Protein AF-A0A8H6YMM6-F1 (afdb_monomer)

Solvent-accessible surface area (backbone atoms only — not comparable to full-atom values): 63957 Å² total; per-residue (Å²): 132,80,82,80,69,47,47,65,52,44,50,47,56,33,34,78,68,58,65,20,42,17,33,37,39,30,37,35,32,67,86,60,85,44,74,47,77,51,52,40,56,33,38,32,31,69,86,66,49,76,44,74,36,52,60,70,34,28,35,70,35,43,44,59,30,27,44,58,28,36,50,51,40,51,37,33,38,71,73,66,71,45,56,57,82,36,73,38,50,94,67,37,48,82,64,63,66,41,37,18,36,42,98,83,47,82,50,77,39,76,62,85,52,76,45,27,50,48,27,23,41,52,26,16,43,20,41,47,34,47,97,78,28,67,54,47,37,53,43,43,74,75,68,57,72,74,82,78,60,94,77,58,53,34,36,71,70,66,70,62,60,67,58,21,68,34,51,39,57,59,34,32,42,70,38,51,23,30,26,52,44,17,54,35,42,18,67,70,64,78,40,54,39,61,60,46,39,42,69,57,51,27,52,81,67,73,41,78,66,64,43,64,48,38,65,87,75,33,73,87,47,48,93,40,26,53,37,59,41,87,90,34,84,59,59,36,49,33,69,59,73,65,36,89,88,50,46,64,46,60,45,41,52,68,58,50,19,31,51,41,31,31,30,17,57,54,51,52,38,53,56,46,45,49,62,55,50,56,76,49,83,66,44,53,53,72,60,53,54,51,42,58,40,61,60,38,74,85,50,32,69,53,18,50,50,33,46,52,50,48,50,71,35,91,65,9,65,35,46,41,58,55,62,61,99,83,66,61,65,42,31,11,46,53,36,40,22,29,68,44,71,42,91,81,57,58,46,50,46,18,37,29,41,20,33,85,59,55,31,37,38,38,37,32,74,87,59,39,28,34,34,36,34,41,40,56,62,67,77,69,76,89,61,88,62,65,68,58,51,54,50,35,48,34,41,34,56,29,43,65,67,70,62,70,91,76,87,77,74,79,87,76,84,86,88,88,84,86,84,87,80,83,85,86,84,83,89,82,86,88,85,89,85,89,88,81,89,81,91,85,87,90,89,88,86,87,91,88,81,89,79,92,82,92,85,91,87,86,85,85,87,82,87,82,86,83,87,86,84,87,82,89,78,89,79,87,81,88,83,86,85,85,91,87,82,90,81,87,88,85,83,83,82,90,87,82,89,84,85,92,86,85,90,87,88,87,88,89,86,89,81,90,87,84,86,84,79,88,83,90,80,82,84,80,79,92,69,88,76,61,68,63,72,54,54,57,59,67,67,57,62,55,48,85,79,78,49,77,88,71,80,81,69,77,85,64,63,95,61,83,59,66,77,42,52,59,64,97,64,77,76,61,100,79,69,66,72,51,79,55,63,50,34,60,72,43,50,53,60,68,47,62,88,48,88,60,54,59,60,51,52,16,54,49,45,27,57,47,35,20,40,58,68,40,70,74,52,83,72,75,60,53,42,79,68,72,61,39,69,45,28,74,77,39,49,62,64,48,51,55,50,51,52,53,32,45,78,66,72,40,40,49,66,81,27,84,64,75,97,42,90,32,29,22,35,29,30,36,27,48,46,67,41,88,90,73,69,48,73,40,70,40,49,38,32,65,42,59,79,90,71,11,58,40,64,24,30,54,72,73,53,43,62,78,89,85,66,41,74,67,49,55,44,50,51,46,42,73,46,30,70,54,18,38,30,35,37,38,28,44,45,70,50,42,66,51,45,29,45,16,79,89,54,34,40,63,46,23,31,69,57,99,78,29,35,36,31,48,42,30,40,48,82,62,48,64,19,34,67,39,64,44,34,52,58,38,39,51,51,47,49,51,47,52,70,74,43,95,41,56,71,47,58,57,74,47,46,36,41,38,40,30,47,46,87,55,59,70,66,57,50,48,48,50,54,55,50,47,63,46,50,41,49,60,40,34,46,51,68,31,67,96,62,44,44,65,69,27,45,57,52,76,57,101,77,33,29,42,31,22,74,83,23,31,34,28,55,39,69,72,58,46,51,49,50,50,51,51,34,55,57,54,70,74,48,63,61,47,28,36,48,60,48,50,59,50,50,54,51,51,54,62,50,40,77,27,24,81,76,45,62,56,55,43,53,48,49,50,63,53,50,73,70,54,92,43,58,78,48,73,46,68,65,49,79,58,31,55,49,33,48,46,50,51,59,67,39,50,84,78,49,47,40,35,60,53,49,72,68,96,41,64,74,42,64,32,39,35,27,28,47,74,84,53,14,20,6,26,37,45,85,75,42,38,33,61,44,68,58,55,79,97,51,51,90,50,58,56,54,45,38,35,42,45,17,56,41,44,50,47,24,45,42,35,86,81,42,46,62,24,28,34,37,39,37,27,48,51,67,69,35,34,47,26,60,70,65,53,50,56,93,50,65,75,43,37,54,44,49,53,51,39,51,50,50,29,64,74,38,48,36,48,73,46,69,38,79,47,53,68,84,79,37,56,57,16,46,20,27,5,59,66,36,55,77,57,28,47,67,76,40,69,81,50,62,97,66,62,60,57,74,66,59,83,84,65,98,76,74,75,80,75,89,85,54,95,69,74,84,129

Radius of gyration: 39.13 Å; Cα contacts (8 Å, |Δi|>4): 1844; chains: 1; bounding box: 85×140×116 Å

Sequence (1110 aa):
MATVDSIETCFQAAIDAGHITGAVICATDTDSHFSYNNALGERILLSGERQAQQLDDVLFIASATKLLTAIAALQCVDDGLLDLTGDLSTFAPELTSKLVLSTDGESLEKQTRPITLQMLLTHTSGSAYDMVSPPVANWQAAHGGAPAETGTSRPVEEFFSYPHAFQPGAGWMYGPGLDWAGRIVERATHRTLGAHMHARIFAPLGIVDAAFYPVSTRPDLLPRLANRTPADPDAVGLSVLGSAAVSLNTRTAGDFGGHGMYISATDYLKVLHALLRNDGTLLKRSTVDAMFVDHLDAVGDAARAGHAAALAGPLGEGFRVGTELGARVGHGLSGLLTLEDVPGWYGARTLTWGGGLTFAWFIDVASKCGFARGERPGEGRIGPHLRSERGSQRALFVDLKTRRVRTRLCPSSFPPRLTAGSQRRPAFHFRCVLAHSSVGGPIPAEPLAHSAVNVITFRPDYRCRPSALEALCTARANRSKRFTYCAEPRPRPLLIRESDAPETPSTAIPPGPPAPRSVSTPAPSPLLLSNESAAHRFLQIPHSVLFPGFELPNLRPNTDPRANSALPVSPPSSTPSVSTPLRRDAWEFCLRDYPDRSFVDSLLHIIDHGCDIGFTGPRDVSQTCINLRSAFEHPEAVTDSIAAQLSAGRLAGPYTEPPFPNARISPLGVAIRKRSGKLRQIHHLSWPHGSSVNDGIPDSEASITYDMLAKSIDDLRVSGPGSLMIKFDLEAAFRHIPIRHADLPLLGYSWRGSIYFELFLMFGLRSAPYIFNLFAEALHWILQHHIPSWLRHYLDDFLLIFSPSTPPWIAHAALTWLKGLVRFLGLSLQDKKTEGPSTHLEMLGIELDSIAMEARLPAEKLAYLSEVLHIWRGKTHCSLRELQEFTGYLIFCSQVIPHSRAFLQSLFDFAASFKSPYSRRRLSRAACRDISWWSDFASAWNGIHIISPDRQMVDIYTDASGTKGAGGICGLHWFAICIPRRYSTRDIKFKELFAVVHALLCWGPQLSGLHVNFHIDNTNAFHALKNLSIRSAPTMQLLRQFLFLCARLDITFTPLWIRSEDNPLADAASRFEFTRLFKLAPYLPPKPSRKILSLSPHATPDPSTSRPSL

pLDDT: mean 76.8, std 23.25, range [20.33, 98.62]

Foldseek 3Di:
DDDLDALQRLQVVCCVVQQFQKKWKWKAWLVRPDTDTDIGGWFQALVRDIDGDDQFFKDKDFQVLLVLLLLLLQVCVQVVLFDQADACCVLCVLLQQAWEQDPVLPDTHHAPDGAGLLLLLAQQQLAADLVFQVSQVVCCVVPVPDPDPQQAADAPSNVSSTHRHDHRLQAGHHHLSSLVSQSSSCSSVVHASQVSSCVQPQVLLVFDQKDAFCQVPPPVNRVSHRDQDNVCSRVQQCLQQPDNSDGQGSHHDGRRSRTIIIGRQVSSNSRLNCLLNCPCSRHHNVSSVQQLDFPVVVSDDRHVVNVLVCLVDPFVLQQCLLDDSPFDWGGGSRGIFGQACDPLAAHHSKGKGGDSQQKIWIRRSVIMIIIMGGHHHNDDHPDPCSVSSSSSSRSNRSNSRPDDDDDDDDDDDDDDDDDDDDDDDDDDDDDDDDDDDDDDDDDDDDDDDDDDDDDDDDDDDDDDDDDDDDDDDDDDDDDDDDDDDDDDDDDDDDDDDDDDDDDDDDDDDDDDDDDDDDDDDDDDDDDDDDPCVVLVVLVPPPLVVQPDFDPQDDDDDPADLVQLFDDPDDPPPPQQFADFLFDLVLLCVLCVVHPDPRLSVSVSCQNTFNDDLQFQADQQAAADDEADPQCVVVVVQVVVVVVVCVVVVFKDDQDLDDPDNSAHAFHKHWDQPVPPRDIDIDTQQCPPPPHGRQNRHDPSLQDDDADPDVVVLVQLVVLAAQKFKWKWFWPPQQSRGFHGPSCQSRAKHDDPSTIMTGGTQDPNRRNSLSNSVSVVRSLQSSLVRRQVFDWHDDRGMIMTIGRSPDDQVSVVVSVVSSCVSCVSRSTHIPPVQTDDSDQWDAGPQWIQHRNLQKTFHPPVLLVVLLVVLVVVLPDFKDFLQVLCVNLVSQVVQPVFFPLLVLLSVLSVVVSVPDDDRGDMDTRDPSNSVSSLCSNLRCVVGTGDRSDLDQFAEWEKEKAAPQQAWIKIDTPLAIATGGDPPVCNPPDRLLRRLVNLLQCCQLCVLVQASHEYEYEGAPPQNLCCQVVVDDPPPSSSVSSVSNRVSCSVRVYHYHYDHDHVVVRVLRVCRNNVVVVSNCVVPVSHDPDHGDGDDDDDPDDPDDPPDPDDDD

Organism: NCBI:txid230812

Structure (mmCIF, N/CA/C/O backbone):
data_AF-A0A8H6YMM6-F1
#
_entry.id   AF-A0A8H6YMM6-F1
#
loop_
_atom_site.group_PDB
_atom_site.id
_atom_site.type_symbol
_atom_site.label_atom_id
_atom_site.label_alt_id
_atom_site.label_comp_id
_atom_site.label_asym_id
_atom_site.label_entity_id
_atom_site.label_seq_id
_atom_site.pdbx_PDB_ins_code
_atom_site.Cartn_x
_atom_site.Cartn_y
_atom_site.Cartn_z
_atom_site.occupancy
_atom_site.B_iso_or_equiv
_atom_site.auth_seq_id
_atom_site.auth_comp_id
_atom_site.auth_asym_id
_atom_site.auth_atom_id
_atom_site.pdbx_PDB_model_num
ATOM 1 N N . MET A 1 1 ? -17.454 -15.426 -56.577 1.00 28.31 1 MET A N 1
ATOM 2 C CA . MET A 1 1 ? -16.829 -15.224 -55.253 1.00 28.31 1 MET A CA 1
ATOM 3 C C . MET A 1 1 ? -15.476 -14.591 -55.499 1.00 28.31 1 MET A C 1
ATOM 5 O O . MET A 1 1 ? -14.749 -15.130 -56.323 1.00 28.31 1 MET A O 1
ATOM 9 N N . ALA A 1 2 ? -15.166 -13.460 -54.864 1.00 27.83 2 ALA A N 1
ATOM 10 C CA . ALA A 1 2 ? -13.786 -12.981 -54.827 1.00 27.83 2 ALA A CA 1
ATOM 11 C C . ALA A 1 2 ? -12.952 -13.940 -53.963 1.00 27.83 2 ALA A C 1
ATOM 13 O O . ALA A 1 2 ? -13.492 -14.562 -53.043 1.00 27.83 2 ALA A O 1
ATOM 14 N N . THR A 1 3 ? -11.662 -14.076 -54.259 1.00 34.84 3 THR A N 1
ATOM 15 C CA . THR A 1 3 ? -10.721 -14.711 -53.335 1.00 34.84 3 THR A CA 1
ATOM 16 C C . THR A 1 3 ? -10.644 -13.864 -52.072 1.00 34.84 3 THR A C 1
ATOM 18 O O . THR A 1 3 ? -10.427 -12.659 -52.151 1.00 34.84 3 THR A O 1
ATOM 21 N N . VAL A 1 4 ? -10.853 -14.483 -50.910 1.00 47.72 4 VAL A N 1
ATOM 22 C CA . VAL A 1 4 ? -10.489 -13.854 -49.639 1.00 47.72 4 VAL A CA 1
ATOM 23 C C . VAL A 1 4 ? -8.974 -13.957 -49.549 1.00 47.72 4 VAL A C 1
ATOM 25 O O . VAL A 1 4 ? -8.446 -15.065 -49.429 1.00 47.72 4 VAL A O 1
ATOM 28 N N . ASP A 1 5 ? -8.291 -12.823 -49.683 1.00 53.44 5 ASP A N 1
ATOM 29 C CA . ASP A 1 5 ? -6.850 -12.742 -49.459 1.00 53.44 5 ASP A CA 1
ATOM 30 C C . ASP A 1 5 ? -6.538 -13.175 -48.023 1.00 53.44 5 ASP A C 1
ATOM 32 O O . ASP A 1 5 ? -7.336 -12.958 -47.106 1.00 53.44 5 ASP A O 1
ATOM 36 N N . SER A 1 6 ? -5.406 -13.850 -47.824 1.00 66.50 6 SER A N 1
ATOM 37 C CA . SER A 1 6 ? -5.115 -14.429 -46.515 1.00 66.50 6 SER A CA 1
ATOM 38 C C . SER A 1 6 ? -4.805 -13.340 -45.489 1.00 66.50 6 SER A C 1
ATOM 40 O O . SER A 1 6 ? -4.331 -12.256 -45.828 1.00 66.50 6 SER A O 1
ATOM 42 N N . ILE A 1 7 ? -5.018 -13.645 -44.212 1.00 70.38 7 ILE A N 1
ATOM 43 C CA . ILE A 1 7 ? -4.641 -12.787 -43.083 1.00 70.38 7 ILE A CA 1
ATOM 44 C C . ILE A 1 7 ? -3.201 -12.264 -43.182 1.00 70.38 7 ILE A C 1
ATOM 46 O O . ILE A 1 7 ? -2.949 -11.095 -42.896 1.00 70.38 7 ILE A O 1
ATOM 50 N N . GLU A 1 8 ? -2.268 -13.106 -43.634 1.00 72.31 8 GLU A N 1
ATOM 51 C CA . GLU A 1 8 ? -0.881 -12.722 -43.876 1.00 72.31 8 GLU A CA 1
ATOM 52 C C . GLU A 1 8 ? -0.767 -11.744 -45.055 1.00 72.31 8 GLU A C 1
ATOM 54 O O . GLU A 1 8 ? -0.080 -10.736 -44.933 1.00 72.31 8 GLU A O 1
ATOM 59 N N . THR A 1 9 ? -1.484 -11.976 -46.161 1.00 74.94 9 THR A N 1
ATOM 60 C CA . THR A 1 9 ? -1.534 -11.062 -47.315 1.00 74.94 9 THR A CA 1
ATOM 61 C C . THR A 1 9 ? -2.134 -9.699 -46.957 1.00 74.94 9 THR A C 1
ATOM 63 O O . THR A 1 9 ? -1.581 -8.679 -47.354 1.00 74.94 9 THR A O 1
ATOM 66 N N . CYS A 1 10 ? -3.217 -9.641 -46.174 1.00 71.12 10 CYS A N 1
ATOM 67 C CA . CYS A 1 10 ? -3.849 -8.374 -45.781 1.00 71.12 10 CYS A CA 1
ATOM 68 C C . CYS A 1 10 ? -2.992 -7.531 -44.824 1.00 71.12 10 CYS A C 1
ATOM 70 O O . CYS A 1 10 ? -3.124 -6.305 -44.808 1.00 71.12 10 CYS A O 1
ATOM 72 N N . PHE A 1 11 ? -2.140 -8.168 -44.017 1.00 75.56 11 PHE A N 1
ATOM 73 C CA . PHE A 1 11 ? -1.166 -7.468 -43.180 1.00 75.56 11 PHE A CA 1
ATOM 74 C C . PHE A 1 11 ? 0.102 -7.110 -43.955 1.00 75.56 11 PHE A C 1
ATOM 76 O O . PHE A 1 11 ? 0.560 -5.978 -43.840 1.00 75.56 11 PHE A O 1
ATOM 83 N N . GLN A 1 12 ? 0.611 -7.999 -44.813 1.00 80.12 12 GLN A N 1
ATOM 84 C CA . GLN A 1 12 ? 1.750 -7.695 -45.680 1.00 80.12 12 GLN A CA 1
ATOM 85 C C . GLN A 1 12 ? 1.436 -6.525 -46.620 1.00 80.12 12 GLN A C 1
ATOM 87 O O . GLN A 1 12 ? 2.198 -5.573 -46.656 1.00 80.12 12 GLN A O 1
ATOM 92 N N . ALA A 1 13 ? 0.264 -6.498 -47.262 1.00 75.00 13 ALA A N 1
ATOM 93 C CA . ALA A 1 13 ? -0.152 -5.372 -48.101 1.00 75.00 13 ALA A CA 1
ATOM 94 C C . ALA A 1 13 ? -0.276 -4.044 -47.324 1.00 75.00 13 ALA A C 1
ATOM 96 O O . ALA A 1 13 ? -0.084 -2.975 -47.898 1.00 75.00 13 ALA A O 1
ATOM 97 N N . ALA A 1 14 ? -0.575 -4.087 -46.020 1.00 72.31 14 ALA A N 1
ATOM 98 C CA . ALA A 1 14 ? -0.594 -2.900 -45.164 1.00 72.31 14 ALA A CA 1
ATOM 99 C C . ALA A 1 14 ? 0.818 -2.466 -44.709 1.00 72.31 14 ALA A C 1
ATOM 101 O O . ALA A 1 14 ? 1.022 -1.278 -44.451 1.00 72.31 14 ALA A O 1
ATOM 102 N N . ILE A 1 15 ? 1.780 -3.396 -44.657 1.00 79.62 15 ILE A N 1
ATOM 103 C CA . ILE A 1 15 ? 3.213 -3.118 -44.467 1.00 79.62 15 ILE A CA 1
ATOM 104 C C . ILE A 1 15 ? 3.809 -2.525 -45.753 1.00 79.62 15 ILE A C 1
ATOM 106 O O . ILE A 1 15 ? 4.418 -1.460 -45.716 1.00 79.62 15 ILE A O 1
ATOM 110 N N . ASP A 1 16 ? 3.552 -3.151 -46.903 1.00 80.00 16 ASP A N 1
ATOM 111 C CA . ASP A 1 16 ? 4.030 -2.726 -48.224 1.00 80.00 16 ASP A CA 1
ATOM 112 C C . ASP A 1 16 ? 3.478 -1.342 -48.622 1.00 80.00 16 ASP A C 1
ATOM 114 O O . ASP A 1 16 ? 4.165 -0.553 -49.269 1.00 80.00 16 ASP A O 1
ATOM 118 N N . ALA A 1 17 ? 2.250 -1.016 -48.198 1.00 73.38 17 ALA A N 1
ATOM 119 C CA . ALA A 1 17 ? 1.646 0.312 -48.348 1.00 73.38 17 ALA A CA 1
ATOM 120 C C . ALA A 1 17 ? 2.129 1.347 -47.307 1.00 73.38 17 ALA A C 1
ATOM 122 O O . ALA A 1 17 ? 1.688 2.496 -47.340 1.00 73.38 17 ALA A O 1
ATOM 123 N N . GLY A 1 18 ? 2.985 0.961 -46.355 1.00 69.88 18 GLY A N 1
ATOM 124 C CA . GLY A 1 18 ? 3.495 1.839 -45.299 1.00 69.88 18 GLY A CA 1
ATOM 125 C C . GLY A 1 18 ? 2.449 2.293 -44.273 1.00 69.88 18 GLY A C 1
ATOM 126 O O . GLY A 1 18 ? 2.693 3.247 -43.539 1.00 69.88 18 GLY A O 1
ATOM 127 N N . HIS A 1 19 ? 1.281 1.645 -44.200 1.00 68.00 19 HIS A N 1
ATOM 128 C CA . HIS A 1 19 ? 0.260 1.952 -43.189 1.00 68.00 19 HIS A CA 1
ATOM 129 C C . HIS A 1 19 ? 0.652 1.421 -41.800 1.00 68.00 19 HIS A C 1
ATOM 131 O O . HIS A 1 19 ? 0.311 2.024 -40.780 1.00 68.00 19 HIS A O 1
ATOM 137 N N . ILE A 1 20 ? 1.385 0.306 -41.770 1.00 75.94 20 ILE A N 1
ATOM 138 C CA . ILE A 1 20 ? 2.010 -0.291 -40.586 1.00 75.94 20 ILE A CA 1
ATOM 139 C C . ILE A 1 20 ? 3.475 -0.648 -40.891 1.00 75.94 20 ILE A C 1
ATOM 141 O O . ILE A 1 20 ? 3.836 -0.820 -42.048 1.00 75.94 20 ILE A O 1
ATOM 145 N N . THR A 1 21 ? 4.338 -0.741 -39.879 1.00 78.62 21 THR A N 1
ATOM 146 C CA . THR A 1 21 ? 5.721 -1.241 -40.014 1.00 78.62 21 THR A CA 1
ATOM 147 C C . THR A 1 21 ? 5.800 -2.745 -39.782 1.00 78.62 21 THR A C 1
ATOM 149 O O . THR A 1 21 ? 6.554 -3.434 -40.465 1.00 78.62 21 THR A O 1
ATOM 152 N N . GLY A 1 22 ? 4.990 -3.256 -38.855 1.00 84.44 22 GLY A N 1
ATOM 153 C CA . GLY A 1 22 ? 4.936 -4.660 -38.469 1.00 84.44 22 GLY A CA 1
ATOM 154 C C . GLY A 1 22 ? 3.612 -5.019 -37.800 1.00 84.44 22 GLY A C 1
ATOM 155 O O . GLY A 1 22 ? 2.737 -4.165 -37.626 1.00 84.44 22 GLY A O 1
ATOM 156 N N . ALA A 1 23 ? 3.432 -6.297 -37.471 1.00 85.06 23 ALA A N 1
ATOM 157 C CA . ALA A 1 23 ? 2.268 -6.782 -36.743 1.00 85.06 23 ALA A CA 1
ATOM 158 C C . ALA A 1 23 ? 2.504 -8.115 -36.028 1.00 85.06 23 ALA A C 1
ATOM 160 O O . ALA A 1 23 ? 3.257 -8.963 -36.504 1.00 85.06 23 ALA A O 1
ATOM 161 N N . VAL A 1 24 ? 1.761 -8.335 -34.941 1.00 88.25 24 VAL A N 1
ATOM 162 C CA . VAL A 1 24 ? 1.689 -9.604 -34.202 1.00 88.25 24 VAL A CA 1
ATOM 163 C C . VAL A 1 24 ? 0.237 -10.074 -34.129 1.00 88.25 24 VAL A C 1
ATOM 165 O O . VAL A 1 24 ? -0.663 -9.285 -33.833 1.00 88.25 24 VAL A O 1
ATOM 168 N N . ILE A 1 25 ? -0.002 -11.357 -34.407 1.00 87.50 25 ILE A N 1
ATOM 169 C CA . ILE A 1 25 ? -1.336 -11.964 -34.481 1.00 87.50 25 ILE A CA 1
ATOM 170 C C . ILE A 1 25 ? -1.322 -13.319 -33.768 1.00 87.50 25 ILE A C 1
ATOM 172 O O . ILE A 1 25 ? -0.597 -14.219 -34.189 1.00 87.50 25 ILE A O 1
ATOM 176 N N . CYS A 1 26 ? -2.165 -13.490 -32.747 1.00 89.56 26 CYS A N 1
ATOM 177 C CA . CYS A 1 26 ? -2.232 -14.687 -31.904 1.00 89.56 26 CYS A CA 1
ATOM 178 C C . CYS A 1 26 ? -3.697 -15.131 -31.692 1.00 89.56 26 CYS A C 1
ATOM 180 O O . CYS A 1 26 ? -4.544 -14.314 -31.337 1.00 89.56 26 CYS A O 1
ATOM 182 N N . ALA A 1 27 ? -4.023 -16.414 -31.875 1.00 90.25 27 ALA A N 1
ATOM 183 C CA . ALA A 1 27 ? -5.373 -16.962 -31.686 1.00 90.25 27 ALA A CA 1
ATOM 184 C C . ALA A 1 27 ? -5.375 -18.446 -31.268 1.00 90.25 27 ALA A C 1
ATOM 186 O O . ALA A 1 27 ? -4.471 -19.202 -31.628 1.00 90.25 27 ALA A O 1
ATOM 187 N N . THR A 1 28 ? -6.422 -18.875 -30.552 1.00 92.56 28 THR A N 1
ATOM 188 C CA . THR A 1 28 ? -6.640 -20.270 -30.114 1.00 92.56 28 THR A CA 1
ATOM 189 C C . THR A 1 28 ? -8.130 -20.634 -30.101 1.00 92.56 28 THR A C 1
ATOM 191 O O . THR A 1 28 ? -8.986 -19.753 -30.010 1.00 92.56 28 THR A O 1
ATOM 194 N N . ASP A 1 29 ? -8.451 -21.927 -30.188 1.00 90.25 29 ASP A N 1
ATOM 195 C CA . ASP A 1 29 ? -9.742 -22.460 -29.724 1.00 90.25 29 ASP A CA 1
ATOM 196 C C . ASP A 1 29 ? -9.680 -22.863 -28.237 1.00 90.25 29 ASP A C 1
ATOM 198 O O . ASP A 1 29 ? -8.621 -22.785 -27.601 1.00 90.25 29 ASP A O 1
ATOM 202 N N . THR A 1 30 ? -10.827 -23.241 -27.666 1.00 88.44 30 THR A N 1
ATOM 203 C CA . THR A 1 30 ? -10.992 -23.563 -26.237 1.00 88.44 30 THR A CA 1
ATOM 204 C C . THR A 1 30 ? -10.063 -24.688 -25.776 1.00 88.44 30 THR A C 1
ATOM 206 O O . THR A 1 30 ? -9.390 -24.546 -24.755 1.00 88.44 30 THR A O 1
ATOM 209 N N . ASP A 1 31 ? -9.966 -25.766 -26.559 1.00 84.69 31 ASP A N 1
ATOM 210 C CA . ASP A 1 31 ? -9.165 -26.962 -26.252 1.00 84.69 31 ASP A CA 1
ATOM 211 C C . ASP A 1 31 ? -7.689 -26.853 -26.700 1.00 84.69 31 ASP A C 1
ATOM 213 O O . ASP A 1 31 ? -6.909 -27.793 -26.530 1.00 84.69 31 ASP A O 1
ATOM 217 N N . SER A 1 32 ? -7.300 -25.724 -27.308 1.00 81.94 32 SER A N 1
ATOM 218 C CA . SER A 1 32 ? -5.993 -25.497 -27.950 1.00 81.94 32 SER A CA 1
ATOM 219 C C . SER A 1 32 ? -5.621 -26.553 -29.006 1.00 81.94 32 SER A C 1
ATOM 221 O O . SER A 1 32 ? -4.449 -26.867 -29.225 1.00 81.94 32 SER A O 1
ATOM 223 N N . HIS A 1 33 ? -6.626 -27.089 -29.700 1.00 83.19 33 HIS A N 1
ATOM 224 C CA . HIS A 1 33 ? -6.475 -27.916 -30.901 1.00 83.19 33 HIS A CA 1
ATOM 225 C C . HIS A 1 33 ? -6.161 -27.067 -32.144 1.00 83.19 33 HIS A C 1
ATOM 227 O O . HIS A 1 33 ? -5.510 -27.536 -33.082 1.00 83.19 33 HIS A O 1
ATOM 233 N N . PHE A 1 34 ? -6.579 -25.803 -32.136 1.00 83.25 34 PHE A N 1
ATOM 234 C CA . PHE A 1 34 ? -6.153 -24.758 -33.052 1.00 83.25 34 PHE A CA 1
ATOM 235 C C . PHE A 1 34 ? -5.297 -23.750 -32.288 1.00 83.25 34 PHE A C 1
ATOM 237 O O . PHE A 1 34 ? -5.748 -23.164 -31.309 1.00 83.25 34 PHE A O 1
ATOM 244 N N . SER A 1 35 ? -4.089 -23.487 -32.785 1.00 86.00 35 SER A N 1
ATOM 245 C CA . SER A 1 35 ? -3.301 -22.319 -32.400 1.00 86.00 35 SER A CA 1
ATOM 246 C C . SER A 1 35 ? -2.705 -21.686 -33.652 1.00 86.00 35 SER A C 1
ATOM 248 O O . SER A 1 35 ? -2.221 -22.388 -34.544 1.00 86.00 35 SER A O 1
ATOM 250 N N . TYR A 1 36 ? -2.765 -20.362 -33.729 1.00 86.12 36 TYR A N 1
ATOM 251 C CA . TYR A 1 36 ? -2.155 -19.561 -34.781 1.00 86.12 36 TYR A CA 1
ATOM 252 C C . TYR A 1 36 ? -1.410 -18.411 -34.114 1.00 86.12 36 TYR A C 1
ATOM 254 O O . TYR A 1 36 ? -2.031 -17.615 -33.419 1.00 86.12 36 TYR A O 1
ATOM 262 N N . ASN A 1 37 ? -0.099 -18.326 -34.323 1.00 90.12 37 ASN A N 1
ATOM 263 C CA . ASN A 1 37 ? 0.731 -17.220 -33.852 1.00 90.12 37 ASN A CA 1
ATOM 264 C C . ASN A 1 37 ? 1.647 -16.822 -35.011 1.00 90.12 37 ASN A C 1
ATOM 266 O O . ASN A 1 37 ? 2.328 -17.687 -35.564 1.00 90.12 37 ASN A O 1
ATOM 270 N N . ASN A 1 38 ? 1.631 -15.553 -35.408 1.00 89.00 38 ASN A N 1
ATOM 271 C CA . ASN A 1 38 ? 2.433 -15.046 -36.519 1.00 89.00 38 ASN A CA 1
ATOM 272 C C . ASN A 1 38 ? 2.900 -13.606 -36.251 1.00 89.00 38 ASN A C 1
ATOM 274 O O . ASN A 1 38 ? 2.165 -12.823 -35.646 1.00 89.00 38 ASN A O 1
ATOM 278 N N . ALA A 1 39 ? 4.104 -13.274 -36.712 1.00 91.06 39 ALA A N 1
ATOM 279 C CA . ALA A 1 39 ? 4.683 -11.937 -36.656 1.00 91.06 39 ALA A CA 1
ATOM 280 C C . ALA A 1 39 ? 5.176 -11.540 -38.055 1.00 91.06 39 ALA A C 1
ATOM 282 O O . ALA A 1 39 ? 5.728 -12.366 -38.781 1.00 91.06 39 ALA A O 1
ATOM 283 N N . LEU A 1 40 ? 4.934 -10.291 -38.444 1.00 88.94 40 LEU A N 1
ATOM 284 C CA . LEU A 1 40 ? 5.186 -9.760 -39.785 1.00 88.94 40 LEU A CA 1
ATOM 285 C C . LEU A 1 40 ? 5.873 -8.393 -39.677 1.00 88.94 40 LEU A C 1
ATOM 287 O O . LEU A 1 40 ? 5.570 -7.632 -38.762 1.00 88.94 40 LEU A O 1
ATOM 291 N N . GLY A 1 41 ? 6.752 -8.063 -40.626 1.00 89.12 41 GLY A N 1
ATOM 292 C CA . GLY A 1 41 ? 7.406 -6.752 -40.713 1.00 89.12 41 GLY A CA 1
ATOM 293 C C . GLY A 1 41 ? 8.374 -6.416 -39.568 1.00 89.12 41 GLY A C 1
ATOM 294 O O . GLY A 1 41 ? 9.009 -7.293 -38.979 1.00 89.12 41 GLY A O 1
ATOM 295 N N . GLU A 1 42 ? 8.510 -5.121 -39.289 1.00 88.00 42 GLU A N 1
ATOM 296 C CA . GLU A 1 42 ? 9.466 -4.536 -38.343 1.00 88.00 42 GLU A CA 1
ATOM 297 C C . GLU A 1 42 ? 8.785 -3.840 -37.155 1.00 88.00 42 GLU A C 1
ATOM 299 O O . GLU A 1 42 ? 7.838 -3.065 -37.331 1.00 88.00 42 GLU A O 1
ATOM 304 N N . ARG A 1 43 ? 9.371 -4.018 -35.966 1.00 86.31 43 ARG A N 1
ATOM 305 C CA . ARG A 1 43 ? 9.197 -3.113 -34.821 1.00 86.31 43 ARG A CA 1
ATOM 306 C C . ARG A 1 43 ? 10.267 -2.025 -34.813 1.00 86.31 43 ARG A C 1
ATOM 308 O O . ARG A 1 43 ? 11.335 -2.178 -35.413 1.00 86.31 43 ARG A O 1
ATOM 315 N N . ILE A 1 44 ? 10.020 -0.986 -34.024 1.00 81.94 44 ILE A N 1
ATOM 316 C CA . ILE A 1 44 ? 11.043 -0.035 -33.574 1.00 81.94 44 ILE A CA 1
ATOM 317 C C . ILE A 1 44 ? 11.250 -0.247 -32.067 1.00 81.94 44 ILE A C 1
ATOM 319 O O . ILE A 1 44 ? 10.287 -0.282 -31.303 1.00 81.94 44 ILE A O 1
ATOM 323 N N . LEU A 1 45 ? 12.495 -0.437 -31.631 1.00 83.31 45 LEU A N 1
ATOM 324 C CA . LEU A 1 45 ? 12.846 -0.549 -30.211 1.00 83.31 45 LEU A CA 1
ATOM 325 C C . LEU A 1 45 ? 12.946 0.826 -29.537 1.00 83.31 45 LEU A C 1
ATOM 327 O O . LEU A 1 45 ? 13.075 1.854 -30.198 1.00 83.31 45 LEU A O 1
ATOM 331 N N . LEU A 1 46 ? 12.983 0.842 -28.201 1.00 75.75 46 LEU A N 1
ATOM 332 C CA . LEU A 1 46 ? 13.258 2.050 -27.409 1.00 75.75 46 LEU A CA 1
ATOM 333 C C . LEU A 1 46 ? 14.567 2.772 -27.810 1.00 75.75 46 LEU A C 1
ATOM 335 O O . LEU A 1 46 ? 14.658 3.988 -27.689 1.00 75.75 46 LEU A O 1
ATOM 339 N N . SER A 1 47 ? 15.552 2.049 -28.351 1.00 73.44 47 SER A N 1
ATOM 340 C CA . SER A 1 47 ? 16.796 2.600 -28.915 1.00 73.44 47 SER A CA 1
ATOM 341 C C . SER A 1 47 ? 16.626 3.353 -30.247 1.00 73.44 47 SER A C 1
ATOM 343 O O . SER A 1 47 ? 17.594 3.920 -30.750 1.00 73.44 47 SER A O 1
ATOM 345 N N . GLY A 1 48 ? 15.438 3.319 -30.859 1.00 76.00 48 GLY A N 1
ATOM 346 C CA . GLY A 1 48 ? 15.198 3.752 -32.240 1.00 76.00 48 GLY A CA 1
ATOM 347 C C . GLY A 1 48 ? 15.631 2.730 -33.302 1.00 76.00 48 GLY A C 1
ATOM 348 O O . GLY A 1 48 ? 15.455 2.974 -34.495 1.00 76.00 48 GLY A O 1
ATOM 349 N N . GLU A 1 49 ? 16.181 1.582 -32.896 1.00 82.06 49 GLU A N 1
ATOM 350 C CA . GLU A 1 49 ? 16.614 0.516 -33.802 1.00 82.06 49 GLU A CA 1
ATOM 351 C C . GLU A 1 49 ? 15.417 -0.220 -34.425 1.00 82.06 49 GLU A C 1
ATOM 353 O O . GLU A 1 49 ? 14.451 -0.557 -33.737 1.00 82.06 49 GLU A O 1
ATOM 358 N N . ARG A 1 50 ? 15.499 -0.509 -35.729 1.00 86.88 50 ARG A N 1
ATOM 359 C CA . ARG A 1 50 ? 14.530 -1.339 -36.457 1.00 86.88 50 ARG A CA 1
ATOM 360 C C . ARG A 1 50 ? 14.939 -2.804 -36.407 1.00 86.88 50 ARG A C 1
ATOM 362 O O . ARG A 1 50 ? 16.067 -3.140 -36.755 1.00 86.88 50 ARG A O 1
ATOM 369 N N . GLN A 1 51 ? 14.013 -3.673 -36.011 1.00 89.75 51 GLN A N 1
ATOM 370 C CA . GLN A 1 51 ? 14.231 -5.120 -35.944 1.00 89.75 51 GLN A CA 1
ATOM 371 C C . GLN A 1 51 ? 12.982 -5.884 -36.393 1.00 89.75 51 GLN A C 1
ATOM 373 O O . GLN A 1 51 ? 11.862 -5.399 -36.246 1.00 89.75 51 GLN A O 1
ATOM 378 N N . ALA A 1 52 ? 13.157 -7.109 -36.896 1.00 92.56 52 ALA A N 1
ATOM 379 C CA . ALA A 1 52 ? 12.041 -7.972 -37.285 1.00 92.56 52 ALA A CA 1
ATOM 380 C C . ALA A 1 52 ? 11.132 -8.293 -36.082 1.00 92.56 52 ALA A C 1
ATOM 382 O O . ALA A 1 52 ? 11.607 -8.785 -35.049 1.00 92.56 52 ALA A O 1
ATOM 383 N N . GLN A 1 53 ? 9.830 -8.037 -36.231 1.00 91.12 53 GLN A N 1
ATOM 384 C CA . GLN A 1 53 ? 8.808 -8.222 -35.195 1.00 91.12 53 GLN A CA 1
ATOM 385 C C . GLN A 1 53 ? 8.806 -9.668 -34.653 1.00 91.12 53 GLN A C 1
ATOM 387 O O . GLN A 1 53 ? 8.921 -10.620 -35.424 1.00 91.12 53 GLN A O 1
ATOM 392 N N . GLN A 1 54 ? 8.673 -9.837 -33.335 1.00 93.56 54 GLN A N 1
ATOM 393 C CA . GLN A 1 54 ? 8.600 -11.131 -32.644 1.00 93.56 54 GLN A CA 1
ATOM 394 C C . GLN A 1 54 ? 7.269 -11.305 -31.891 1.00 93.56 54 GLN A C 1
ATOM 396 O O . GLN A 1 54 ? 6.554 -10.349 -31.601 1.00 93.56 54 GLN A O 1
ATOM 401 N N . LEU A 1 55 ? 6.928 -12.555 -31.559 1.00 90.44 55 LEU A N 1
ATOM 402 C CA . LEU A 1 55 ? 5.680 -12.919 -30.863 1.00 90.44 55 LEU A CA 1
ATOM 403 C C . LEU A 1 55 ? 5.657 -12.531 -29.372 1.00 90.44 55 LEU A C 1
ATOM 405 O O . LEU A 1 55 ? 4.586 -12.490 -28.757 1.00 90.44 55 LEU A O 1
ATOM 409 N N . ASP A 1 56 ? 6.832 -12.306 -28.790 1.00 91.25 56 ASP A N 1
ATOM 410 C CA . ASP A 1 56 ? 7.050 -11.936 -27.394 1.00 91.25 56 ASP A CA 1
ATOM 411 C C . ASP A 1 56 ? 7.423 -10.452 -27.217 1.00 91.25 56 ASP A C 1
ATOM 413 O O . ASP A 1 56 ? 7.640 -10.010 -26.088 1.00 91.25 56 ASP A O 1
ATOM 417 N N . ASP A 1 57 ? 7.437 -9.656 -28.292 1.00 90.81 57 ASP A N 1
ATOM 418 C CA . ASP A 1 57 ? 7.579 -8.197 -28.210 1.00 90.81 57 ASP A CA 1
ATOM 419 C C . ASP A 1 57 ? 6.617 -7.609 -27.165 1.00 90.81 57 ASP A C 1
ATOM 421 O O . ASP A 1 57 ? 5.485 -8.070 -27.004 1.00 90.81 57 ASP A O 1
ATOM 425 N N . VAL A 1 58 ? 7.081 -6.602 -26.428 1.00 90.69 58 VAL A N 1
ATOM 426 C CA . VAL A 1 58 ? 6.359 -5.973 -25.317 1.00 90.69 58 VAL A CA 1
ATOM 427 C C . VAL A 1 58 ? 5.656 -4.730 -25.850 1.00 90.69 58 VAL A C 1
ATOM 429 O O . VAL A 1 58 ? 6.287 -3.748 -26.244 1.00 90.69 58 VAL A O 1
ATOM 432 N N . LEU A 1 59 ? 4.326 -4.797 -25.904 1.00 85.94 59 LEU A N 1
ATOM 433 C CA . LEU A 1 59 ? 3.492 -3.932 -26.733 1.00 85.94 59 LEU A CA 1
ATOM 434 C C . LEU A 1 59 ? 2.630 -3.018 -25.859 1.00 85.94 59 LEU A C 1
ATOM 436 O O . LEU A 1 59 ? 1.908 -3.506 -24.991 1.00 85.94 59 LEU A O 1
ATOM 440 N N . PHE A 1 60 ? 2.616 -1.706 -26.125 1.00 84.44 60 PHE A N 1
ATOM 441 C CA . PHE A 1 60 ? 1.619 -0.826 -25.500 1.00 84.44 60 PHE A CA 1
ATOM 442 C C . PHE A 1 60 ? 0.213 -1.154 -26.024 1.00 84.44 60 PHE A C 1
ATOM 444 O O . PHE A 1 60 ? -0.018 -1.103 -27.242 1.00 84.44 60 PHE A O 1
ATOM 451 N N . ILE A 1 61 ? -0.707 -1.466 -25.108 1.00 81.50 61 ILE A N 1
ATOM 452 C CA . ILE A 1 61 ? -2.079 -1.933 -25.365 1.00 81.50 61 ILE A CA 1
ATOM 453 C C . ILE A 1 61 ? -3.138 -0.954 -24.825 1.00 81.50 61 ILE A C 1
ATOM 455 O O . ILE A 1 61 ? -4.011 -1.320 -24.036 1.00 81.50 61 ILE A O 1
ATOM 459 N N . ALA A 1 62 ? -3.062 0.315 -25.242 1.00 78.69 62 ALA A N 1
ATOM 460 C CA . ALA A 1 62 ? -3.980 1.368 -24.795 1.00 78.69 62 ALA A CA 1
ATOM 461 C C . ALA A 1 62 ? -5.461 0.955 -24.900 1.00 78.69 62 ALA A C 1
ATOM 463 O O . ALA A 1 62 ? -5.924 0.507 -25.943 1.00 78.69 62 ALA A O 1
ATOM 464 N N . SER A 1 63 ? -6.219 1.103 -23.817 1.00 81.81 63 SER A N 1
ATOM 465 C CA . SER A 1 63 ? -7.599 0.624 -23.648 1.00 81.81 63 SER A CA 1
ATOM 466 C C . SER A 1 63 ? -7.837 -0.893 -23.748 1.00 81.81 63 SER A C 1
ATOM 468 O O . SER A 1 63 ? -8.915 -1.323 -23.357 1.00 81.81 63 SER A O 1
ATOM 470 N N . ALA A 1 64 ? -6.876 -1.740 -24.142 1.00 87.81 64 ALA A N 1
ATOM 471 C CA . ALA A 1 64 ? -7.007 -3.196 -23.955 1.00 87.81 64 ALA A CA 1
ATOM 472 C C . ALA A 1 64 ? -6.827 -3.601 -22.477 1.00 87.81 64 ALA A C 1
ATOM 474 O O . ALA A 1 64 ? -7.352 -4.629 -22.045 1.00 87.81 64 ALA A O 1
ATOM 475 N N . THR A 1 65 ? -6.163 -2.757 -21.679 1.00 91.00 65 THR A N 1
ATOM 476 C CA . THR A 1 65 ? -6.116 -2.858 -20.210 1.00 91.00 65 THR A CA 1
ATOM 477 C C . THR A 1 65 ? -7.511 -2.875 -19.578 1.00 91.00 65 THR A C 1
ATOM 479 O O . THR A 1 65 ? -7.684 -3.509 -18.543 1.00 91.00 65 THR A O 1
ATOM 482 N N . LYS A 1 66 ? -8.531 -2.283 -20.224 1.00 94.19 66 LYS A N 1
ATOM 483 C CA . LYS A 1 66 ? -9.921 -2.273 -19.733 1.00 94.19 66 LYS A CA 1
ATOM 484 C C . LYS A 1 66 ? -10.453 -3.680 -19.426 1.00 94.19 66 LYS A C 1
ATOM 486 O O . LYS A 1 66 ? -11.103 -3.860 -18.401 1.00 94.19 66 LYS A O 1
ATOM 491 N N . LEU A 1 67 ? -10.107 -4.685 -20.238 1.00 96.00 67 LEU A N 1
ATOM 492 C CA . LEU A 1 67 ? -10.459 -6.087 -19.973 1.00 96.00 67 LEU A CA 1
ATOM 493 C C . LEU A 1 67 ? -9.792 -6.619 -18.696 1.00 96.00 67 LEU A C 1
ATOM 495 O O . LEU A 1 67 ? -10.441 -7.259 -17.875 1.00 96.00 67 LEU A O 1
ATOM 499 N N . LEU A 1 68 ? -8.504 -6.325 -18.506 1.00 97.56 68 LEU A N 1
ATOM 500 C CA . LEU A 1 68 ? -7.734 -6.755 -17.336 1.00 97.56 68 LEU A CA 1
ATOM 501 C C . LEU A 1 68 ? -8.266 -6.093 -16.057 1.00 97.56 68 LEU A C 1
ATOM 503 O O . LEU A 1 68 ? -8.381 -6.742 -15.020 1.00 97.56 68 LEU A O 1
ATOM 507 N N . THR A 1 69 ? -8.635 -4.816 -16.143 1.00 98.00 69 THR A N 1
ATOM 508 C CA . THR A 1 69 ? -9.202 -4.046 -15.031 1.00 98.00 69 THR A CA 1
ATOM 509 C C . THR A 1 69 ? -10.610 -4.518 -14.678 1.00 98.00 69 THR A C 1
ATOM 511 O O . THR A 1 69 ? -10.923 -4.659 -13.499 1.00 98.00 69 THR A O 1
ATOM 514 N N . ALA A 1 70 ? -11.436 -4.848 -15.676 1.00 98.31 70 ALA A N 1
ATOM 515 C CA . ALA A 1 70 ? -12.730 -5.483 -15.452 1.00 98.31 70 ALA A CA 1
ATOM 516 C C . ALA A 1 70 ? -12.583 -6.843 -14.754 1.00 98.31 70 ALA A C 1
ATOM 518 O O . ALA A 1 70 ? -13.299 -7.104 -13.792 1.00 98.31 70 ALA A O 1
ATOM 519 N N . ILE A 1 71 ? -11.618 -7.679 -15.162 1.00 98.62 71 ILE A N 1
ATOM 520 C CA . ILE A 1 71 ? -11.316 -8.942 -14.467 1.00 98.62 71 ILE A CA 1
ATOM 521 C C . ILE A 1 71 ? -10.901 -8.672 -13.014 1.00 98.62 71 ILE A C 1
ATOM 523 O O . ILE A 1 71 ? -11.449 -9.302 -12.119 1.00 98.62 71 ILE A O 1
ATOM 527 N N . ALA A 1 72 ? -10.001 -7.719 -12.747 1.00 98.62 72 ALA A N 1
ATOM 528 C CA . ALA A 1 72 ? -9.568 -7.395 -11.381 1.00 98.62 72 ALA A CA 1
ATOM 529 C C . ALA A 1 72 ? -10.721 -6.868 -10.494 1.00 98.62 72 ALA A C 1
ATOM 531 O O . ALA A 1 72 ? -10.828 -7.230 -9.321 1.00 98.62 72 ALA A O 1
ATOM 532 N N . ALA A 1 73 ? -11.629 -6.066 -11.056 1.00 98.50 73 ALA A N 1
ATOM 533 C CA . ALA A 1 73 ? -12.819 -5.592 -10.352 1.00 98.50 73 ALA A CA 1
ATOM 534 C C . ALA A 1 73 ? -13.824 -6.725 -10.085 1.00 98.50 73 ALA A C 1
ATOM 536 O O . ALA A 1 73 ? -14.341 -6.848 -8.976 1.00 98.50 73 ALA A O 1
ATOM 537 N N . LEU A 1 74 ? -14.045 -7.608 -11.060 1.00 98.56 74 LEU A N 1
ATOM 538 C CA . LEU A 1 74 ? -14.905 -8.782 -10.907 1.00 98.56 74 LEU A CA 1
ATOM 539 C C . LEU A 1 74 ? -14.294 -9.850 -9.983 1.00 98.56 74 LEU A C 1
ATOM 541 O O . LEU A 1 74 ? -15.041 -10.553 -9.312 1.00 98.56 74 LEU A O 1
ATOM 545 N N . GLN A 1 75 ? -12.965 -9.916 -9.853 1.00 98.50 75 GLN A N 1
ATOM 546 C CA . GLN A 1 75 ? -12.289 -10.710 -8.820 1.00 98.50 75 GLN A CA 1
ATOM 547 C C . GLN A 1 75 ? -12.607 -10.182 -7.417 1.00 98.50 75 GLN A C 1
ATOM 549 O O . GLN A 1 75 ? -12.841 -10.977 -6.513 1.00 98.50 75 GLN A O 1
ATOM 554 N N . CYS A 1 76 ? -12.706 -8.862 -7.243 1.00 97.12 76 CYS A N 1
ATOM 555 C CA . CYS A 1 76 ? -13.137 -8.265 -5.978 1.00 97.12 76 CYS A CA 1
ATOM 556 C C . CYS A 1 76 ? -14.629 -8.519 -5.690 1.00 97.12 76 CYS A C 1
ATOM 558 O O . CYS A 1 76 ? -14.988 -8.709 -4.530 1.00 97.12 76 CYS A O 1
ATOM 560 N N . VAL A 1 77 ? -15.489 -8.600 -6.714 1.00 97.69 77 VAL A N 1
ATOM 561 C CA . VAL A 1 77 ? -16.881 -9.075 -6.558 1.00 97.69 77 VAL A CA 1
ATOM 562 C C . VAL A 1 77 ? -16.914 -10.563 -6.190 1.00 97.69 77 VAL A C 1
ATOM 564 O O . VAL A 1 77 ? -17.658 -10.977 -5.302 1.00 97.69 77 VAL A O 1
ATOM 567 N N . ASP A 1 78 ? -16.060 -11.381 -6.808 1.00 97.31 78 ASP A N 1
ATOM 568 C CA . ASP A 1 78 ? -15.969 -12.805 -6.495 1.00 97.31 78 ASP A CA 1
ATOM 569 C C . ASP A 1 78 ? -15.441 -13.086 -5.079 1.00 97.31 78 ASP A C 1
ATOM 571 O O . ASP A 1 78 ? -15.915 -14.028 -4.437 1.00 97.31 78 ASP A O 1
ATOM 575 N N . ASP A 1 79 ? -14.524 -12.262 -4.579 1.00 93.75 79 ASP A N 1
ATOM 576 C CA . ASP A 1 79 ? -14.013 -12.315 -3.205 1.00 93.75 79 ASP A CA 1
ATOM 577 C C . ASP A 1 79 ? -14.975 -11.676 -2.175 1.00 93.75 79 ASP A C 1
ATOM 579 O O . ASP A 1 79 ? -14.737 -11.787 -0.973 1.00 93.75 79 ASP A O 1
ATOM 583 N N . GLY A 1 80 ? -16.064 -11.028 -2.615 1.00 94.19 80 GLY A N 1
ATOM 584 C CA . GLY A 1 80 ? -17.051 -10.372 -1.745 1.00 94.19 80 GLY A CA 1
ATOM 585 C C . GLY A 1 80 ? -16.615 -9.012 -1.182 1.00 94.19 80 GLY A C 1
ATOM 586 O O . GLY A 1 80 ? -17.167 -8.564 -0.181 1.00 94.19 80 GLY A O 1
ATOM 587 N N . LEU A 1 81 ? -15.622 -8.368 -1.803 1.00 89.62 81 LEU A N 1
ATOM 588 C CA . LEU A 1 81 ? -15.101 -7.045 -1.431 1.00 89.62 81 LEU A CA 1
ATOM 589 C C . LEU A 1 81 ? -15.861 -5.889 -2.101 1.00 89.62 81 LEU A C 1
ATOM 591 O O . LEU A 1 81 ? -15.823 -4.768 -1.603 1.00 89.62 81 LEU A O 1
ATOM 595 N N . LEU A 1 82 ? -16.525 -6.153 -3.231 1.00 94.88 82 LEU A N 1
ATOM 596 C CA . LEU A 1 82 ? -17.354 -5.202 -3.980 1.00 94.88 82 LEU A CA 1
ATOM 597 C C . LEU A 1 82 ? -18.692 -5.853 -4.358 1.00 94.88 82 LEU A C 1
ATOM 599 O O . LEU A 1 82 ? -18.758 -7.064 -4.562 1.00 94.88 82 LEU A O 1
ATOM 603 N N . ASP A 1 83 ? -19.733 -5.043 -4.535 1.00 94.00 83 ASP A N 1
ATOM 604 C CA . ASP A 1 83 ? -20.951 -5.435 -5.252 1.00 94.00 83 ASP A CA 1
ATOM 605 C C . ASP A 1 83 ? -20.915 -4.828 -6.667 1.00 94.00 83 ASP A C 1
ATOM 607 O O . ASP A 1 83 ? -20.517 -3.679 -6.864 1.00 94.00 83 ASP A O 1
ATOM 611 N N . LEU A 1 84 ? -21.340 -5.604 -7.664 1.00 94.44 84 LEU A N 1
ATOM 612 C CA . LEU A 1 84 ? -21.496 -5.151 -9.044 1.00 94.44 84 LEU A CA 1
ATOM 613 C C . LEU A 1 84 ? -22.601 -4.081 -9.167 1.00 94.44 84 LEU A C 1
ATOM 615 O O . LEU A 1 84 ? -22.483 -3.162 -9.981 1.00 94.44 84 LEU A O 1
ATOM 619 N N . THR A 1 85 ? -23.648 -4.182 -8.345 1.00 94.44 85 THR A N 1
ATOM 620 C CA . THR A 1 85 ? -24.821 -3.288 -8.329 1.00 94.44 85 THR A CA 1
ATOM 621 C C . THR A 1 85 ? -24.888 -2.335 -7.133 1.00 94.44 85 THR A C 1
ATOM 623 O O . THR A 1 85 ? -25.799 -1.511 -7.075 1.00 94.44 85 THR A O 1
ATOM 626 N N . GLY A 1 86 ? -23.934 -2.414 -6.206 1.00 91.31 86 GLY A N 1
ATOM 627 C CA . GLY A 1 86 ? -23.910 -1.597 -4.994 1.00 91.31 86 GLY A CA 1
ATOM 628 C C . GLY A 1 86 ? -23.471 -0.155 -5.244 1.00 91.31 86 GLY A C 1
ATOM 629 O O . GLY A 1 86 ? -22.865 0.159 -6.270 1.00 91.31 86 GLY A O 1
ATOM 630 N N . ASP A 1 87 ? -23.766 0.716 -4.278 1.00 92.50 87 ASP A N 1
ATOM 631 C CA . ASP A 1 87 ? -23.232 2.079 -4.237 1.00 92.50 87 ASP A CA 1
ATOM 632 C C . ASP A 1 87 ? -21.715 2.054 -3.982 1.00 92.50 87 ASP A C 1
ATOM 634 O O . ASP A 1 87 ? -21.220 1.325 -3.122 1.00 92.50 87 ASP A O 1
ATOM 638 N N . LEU A 1 88 ? -20.980 2.863 -4.741 1.00 93.25 88 LEU A N 1
ATOM 639 C CA . LEU A 1 88 ? -19.534 3.019 -4.635 1.00 93.25 88 LEU A CA 1
ATOM 640 C C . LEU A 1 88 ? -19.103 4.207 -3.766 1.00 93.25 88 LEU A C 1
ATOM 642 O O . LEU A 1 88 ? -17.901 4.435 -3.643 1.00 93.25 88 LEU A O 1
ATOM 646 N N . SER A 1 89 ? -20.027 4.948 -3.149 1.00 88.88 89 SER A N 1
ATOM 647 C CA . SER A 1 89 ? -19.725 6.131 -2.326 1.00 88.88 89 SER A CA 1
ATOM 648 C C . SER A 1 89 ? -18.707 5.882 -1.205 1.00 88.88 89 SER A C 1
ATOM 650 O O . SER A 1 89 ? -17.893 6.756 -0.919 1.00 88.88 89 SER A O 1
ATOM 652 N N . THR A 1 90 ? -18.666 4.675 -0.630 1.00 85.62 90 THR A N 1
ATOM 653 C CA . THR A 1 90 ? -17.672 4.270 0.384 1.00 85.62 90 THR A CA 1
ATOM 654 C C . THR A 1 90 ? -16.271 4.021 -0.183 1.00 85.62 90 THR A C 1
ATOM 656 O O . THR A 1 90 ? -15.292 4.070 0.555 1.00 85.62 90 THR A O 1
ATOM 659 N N . PHE A 1 91 ? -16.156 3.733 -1.483 1.00 86.00 91 PHE A N 1
ATOM 660 C CA . PHE A 1 91 ? -14.887 3.451 -2.165 1.00 86.00 91 PHE A CA 1
ATOM 661 C C . PHE A 1 91 ? -14.400 4.620 -3.030 1.00 86.00 91 PHE A C 1
ATOM 663 O O . PHE A 1 91 ? -13.201 4.744 -3.264 1.00 86.00 91 PHE A O 1
ATOM 670 N N . ALA A 1 92 ? -15.301 5.471 -3.516 1.00 92.31 92 ALA A N 1
ATOM 671 C CA . ALA A 1 92 ? -15.010 6.606 -4.386 1.00 92.31 92 ALA A CA 1
ATOM 672 C C . ALA A 1 92 ? -15.957 7.792 -4.093 1.00 92.31 92 ALA A C 1
ATOM 674 O O . ALA A 1 92 ? -16.730 8.190 -4.972 1.00 92.31 92 ALA A O 1
ATOM 675 N N . PRO A 1 93 ? -15.919 8.383 -2.882 1.00 91.19 93 PRO A N 1
ATOM 676 C CA . PRO A 1 93 ? -16.749 9.541 -2.542 1.00 91.19 93 PRO A CA 1
ATOM 677 C C . PRO A 1 93 ? -16.498 10.736 -3.475 1.00 91.19 93 PRO A C 1
ATOM 679 O O . PRO A 1 93 ? -17.403 11.524 -3.737 1.00 91.19 93 PRO A O 1
ATOM 682 N N . GLU A 1 94 ? -15.300 10.852 -4.048 1.00 90.75 94 GLU A N 1
ATOM 683 C CA . GLU A 1 94 ? -14.905 11.877 -5.023 1.00 90.75 94 GLU A CA 1
ATOM 684 C C . GLU A 1 94 ? -15.528 11.649 -6.410 1.00 90.75 94 GLU A C 1
ATOM 686 O O . GLU A 1 94 ? -15.539 12.550 -7.243 1.00 90.75 94 GLU A O 1
ATOM 691 N N . LEU A 1 95 ? -16.042 10.447 -6.680 1.00 92.62 95 LEU A N 1
ATOM 692 C CA . LEU A 1 95 ? -16.788 10.108 -7.891 1.00 92.62 95 LEU A CA 1
ATOM 693 C C . LEU A 1 95 ? -18.292 10.322 -7.686 1.00 92.62 95 LEU A C 1
ATOM 695 O O . LEU A 1 95 ? -18.951 10.890 -8.551 1.00 92.62 95 LEU A O 1
ATOM 699 N N . THR A 1 96 ? -18.838 9.916 -6.538 1.00 88.38 96 THR A N 1
ATOM 700 C CA . THR A 1 96 ? -20.275 10.050 -6.230 1.00 88.38 96 THR A CA 1
ATOM 701 C C . THR A 1 96 ? -20.690 11.456 -5.782 1.00 88.38 96 THR A C 1
ATOM 703 O O . THR A 1 96 ? -21.877 11.768 -5.776 1.00 88.38 96 THR A O 1
ATOM 706 N N . SER A 1 97 ? -19.742 12.325 -5.416 1.00 88.38 97 SER A N 1
ATOM 707 C CA . SER A 1 97 ? -20.008 13.737 -5.079 1.00 88.38 97 SER A CA 1
ATOM 708 C C . SER A 1 97 ? -19.980 14.689 -6.281 1.00 88.38 97 SER A C 1
ATOM 710 O O . SER A 1 97 ? -20.430 15.831 -6.160 1.00 88.38 97 SER A O 1
ATOM 712 N N . LYS A 1 98 ? -19.485 14.248 -7.446 1.00 90.81 98 LYS A N 1
ATOM 713 C CA . LYS A 1 98 ? -19.402 15.089 -8.650 1.00 90.81 98 LYS A CA 1
ATOM 714 C C . LYS A 1 98 ? -20.773 15.532 -9.128 1.00 90.81 98 LYS A C 1
ATOM 716 O O . LYS A 1 98 ? -21.705 14.735 -9.214 1.00 90.81 98 LYS A O 1
ATOM 721 N N . LEU A 1 99 ? -20.854 16.791 -9.535 1.00 93.50 99 LEU A N 1
ATOM 722 C CA . LEU A 1 99 ? -22.023 17.312 -10.226 1.00 93.50 99 LEU A CA 1
ATOM 723 C C . LEU A 1 99 ? -22.109 16.761 -11.659 1.00 93.50 99 LEU A C 1
ATOM 725 O O . LEU A 1 99 ? -21.157 16.192 -12.202 1.00 93.50 99 LEU A O 1
ATOM 729 N N . VAL A 1 100 ? -23.281 16.926 -12.254 1.00 94.31 100 VAL A N 1
ATOM 730 C CA . VAL A 1 100 ? -23.635 16.495 -13.605 1.00 94.31 100 VAL A CA 1
ATOM 731 C C . VAL A 1 100 ? -23.861 17.744 -14.454 1.00 94.31 100 VAL A C 1
ATOM 733 O O . VAL A 1 100 ? -24.546 18.657 -14.005 1.00 94.31 100 VAL A O 1
ATOM 736 N N . LEU A 1 101 ? -23.305 17.803 -15.663 1.00 91.62 101 LEU A N 1
ATOM 737 C CA . LEU A 1 101 ? -23.663 18.828 -16.646 1.00 91.62 101 LEU A CA 1
ATOM 738 C C . LEU A 1 101 ? -25.128 18.655 -17.048 1.00 91.62 101 LEU A C 1
ATOM 740 O O . LEU A 1 101 ? -25.543 17.554 -17.418 1.00 91.62 101 LEU A O 1
ATOM 744 N N . SER A 1 102 ? -25.902 19.738 -16.988 1.00 84.19 102 SER A N 1
ATOM 745 C CA . SER A 1 102 ? -27.259 19.739 -17.531 1.00 84.19 102 SER A CA 1
ATOM 746 C C . SER A 1 102 ? -27.228 19.697 -19.069 1.00 84.19 102 SER A C 1
ATOM 748 O O . SER A 1 102 ? -26.176 19.799 -19.709 1.00 84.19 102 SER A O 1
ATOM 750 N N . THR A 1 103 ? -28.402 19.583 -19.692 1.00 74.50 103 THR A N 1
ATOM 751 C CA . THR A 1 103 ? -28.542 19.599 -21.155 1.00 74.50 103 THR A CA 1
ATOM 752 C C . THR A 1 103 ? -28.161 20.924 -21.827 1.00 74.50 103 THR A C 1
ATOM 754 O O . THR A 1 103 ? -28.038 20.935 -23.050 1.00 74.50 103 THR A O 1
ATOM 757 N N . ASP A 1 104 ? -27.988 22.024 -21.082 1.00 73.12 104 ASP A N 1
ATOM 758 C CA . ASP A 1 104 ? -27.474 23.290 -21.635 1.00 73.12 104 ASP A CA 1
ATOM 759 C C . ASP A 1 104 ? -25.932 23.326 -21.741 1.00 73.12 104 ASP A C 1
ATOM 761 O O . ASP A 1 104 ? -25.393 24.048 -22.579 1.00 73.12 104 ASP A O 1
ATOM 765 N N . GLY A 1 105 ? -25.219 22.500 -20.964 1.00 67.44 105 GLY A N 1
ATOM 766 C CA . GLY A 1 105 ? -23.752 22.455 -20.912 1.00 67.44 105 GLY A CA 1
ATOM 767 C C . GLY A 1 105 ? -23.082 23.588 -20.116 1.00 67.44 105 GLY A C 1
ATOM 768 O O . GLY A 1 105 ? -21.855 23.601 -20.012 1.00 67.44 105 GLY A O 1
ATOM 769 N N . GLU A 1 106 ? -23.857 24.506 -19.537 1.00 70.06 106 GLU A N 1
ATOM 770 C CA . GLU A 1 106 ? -23.401 25.639 -18.720 1.00 70.06 106 GLU A CA 1
ATOM 771 C C . GLU A 1 106 ? -23.710 25.433 -17.225 1.00 70.06 106 GLU A C 1
ATOM 773 O O . GLU A 1 106 ? -22.921 25.828 -16.365 1.00 70.06 106 GLU A O 1
ATOM 778 N N . SER A 1 107 ? -24.838 24.793 -16.901 1.00 83.25 107 SER A N 1
ATOM 779 C CA . SER A 1 107 ? -25.327 24.579 -15.537 1.00 83.25 107 SER A CA 1
ATOM 780 C C . SER A 1 107 ? -25.014 23.178 -14.984 1.00 83.25 107 SER A C 1
ATOM 782 O O . SER A 1 107 ? -24.810 22.209 -15.722 1.00 83.25 107 SER A O 1
ATOM 784 N N . LEU A 1 108 ? -24.942 23.074 -13.648 1.00 91.19 108 LEU A N 1
ATOM 785 C CA . LEU A 1 108 ? -24.535 21.864 -12.925 1.00 91.19 108 LEU A CA 1
ATOM 786 C C . LEU A 1 108 ? -25.616 21.372 -11.950 1.00 91.19 108 LEU A C 1
ATOM 788 O O . LEU A 1 108 ? -26.074 22.107 -11.074 1.00 91.19 108 LEU A O 1
ATOM 792 N N . GLU A 1 109 ? -25.968 20.094 -12.066 1.00 92.88 109 GLU A N 1
ATOM 793 C CA . GLU A 1 109 ? -26.970 19.385 -11.267 1.00 92.88 109 GLU A CA 1
ATOM 794 C C . GLU A 1 109 ? -26.335 18.393 -10.278 1.00 92.88 109 GLU A C 1
ATOM 796 O O . GLU A 1 109 ? -25.194 17.960 -10.439 1.00 92.88 109 GLU A O 1
ATOM 801 N N . LYS A 1 110 ? -27.094 17.959 -9.265 1.00 92.31 110 LYS A N 1
ATOM 802 C CA . LYS A 1 110 ? -26.693 16.835 -8.398 1.00 92.31 110 LYS A CA 1
ATOM 803 C C . LYS A 1 110 ? -26.984 15.486 -9.064 1.00 92.31 110 LYS A C 1
ATOM 805 O O . LYS A 1 110 ? -27.912 15.373 -9.865 1.00 92.31 110 LYS A O 1
ATOM 810 N N . GLN A 1 111 ? -26.235 14.451 -8.679 1.00 90.69 111 GLN A N 1
ATOM 811 C CA . GLN A 1 111 ? -26.536 13.072 -9.076 1.00 90.69 111 GLN A CA 1
ATOM 812 C C . GLN A 1 111 ? -27.902 12.642 -8.516 1.00 90.69 111 GLN A C 1
ATOM 814 O O . GLN A 1 111 ? -28.205 12.861 -7.344 1.00 90.69 111 GLN A O 1
ATOM 819 N N . THR A 1 112 ? -28.724 12.023 -9.361 1.00 90.19 112 THR A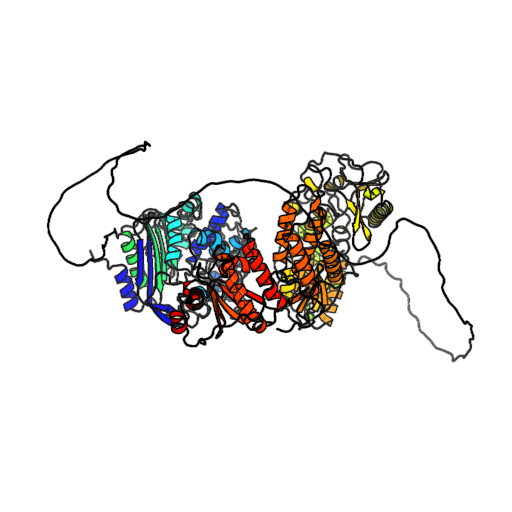 N 1
ATOM 820 C CA . THR A 1 112 ? -30.085 11.560 -9.022 1.00 90.19 112 THR A CA 1
ATOM 821 C C . THR A 1 112 ? -30.140 10.124 -8.498 1.00 90.19 112 THR A C 1
ATOM 823 O O . THR A 1 112 ? -31.157 9.717 -7.941 1.00 90.19 112 THR A O 1
ATOM 826 N N . ARG A 1 113 ? -29.063 9.347 -8.670 1.00 91.25 113 ARG A N 1
ATOM 827 C CA . ARG A 1 113 ? -28.912 7.978 -8.157 1.00 91.25 113 ARG A CA 1
ATOM 828 C C . ARG A 1 113 ? -27.426 7.633 -7.948 1.00 91.25 113 ARG A C 1
ATOM 830 O O . ARG A 1 113 ? -26.594 8.262 -8.604 1.00 91.25 113 ARG A O 1
ATOM 837 N N . PRO A 1 114 ? -27.091 6.636 -7.107 1.00 93.31 114 PRO A N 1
ATOM 838 C CA . PRO A 1 114 ? -25.718 6.166 -6.922 1.00 93.31 114 PRO A CA 1
ATOM 839 C C . PRO A 1 114 ? -25.044 5.659 -8.204 1.00 93.31 114 PRO A C 1
ATOM 841 O O . PRO A 1 114 ? -25.706 5.150 -9.113 1.00 93.31 114 PRO A O 1
ATOM 844 N N . ILE A 1 115 ? -23.712 5.728 -8.234 1.00 96.12 115 ILE A N 1
ATOM 845 C CA . ILE A 1 115 ? -22.878 5.107 -9.271 1.00 96.12 115 ILE A CA 1
ATOM 846 C C . ILE A 1 115 ? -22.479 3.708 -8.800 1.00 96.12 115 ILE A C 1
ATOM 848 O O . ILE A 1 115 ? -21.950 3.551 -7.702 1.00 96.12 115 ILE A O 1
ATOM 852 N N . THR A 1 116 ? -22.692 2.705 -9.653 1.00 97.25 116 THR A N 1
ATOM 853 C CA . THR A 1 116 ? -22.365 1.300 -9.365 1.00 97.25 116 THR A CA 1
ATOM 854 C C . THR A 1 116 ? -21.173 0.811 -10.184 1.00 97.25 116 THR A C 1
ATOM 856 O O . THR A 1 116 ? -20.832 1.390 -11.224 1.00 97.25 116 THR A O 1
ATOM 859 N N . LEU A 1 117 ? -20.548 -0.294 -9.763 1.00 97.75 117 LEU A N 1
ATOM 860 C CA . LEU A 1 117 ? -19.432 -0.888 -10.505 1.00 97.75 117 LEU A CA 1
ATOM 861 C C . LEU A 1 117 ? -19.854 -1.306 -11.922 1.00 97.75 117 LEU A C 1
ATOM 863 O O . LEU A 1 117 ? -19.116 -1.058 -12.875 1.00 97.75 117 LEU A O 1
ATOM 867 N N . GLN A 1 118 ? -21.064 -1.845 -12.096 1.00 97.19 118 GLN A N 1
ATOM 868 C CA . GLN A 1 118 ? -21.627 -2.145 -13.414 1.00 97.19 118 GLN A CA 1
ATOM 869 C C . GLN A 1 118 ? -21.631 -0.909 -14.321 1.00 97.19 118 GLN A C 1
ATOM 871 O O . GLN A 1 118 ? -21.219 -1.006 -15.476 1.00 97.19 118 GLN A O 1
ATOM 876 N N . MET A 1 119 ? -22.062 0.255 -13.822 1.00 96.88 119 MET A N 1
ATOM 877 C CA . MET A 1 119 ? -22.118 1.481 -14.629 1.00 96.88 119 MET A CA 1
ATOM 878 C C . MET A 1 119 ? -20.732 1.952 -15.083 1.00 96.88 119 MET A C 1
ATOM 880 O O . MET A 1 119 ? -20.588 2.471 -16.191 1.00 96.88 119 MET A O 1
ATOM 884 N N . LEU A 1 120 ? -19.705 1.744 -14.254 1.00 97.44 120 LEU A N 1
ATOM 885 C CA . LEU A 1 120 ? -18.317 2.039 -14.610 1.00 97.44 120 LEU A CA 1
ATOM 886 C C . LEU A 1 120 ? -17.782 1.080 -15.679 1.00 97.44 120 LEU A C 1
ATOM 888 O O . LEU A 1 120 ? -17.205 1.535 -16.666 1.00 97.44 120 LEU A O 1
ATOM 892 N N . LEU A 1 121 ? -18.022 -0.225 -15.515 1.00 97.31 121 LEU A N 1
ATOM 893 C CA . LEU A 1 121 ? -17.603 -1.272 -16.455 1.00 97.31 121 LEU A CA 1
ATOM 894 C C . LEU A 1 121 ? -18.322 -1.200 -17.816 1.00 97.31 121 LEU A C 1
ATOM 896 O O . LEU A 1 121 ? -17.772 -1.623 -18.832 1.00 97.31 121 LEU A O 1
ATOM 900 N N . THR A 1 122 ? -19.543 -0.659 -17.847 1.00 95.38 122 THR A N 1
ATOM 901 C CA . THR A 1 122 ? -20.409 -0.611 -19.043 1.00 95.38 122 THR A CA 1
ATOM 902 C C . THR A 1 122 ? -20.505 0.771 -19.692 1.00 95.38 122 THR A C 1
ATOM 904 O O . THR A 1 122 ? -21.276 0.936 -20.633 1.00 95.38 122 THR A O 1
ATOM 907 N N . HIS A 1 123 ? -19.714 1.753 -19.235 1.00 95.19 123 HIS A N 1
ATOM 908 C CA . HIS A 1 123 ? -19.700 3.136 -19.744 1.00 95.19 123 HIS A CA 1
ATOM 909 C C . HIS A 1 123 ? -21.050 3.891 -19.625 1.00 95.19 123 HIS A C 1
ATOM 911 O O . HIS A 1 123 ? -21.378 4.753 -20.443 1.00 95.19 123 HIS A O 1
ATOM 917 N N . THR A 1 124 ? -21.824 3.612 -18.568 1.00 96.06 124 THR A N 1
ATOM 918 C CA . THR A 1 124 ? -23.120 4.262 -18.268 1.00 96.06 124 THR A CA 1
ATOM 919 C C . THR A 1 124 ? -23.118 5.109 -16.982 1.00 96.06 124 THR A C 1
ATOM 921 O O . THR A 1 124 ? -24.152 5.650 -16.595 1.00 96.06 124 THR A O 1
ATOM 924 N N . SER A 1 125 ? -21.964 5.303 -16.327 1.00 94.94 125 SER A N 1
ATOM 925 C CA . SER A 1 125 ? -21.816 6.083 -15.076 1.00 94.94 125 SER A CA 1
ATOM 926 C C . SER A 1 125 ? -21.949 7.607 -15.215 1.00 94.94 125 SER A C 1
ATOM 928 O O . SER A 1 125 ? -21.732 8.328 -14.244 1.00 94.94 125 SER A O 1
ATOM 930 N N . GLY A 1 126 ? -22.198 8.134 -16.414 1.00 93.31 126 GLY A N 1
ATOM 931 C CA . GLY A 1 126 ? -22.107 9.572 -16.697 1.00 93.31 126 GLY A CA 1
ATOM 932 C C . GLY A 1 126 ? -20.678 10.094 -16.899 1.00 93.31 126 GLY A C 1
ATOM 933 O O . GLY A 1 126 ? -20.498 11.180 -17.442 1.00 93.31 126 GLY A O 1
ATOM 934 N N . SER A 1 127 ? -19.646 9.347 -16.494 1.00 93.06 127 SER A N 1
ATOM 935 C CA . SER A 1 127 ? -18.245 9.748 -16.674 1.00 93.06 127 SER A CA 1
ATOM 936 C C . SER A 1 127 ? -17.815 9.529 -18.126 1.00 93.06 127 SER A C 1
ATOM 938 O O . SER A 1 127 ? -17.735 8.386 -18.571 1.00 93.06 127 SER A O 1
ATOM 940 N N . ALA A 1 128 ? -17.490 10.604 -18.844 1.00 90.31 128 ALA A N 1
ATOM 941 C CA . ALA A 1 128 ? -16.983 10.580 -20.219 1.00 90.31 128 ALA A CA 1
ATOM 942 C C . ALA A 1 128 ? -15.515 11.035 -20.272 1.00 90.31 128 ALA A C 1
ATOM 944 O O . ALA A 1 128 ? -15.068 11.712 -19.353 1.00 90.31 128 ALA A O 1
ATOM 945 N N . TYR A 1 129 ? -14.766 10.695 -21.327 1.00 87.00 129 TYR A N 1
ATOM 946 C CA . TYR A 1 129 ? -13.498 11.386 -21.603 1.00 87.00 129 TYR A CA 1
ATOM 947 C C . TYR A 1 129 ? -13.799 12.713 -22.325 1.00 87.00 129 TYR A C 1
ATOM 949 O O . TYR A 1 129 ? -14.637 12.752 -23.229 1.00 87.00 129 TYR A O 1
ATOM 957 N N . ASP A 1 130 ? -13.084 13.779 -21.975 1.00 80.25 130 ASP A N 1
ATOM 958 C CA . ASP A 1 130 ? -13.103 15.090 -22.643 1.00 80.25 130 ASP A CA 1
ATOM 959 C C . ASP A 1 130 ? -12.984 14.973 -24.176 1.00 80.25 130 ASP A C 1
ATOM 961 O O . ASP A 1 130 ? -13.827 15.483 -24.914 1.00 80.25 130 ASP A O 1
ATOM 965 N N . MET A 1 131 ? -12.023 14.181 -24.662 1.00 76.19 131 MET A N 1
ATOM 966 C CA . MET A 1 131 ? -11.772 13.930 -26.089 1.00 76.19 131 MET A CA 1
ATOM 967 C C . MET A 1 131 ? -12.946 13.302 -26.873 1.00 76.19 131 MET A C 1
ATOM 969 O O . MET A 1 131 ? -12.883 13.239 -28.102 1.00 76.19 131 MET A O 1
ATOM 973 N N . VAL A 1 132 ? -14.001 12.820 -26.202 1.00 79.38 132 VAL A N 1
ATOM 974 C CA . VAL A 1 132 ? -15.226 12.297 -26.844 1.00 79.38 132 VAL A CA 1
ATOM 975 C C . VAL A 1 132 ? -16.506 13.011 -26.402 1.00 79.38 132 VAL A C 1
ATOM 977 O O . VAL A 1 132 ? -17.583 12.671 -26.890 1.00 79.38 132 VAL A O 1
ATOM 980 N N . SER A 1 133 ? -16.406 13.996 -25.508 1.00 85.38 133 SER A N 1
ATOM 981 C CA . SER A 1 133 ? -17.542 14.710 -24.926 1.00 85.38 133 SER A CA 1
ATOM 982 C C . SER A 1 133 ? -17.346 16.223 -25.051 1.00 85.38 133 SER A C 1
ATOM 984 O O . SER A 1 133 ? -16.762 16.847 -24.161 1.00 85.38 133 SER A O 1
ATOM 986 N N . PRO A 1 134 ? -17.846 16.846 -26.138 1.00 85.62 134 PRO A N 1
ATOM 987 C CA . PRO A 1 134 ? -17.757 18.291 -26.327 1.00 85.62 134 PRO A CA 1
ATOM 988 C C . PRO A 1 134 ? -18.286 19.128 -25.146 1.00 85.62 134 PRO A C 1
ATOM 990 O O . PRO A 1 134 ? -17.632 20.117 -24.830 1.00 85.62 134 PRO A O 1
ATOM 993 N N . PRO A 1 135 ? -19.375 18.758 -24.431 1.00 85.06 135 PRO A N 1
ATOM 994 C CA . PRO A 1 135 ? -19.792 19.484 -23.227 1.00 85.06 135 PRO A CA 1
ATOM 995 C C . PRO A 1 135 ? -18.736 19.465 -22.114 1.00 85.06 135 PRO A C 1
ATOM 997 O O . PRO A 1 135 ? -18.441 20.509 -21.539 1.00 85.06 135 PRO A O 1
ATOM 1000 N N . VAL A 1 136 ? -18.111 18.310 -21.849 1.00 86.38 136 VAL A N 1
ATOM 1001 C CA . VAL A 1 136 ? -17.046 18.187 -20.835 1.00 86.38 136 VAL A CA 1
ATOM 1002 C C . VAL A 1 136 ? -15.799 18.958 -21.266 1.00 86.38 136 VAL A C 1
ATOM 1004 O O . VAL A 1 136 ? -15.252 19.709 -20.465 1.00 86.38 136 VAL A O 1
ATOM 1007 N N . ALA A 1 137 ? -15.384 18.841 -22.531 1.00 84.75 137 ALA A N 1
ATOM 1008 C CA . ALA A 1 137 ? -14.239 19.578 -23.065 1.00 84.75 137 ALA A CA 1
ATOM 1009 C C . ALA A 1 137 ? -14.451 21.103 -23.019 1.00 84.75 137 ALA A C 1
ATOM 1011 O O . ALA A 1 137 ? -13.550 21.834 -22.613 1.00 84.75 137 ALA A O 1
ATOM 1012 N N . ASN A 1 138 ? -15.647 21.587 -23.372 1.00 85.25 138 ASN A N 1
ATOM 1013 C CA . ASN A 1 138 ? -16.006 23.004 -23.284 1.00 85.25 138 ASN A CA 1
ATOM 1014 C C . ASN A 1 138 ? -16.021 23.487 -21.827 1.00 85.25 138 ASN A C 1
ATOM 1016 O O . ASN A 1 138 ? -15.424 24.518 -21.518 1.00 85.25 138 ASN A O 1
ATOM 1020 N N . TRP A 1 139 ? -16.644 22.726 -20.919 1.00 85.06 139 TRP A N 1
ATOM 1021 C CA . TRP A 1 139 ? -16.660 23.056 -19.494 1.00 85.06 139 TRP A CA 1
ATOM 1022 C C . TRP A 1 139 ? -15.241 23.110 -18.917 1.00 85.06 139 TRP A C 1
ATOM 1024 O O . TRP A 1 139 ? -14.904 24.050 -18.201 1.00 85.06 139 TRP A O 1
ATOM 1034 N N . GLN A 1 140 ? -14.389 22.145 -19.271 1.00 80.38 140 GLN A N 1
ATOM 1035 C CA . GLN A 1 140 ? -13.002 22.066 -18.817 1.00 80.38 140 GLN A CA 1
ATOM 1036 C C . GLN A 1 140 ? -12.124 23.170 -19.428 1.00 80.38 140 GLN A C 1
ATOM 1038 O O . GLN A 1 140 ? -11.240 23.677 -18.743 1.00 80.38 140 GLN A O 1
ATOM 1043 N N . ALA A 1 141 ? -12.394 23.612 -20.659 1.00 81.44 141 ALA A N 1
ATOM 1044 C CA . ALA A 1 141 ? -11.739 24.780 -21.251 1.00 81.44 141 ALA A CA 1
ATOM 1045 C C . ALA A 1 141 ? -12.155 26.107 -20.581 1.00 81.44 141 ALA A C 1
ATOM 1047 O O . ALA A 1 141 ? -11.350 27.034 -20.523 1.00 81.44 141 ALA A O 1
ATOM 1048 N N . ALA A 1 142 ? -13.385 26.197 -20.061 1.00 81.50 142 ALA A N 1
ATOM 1049 C CA . ALA A 1 142 ? -13.893 27.380 -19.364 1.00 81.50 142 ALA A CA 1
ATOM 1050 C C . ALA A 1 142 ? -13.522 27.433 -17.865 1.00 81.50 142 ALA A C 1
ATOM 1052 O O . ALA A 1 142 ? -13.314 28.520 -17.330 1.00 81.50 142 ALA A O 1
ATOM 1053 N N . HIS A 1 143 ? -13.421 26.280 -17.190 1.00 79.88 143 HIS A N 1
ATOM 1054 C CA . HIS A 1 143 ? -13.292 26.194 -15.724 1.00 79.88 143 HIS A CA 1
ATOM 1055 C C . HIS A 1 143 ? -12.046 25.442 -15.222 1.00 79.88 143 HIS A C 1
ATOM 1057 O O . HIS A 1 143 ? -11.730 25.517 -14.037 1.00 79.88 143 HIS A O 1
ATOM 1063 N N . GLY A 1 144 ? -11.322 24.716 -16.081 1.00 64.44 144 GLY A N 1
ATOM 1064 C CA . GLY A 1 144 ? -10.261 23.773 -15.688 1.00 64.44 144 GLY A CA 1
ATOM 1065 C C . GLY A 1 144 ? -8.937 24.382 -15.207 1.00 64.44 144 GLY A C 1
ATOM 1066 O O . GLY A 1 144 ? -7.986 23.638 -14.966 1.00 64.44 144 GLY A O 1
ATOM 1067 N N . GLY A 1 145 ? -8.859 25.708 -15.065 1.00 56.84 145 GLY A N 1
ATOM 1068 C CA . GLY A 1 145 ? -7.649 26.428 -14.664 1.00 56.84 145 GLY A CA 1
ATOM 1069 C C . GLY A 1 145 ? -6.569 26.477 -15.752 1.00 56.84 145 GLY A C 1
ATOM 1070 O O . GLY A 1 145 ? -6.827 26.250 -16.934 1.00 56.84 145 GLY A O 1
ATOM 1071 N N . ALA A 1 146 ? -5.339 26.805 -15.353 1.00 50.16 146 ALA A N 1
ATOM 1072 C CA . ALA A 1 146 ? -4.191 26.737 -16.254 1.00 50.16 146 ALA A CA 1
ATOM 1073 C C . ALA A 1 146 ? -3.847 25.268 -16.593 1.00 50.16 146 ALA A C 1
ATOM 1075 O O . ALA A 1 146 ? -3.996 24.397 -15.728 1.00 50.16 146 ALA A O 1
ATOM 1076 N N . PRO A 1 147 ? -3.345 24.970 -17.809 1.00 52.75 147 PRO A N 1
ATOM 1077 C CA . PRO A 1 147 ? -2.846 23.639 -18.143 1.00 52.75 147 PRO A CA 1
ATOM 1078 C C . PRO A 1 147 ? -1.796 23.168 -17.132 1.00 52.75 147 PRO A C 1
ATOM 1080 O O . PRO A 1 147 ? -0.903 23.928 -16.762 1.00 52.75 147 PRO A O 1
ATOM 1083 N N . ALA A 1 148 ? -1.893 21.907 -16.706 1.00 51.38 148 ALA A N 1
ATOM 1084 C CA . ALA A 1 148 ? -0.936 21.308 -15.780 1.00 51.38 148 ALA A CA 1
ATOM 1085 C C . ALA A 1 148 ? 0.494 21.379 -16.347 1.00 51.38 148 ALA A C 1
ATOM 1087 O O . ALA A 1 148 ? 0.712 21.032 -17.514 1.00 51.38 148 ALA A O 1
ATOM 1088 N N . GLU A 1 149 ? 1.459 21.812 -15.529 1.00 50.56 149 GLU A N 1
ATOM 1089 C CA . GLU A 1 149 ? 2.854 21.958 -15.953 1.00 50.56 149 GLU A CA 1
ATOM 1090 C C . GLU A 1 149 ? 3.415 20.624 -16.465 1.00 50.56 149 GLU A C 1
ATOM 1092 O O . GLU A 1 149 ? 3.179 19.559 -15.883 1.00 50.56 149 GLU A O 1
ATOM 1097 N N . THR A 1 150 ? 4.160 20.672 -17.571 1.00 47.44 150 THR A N 1
ATOM 1098 C CA . THR A 1 150 ? 4.768 19.492 -18.199 1.00 47.44 150 THR A CA 1
ATOM 1099 C C . THR A 1 150 ? 5.727 18.798 -17.236 1.00 47.44 150 THR A C 1
ATOM 1101 O O . THR A 1 150 ? 6.816 19.302 -16.980 1.00 47.44 150 THR A O 1
ATOM 1104 N N . GLY A 1 151 ? 5.311 17.634 -16.731 1.00 50.41 151 GLY A N 1
ATOM 1105 C CA . GLY A 1 151 ? 6.017 16.858 -15.705 1.00 50.41 151 GLY A CA 1
ATOM 1106 C C . GLY A 1 151 ? 5.154 16.542 -14.477 1.00 50.41 151 GLY A C 1
ATOM 1107 O O . GLY A 1 151 ? 5.456 15.597 -13.755 1.00 50.41 151 GLY A O 1
ATOM 1108 N N . THR A 1 152 ? 4.050 17.266 -14.258 1.00 57.00 152 THR A N 1
ATOM 1109 C CA . THR A 1 152 ? 3.125 16.977 -13.148 1.00 57.00 152 THR A CA 1
ATOM 1110 C C . THR A 1 152 ? 2.242 15.757 -13.441 1.00 57.00 152 THR A C 1
ATOM 1112 O O . THR A 1 152 ? 1.531 15.697 -14.446 1.00 57.00 152 THR A O 1
ATOM 1115 N N . SER A 1 153 ? 2.290 14.769 -12.542 1.00 68.88 153 SER A N 1
ATOM 1116 C CA . SER A 1 153 ? 1.455 13.560 -12.563 1.00 68.88 153 SER A CA 1
ATOM 1117 C C . SER A 1 153 ? 0.360 13.645 -11.503 1.00 68.88 153 SER A C 1
ATOM 1119 O O . SER A 1 153 ? 0.653 13.974 -10.358 1.00 68.88 153 SER A O 1
ATOM 1121 N N . ARG A 1 154 ? -0.884 13.324 -11.873 1.00 77.56 154 ARG A N 1
ATOM 1122 C CA . ARG A 1 154 ? -2.077 13.424 -11.019 1.00 77.56 154 ARG A CA 1
ATOM 1123 C C . ARG A 1 154 ? -2.776 12.066 -10.848 1.00 77.56 154 ARG A C 1
ATOM 1125 O O . ARG A 1 154 ? -2.797 11.286 -11.803 1.00 77.56 154 ARG A O 1
ATOM 1132 N N . PRO A 1 155 ? -3.350 11.748 -9.677 1.00 85.25 155 PRO A N 1
ATOM 1133 C CA . PRO A 1 155 ? -4.144 10.538 -9.471 1.00 85.25 155 PRO A CA 1
ATOM 1134 C C . PRO A 1 155 ? -5.463 10.572 -10.266 1.00 85.25 155 PRO A C 1
ATOM 1136 O O . PRO A 1 155 ? -5.872 11.614 -10.783 1.00 85.25 155 PRO A O 1
ATOM 1139 N N . VAL A 1 156 ? -6.148 9.424 -10.353 1.00 88.19 156 VAL A N 1
ATOM 1140 C CA . VAL A 1 156 ? -7.434 9.246 -11.069 1.00 88.19 156 VAL A CA 1
ATOM 1141 C C . VAL A 1 156 ? -8.482 10.262 -10.590 1.00 88.19 156 VAL A C 1
ATOM 1143 O O . VAL A 1 156 ? -9.234 10.825 -11.388 1.00 88.19 156 VAL A O 1
ATOM 1146 N N . GLU A 1 157 ? -8.478 10.528 -9.285 1.00 88.38 157 GLU A N 1
ATOM 1147 C CA . GLU A 1 157 ? -9.342 11.472 -8.584 1.00 88.38 157 GLU A CA 1
ATOM 1148 C C . GLU A 1 157 ? -9.272 12.895 -9.160 1.00 88.38 157 GLU A C 1
ATOM 1150 O O . GLU A 1 157 ? -10.302 13.480 -9.502 1.00 88.38 157 GLU A O 1
ATOM 1155 N N . GLU A 1 158 ? -8.059 13.423 -9.326 1.00 86.12 158 GLU A N 1
ATOM 1156 C CA . GLU A 1 158 ? -7.801 14.765 -9.854 1.00 86.12 158 GLU A CA 1
ATOM 1157 C C . GLU A 1 158 ? -7.856 14.821 -11.383 1.00 86.12 158 GLU A C 1
ATOM 1159 O O . GLU A 1 158 ? -8.374 15.783 -11.956 1.00 86.12 158 GLU A O 1
ATOM 1164 N N . PHE A 1 159 ? -7.307 13.808 -12.060 1.00 82.38 159 PHE A N 1
ATOM 1165 C CA . PHE A 1 159 ? -7.180 13.795 -13.518 1.00 82.38 159 PHE A CA 1
ATOM 1166 C C . PHE A 1 159 ? -8.552 13.763 -14.215 1.00 82.38 159 PHE A C 1
ATOM 1168 O O . PHE A 1 159 ? -8.724 14.360 -15.276 1.00 82.38 159 PHE A O 1
ATOM 1175 N N . PHE A 1 160 ? -9.552 13.146 -13.576 1.00 88.00 160 PHE A N 1
ATOM 1176 C CA . PHE A 1 160 ? -10.948 13.131 -14.025 1.00 88.00 160 PHE A CA 1
ATOM 1177 C C . PHE A 1 160 ? -11.874 13.933 -13.098 1.00 88.00 160 PHE A C 1
ATOM 1179 O O . PHE A 1 160 ? -13.031 13.553 -12.916 1.00 88.00 160 PHE A O 1
ATOM 1186 N N . SER A 1 161 ? -11.377 14.997 -12.461 1.00 85.69 161 SER A N 1
ATOM 1187 C CA . SER A 1 161 ? -12.117 15.810 -11.474 1.00 85.69 161 SER A CA 1
ATOM 1188 C C . SER A 1 161 ? -13.341 16.558 -12.028 1.00 85.69 161 SER A C 1
ATOM 1190 O O . SER A 1 161 ? -14.188 16.993 -11.250 1.00 85.69 161 SER A O 1
ATOM 1192 N N . TYR A 1 162 ? -13.464 16.681 -13.352 1.00 87.81 162 TYR A N 1
ATOM 1193 C CA . TYR A 1 162 ? -14.573 17.358 -14.024 1.00 87.81 162 TYR A CA 1
ATOM 1194 C C . TYR A 1 162 ? -15.948 16.662 -13.838 1.00 87.81 162 TYR A C 1
ATOM 1196 O O . TYR A 1 162 ? -16.004 15.473 -13.503 1.00 87.81 162 TYR A O 1
ATOM 1204 N N . PRO A 1 163 ? -17.066 17.387 -14.063 1.00 92.19 163 PRO A N 1
ATOM 1205 C CA . PRO A 1 163 ? -18.432 16.864 -13.963 1.00 92.19 163 PRO A CA 1
ATOM 1206 C C . PRO A 1 163 ? -18.741 15.642 -14.843 1.00 92.19 163 PRO A C 1
ATOM 1208 O O . PRO A 1 163 ? -18.104 15.397 -15.869 1.00 92.19 163 PRO A O 1
ATOM 1211 N N . HIS A 1 164 ? -19.803 14.916 -14.486 1.00 94.44 164 HIS A N 1
ATOM 1212 C CA . HIS A 1 164 ? -20.396 13.895 -15.357 1.00 94.44 164 HIS A CA 1
ATOM 1213 C C . HIS A 1 164 ? -21.098 14.550 -16.556 1.00 94.44 164 HIS A C 1
ATOM 1215 O O . HIS A 1 164 ? -21.725 15.595 -16.418 1.00 94.44 164 HIS A O 1
ATOM 1221 N N . ALA A 1 165 ? -21.050 13.908 -17.723 1.00 92.44 165 ALA A N 1
ATOM 1222 C CA . ALA A 1 165 ? -21.701 14.376 -18.950 1.00 92.44 165 ALA A CA 1
ATOM 1223 C C . ALA A 1 165 ? -23.218 14.096 -18.995 1.00 92.44 165 ALA A C 1
ATOM 1225 O O . ALA A 1 165 ? -23.912 14.630 -19.854 1.00 92.44 165 ALA A O 1
ATOM 1226 N N . PHE A 1 166 ? -23.719 13.212 -18.126 1.00 92.62 166 PHE A N 1
ATOM 1227 C CA . PHE A 1 166 ? -25.139 12.882 -17.960 1.00 92.62 166 PHE A CA 1
ATOM 1228 C C . PHE A 1 166 ? -25.366 12.175 -16.613 1.00 92.62 166 PHE A C 1
ATOM 1230 O O . PHE A 1 166 ? -24.420 11.699 -15.982 1.00 92.62 166 PHE A O 1
ATOM 1237 N N . GLN A 1 167 ? -26.622 12.098 -16.166 1.00 94.50 167 GLN A N 1
ATOM 1238 C CA . GLN A 1 167 ? -27.005 11.462 -14.898 1.00 94.50 167 GLN A CA 1
ATOM 1239 C C . GLN A 1 167 ? -26.622 9.960 -14.882 1.00 94.50 167 GLN A C 1
ATOM 1241 O O . GLN A 1 167 ? -26.869 9.276 -15.881 1.00 94.50 167 GLN A O 1
ATOM 1246 N N . PRO A 1 168 ? -26.066 9.401 -13.784 1.00 94.88 168 PRO A N 1
ATOM 1247 C CA . PRO A 1 168 ? -25.678 7.988 -13.720 1.00 94.88 168 PRO A CA 1
ATOM 1248 C C . PRO A 1 168 ? -26.805 7.043 -14.156 1.00 94.88 168 PRO A C 1
ATOM 1250 O O . PRO A 1 168 ? -27.936 7.150 -13.686 1.00 94.88 168 PRO A O 1
ATOM 1253 N N . GLY A 1 169 ? -26.526 6.133 -15.091 1.00 92.75 169 GLY A N 1
ATOM 1254 C CA . GLY A 1 169 ? -27.516 5.201 -15.636 1.00 92.75 169 GLY A CA 1
ATOM 1255 C C . GLY A 1 169 ? -28.651 5.849 -16.447 1.00 92.75 169 GLY A C 1
ATOM 1256 O O . GLY A 1 169 ? -29.736 5.273 -16.519 1.00 92.75 169 GLY A O 1
ATOM 1257 N N . ALA A 1 170 ? -28.453 7.042 -17.020 1.00 92.25 170 ALA A N 1
ATOM 1258 C CA . ALA A 1 170 ? -29.405 7.683 -17.943 1.00 92.25 170 ALA A CA 1
ATOM 1259 C C . ALA A 1 170 ? -28.974 7.638 -19.427 1.00 92.25 170 ALA A C 1
ATOM 1261 O O . ALA A 1 170 ? -29.715 8.088 -20.296 1.00 92.25 170 ALA A O 1
ATOM 1262 N N . GLY A 1 171 ? -27.787 7.108 -19.732 1.00 92.94 171 GLY A N 1
ATOM 1263 C CA . GLY A 1 171 ? -27.205 7.113 -21.075 1.00 92.94 171 GLY A CA 1
ATOM 1264 C C . GLY A 1 171 ? -25.938 6.262 -21.171 1.00 92.94 171 GLY A C 1
ATOM 1265 O O . GLY A 1 171 ? -25.635 5.486 -20.265 1.00 92.94 171 GLY A O 1
ATOM 1266 N N . TRP A 1 172 ? -25.195 6.418 -22.269 1.00 93.94 172 TRP A N 1
ATOM 1267 C CA . TRP A 1 172 ? -23.923 5.735 -22.526 1.00 93.94 172 TRP A CA 1
ATOM 1268 C C . TRP A 1 172 ? -22.925 6.708 -23.154 1.00 93.94 172 TRP A C 1
ATOM 1270 O O . TRP A 1 172 ? -23.267 7.382 -24.127 1.00 93.94 172 TRP A O 1
ATOM 1280 N N . MET A 1 173 ? -21.692 6.761 -22.644 1.00 92.00 173 MET A N 1
ATOM 1281 C CA . MET A 1 173 ? -20.594 7.493 -23.284 1.00 92.00 173 MET A CA 1
ATOM 1282 C C . MET A 1 173 ? -19.241 6.914 -22.876 1.00 92.00 173 MET A C 1
ATOM 1284 O O . MET A 1 173 ? -18.997 6.636 -21.704 1.00 92.00 173 MET A O 1
ATOM 1288 N N . TYR A 1 174 ? -18.339 6.765 -23.845 1.00 90.56 174 TYR A N 1
ATOM 1289 C CA . TYR A 1 174 ? -17.000 6.242 -23.595 1.00 90.56 174 TYR A CA 1
ATOM 1290 C C . TYR A 1 174 ? -16.211 7.160 -22.645 1.00 90.56 174 TYR A C 1
ATOM 1292 O O . TYR A 1 174 ? -16.154 8.375 -22.839 1.00 90.56 174 TYR A O 1
ATOM 1300 N N . GLY A 1 175 ? -15.600 6.589 -21.606 1.00 90.62 175 GLY A N 1
ATOM 1301 C CA . GLY A 1 175 ? -15.078 7.397 -20.504 1.00 90.62 175 GLY A CA 1
ATOM 1302 C C . GLY A 1 175 ? -14.257 6.656 -19.452 1.00 90.62 175 GLY A C 1
ATOM 1303 O O . GLY A 1 175 ? -14.094 5.436 -19.541 1.00 90.62 175 GLY A O 1
ATOM 1304 N N . PRO A 1 176 ? -13.769 7.376 -18.427 1.00 92.44 176 PRO A N 1
ATOM 1305 C CA . PRO A 1 176 ? -12.815 6.880 -17.433 1.00 92.44 176 PRO A CA 1
ATOM 1306 C C . PRO A 1 176 ? -13.404 5.915 -16.394 1.00 92.44 176 PRO A C 1
ATOM 1308 O O . PRO A 1 176 ? -12.805 5.694 -15.346 1.00 92.44 176 PRO A O 1
ATOM 1311 N N . GLY A 1 177 ? -14.564 5.305 -16.660 1.00 95.19 177 GLY A N 1
ATOM 1312 C CA . GLY A 1 177 ? -15.188 4.344 -15.746 1.00 95.19 177 GLY A CA 1
ATOM 1313 C C . GLY A 1 177 ? -14.247 3.199 -15.357 1.00 95.19 177 GLY A C 1
ATOM 1314 O O . GLY A 1 177 ? -14.178 2.827 -14.191 1.00 95.19 177 GLY A O 1
ATOM 1315 N N . LEU A 1 178 ? -13.434 2.707 -16.298 1.00 95.44 178 LEU A N 1
ATOM 1316 C CA . LEU A 1 178 ? -12.442 1.660 -16.027 1.00 95.44 178 LEU A CA 1
ATOM 1317 C C . LEU A 1 178 ? -11.208 2.174 -15.270 1.00 95.44 178 LEU A C 1
ATOM 1319 O O . LEU A 1 178 ? -10.618 1.412 -14.512 1.00 95.44 178 LEU A O 1
ATOM 1323 N N . ASP A 1 179 ? -10.832 3.445 -15.420 1.00 94.75 179 ASP A N 1
ATOM 1324 C CA . ASP A 1 179 ? -9.773 4.057 -14.609 1.00 94.75 179 ASP A CA 1
ATOM 1325 C C . ASP A 1 179 ? -10.234 4.174 -13.139 1.00 94.75 179 ASP A C 1
ATOM 1327 O O . ASP A 1 179 ? -9.514 3.776 -12.221 1.00 94.75 179 ASP A O 1
ATOM 1331 N N . TRP A 1 180 ? -11.490 4.583 -12.920 1.00 96.56 180 TRP A N 1
ATOM 1332 C CA . TRP A 1 180 ? -12.141 4.595 -11.604 1.00 96.56 180 TRP A CA 1
ATOM 1333 C C . TRP A 1 180 ? -12.361 3.199 -11.012 1.00 96.56 180 TRP A C 1
ATOM 1335 O O . TRP A 1 180 ? -12.077 2.994 -9.835 1.00 96.56 180 TRP A O 1
ATOM 1345 N N . ALA A 1 181 ? -12.800 2.216 -11.803 1.00 97.88 181 ALA A N 1
ATOM 1346 C CA . ALA A 1 181 ? -12.917 0.826 -11.352 1.00 97.88 181 ALA A CA 1
ATOM 1347 C C . ALA A 1 181 ? -11.550 0.259 -10.929 1.00 97.88 181 ALA A C 1
ATOM 1349 O O . ALA A 1 181 ? -11.453 -0.420 -9.909 1.00 97.88 181 ALA A O 1
ATOM 1350 N N . GLY A 1 182 ? -10.485 0.607 -11.660 1.00 96.56 182 GLY A N 1
ATOM 1351 C CA . GLY A 1 182 ? -9.107 0.318 -11.275 1.00 96.56 182 GLY A CA 1
ATOM 1352 C C . GLY A 1 182 ? -8.749 0.908 -9.910 1.00 96.56 182 GLY A C 1
ATOM 1353 O O . GLY A 1 182 ? -8.322 0.180 -9.017 1.00 96.56 182 GLY A O 1
ATOM 1354 N N . ARG A 1 183 ? -9.013 2.204 -9.709 1.00 95.88 183 ARG A N 1
ATOM 1355 C CA . ARG A 1 183 ? -8.766 2.902 -8.437 1.00 95.88 183 ARG A CA 1
ATOM 1356 C C . ARG A 1 183 ? -9.572 2.333 -7.261 1.00 95.88 183 ARG A C 1
ATOM 1358 O O . ARG A 1 183 ? -9.065 2.251 -6.143 1.00 95.88 183 ARG A O 1
ATOM 1365 N N . ILE A 1 184 ? -10.801 1.886 -7.509 1.00 97.19 184 ILE A N 1
ATOM 1366 C CA . ILE A 1 184 ? -11.653 1.215 -6.516 1.00 97.19 184 ILE A CA 1
ATOM 1367 C C . ILE A 1 184 ? -11.066 -0.146 -6.112 1.00 97.19 184 ILE A C 1
ATOM 1369 O O . ILE A 1 184 ? -11.037 -0.453 -4.922 1.00 97.19 184 ILE A O 1
ATOM 1373 N N . VAL A 1 185 ? -10.514 -0.928 -7.052 1.00 97.25 185 VAL A N 1
ATOM 1374 C CA . VAL A 1 185 ? -9.772 -2.168 -6.736 1.00 97.25 185 VAL A CA 1
ATOM 1375 C C . VAL A 1 185 ? -8.559 -1.885 -5.846 1.00 97.25 185 VAL A C 1
ATOM 1377 O O . VAL A 1 185 ? -8.280 -2.665 -4.931 1.00 97.25 185 VAL A O 1
ATOM 1380 N N . GLU A 1 186 ? -7.857 -0.766 -6.052 1.00 94.94 186 GLU A N 1
ATOM 1381 C CA . GLU A 1 186 ? -6.735 -0.389 -5.182 1.00 94.94 186 GLU A CA 1
ATOM 1382 C C . GLU A 1 186 ? -7.185 -0.130 -3.744 1.00 94.94 186 GLU A C 1
ATOM 1384 O O . GLU A 1 186 ? -6.607 -0.665 -2.794 1.00 94.94 186 GLU A O 1
ATOM 1389 N N . ARG A 1 187 ? -8.256 0.657 -3.588 1.00 92.50 187 ARG A N 1
ATOM 1390 C CA . ARG A 1 187 ? -8.830 1.019 -2.288 1.00 92.50 187 ARG A CA 1
ATOM 1391 C C . ARG A 1 187 ? -9.412 -0.200 -1.565 1.00 92.50 187 ARG A C 1
ATOM 1393 O O . ARG A 1 187 ? -9.123 -0.384 -0.387 1.00 92.50 187 ARG A O 1
ATOM 1400 N N . ALA A 1 188 ? -10.129 -1.070 -2.279 1.00 90.31 188 ALA A N 1
ATOM 1401 C CA . ALA A 1 188 ? -10.737 -2.288 -1.739 1.00 90.31 188 ALA A CA 1
ATOM 1402 C C . ALA A 1 188 ? -9.733 -3.408 -1.400 1.00 90.31 188 ALA A C 1
ATOM 1404 O O . ALA A 1 188 ? -10.055 -4.289 -0.606 1.00 90.31 188 ALA A O 1
ATOM 1405 N N . THR A 1 189 ? -8.529 -3.416 -1.996 1.00 88.50 189 THR A N 1
ATOM 1406 C CA . THR A 1 189 ? -7.536 -4.497 -1.783 1.00 88.50 189 THR A CA 1
ATOM 1407 C C . THR A 1 189 ? -6.212 -4.048 -1.156 1.00 88.50 189 THR A C 1
ATOM 1409 O O . THR A 1 189 ? -5.354 -4.891 -0.878 1.00 88.50 189 THR A O 1
ATOM 1412 N N . HIS A 1 190 ? -6.049 -2.743 -0.912 1.00 85.94 190 HIS A N 1
ATOM 1413 C CA . HIS A 1 190 ? -4.851 -2.092 -0.363 1.00 85.94 190 HIS A CA 1
ATOM 1414 C C . HIS A 1 190 ? -3.554 -2.437 -1.127 1.00 85.94 190 HIS A C 1
ATOM 1416 O O . HIS A 1 190 ? -2.508 -2.727 -0.539 1.00 85.94 190 HIS A O 1
ATOM 1422 N N . ARG A 1 191 ? -3.633 -2.442 -2.463 1.00 88.81 191 ARG A N 1
ATOM 1423 C CA . ARG A 1 191 ? -2.540 -2.732 -3.415 1.00 88.81 191 ARG A CA 1
ATOM 1424 C C . ARG A 1 191 ? -2.677 -1.811 -4.623 1.00 88.81 191 ARG A C 1
ATOM 1426 O O . ARG A 1 191 ? -3.782 -1.364 -4.889 1.00 88.81 191 ARG A O 1
ATOM 1433 N N . THR A 1 192 ? -1.612 -1.577 -5.392 1.00 92.44 192 THR A N 1
ATOM 1434 C CA . THR A 1 192 ? -1.793 -0.932 -6.707 1.00 92.44 192 THR A CA 1
ATOM 1435 C C . THR A 1 192 ? -2.513 -1.878 -7.669 1.00 92.44 192 THR A C 1
ATOM 1437 O O . THR A 1 192 ? -2.456 -3.105 -7.497 1.00 92.44 192 THR A O 1
ATOM 1440 N N . LEU A 1 193 ? -3.169 -1.341 -8.697 1.00 94.88 193 LEU A N 1
ATOM 1441 C CA . LEU A 1 193 ? -3.909 -2.155 -9.662 1.00 94.88 193 LEU A CA 1
ATOM 1442 C C . LEU A 1 193 ? -2.978 -3.138 -10.391 1.00 94.88 193 LEU A C 1
ATOM 1444 O O . LEU A 1 193 ? -3.310 -4.316 -10.517 1.00 94.88 193 LEU A O 1
ATOM 1448 N N . GLY A 1 194 ? -1.777 -2.708 -10.785 1.00 93.38 194 GLY A N 1
ATOM 1449 C CA . GLY A 1 194 ? -0.752 -3.564 -11.382 1.00 93.38 194 GLY A CA 1
ATOM 1450 C C . GLY A 1 194 ? -0.269 -4.666 -10.435 1.00 93.38 194 GLY A C 1
ATOM 1451 O O . GLY A 1 194 ? -0.109 -5.813 -10.856 1.00 93.38 194 GLY A O 1
ATOM 1452 N N . ALA A 1 195 ? -0.120 -4.373 -9.138 1.00 92.06 195 ALA A N 1
ATOM 1453 C CA . ALA A 1 195 ? 0.211 -5.381 -8.129 1.00 92.06 195 ALA A CA 1
ATOM 1454 C C . ALA A 1 195 ? -0.935 -6.389 -7.900 1.00 92.06 195 ALA A C 1
ATOM 1456 O O . ALA A 1 195 ? -0.678 -7.578 -7.682 1.00 92.06 195 ALA A O 1
ATOM 1457 N N . HIS A 1 196 ? -2.197 -5.949 -7.985 1.00 95.62 196 HIS A N 1
ATOM 1458 C CA . HIS A 1 196 ? -3.361 -6.837 -7.953 1.00 95.62 196 HIS A CA 1
ATOM 1459 C C . HIS A 1 196 ? -3.398 -7.736 -9.199 1.00 95.62 196 HIS A C 1
ATOM 1461 O O . HIS A 1 196 ? -3.421 -8.962 -9.064 1.00 95.62 196 HIS A O 1
ATOM 1467 N N . MET A 1 197 ? -3.322 -7.152 -10.402 1.00 97.31 197 MET A N 1
ATOM 1468 C CA . MET A 1 197 ? -3.276 -7.882 -11.675 1.00 97.31 197 MET A CA 1
ATOM 1469 C C . MET A 1 197 ? -2.137 -8.907 -11.698 1.00 97.31 197 MET A C 1
ATOM 1471 O O . MET A 1 197 ? -2.354 -10.059 -12.072 1.00 97.31 197 MET A O 1
ATOM 1475 N N . HIS A 1 198 ? -0.940 -8.546 -11.224 1.00 95.19 198 HIS A N 1
ATOM 1476 C CA . HIS A 1 198 ? 0.180 -9.482 -11.154 1.00 95.19 198 HIS A CA 1
ATOM 1477 C C . HIS A 1 198 ? -0.117 -10.673 -10.233 1.00 95.19 198 HIS A C 1
ATOM 1479 O O . HIS A 1 198 ? 0.188 -11.816 -10.577 1.00 95.19 198 HIS A O 1
ATOM 1485 N N . ALA A 1 199 ? -0.721 -10.437 -9.067 1.00 94.56 199 ALA A N 1
ATOM 1486 C CA . ALA A 1 199 ? -1.019 -11.490 -8.100 1.00 94.56 199 ALA A CA 1
ATOM 1487 C C . ALA A 1 199 ? -2.203 -12.393 -8.502 1.00 94.56 199 ALA A C 1
ATOM 1489 O O . ALA A 1 199 ? -2.210 -13.568 -8.134 1.00 94.56 199 ALA A O 1
ATOM 1490 N N . ARG A 1 200 ? -3.207 -11.856 -9.210 1.00 97.00 200 ARG A N 1
ATOM 1491 C CA . ARG A 1 200 ? -4.512 -12.515 -9.428 1.00 97.00 200 ARG A CA 1
ATOM 1492 C C . ARG A 1 200 ? -4.848 -12.825 -10.891 1.00 97.00 200 ARG A C 1
ATOM 1494 O O . ARG A 1 200 ? -5.731 -13.643 -11.125 1.00 97.00 200 ARG A O 1
ATOM 1501 N N . ILE A 1 201 ? -4.140 -12.244 -11.861 1.00 97.94 201 ILE A N 1
ATOM 1502 C CA . ILE A 1 201 ? -4.323 -12.509 -13.300 1.00 97.94 201 ILE A CA 1
ATOM 1503 C C . ILE A 1 201 ? -3.035 -13.063 -13.916 1.00 97.94 201 ILE A C 1
ATOM 1505 O O . ILE A 1 201 ? -3.054 -14.131 -14.524 1.00 97.94 201 ILE A O 1
ATOM 1509 N N . PHE A 1 202 ? -1.900 -12.380 -13.740 1.00 97.12 202 PHE A N 1
ATOM 1510 C CA . PHE A 1 202 ? -0.677 -12.719 -14.473 1.00 97.12 202 PHE A CA 1
ATOM 1511 C C . PHE A 1 202 ? 0.036 -13.956 -13.912 1.00 97.12 202 PHE A C 1
ATOM 1513 O O . PHE A 1 202 ? 0.283 -14.906 -14.655 1.00 97.12 202 PHE A O 1
ATOM 1520 N N . ALA A 1 203 ? 0.300 -14.004 -12.601 1.00 95.31 203 ALA A N 1
ATOM 1521 C CA . ALA A 1 203 ? 0.972 -15.149 -11.985 1.00 95.31 203 ALA A CA 1
ATOM 1522 C C . ALA A 1 203 ? 0.198 -16.484 -12.127 1.00 95.31 203 ALA A C 1
ATOM 1524 O O . ALA A 1 203 ? 0.845 -17.480 -12.456 1.00 95.31 203 ALA A O 1
ATOM 1525 N N . PRO A 1 204 ? -1.147 -16.549 -11.976 1.00 96.62 204 PRO A N 1
ATOM 1526 C CA . PRO A 1 204 ? -1.917 -17.771 -12.248 1.00 96.62 204 PRO A CA 1
ATOM 1527 C C . PRO A 1 204 ? -1.822 -18.284 -13.693 1.00 96.62 204 PRO A C 1
ATOM 1529 O O . PRO A 1 204 ? -1.965 -19.482 -13.923 1.00 96.62 204 PRO A O 1
ATOM 1532 N N . LEU A 1 205 ? -1.564 -17.399 -14.662 1.00 96.06 205 LEU A N 1
ATOM 1533 C CA . LEU A 1 205 ? -1.443 -17.736 -16.084 1.00 96.06 205 LEU A CA 1
ATOM 1534 C C . LEU A 1 205 ? 0.009 -17.906 -16.561 1.00 96.06 205 LEU A C 1
ATOM 1536 O O . LEU A 1 205 ? 0.233 -18.188 -17.738 1.00 96.06 205 LEU A O 1
ATOM 1540 N N . GLY A 1 206 ? 1.004 -17.720 -15.688 1.00 94.88 206 GLY A N 1
ATOM 1541 C CA . GLY A 1 206 ? 2.410 -17.700 -16.100 1.00 94.88 206 GLY A CA 1
ATOM 1542 C C . GLY A 1 206 ? 2.712 -16.574 -17.096 1.00 94.88 206 GLY A C 1
ATOM 1543 O O . GLY A 1 206 ? 3.432 -16.787 -18.073 1.00 94.88 206 GLY A O 1
ATOM 1544 N N . ILE A 1 207 ? 2.107 -15.403 -16.888 1.00 95.81 207 ILE A N 1
ATOM 1545 C CA . ILE A 1 207 ? 2.447 -14.143 -17.557 1.00 95.81 207 ILE A CA 1
ATOM 1546 C C . ILE A 1 207 ? 3.477 -13.431 -16.679 1.00 95.81 207 ILE A C 1
ATOM 1548 O O . ILE A 1 207 ? 3.254 -13.265 -15.479 1.00 95.81 207 ILE A O 1
ATOM 1552 N N . VAL A 1 208 ? 4.592 -13.008 -17.275 1.00 86.12 208 VAL A N 1
ATOM 1553 C CA . VAL A 1 208 ? 5.671 -12.287 -16.575 1.00 86.12 208 VAL A CA 1
ATOM 1554 C C . VAL A 1 208 ? 6.047 -10.966 -17.242 1.00 86.12 208 VAL A C 1
ATOM 1556 O O . VAL A 1 208 ? 6.587 -10.092 -16.571 1.00 86.12 208 VAL A O 1
ATOM 1559 N N . ASP A 1 209 ? 5.698 -10.752 -18.511 1.00 86.19 209 ASP A N 1
ATOM 1560 C CA . ASP A 1 209 ? 6.183 -9.615 -19.305 1.00 86.19 209 ASP A CA 1
ATOM 1561 C C . ASP A 1 209 ? 5.158 -8.465 -19.387 1.00 86.19 209 ASP A C 1
ATOM 1563 O O . ASP A 1 209 ? 4.970 -7.843 -20.431 1.00 86.19 209 ASP A O 1
ATOM 1567 N N . ALA A 1 210 ? 4.471 -8.200 -18.266 1.00 91.69 210 ALA A N 1
ATOM 1568 C CA . ALA A 1 210 ? 3.415 -7.192 -18.134 1.00 91.69 210 ALA A CA 1
ATOM 1569 C C . ALA A 1 210 ? 3.766 -6.094 -17.104 1.00 91.69 210 ALA A C 1
ATOM 1571 O O . ALA A 1 210 ? 4.182 -6.409 -15.986 1.00 91.69 210 ALA A O 1
ATOM 1572 N N . ALA A 1 211 ? 3.565 -4.816 -17.455 1.00 89.94 211 ALA A N 1
ATOM 1573 C CA . ALA A 1 211 ? 3.749 -3.655 -16.566 1.00 89.94 211 ALA A CA 1
ATOM 1574 C C . ALA A 1 211 ? 3.038 -2.390 -17.088 1.00 89.94 211 ALA A C 1
ATOM 1576 O O . ALA A 1 211 ? 2.862 -2.238 -18.293 1.00 89.94 211 ALA A O 1
ATOM 1577 N N . PHE A 1 212 ? 2.675 -1.445 -16.212 1.00 87.50 212 PHE A N 1
ATOM 1578 C CA . PHE A 1 212 ? 2.169 -0.124 -16.631 1.00 87.50 212 PHE A CA 1
ATOM 1579 C C . PHE A 1 212 ? 3.292 0.835 -17.069 1.00 87.50 212 PHE A C 1
ATOM 1581 O O . PHE A 1 212 ? 3.130 1.543 -18.059 1.00 87.50 212 PHE A O 1
ATOM 1588 N N . TYR A 1 213 ? 4.437 0.803 -16.376 1.00 84.88 213 TYR A N 1
ATOM 1589 C CA . TYR A 1 213 ? 5.557 1.742 -16.542 1.00 84.88 213 TYR A CA 1
ATOM 1590 C C . TYR A 1 213 ? 6.888 0.991 -16.755 1.00 84.88 213 TYR A C 1
ATOM 1592 O O . TYR A 1 213 ? 7.700 0.898 -15.830 1.00 84.88 213 TYR A O 1
ATOM 1600 N N . PRO A 1 214 ? 7.124 0.363 -17.923 1.00 82.50 214 PRO A N 1
ATOM 1601 C CA . PRO A 1 214 ? 8.230 -0.579 -18.094 1.00 82.50 214 PRO A CA 1
ATOM 1602 C C . PRO A 1 214 ? 9.617 0.067 -17.974 1.00 82.50 214 PRO A C 1
ATOM 1604 O O . PRO A 1 214 ? 10.507 -0.566 -17.418 1.00 82.50 214 PRO A O 1
ATOM 1607 N N . VAL A 1 215 ? 9.809 1.321 -18.402 1.00 80.56 215 VAL A N 1
ATOM 1608 C CA . VAL A 1 215 ? 11.124 1.996 -18.329 1.00 80.56 215 VAL A CA 1
ATOM 1609 C C . VAL A 1 215 ? 11.597 2.193 -16.888 1.00 80.56 215 VAL A C 1
ATOM 1611 O O . VAL A 1 215 ? 12.752 1.910 -16.583 1.00 80.56 215 VAL A O 1
ATOM 1614 N N . SER A 1 216 ? 10.705 2.588 -15.976 1.00 75.06 216 SER A N 1
ATOM 1615 C CA . SER A 1 216 ? 11.045 2.804 -14.564 1.00 75.06 216 SER A CA 1
ATOM 1616 C C . SER A 1 216 ? 10.922 1.554 -13.682 1.00 75.06 216 SER A C 1
ATOM 1618 O O . SER A 1 216 ? 11.539 1.508 -12.619 1.00 75.06 216 SER A O 1
ATOM 1620 N N . THR A 1 217 ? 10.148 0.536 -14.088 1.00 76.62 217 THR A N 1
ATOM 1621 C CA . THR A 1 217 ? 9.848 -0.638 -13.234 1.00 76.62 217 THR A CA 1
ATOM 1622 C C . THR A 1 217 ? 10.339 -1.987 -13.766 1.00 76.62 217 THR A C 1
ATOM 1624 O O . THR A 1 217 ? 10.420 -2.938 -12.987 1.00 76.62 217 THR A O 1
ATOM 1627 N N . ARG A 1 218 ? 10.664 -2.102 -15.062 1.00 83.94 218 ARG A N 1
ATOM 1628 C CA . ARG A 1 218 ? 11.030 -3.363 -15.737 1.00 83.94 218 ARG A CA 1
ATOM 1629 C C . ARG A 1 218 ? 12.157 -3.195 -16.777 1.00 83.94 218 ARG A C 1
ATOM 1631 O O . ARG A 1 218 ? 11.918 -3.362 -17.978 1.00 83.94 218 ARG A O 1
ATOM 1638 N N . PRO A 1 219 ? 13.409 -2.935 -16.340 1.00 82.75 219 PRO A N 1
ATOM 1639 C CA . PRO A 1 219 ? 14.572 -2.857 -17.233 1.00 82.75 219 PRO A CA 1
ATOM 1640 C C . PRO A 1 219 ? 14.792 -4.110 -18.100 1.00 82.75 219 PRO A C 1
ATOM 1642 O O . PRO A 1 219 ? 15.354 -4.027 -19.188 1.00 82.75 219 PRO A O 1
ATOM 1645 N N . ASP A 1 220 ? 14.317 -5.270 -17.642 1.00 85.25 220 ASP A N 1
ATOM 1646 C CA . ASP A 1 220 ? 14.380 -6.554 -18.342 1.00 85.25 220 ASP A CA 1
ATOM 1647 C C . ASP A 1 220 ? 13.475 -6.638 -19.585 1.00 85.25 220 ASP A C 1
ATOM 1649 O O . ASP A 1 220 ? 13.706 -7.475 -20.455 1.00 85.25 220 ASP A O 1
ATOM 1653 N N . LEU A 1 221 ? 12.471 -5.761 -19.704 1.00 86.44 221 LEU A N 1
ATOM 1654 C CA . LEU A 1 221 ? 11.567 -5.720 -20.858 1.00 86.44 221 LEU A CA 1
ATOM 1655 C C . LEU A 1 221 ? 12.049 -4.782 -21.975 1.00 86.44 221 LEU A C 1
ATOM 1657 O O . LEU A 1 221 ? 11.577 -4.894 -23.105 1.00 86.44 221 LEU A O 1
ATOM 1661 N N . LEU A 1 222 ? 13.006 -3.889 -21.697 1.00 86.19 222 LEU A N 1
ATOM 1662 C CA . LEU A 1 222 ? 13.467 -2.860 -22.641 1.00 86.19 222 LEU A CA 1
ATOM 1663 C C . LEU A 1 222 ? 14.046 -3.411 -23.960 1.00 86.19 222 LEU A C 1
ATOM 1665 O O . LEU A 1 222 ? 13.726 -2.839 -25.003 1.00 86.19 222 LEU A O 1
ATOM 1669 N N . PRO A 1 223 ? 14.798 -4.535 -23.988 1.00 87.62 223 PRO A N 1
ATOM 1670 C CA . PRO A 1 223 ? 15.284 -5.130 -25.240 1.00 87.62 223 PRO A CA 1
ATOM 1671 C C . PRO A 1 223 ? 14.178 -5.651 -26.175 1.00 87.62 223 PRO A C 1
ATOM 1673 O O . PRO A 1 223 ? 14.440 -5.909 -27.347 1.00 87.62 223 PRO A O 1
ATOM 1676 N N . ARG A 1 224 ? 12.950 -5.816 -25.665 1.00 88.44 224 ARG A N 1
ATOM 1677 C CA . ARG A 1 224 ? 11.749 -6.245 -26.404 1.00 88.44 224 ARG A CA 1
ATOM 1678 C C . ARG A 1 224 ? 10.665 -5.160 -26.458 1.00 88.44 224 ARG A C 1
ATOM 1680 O O . ARG A 1 224 ? 9.578 -5.411 -26.974 1.00 88.44 224 ARG A O 1
ATOM 1687 N N . LEU A 1 225 ? 10.926 -3.968 -25.922 1.00 86.38 225 LEU A N 1
ATOM 1688 C CA . LEU A 1 225 ? 9.940 -2.898 -25.798 1.00 86.38 225 LEU A CA 1
ATOM 1689 C C . LEU A 1 225 ? 9.768 -2.163 -27.130 1.00 86.38 225 LEU A C 1
ATOM 1691 O O . LEU A 1 225 ? 10.642 -1.400 -27.549 1.00 86.38 225 LEU A O 1
ATOM 1695 N N . ALA A 1 226 ? 8.626 -2.389 -27.780 1.00 83.12 226 ALA A N 1
ATOM 1696 C CA . ALA A 1 226 ? 8.284 -1.747 -29.042 1.00 83.12 226 ALA A CA 1
ATOM 1697 C C . ALA A 1 226 ? 7.823 -0.298 -28.799 1.00 83.12 226 ALA A C 1
ATOM 1699 O O . ALA A 1 226 ? 6.701 -0.059 -28.333 1.00 83.12 226 ALA A O 1
ATOM 1700 N N . ASN A 1 227 ? 8.694 0.666 -29.110 1.00 72.38 227 ASN A N 1
ATOM 1701 C CA . ASN A 1 227 ? 8.432 2.093 -28.954 1.00 72.38 227 ASN A CA 1
ATOM 1702 C C . ASN A 1 227 ? 8.065 2.738 -30.298 1.00 72.38 227 ASN A C 1
ATOM 1704 O O . ASN A 1 227 ? 8.680 2.481 -31.327 1.00 72.38 227 ASN A O 1
ATOM 1708 N N . ARG A 1 228 ? 7.051 3.605 -30.285 1.00 62.75 228 ARG A N 1
ATOM 1709 C CA . ARG A 1 228 ? 6.457 4.196 -31.492 1.00 62.75 228 ARG A CA 1
ATOM 1710 C C . ARG A 1 228 ? 7.148 5.493 -31.925 1.00 62.75 228 ARG A C 1
ATOM 1712 O O . ARG A 1 228 ? 7.060 5.843 -33.098 1.00 62.75 228 ARG A O 1
ATOM 1719 N N . THR A 1 229 ? 7.835 6.195 -31.018 1.00 57.31 229 THR A N 1
ATOM 1720 C CA . THR A 1 229 ? 8.503 7.482 -31.302 1.00 57.31 229 THR A CA 1
ATOM 1721 C C . THR A 1 229 ? 9.720 7.726 -30.401 1.00 57.31 229 THR A C 1
ATOM 1723 O O . THR A 1 229 ? 9.586 7.564 -29.191 1.00 57.31 229 THR A O 1
ATOM 1726 N N . PRO A 1 230 ? 10.843 8.270 -30.917 1.00 56.38 230 PRO A N 1
ATOM 1727 C CA . PRO A 1 230 ? 11.957 8.758 -30.085 1.00 56.38 230 PRO A CA 1
ATOM 1728 C C . PRO A 1 230 ? 11.566 9.863 -29.086 1.00 56.38 230 PRO A C 1
ATOM 1730 O O . PRO A 1 230 ? 12.268 10.090 -28.108 1.00 56.38 230 PRO A O 1
ATOM 1733 N N . ALA A 1 231 ? 10.434 10.536 -29.318 1.00 54.88 231 ALA A N 1
ATOM 1734 C CA . ALA A 1 231 ? 9.830 11.507 -28.405 1.00 54.88 231 ALA A CA 1
ATOM 1735 C C . ALA A 1 231 ? 9.073 10.874 -27.213 1.00 54.88 231 ALA A C 1
ATOM 1737 O O . ALA A 1 231 ? 8.458 11.603 -26.443 1.00 54.88 231 ALA A O 1
ATOM 1738 N N . ASP A 1 232 ? 9.102 9.544 -27.061 1.00 64.00 232 ASP A N 1
ATOM 1739 C CA . ASP A 1 232 ? 8.515 8.803 -25.934 1.00 64.00 232 ASP A CA 1
ATOM 1740 C C . ASP A 1 232 ? 9.593 7.967 -25.199 1.00 64.00 232 ASP A C 1
ATOM 1742 O O . ASP A 1 232 ? 9.547 6.735 -25.236 1.00 64.00 232 ASP A O 1
ATOM 1746 N N . PRO A 1 233 ? 10.627 8.596 -24.598 1.00 66.19 233 PRO A N 1
ATOM 1747 C CA . PRO A 1 233 ? 11.772 7.885 -24.016 1.00 66.19 233 PRO A CA 1
ATOM 1748 C C . PRO A 1 233 ? 11.420 7.080 -22.754 1.00 66.19 233 PRO A C 1
ATOM 1750 O O . PRO A 1 233 ? 12.090 6.097 -22.451 1.00 66.19 233 PRO A O 1
ATOM 1753 N N . ASP A 1 234 ? 10.355 7.456 -22.043 1.00 70.00 234 ASP A N 1
ATOM 1754 C CA . ASP A 1 234 ? 9.894 6.768 -20.830 1.00 70.00 234 ASP A CA 1
ATOM 1755 C C . ASP A 1 234 ? 8.836 5.683 -21.120 1.00 70.00 234 ASP A C 1
ATOM 1757 O O . ASP A 1 234 ? 8.357 5.013 -20.202 1.00 70.00 234 ASP A O 1
ATOM 1761 N N . ALA A 1 235 ? 8.476 5.489 -22.398 1.00 68.38 235 ALA A N 1
ATOM 1762 C CA . ALA A 1 235 ? 7.420 4.590 -22.866 1.00 68.38 235 ALA A CA 1
ATOM 1763 C C . ALA A 1 235 ? 6.093 4.805 -22.110 1.00 68.38 235 ALA A C 1
ATOM 1765 O O . ALA A 1 235 ? 5.505 3.903 -21.512 1.00 68.38 235 ALA A O 1
ATOM 1766 N N . VAL A 1 236 ? 5.595 6.031 -22.173 1.00 65.00 236 VAL A N 1
ATOM 1767 C CA . VAL A 1 236 ? 4.449 6.575 -21.428 1.00 65.00 236 VAL A CA 1
ATOM 1768 C C . VAL A 1 236 ? 3.257 6.907 -22.339 1.00 65.00 236 VAL A C 1
ATOM 1770 O O . VAL A 1 236 ? 2.266 7.497 -21.906 1.00 65.00 236 VAL A O 1
ATOM 1773 N N . GLY A 1 237 ? 3.301 6.474 -23.602 1.00 61.94 237 GLY A N 1
ATOM 1774 C CA . GLY A 1 237 ? 2.166 6.546 -24.520 1.00 61.94 237 GLY A CA 1
ATOM 1775 C C . GLY A 1 237 ? 1.964 7.941 -25.113 1.00 61.94 237 GLY A C 1
ATOM 1776 O O . GLY A 1 237 ? 0.826 8.372 -25.299 1.00 61.94 237 GLY A O 1
ATOM 1777 N N . LEU A 1 238 ? 3.055 8.644 -25.418 1.00 57.66 238 LEU A N 1
ATOM 1778 C CA . LEU A 1 238 ? 3.049 10.003 -25.971 1.00 57.66 238 LEU A CA 1
ATOM 1779 C C . LEU A 1 238 ? 2.623 10.056 -27.450 1.00 57.66 238 LEU A C 1
ATOM 1781 O O . LEU A 1 238 ? 2.051 11.051 -27.889 1.00 57.66 238 LEU A O 1
ATOM 1785 N N . SER A 1 239 ? 2.840 8.991 -28.231 1.00 51.69 239 SER A N 1
ATOM 1786 C CA . SER A 1 239 ? 2.531 8.983 -29.677 1.00 51.69 239 SER A CA 1
ATOM 1787 C C . SER A 1 239 ? 1.058 8.676 -30.023 1.00 51.69 239 SER A C 1
ATOM 1789 O O . SER A 1 239 ? 0.699 8.579 -31.200 1.00 51.69 239 SER A O 1
ATOM 1791 N N . VAL A 1 240 ? 0.207 8.427 -29.025 1.00 51.62 240 VAL A N 1
ATOM 1792 C CA . VAL A 1 240 ? -0.964 7.539 -29.175 1.00 51.62 240 VAL A CA 1
ATOM 1793 C C . VAL A 1 240 ? -2.127 8.159 -29.952 1.00 51.62 240 VAL A C 1
ATOM 1795 O O . VAL A 1 240 ? -2.823 7.447 -30.676 1.00 51.62 240 VAL A O 1
ATOM 1798 N N . LEU A 1 241 ? -2.311 9.477 -29.851 1.00 48.25 241 LEU A N 1
ATOM 1799 C CA . LEU A 1 241 ? -3.369 10.228 -30.540 1.00 48.25 241 LEU A CA 1
ATOM 1800 C C . LEU A 1 241 ? -2.813 11.372 -31.408 1.00 48.25 241 LEU A C 1
ATOM 1802 O O . LEU A 1 241 ? -3.477 12.383 -31.619 1.00 48.25 241 LEU A O 1
ATOM 1806 N N . GLY A 1 242 ? -1.592 11.214 -31.939 1.00 40.81 242 GLY A N 1
ATOM 1807 C CA . GLY A 1 242 ? -1.027 12.115 -32.958 1.00 40.81 242 GLY A CA 1
ATOM 1808 C C . GLY A 1 242 ? -0.825 13.569 -32.508 1.00 40.81 242 GLY A C 1
ATOM 1809 O O . GLY A 1 242 ? -0.717 14.461 -33.347 1.00 40.81 242 GLY A O 1
ATOM 1810 N N . SER A 1 243 ? -0.799 13.811 -31.195 1.00 38.19 243 SER A N 1
ATOM 1811 C CA . SER A 1 243 ? -0.683 15.126 -30.570 1.00 38.19 243 SER A CA 1
ATOM 1812 C C . SER A 1 243 ? 0.159 15.026 -29.304 1.00 38.19 243 SER A C 1
ATOM 1814 O O . SER A 1 243 ? -0.209 14.313 -28.372 1.00 38.19 243 SER A O 1
ATOM 1816 N N . ALA A 1 244 ? 1.243 15.802 -29.232 1.00 35.94 244 ALA A N 1
ATOM 1817 C CA . ALA A 1 244 ? 2.105 15.883 -28.048 1.00 35.94 244 ALA A CA 1
ATOM 1818 C C . ALA A 1 244 ? 1.388 16.442 -26.796 1.00 35.94 244 ALA A C 1
ATOM 1820 O O . ALA A 1 244 ? 1.931 16.392 -25.696 1.00 35.94 244 ALA A O 1
ATOM 1821 N N . ALA A 1 245 ? 0.165 16.970 -26.941 1.00 38.00 245 ALA A N 1
ATOM 1822 C CA . ALA A 1 245 ? -0.638 17.476 -25.829 1.00 38.00 245 ALA A CA 1
ATOM 1823 C C . ALA A 1 245 ? -1.426 16.385 -25.073 1.00 38.00 245 ALA A C 1
ATOM 1825 O O . ALA A 1 245 ? -1.906 16.662 -23.969 1.00 38.00 245 ALA A O 1
ATOM 1826 N N . VAL A 1 246 ? -1.561 15.173 -25.635 1.00 49.38 246 VAL A N 1
ATOM 1827 C CA . VAL A 1 246 ? -2.337 14.055 -25.059 1.00 49.38 246 VAL A CA 1
ATOM 1828 C C . VAL A 1 246 ? -1.425 12.855 -24.803 1.00 49.38 246 VAL A C 1
ATOM 1830 O O . VAL A 1 246 ? -1.454 11.846 -25.504 1.00 49.38 246 VAL A O 1
ATOM 1833 N N . SER A 1 247 ? -0.606 12.985 -23.763 1.00 53.75 247 SER A N 1
ATOM 1834 C CA . SER A 1 247 ? 0.081 11.851 -23.151 1.00 53.75 247 SER A CA 1
ATOM 1835 C C . SER A 1 247 ? -0.891 11.063 -22.284 1.00 53.75 247 SER A C 1
ATOM 1837 O O . SER A 1 247 ? -1.564 11.659 -21.439 1.00 53.75 247 SER A O 1
ATOM 1839 N N . LEU A 1 248 ? -0.949 9.742 -22.461 1.00 58.62 248 LEU A N 1
ATOM 1840 C CA . LEU A 1 248 ? -1.810 8.897 -21.634 1.00 58.62 248 LEU A CA 1
ATOM 1841 C C . LEU A 1 248 ? -1.209 8.628 -20.248 1.00 58.62 248 LEU A C 1
ATOM 1843 O O . LEU A 1 248 ? -1.967 8.644 -19.283 1.00 58.62 248 LEU A O 1
ATOM 1847 N N . ASN A 1 249 ? 0.114 8.437 -20.121 1.00 56.06 249 ASN A N 1
ATOM 1848 C CA . ASN A 1 249 ? 0.722 8.022 -18.849 1.00 56.06 249 ASN A CA 1
ATOM 1849 C C . ASN A 1 249 ? 1.777 9.001 -18.256 1.00 56.06 249 ASN A C 1
ATOM 1851 O O . ASN A 1 249 ? 2.275 8.723 -17.169 1.00 56.06 249 ASN A O 1
ATOM 1855 N N . THR A 1 250 ? 2.119 10.158 -18.865 1.00 51.00 250 THR A N 1
ATOM 1856 C CA . THR A 1 250 ? 3.001 11.163 -18.180 1.00 51.00 250 THR A CA 1
ATOM 1857 C C . THR A 1 250 ? 2.281 12.055 -17.171 1.00 51.00 250 THR A C 1
ATOM 1859 O O . THR A 1 250 ? 2.930 12.748 -16.392 1.00 51.00 250 THR A O 1
ATOM 1862 N N . ARG A 1 251 ? 0.945 12.096 -17.214 1.00 54.38 251 ARG A N 1
ATOM 1863 C CA . ARG A 1 251 ? 0.114 12.940 -16.338 1.00 54.38 251 ARG A CA 1
ATOM 1864 C C . ARG A 1 251 ? -0.579 12.144 -15.231 1.00 54.38 251 ARG A C 1
ATOM 1866 O O . ARG A 1 251 ? -1.479 12.667 -14.583 1.00 54.38 251 ARG A O 1
ATOM 1873 N N . THR A 1 252 ? -0.181 10.893 -15.014 1.00 63.28 252 THR A N 1
ATOM 1874 C CA . THR A 1 252 ? -0.915 9.916 -14.197 1.00 63.28 252 THR A CA 1
ATOM 1875 C C . THR A 1 252 ? -0.063 9.394 -13.045 1.00 63.28 252 THR A C 1
ATOM 1877 O O . THR A 1 252 ? 0.942 8.723 -13.273 1.00 63.28 252 THR A O 1
ATOM 1880 N N . ALA A 1 253 ? -0.484 9.656 -11.811 1.00 74.88 253 ALA A N 1
ATOM 1881 C CA . ALA A 1 253 ? 0.114 9.095 -10.605 1.00 74.88 253 ALA A CA 1
ATOM 1882 C C . ALA A 1 253 ? -0.656 7.828 -10.184 1.00 74.88 253 ALA A C 1
ATOM 1884 O O . ALA A 1 253 ? -1.640 7.911 -9.450 1.00 74.88 253 ALA A O 1
ATOM 1885 N N . GLY A 1 254 ? -0.225 6.660 -10.670 1.00 83.06 254 GLY A N 1
ATOM 1886 C CA . GLY A 1 254 ? -0.811 5.352 -10.337 1.00 83.06 254 GLY A CA 1
ATOM 1887 C C . GLY A 1 254 ? -1.161 4.502 -11.561 1.00 83.06 254 GLY A C 1
ATOM 1888 O O . GLY A 1 254 ? -1.003 4.931 -12.697 1.00 83.06 254 GLY A O 1
ATOM 1889 N N . ASP A 1 255 ? -1.651 3.284 -11.341 1.00 89.81 255 ASP A N 1
ATOM 1890 C CA . ASP A 1 255 ? -1.911 2.307 -12.407 1.00 89.81 255 ASP A CA 1
ATOM 1891 C C . ASP A 1 255 ? -3.284 2.558 -13.089 1.00 89.81 255 ASP A C 1
ATOM 1893 O O . ASP A 1 255 ? -4.307 1.985 -12.708 1.00 89.81 255 ASP A O 1
ATOM 1897 N N . PHE A 1 256 ? -3.332 3.431 -14.106 1.00 89.81 256 PHE A N 1
ATOM 1898 C CA . PHE A 1 256 ? -4.581 3.846 -14.780 1.00 89.81 256 PHE A CA 1
ATOM 1899 C C . PHE A 1 256 ? -5.194 2.735 -15.660 1.00 89.81 256 PHE A C 1
ATOM 1901 O O . PHE A 1 256 ? -4.822 2.521 -16.820 1.00 89.81 256 PHE A O 1
ATOM 1908 N N . GLY A 1 257 ? -6.173 2.021 -15.097 1.00 89.56 257 GLY A N 1
ATOM 1909 C CA . GLY A 1 257 ? -6.759 0.800 -15.661 1.00 89.56 257 GLY A CA 1
ATOM 1910 C C . GLY A 1 257 ? -7.553 0.935 -16.969 1.00 89.56 257 GLY A C 1
ATOM 1911 O O . GLY A 1 257 ? -7.868 -0.084 -17.593 1.00 89.56 257 GLY A O 1
ATOM 1912 N N . GLY A 1 258 ? -7.882 2.150 -17.406 1.00 86.69 258 GLY A N 1
ATOM 1913 C CA . GLY A 1 258 ? -8.541 2.438 -18.678 1.00 86.69 258 GLY A CA 1
ATOM 1914 C C . GLY A 1 258 ? -7.611 3.011 -19.751 1.00 86.69 258 GLY A C 1
ATOM 1915 O O . GLY A 1 258 ? -7.886 2.784 -20.934 1.00 86.69 258 GLY A O 1
ATOM 1916 N N . HIS A 1 259 ? -6.522 3.689 -19.374 1.00 82.38 259 HIS A N 1
ATOM 1917 C CA . HIS A 1 259 ? -5.546 4.282 -20.296 1.00 82.38 259 HIS A CA 1
ATOM 1918 C C . HIS A 1 259 ? -4.750 3.238 -21.085 1.00 82.38 259 HIS A C 1
ATOM 1920 O O . HIS A 1 259 ? -4.996 3.065 -22.280 1.00 82.38 259 HIS A O 1
ATOM 1926 N N . GLY A 1 260 ? -3.816 2.522 -20.454 1.00 83.25 260 GLY A N 1
ATOM 1927 C CA . GLY A 1 260 ? -2.956 1.567 -21.153 1.00 83.25 260 GLY A CA 1
ATOM 1928 C C . GLY A 1 260 ? -1.808 1.017 -20.313 1.00 83.25 260 GLY A C 1
ATOM 1929 O O . GLY A 1 260 ? -1.280 1.695 -19.437 1.00 83.25 260 GLY A O 1
ATOM 1930 N N . MET A 1 261 ? -1.403 -0.213 -20.630 1.00 88.38 261 MET A N 1
ATOM 1931 C CA . MET A 1 261 ? -0.216 -0.873 -20.080 1.00 88.38 261 MET A CA 1
ATOM 1932 C C . MET A 1 261 ? 0.583 -1.567 -21.191 1.00 88.38 261 MET A C 1
ATOM 1934 O O . MET A 1 261 ? 0.181 -1.552 -22.356 1.00 88.38 261 MET A O 1
ATOM 1938 N N . TYR A 1 262 ? 1.688 -2.206 -20.823 1.00 90.19 262 TYR A N 1
ATOM 1939 C CA . TYR A 1 262 ? 2.530 -3.019 -21.692 1.00 90.19 262 TYR A CA 1
ATOM 1940 C C . TYR A 1 262 ? 2.380 -4.504 -21.373 1.00 90.19 262 TYR A C 1
ATOM 1942 O O . TYR A 1 262 ? 2.346 -4.884 -20.202 1.00 90.19 262 TYR A O 1
ATOM 1950 N N . ILE A 1 263 ? 2.290 -5.332 -22.417 1.00 92.25 263 ILE A N 1
ATOM 1951 C CA . ILE A 1 263 ? 2.239 -6.801 -22.345 1.00 92.25 263 ILE A CA 1
ATOM 1952 C C . ILE A 1 263 ? 2.618 -7.400 -23.710 1.00 92.25 263 ILE A C 1
ATOM 1954 O O . ILE A 1 263 ? 2.495 -6.721 -24.733 1.00 92.25 263 ILE A O 1
ATOM 1958 N N . SER A 1 264 ? 3.039 -8.666 -23.763 1.00 92.75 264 SER A N 1
ATOM 1959 C CA . SER A 1 264 ? 3.178 -9.379 -25.040 1.00 92.75 264 SER A CA 1
ATOM 1960 C C . SER A 1 264 ? 1.823 -9.837 -25.606 1.00 92.75 264 SER A C 1
ATOM 1962 O O . SER A 1 264 ? 0.871 -10.114 -24.869 1.00 92.75 264 SER A O 1
ATOM 1964 N N . ALA A 1 265 ? 1.718 -9.954 -26.934 1.00 90.81 265 ALA A N 1
ATOM 1965 C CA . ALA A 1 265 ? 0.501 -10.447 -27.592 1.00 90.81 265 ALA A CA 1
ATOM 1966 C C . ALA A 1 265 ? 0.175 -11.906 -27.214 1.00 90.81 265 ALA A C 1
ATOM 1968 O O . ALA A 1 265 ? -0.992 -12.286 -27.096 1.00 90.81 265 ALA A O 1
ATOM 1969 N N . THR A 1 266 ? 1.210 -12.725 -27.013 1.00 92.81 266 THR A N 1
ATOM 1970 C CA . THR A 1 266 ? 1.078 -14.124 -26.589 1.00 92.81 266 THR A CA 1
ATOM 1971 C C . THR A 1 266 ? 0.655 -14.247 -25.123 1.00 92.81 266 THR A C 1
ATOM 1973 O O . THR A 1 266 ? -0.161 -15.112 -24.809 1.00 92.81 266 THR A O 1
ATOM 1976 N N . ASP A 1 267 ? 1.103 -13.354 -24.235 1.00 95.56 267 ASP A N 1
ATOM 1977 C CA . ASP A 1 267 ? 0.600 -13.275 -22.858 1.00 95.56 267 ASP A CA 1
ATOM 1978 C C . ASP A 1 267 ? -0.851 -12.790 -22.788 1.00 95.56 267 ASP A C 1
ATOM 1980 O O . ASP A 1 267 ? -1.655 -13.374 -22.059 1.00 95.56 267 ASP A O 1
ATOM 1984 N N . TYR A 1 268 ? -1.230 -11.776 -23.573 1.00 95.00 268 TYR A N 1
ATOM 1985 C CA . TYR A 1 268 ? -2.619 -11.305 -23.608 1.00 95.00 268 TYR A CA 1
ATOM 1986 C C . TYR A 1 268 ? -3.577 -12.407 -24.096 1.00 95.00 268 TYR A C 1
ATOM 1988 O O . TYR A 1 268 ? -4.665 -12.575 -23.539 1.00 95.00 268 TYR A O 1
ATOM 1996 N N . LEU A 1 269 ? -3.152 -13.241 -25.058 1.00 95.06 269 LEU A N 1
ATOM 1997 C CA . LEU A 1 269 ? -3.929 -14.407 -25.492 1.00 95.06 269 LEU A CA 1
ATOM 1998 C C . LEU A 1 269 ? -4.192 -15.408 -24.351 1.00 95.06 269 LEU A C 1
ATOM 2000 O O . LEU A 1 269 ? -5.278 -15.985 -24.314 1.00 95.06 269 LEU A O 1
ATOM 2004 N N . LYS A 1 270 ? -3.268 -15.591 -23.392 1.00 96.19 270 LYS A N 1
ATOM 2005 C CA . LYS A 1 270 ? -3.497 -16.471 -22.225 1.00 96.19 270 LYS A CA 1
ATOM 2006 C C . LYS A 1 270 ? -4.700 -16.007 -21.395 1.00 96.19 270 LYS A C 1
ATOM 2008 O O . LYS A 1 270 ? -5.452 -16.848 -20.906 1.00 96.19 270 LYS A O 1
ATOM 2013 N N . VAL A 1 271 ? -4.909 -14.691 -21.268 1.00 97.56 271 VAL A N 1
ATOM 2014 C CA . VAL A 1 271 ? -6.063 -14.112 -20.554 1.00 97.56 271 VAL A CA 1
ATOM 2015 C C . VAL A 1 271 ? -7.360 -14.366 -21.324 1.00 97.56 271 VAL A C 1
ATOM 2017 O O . VAL A 1 271 ? -8.322 -14.880 -20.753 1.00 97.56 271 VAL A O 1
ATOM 2020 N N . LEU A 1 272 ? -7.368 -14.082 -22.633 1.00 96.56 272 LEU A N 1
ATOM 2021 C CA . LEU A 1 272 ? -8.516 -14.347 -23.511 1.00 96.56 272 LEU A CA 1
ATOM 2022 C C . LEU A 1 272 ? -8.912 -15.835 -23.497 1.00 96.56 272 LEU A C 1
ATOM 2024 O O . LEU A 1 272 ? -10.093 -16.170 -23.432 1.00 96.56 272 LEU A O 1
ATOM 2028 N N . HIS A 1 273 ? -7.920 -16.731 -23.496 1.00 96.06 273 HIS A N 1
ATOM 2029 C CA . HIS A 1 273 ? -8.119 -18.181 -23.458 1.00 96.06 273 HIS A CA 1
ATOM 2030 C C . HIS A 1 273 ? -8.613 -18.690 -22.101 1.00 96.06 273 HIS A C 1
ATOM 2032 O O . HIS A 1 273 ? -9.406 -19.628 -22.059 1.00 96.06 273 HIS A O 1
ATOM 2038 N N . ALA A 1 274 ? -8.187 -18.080 -20.993 1.00 96.50 274 ALA A N 1
ATOM 2039 C CA . ALA A 1 274 ? -8.691 -18.416 -19.662 1.00 96.50 274 ALA A CA 1
ATOM 2040 C C . ALA A 1 274 ? -10.175 -18.040 -19.495 1.00 96.50 274 ALA A C 1
ATOM 2042 O O . ALA A 1 274 ? -10.940 -18.817 -18.923 1.00 96.50 274 ALA A O 1
ATOM 2043 N N . LEU A 1 275 ? -10.600 -16.898 -20.051 1.00 96.94 275 LEU A N 1
ATOM 2044 C CA . LEU A 1 275 ? -12.021 -16.539 -20.125 1.00 96.94 275 LEU A CA 1
ATOM 2045 C C . LEU A 1 275 ? -12.798 -17.480 -21.060 1.00 96.94 275 LEU A C 1
ATOM 2047 O O . LEU A 1 275 ? -13.854 -17.969 -20.669 1.00 96.94 275 LEU A O 1
ATOM 2051 N N . LEU A 1 276 ? -12.260 -17.802 -22.246 1.00 95.31 276 LEU A N 1
ATOM 2052 C CA . LEU A 1 276 ? -12.889 -18.736 -23.195 1.00 95.31 276 LEU A CA 1
ATOM 2053 C C . LEU A 1 276 ? -13.098 -20.143 -22.601 1.00 95.31 276 LEU A C 1
ATOM 2055 O O . LEU A 1 276 ? -14.129 -20.764 -22.844 1.00 95.31 276 LEU A O 1
ATOM 2059 N N . ARG A 1 277 ? -12.140 -20.647 -21.812 1.00 94.44 277 ARG A N 1
ATOM 2060 C CA . ARG A 1 277 ? -12.248 -21.944 -21.117 1.00 94.44 277 ARG A CA 1
ATOM 2061 C C . ARG A 1 277 ? -13.273 -21.957 -19.983 1.00 94.44 277 ARG A C 1
ATOM 2063 O O . ARG A 1 277 ? -13.744 -23.035 -19.627 1.00 94.44 277 ARG A O 1
ATOM 2070 N N . ASN A 1 278 ? -13.581 -20.795 -19.400 1.00 94.25 278 ASN A N 1
ATOM 2071 C CA . ASN A 1 278 ? -14.471 -20.624 -18.248 1.00 94.25 278 ASN A CA 1
ATOM 2072 C C . ASN A 1 278 ? -14.262 -21.697 -17.144 1.00 94.25 278 ASN A C 1
ATOM 2074 O O . ASN A 1 278 ? -15.194 -22.336 -16.642 1.00 94.25 278 ASN A O 1
ATOM 2078 N N . ASP A 1 279 ? -12.999 -21.969 -16.803 1.00 90.75 279 ASP A N 1
ATOM 2079 C CA . ASP A 1 279 ? -12.619 -23.097 -15.942 1.00 90.75 279 ASP A CA 1
ATOM 2080 C C . ASP A 1 279 ? -12.518 -22.752 -14.445 1.00 90.75 279 ASP A C 1
ATOM 2082 O O . ASP A 1 279 ? -12.449 -23.663 -13.620 1.00 90.75 279 ASP A O 1
ATOM 2086 N N . GLY A 1 280 ? -12.589 -21.465 -14.088 1.00 92.06 280 GLY A N 1
ATOM 2087 C CA . GLY A 1 280 ? -12.443 -20.965 -12.718 1.00 92.06 280 GLY A CA 1
ATOM 2088 C C . GLY A 1 280 ? -11.071 -20.344 -12.413 1.00 92.06 280 GLY A C 1
ATOM 2089 O O . GLY A 1 280 ? -10.876 -19.855 -11.305 1.00 92.06 280 GLY A O 1
ATOM 2090 N N . THR A 1 281 ? -10.125 -20.335 -13.367 1.00 93.50 281 THR A N 1
ATOM 2091 C CA . THR A 1 281 ? -8.747 -19.821 -13.166 1.00 93.50 281 THR A CA 1
ATOM 2092 C C . THR A 1 281 ? -8.682 -18.332 -12.798 1.00 93.50 281 THR A C 1
ATOM 2094 O O . THR A 1 281 ? -7.840 -17.945 -11.991 1.00 93.50 281 THR A O 1
ATOM 2097 N N . LEU A 1 282 ? -9.540 -17.495 -13.398 1.00 95.81 282 LEU A N 1
ATOM 2098 C CA . LEU A 1 282 ? -9.561 -16.038 -13.179 1.00 95.81 282 LEU A CA 1
ATOM 2099 C C . LEU A 1 282 ? -10.779 -15.563 -12.379 1.00 95.81 282 LEU A C 1
ATOM 2101 O O . LEU A 1 282 ? -10.638 -14.699 -11.521 1.00 95.81 282 LEU A O 1
ATOM 2105 N N . LEU A 1 283 ? -11.959 -16.102 -12.680 1.00 97.69 283 LEU A N 1
ATOM 2106 C CA . LEU A 1 283 ? -13.265 -15.681 -12.165 1.00 97.69 283 LEU A CA 1
ATOM 2107 C C . LEU A 1 283 ? -14.164 -16.913 -11.990 1.00 97.69 283 LEU A C 1
ATOM 2109 O O . LEU A 1 283 ? -13.965 -17.928 -12.665 1.00 97.69 283 LEU A O 1
ATOM 2113 N N . LYS A 1 284 ? -15.185 -16.826 -11.132 1.00 97.44 284 LYS A N 1
ATOM 2114 C CA . LYS A 1 284 ? -16.250 -17.837 -11.045 1.00 97.44 284 LYS A CA 1
ATOM 2115 C C . LYS A 1 284 ? -17.028 -17.896 -12.359 1.00 97.44 284 LYS A C 1
ATOM 2117 O O . LYS A 1 284 ? -17.201 -16.886 -13.039 1.00 97.44 284 LYS A O 1
ATOM 2122 N N . ARG A 1 285 ? -17.590 -19.068 -12.675 1.00 96.19 285 ARG A N 1
ATOM 2123 C CA . ARG A 1 285 ? -18.286 -19.293 -13.955 1.00 96.19 285 ARG A CA 1
ATOM 2124 C C . ARG A 1 285 ? -19.428 -18.322 -14.223 1.00 96.19 285 ARG A C 1
ATOM 2126 O O . ARG A 1 285 ? -19.465 -17.731 -15.291 1.00 96.19 285 ARG A O 1
ATOM 2133 N N . SER A 1 286 ? -20.275 -18.091 -13.222 1.00 96.00 286 SER A N 1
ATOM 2134 C CA . SER A 1 286 ? -21.353 -17.092 -13.250 1.00 96.00 286 SER A CA 1
ATOM 2135 C C . SER A 1 286 ? -20.862 -15.678 -13.567 1.00 96.00 286 SER A C 1
ATOM 2137 O O . SER A 1 286 ? -21.553 -14.913 -14.232 1.00 96.00 286 SER A O 1
ATOM 2139 N N . THR A 1 287 ? -19.668 -15.338 -13.087 1.00 97.38 287 THR A N 1
ATOM 2140 C CA . THR A 1 287 ? -19.062 -14.011 -13.198 1.00 97.38 287 THR A CA 1
ATOM 2141 C C . THR A 1 287 ? -18.426 -13.824 -14.578 1.00 97.38 287 THR A C 1
ATOM 2143 O O . THR A 1 287 ? -18.563 -12.755 -15.165 1.00 97.38 287 THR A O 1
ATOM 2146 N N . VAL A 1 288 ? -17.844 -14.884 -15.159 1.00 97.06 288 VAL A N 1
ATOM 2147 C CA . VAL A 1 288 ? -17.479 -14.925 -16.589 1.00 97.06 288 VAL A CA 1
ATOM 2148 C C . VAL A 1 288 ? -18.728 -14.858 -17.468 1.00 97.06 288 VAL A C 1
ATOM 2150 O O . VAL A 1 288 ? -18.773 -14.043 -18.380 1.00 97.06 288 VAL A O 1
ATOM 2153 N N . ASP A 1 289 ? -19.761 -15.660 -17.192 1.00 95.56 289 ASP A N 1
ATOM 2154 C CA . ASP A 1 289 ? -21.002 -15.686 -17.979 1.00 95.56 289 ASP A CA 1
ATOM 2155 C C . ASP A 1 289 ? -21.677 -14.307 -18.049 1.00 95.56 289 ASP A C 1
ATOM 2157 O O . ASP A 1 289 ? -22.144 -13.917 -19.123 1.00 95.56 289 ASP A O 1
ATOM 2161 N N . ALA A 1 290 ? -21.651 -13.548 -16.946 1.00 95.62 290 ALA A N 1
ATOM 2162 C CA . ALA A 1 290 ? -22.126 -12.166 -16.877 1.00 95.62 290 ALA A CA 1
ATOM 2163 C C . ALA A 1 290 ? -21.348 -11.203 -17.797 1.00 95.62 290 ALA A C 1
ATOM 2165 O O . ALA A 1 290 ? -21.942 -10.284 -18.348 1.00 95.62 290 ALA A O 1
ATOM 2166 N N . MET A 1 291 ? -20.053 -11.430 -18.062 1.00 96.56 291 MET A N 1
ATOM 2167 C CA . MET A 1 291 ? -19.297 -10.611 -19.028 1.00 96.56 291 MET A CA 1
ATOM 2168 C C . MET A 1 291 ? -19.867 -10.698 -20.458 1.00 96.56 291 MET A C 1
ATOM 2170 O O . MET A 1 291 ? -19.622 -9.795 -21.257 1.00 96.56 291 MET A O 1
ATOM 2174 N N . PHE A 1 292 ? -20.640 -11.750 -20.764 1.00 95.06 292 PHE A N 1
ATOM 2175 C CA . PHE A 1 292 ? -21.260 -12.031 -22.065 1.00 95.06 292 PHE A CA 1
ATOM 2176 C C . PHE A 1 292 ? -22.798 -11.875 -22.047 1.00 95.06 292 PHE A C 1
ATOM 2178 O O . PHE A 1 292 ? -23.509 -12.624 -22.730 1.00 95.06 292 PHE A O 1
ATOM 2185 N N . VAL A 1 293 ? -23.303 -10.917 -21.260 1.00 94.25 293 VAL A N 1
ATOM 2186 C CA . VAL A 1 293 ? -24.702 -10.445 -21.212 1.00 94.25 293 VAL A CA 1
ATOM 2187 C C . VAL A 1 293 ? -24.758 -8.988 -21.697 1.00 94.25 293 VAL A C 1
ATOM 2189 O O . VAL A 1 293 ? -23.802 -8.245 -21.486 1.00 94.25 293 VAL A O 1
ATOM 2192 N N . ASP A 1 294 ? -25.844 -8.557 -22.356 1.00 94.62 294 ASP A N 1
ATOM 2193 C CA . ASP A 1 294 ? -26.022 -7.129 -22.666 1.00 94.62 294 ASP A CA 1
ATOM 2194 C C . ASP A 1 294 ? -26.505 -6.376 -21.426 1.00 94.62 294 ASP A C 1
ATOM 2196 O O . ASP A 1 294 ? -27.630 -6.566 -20.963 1.00 94.62 294 ASP A O 1
ATOM 2200 N N . HIS A 1 295 ? -25.662 -5.493 -20.902 1.00 94.12 295 HIS A N 1
ATOM 2201 C CA . HIS A 1 295 ? -26.012 -4.652 -19.764 1.00 94.12 295 HIS A CA 1
ATOM 2202 C C . HIS A 1 295 ? -26.724 -3.351 -20.167 1.00 94.12 295 HIS A C 1
ATOM 2204 O O . HIS A 1 295 ? -27.168 -2.624 -19.280 1.00 94.12 295 HIS A O 1
ATOM 2210 N N . LEU A 1 296 ? -26.873 -3.051 -21.467 1.00 91.31 296 LEU A N 1
ATOM 2211 C CA . LEU A 1 296 ? -27.576 -1.850 -21.938 1.00 91.31 296 LEU A CA 1
ATOM 2212 C C . LEU A 1 296 ? -29.105 -2.000 -21.938 1.00 91.31 296 LEU A C 1
ATOM 2214 O O . LEU A 1 296 ? -29.798 -1.003 -21.738 1.00 91.31 296 LEU A O 1
ATOM 2218 N N . ASP A 1 297 ? -29.640 -3.219 -22.095 1.00 81.56 297 ASP A N 1
ATOM 2219 C CA . ASP A 1 297 ? -31.089 -3.494 -22.001 1.00 81.56 297 ASP A CA 1
ATOM 2220 C C . ASP A 1 297 ? -31.683 -3.001 -20.667 1.00 81.56 297 ASP A C 1
ATOM 2222 O O . ASP A 1 297 ? -32.779 -2.448 -20.637 1.00 81.56 297 ASP A O 1
ATOM 2226 N N . ALA A 1 298 ? -30.933 -3.130 -19.567 1.00 78.56 298 ALA A N 1
ATOM 2227 C CA . ALA A 1 298 ? -31.347 -2.682 -18.234 1.00 78.56 298 ALA A CA 1
ATOM 2228 C C . ALA A 1 298 ? -31.258 -1.154 -18.016 1.00 78.56 298 ALA A C 1
ATOM 2230 O O . ALA A 1 298 ? -31.722 -0.660 -16.989 1.00 78.56 298 ALA A O 1
ATOM 2231 N N . VAL A 1 299 ? -30.650 -0.409 -18.948 1.00 83.31 299 VAL A N 1
ATOM 2232 C CA . VAL A 1 299 ? -30.473 1.058 -18.878 1.00 83.31 299 VAL A CA 1
ATOM 2233 C C . VAL A 1 299 ? -31.409 1.783 -19.857 1.00 83.31 299 VAL A C 1
ATOM 2235 O O . VAL A 1 299 ? -31.808 2.918 -19.604 1.00 83.31 299 VAL A O 1
ATOM 2238 N N . GLY A 1 300 ? -31.822 1.111 -20.936 1.00 87.88 300 GLY A N 1
ATOM 2239 C CA . GLY A 1 300 ? -32.878 1.562 -21.844 1.00 87.88 300 GLY A CA 1
ATOM 2240 C C . GLY A 1 300 ? -32.403 2.355 -23.066 1.00 87.88 300 GLY A C 1
ATOM 2241 O O . GLY A 1 300 ? -31.207 2.494 -23.346 1.00 87.88 300 GLY A O 1
ATOM 2242 N N . ASP A 1 301 ? -33.373 2.867 -23.826 1.00 87.88 301 ASP A N 1
ATOM 2243 C CA . ASP A 1 301 ? -33.166 3.352 -25.197 1.00 87.88 301 ASP A CA 1
ATOM 2244 C C . ASP A 1 301 ? -32.167 4.509 -25.312 1.00 87.88 301 ASP A C 1
ATOM 2246 O O . ASP A 1 301 ? -31.417 4.565 -26.283 1.00 87.88 301 ASP A O 1
ATOM 2250 N N . ALA A 1 302 ? -32.079 5.394 -24.314 1.00 86.81 302 ALA A N 1
ATOM 2251 C CA . ALA A 1 302 ? -31.105 6.488 -24.303 1.00 86.81 302 ALA A CA 1
ATOM 2252 C C . ALA A 1 302 ? -29.648 5.981 -24.257 1.00 86.81 302 ALA A C 1
ATOM 2254 O O . ALA A 1 302 ? -28.777 6.514 -24.949 1.00 86.81 302 ALA A O 1
ATOM 2255 N N . ALA A 1 303 ? -29.379 4.907 -23.506 1.00 89.88 303 ALA A N 1
ATOM 2256 C CA . ALA A 1 303 ? -28.062 4.274 -23.476 1.00 89.88 303 ALA A CA 1
ATOM 2257 C C . ALA A 1 303 ? -27.766 3.524 -24.781 1.00 89.88 303 ALA A C 1
ATOM 2259 O O . ALA A 1 303 ? -26.660 3.628 -25.310 1.00 89.88 303 ALA A O 1
ATOM 2260 N N . ARG A 1 304 ? -28.760 2.839 -25.364 1.00 90.62 304 ARG A N 1
ATOM 2261 C CA . ARG A 1 304 ? -28.606 2.216 -26.689 1.00 90.62 304 ARG A CA 1
ATOM 2262 C C . ARG A 1 304 ? -28.398 3.239 -27.807 1.00 90.62 304 ARG A C 1
ATOM 2264 O O . ARG A 1 304 ? -27.566 2.995 -28.676 1.00 90.62 304 ARG A O 1
ATOM 2271 N N . ALA A 1 305 ? -29.067 4.388 -27.761 1.00 90.12 305 ALA A N 1
ATOM 2272 C CA . ALA A 1 305 ? -28.865 5.487 -28.701 1.00 90.12 305 ALA A CA 1
ATOM 2273 C C . ALA A 1 305 ? -27.462 6.103 -28.564 1.00 90.12 305 ALA A C 1
ATOM 2275 O O . ALA A 1 305 ? -26.779 6.270 -29.572 1.00 90.12 305 ALA A O 1
ATOM 2276 N N . GLY A 1 306 ? -26.992 6.366 -27.337 1.00 89.94 306 GLY A N 1
ATOM 2277 C CA . GLY A 1 306 ? -25.628 6.850 -27.079 1.00 89.94 306 GLY A CA 1
ATOM 2278 C C . GLY A 1 306 ? -24.547 5.867 -27.546 1.00 89.94 306 GLY A C 1
ATOM 2279 O O . GLY A 1 306 ? -23.604 6.257 -28.235 1.00 89.94 306 GLY A O 1
ATOM 2280 N N . HIS A 1 307 ? -24.729 4.573 -27.265 1.00 92.56 307 HIS A N 1
ATOM 2281 C CA . HIS A 1 307 ? -23.851 3.505 -27.744 1.00 92.56 307 HIS A CA 1
ATOM 2282 C C . HIS A 1 307 ? -23.849 3.417 -29.279 1.00 92.56 307 HIS A C 1
ATOM 2284 O O . HIS A 1 307 ? -22.787 3.457 -29.897 1.00 92.56 307 HIS A O 1
ATOM 2290 N N . ALA A 1 308 ? -25.021 3.389 -29.922 1.00 90.06 308 ALA A N 1
ATOM 2291 C CA . ALA A 1 308 ? -25.136 3.360 -31.380 1.00 90.06 308 ALA A CA 1
ATOM 2292 C C . ALA A 1 308 ? -24.525 4.608 -32.046 1.00 90.06 308 ALA A C 1
ATOM 2294 O O . ALA A 1 308 ? -23.853 4.485 -33.069 1.00 90.06 308 ALA A O 1
ATOM 2295 N N . ALA A 1 309 ? -24.690 5.794 -31.451 1.00 88.75 309 ALA A N 1
ATOM 2296 C CA . ALA A 1 309 ? -24.072 7.032 -31.921 1.00 88.75 309 ALA A CA 1
ATOM 2297 C C . ALA A 1 309 ? -22.539 6.990 -31.806 1.00 88.75 309 ALA A C 1
ATOM 2299 O O . ALA A 1 309 ? -21.845 7.363 -32.750 1.00 88.75 309 ALA A O 1
ATOM 2300 N N . ALA A 1 310 ? -21.993 6.468 -30.704 1.00 87.19 310 ALA A N 1
ATOM 2301 C CA . ALA A 1 310 ? -20.552 6.278 -30.548 1.00 87.19 310 ALA A CA 1
ATOM 2302 C C . ALA A 1 310 ? -19.982 5.239 -31.532 1.00 87.19 310 ALA A C 1
ATOM 2304 O O . ALA A 1 310 ? -18.900 5.445 -32.084 1.00 87.19 310 ALA A O 1
ATOM 2305 N N . LEU A 1 311 ? -20.724 4.161 -31.811 1.00 87.12 311 LEU A N 1
ATOM 2306 C CA . LEU A 1 311 ? -20.368 3.169 -32.831 1.00 87.12 311 LEU A CA 1
ATOM 2307 C C . LEU A 1 311 ? -20.483 3.711 -34.264 1.00 87.12 311 LEU A C 1
ATOM 2309 O O . LEU A 1 311 ? -19.740 3.250 -35.131 1.00 87.12 311 LEU A O 1
ATOM 2313 N N . ALA A 1 312 ? -21.371 4.674 -34.526 1.00 86.50 312 ALA A N 1
ATOM 2314 C CA . ALA A 1 312 ? -21.483 5.378 -35.806 1.00 86.50 312 ALA A CA 1
ATOM 2315 C C . ALA A 1 312 ? -20.447 6.509 -35.974 1.00 86.50 312 ALA A C 1
ATOM 2317 O O . ALA A 1 312 ? -20.098 6.857 -37.102 1.00 86.50 312 ALA A O 1
ATOM 2318 N N . GLY A 1 313 ? -19.957 7.073 -34.867 1.00 80.44 313 GLY A N 1
ATOM 2319 C CA . GLY A 1 313 ? -19.002 8.178 -34.841 1.00 80.44 313 GLY A CA 1
ATOM 2320 C C . GLY A 1 313 ? -17.563 7.802 -35.236 1.00 80.44 313 GLY A C 1
ATOM 2321 O O . GLY A 1 313 ? -17.253 6.628 -35.454 1.00 80.44 313 GLY A O 1
ATOM 2322 N N . PRO A 1 314 ? -16.643 8.789 -35.297 1.00 72.69 314 PRO A N 1
ATOM 2323 C CA . PRO A 1 314 ? -15.292 8.605 -35.845 1.00 72.69 314 PRO A CA 1
ATOM 2324 C C . PRO A 1 314 ? -14.439 7.529 -35.156 1.00 72.69 314 PRO A C 1
ATOM 2326 O O . PRO A 1 314 ? -13.641 6.870 -35.815 1.00 72.69 314 PRO A O 1
ATOM 2329 N N . LEU A 1 315 ? -14.613 7.326 -33.845 1.00 72.69 315 LEU A N 1
ATOM 2330 C CA . LEU A 1 315 ? -13.906 6.286 -33.079 1.00 72.69 315 LEU A CA 1
ATOM 2331 C C . LEU A 1 315 ? -14.580 4.908 -33.159 1.00 72.69 315 LEU A C 1
ATOM 2333 O O . LEU A 1 315 ? -13.935 3.887 -32.915 1.00 72.69 315 LEU A O 1
ATOM 2337 N N . GLY A 1 316 ? -15.858 4.861 -33.544 1.00 75.38 316 GLY A N 1
ATOM 2338 C CA . GLY A 1 316 ? -16.656 3.639 -33.590 1.00 75.38 316 GLY A CA 1
ATOM 2339 C C . GLY A 1 316 ? -16.127 2.588 -34.564 1.00 75.38 316 GLY A C 1
ATOM 2340 O O . GLY A 1 316 ? -16.391 1.405 -34.384 1.00 75.38 316 GLY A O 1
ATOM 2341 N N . GLU A 1 317 ? -15.327 2.976 -35.563 1.00 69.12 317 GLU A N 1
ATOM 2342 C CA . GLU A 1 317 ? -14.647 2.022 -36.449 1.00 69.12 317 GLU A CA 1
ATOM 2343 C C . GLU A 1 317 ? -13.664 1.110 -35.696 1.00 69.12 317 GLU A C 1
ATOM 2345 O O . GLU A 1 317 ? -13.607 -0.080 -36.000 1.00 69.12 317 GLU A O 1
ATOM 2350 N N . GLY A 1 318 ? -12.990 1.622 -34.657 1.00 70.75 318 GLY A N 1
ATOM 2351 C CA . GLY A 1 318 ? -12.165 0.812 -33.757 1.00 70.75 318 GLY A CA 1
ATOM 2352 C C . GLY A 1 318 ? -13.007 -0.068 -32.832 1.00 70.75 318 GLY A C 1
ATOM 2353 O O . GLY A 1 318 ? -12.792 -1.277 -32.773 1.00 70.75 318 GLY A O 1
ATOM 2354 N N . PHE A 1 319 ? -14.016 0.514 -32.170 1.00 77.50 319 PHE A N 1
ATOM 2355 C CA . PHE A 1 319 ? -14.886 -0.217 -31.237 1.00 77.50 319 PHE A CA 1
ATOM 2356 C C . PHE A 1 319 ? -15.613 -1.395 -31.899 1.00 77.50 319 PHE A C 1
ATOM 2358 O O . PHE A 1 319 ? -15.791 -2.429 -31.264 1.00 77.50 319 PHE A O 1
ATOM 2365 N N . ARG A 1 320 ? -16.008 -1.259 -33.174 1.00 77.75 320 ARG A N 1
ATOM 2366 C CA . ARG A 1 320 ? -16.719 -2.298 -33.933 1.00 77.75 320 ARG A CA 1
ATOM 2367 C C . ARG A 1 320 ? -15.857 -3.510 -34.308 1.00 77.75 320 ARG A C 1
ATOM 2369 O O . ARG A 1 320 ? -16.423 -4.553 -34.587 1.00 77.75 320 ARG A O 1
ATOM 2376 N N . VAL A 1 321 ? -14.525 -3.425 -34.384 1.00 75.81 321 VAL A N 1
ATOM 2377 C CA . VAL A 1 321 ? -13.655 -4.591 -34.712 1.00 75.81 321 VAL A CA 1
ATOM 2378 C C . VAL A 1 321 ? -14.031 -5.310 -36.038 1.00 75.81 321 VAL A C 1
ATOM 2380 O O . VAL A 1 321 ? -13.719 -6.478 -36.265 1.00 75.81 321 VAL A O 1
ATOM 2383 N N . GLY A 1 322 ? -14.723 -4.616 -36.949 1.00 67.62 322 GLY A N 1
ATOM 2384 C CA . GLY A 1 322 ? -15.290 -5.188 -38.179 1.00 67.62 322 GLY A CA 1
ATOM 2385 C C . GLY A 1 322 ? -16.819 -5.346 -38.211 1.00 67.62 322 GLY A C 1
ATOM 2386 O O . GLY A 1 322 ? -17.331 -5.701 -39.275 1.00 67.62 322 GLY A O 1
ATOM 2387 N N . THR A 1 323 ? -17.557 -5.035 -37.132 1.00 74.19 323 THR A N 1
ATOM 2388 C CA . THR A 1 323 ? -19.031 -4.974 -37.156 1.00 74.19 323 THR A CA 1
ATOM 2389 C C . THR A 1 323 ? -19.495 -3.963 -38.199 1.00 74.19 323 THR A C 1
ATOM 2391 O O . THR A 1 323 ? -19.004 -2.827 -38.258 1.00 74.19 323 THR A O 1
ATOM 2394 N N . GLU A 1 324 ? -20.495 -4.348 -38.988 1.00 75.88 324 GLU A N 1
ATOM 2395 C CA . GLU A 1 324 ? -21.199 -3.421 -39.869 1.00 75.88 324 GLU A CA 1
ATOM 2396 C C . GLU A 1 324 ? -22.190 -2.557 -39.082 1.00 75.88 324 GLU A C 1
ATOM 2398 O O . GLU A 1 324 ? -22.811 -2.998 -38.114 1.00 75.88 324 GLU A O 1
ATOM 2403 N N . LEU A 1 325 ? -22.364 -1.313 -39.527 1.00 75.69 325 LEU A N 1
ATOM 2404 C CA . LEU A 1 325 ? -23.362 -0.398 -38.978 1.00 75.69 325 LEU A CA 1
ATOM 2405 C C . LEU A 1 325 ? -24.765 -0.907 -39.334 1.00 75.69 325 LEU A C 1
ATOM 2407 O O . LEU A 1 325 ? -25.232 -0.712 -40.454 1.00 75.69 325 LEU A O 1
ATOM 2411 N N . GLY A 1 326 ? -25.397 -1.599 -38.384 1.00 74.62 326 GLY A N 1
ATOM 2412 C CA . GLY A 1 326 ? -26.703 -2.242 -38.549 1.00 74.62 326 GLY A CA 1
ATOM 2413 C C . GLY A 1 326 ? -26.826 -3.614 -37.877 1.00 74.62 326 GLY A C 1
ATOM 2414 O O . GLY A 1 326 ? -27.949 -4.061 -37.668 1.00 74.62 326 GLY A O 1
ATOM 2415 N N . ALA A 1 327 ? -25.717 -4.266 -37.506 1.00 83.44 327 ALA A N 1
ATOM 2416 C CA . ALA A 1 327 ? -25.779 -5.512 -36.737 1.00 83.44 327 ALA A CA 1
ATOM 2417 C C . ALA A 1 327 ? -26.209 -5.257 -35.280 1.00 83.44 327 ALA A C 1
ATOM 2419 O O . ALA A 1 327 ? -25.855 -4.234 -34.685 1.00 83.44 327 ALA A O 1
ATOM 2420 N N . ARG A 1 328 ? -26.941 -6.202 -34.683 1.00 88.25 328 ARG A N 1
ATOM 2421 C CA . ARG A 1 328 ? -27.423 -6.117 -33.296 1.00 88.25 328 ARG A CA 1
ATOM 2422 C C . ARG A 1 328 ? -26.265 -6.295 -32.313 1.00 88.25 328 ARG A C 1
ATOM 2424 O O . ARG A 1 328 ? -25.694 -7.379 -32.186 1.00 88.25 328 ARG A O 1
ATOM 2431 N N . VAL A 1 329 ? -25.946 -5.223 -31.589 1.00 90.38 329 VAL A N 1
ATOM 2432 C CA . VAL A 1 329 ? -24.858 -5.165 -30.604 1.00 90.38 329 VAL A CA 1
ATOM 2433 C C . VAL A 1 329 ? -25.289 -4.475 -29.309 1.00 90.38 329 VAL A C 1
ATOM 2435 O O . VAL A 1 329 ? -26.110 -3.559 -29.319 1.00 90.38 329 VAL A O 1
ATOM 2438 N N . GLY A 1 330 ? -24.696 -4.917 -28.205 1.00 92.56 330 GLY A N 1
ATOM 2439 C CA . GLY A 1 330 ? -24.851 -4.384 -26.853 1.00 92.56 330 GLY A CA 1
ATOM 2440 C C . GLY A 1 330 ? -23.491 -4.207 -26.181 1.00 92.56 330 GLY A C 1
ATOM 2441 O O . GLY A 1 330 ? -22.465 -4.231 -26.862 1.00 92.56 330 GLY A O 1
ATOM 2442 N N . HIS A 1 331 ? -23.449 -4.066 -24.858 1.00 94.19 331 HIS A N 1
ATOM 2443 C CA . HIS A 1 331 ? -22.187 -3.908 -24.123 1.00 94.19 331 HIS A CA 1
ATOM 2444 C C . HIS A 1 331 ? -22.118 -4.868 -22.931 1.00 94.19 331 HIS A C 1
ATOM 2446 O O . HIS A 1 331 ? -22.982 -4.855 -22.053 1.00 94.19 331 HIS A O 1
ATOM 2452 N N . GLY A 1 332 ? -21.071 -5.696 -22.905 1.00 95.12 332 GLY A N 1
ATOM 2453 C CA . GLY A 1 332 ? -20.749 -6.566 -21.773 1.00 95.12 332 GLY A CA 1
ATOM 2454 C C . GLY A 1 332 ? -19.986 -5.814 -20.680 1.00 95.12 332 GLY A C 1
ATOM 2455 O O . GLY A 1 332 ? -19.726 -4.617 -20.791 1.00 95.12 332 GLY A O 1
ATOM 2456 N N . LEU A 1 333 ? -19.531 -6.519 -19.644 1.00 95.56 333 LEU A N 1
ATOM 2457 C CA . LEU A 1 333 ? -18.772 -5.917 -18.529 1.00 95.56 333 LEU A CA 1
ATOM 2458 C C . LEU A 1 333 ? -17.327 -5.495 -18.886 1.00 95.56 333 LEU A C 1
ATOM 2460 O O . LEU A 1 333 ? -16.560 -5.131 -18.000 1.00 95.56 333 LEU A O 1
ATOM 2464 N N . SER A 1 334 ? -16.912 -5.591 -20.156 1.00 91.00 334 SER A N 1
ATOM 2465 C CA . SER A 1 334 ? -15.554 -5.212 -20.596 1.00 91.00 334 SER A CA 1
ATOM 2466 C C . SER A 1 334 ? -15.386 -4.930 -22.102 1.00 91.00 334 SER A C 1
ATOM 2468 O O . SER A 1 334 ? -14.253 -4.843 -22.577 1.00 91.00 334 SER A O 1
ATOM 2470 N N . GLY A 1 335 ? -16.473 -4.785 -22.870 1.00 92.25 335 GLY A N 1
ATOM 2471 C CA . GLY A 1 335 ? -16.386 -4.491 -24.305 1.00 92.25 335 GLY A CA 1
ATOM 2472 C C . GLY A 1 335 ? -17.700 -4.639 -25.077 1.00 92.25 335 GLY A C 1
ATOM 2473 O O . GLY A 1 335 ? -18.756 -4.914 -24.502 1.00 92.25 335 GLY A O 1
ATOM 2474 N N . LEU A 1 336 ? -17.609 -4.483 -26.400 1.00 92.00 336 LEU A N 1
ATOM 2475 C CA . LEU A 1 336 ? -18.724 -4.577 -27.343 1.00 92.00 336 LEU A CA 1
ATOM 2476 C C . LEU A 1 336 ? -19.182 -6.035 -27.482 1.00 92.00 336 LEU A C 1
ATOM 2478 O O . LEU A 1 336 ? -18.382 -6.906 -27.834 1.00 92.00 336 LEU A O 1
ATOM 2482 N N . LEU A 1 337 ? -20.468 -6.297 -27.243 1.00 93.44 337 LEU A N 1
ATOM 2483 C CA . LEU A 1 337 ? -21.061 -7.634 -27.290 1.00 93.44 337 LEU A CA 1
ATOM 2484 C C . LEU A 1 337 ? -21.931 -7.809 -28.541 1.00 93.44 337 LEU A C 1
ATOM 2486 O O . LEU A 1 337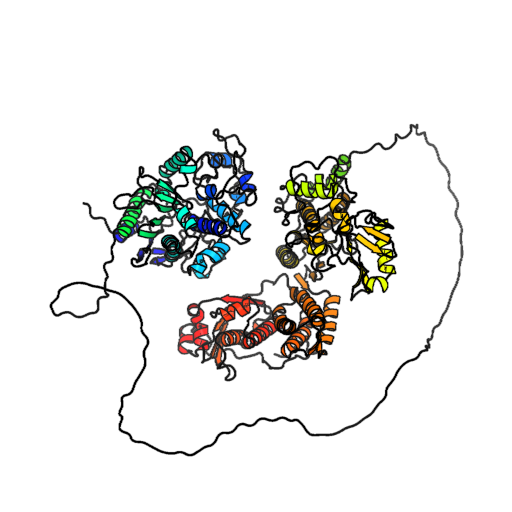 ? -22.875 -7.054 -28.766 1.00 93.44 337 LEU A O 1
ATOM 2490 N N . THR A 1 338 ? -21.651 -8.841 -29.334 1.00 91.12 338 THR A N 1
ATOM 2491 C CA . THR A 1 338 ? -22.443 -9.199 -30.523 1.00 91.12 338 THR A CA 1
ATOM 2492 C C . THR A 1 338 ? -23.683 -9.999 -30.106 1.00 91.12 338 THR A C 1
ATOM 2494 O O . THR A 1 338 ? -23.550 -11.021 -29.432 1.00 91.12 338 THR A O 1
ATOM 2497 N N . LEU A 1 339 ? -24.888 -9.558 -30.486 1.00 90.88 339 LEU A N 1
ATOM 2498 C CA . LEU A 1 339 ? -26.172 -10.121 -30.016 1.00 90.88 339 LEU A CA 1
ATOM 2499 C C . LEU A 1 339 ? -26.882 -11.020 -31.046 1.00 90.88 339 LEU A C 1
ATOM 2501 O O . LEU A 1 339 ? -28.010 -11.464 -30.814 1.00 90.88 339 LEU A O 1
ATOM 2505 N N . GLU A 1 340 ? -26.247 -11.277 -32.187 1.00 88.44 340 GLU A N 1
ATOM 2506 C CA . GLU A 1 340 ? -26.748 -12.138 -33.260 1.00 88.44 340 GLU A CA 1
ATOM 2507 C C . GLU A 1 340 ? -25.598 -12.828 -34.004 1.00 88.44 340 GLU A C 1
ATOM 2509 O O . GLU A 1 340 ? -24.450 -12.392 -33.929 1.00 88.44 340 GLU A O 1
ATOM 2514 N N . ASP A 1 341 ? -25.901 -13.908 -34.725 1.00 84.31 341 ASP A N 1
ATOM 2515 C CA . ASP A 1 341 ? -24.924 -14.578 -35.582 1.00 84.31 341 ASP A CA 1
ATOM 2516 C C . ASP A 1 341 ? -24.737 -13.799 -36.888 1.00 84.31 341 ASP A C 1
ATOM 2518 O O . ASP A 1 341 ? -25.674 -13.656 -37.676 1.00 84.31 341 ASP A O 1
ATOM 2522 N N . VAL A 1 342 ? -23.514 -13.338 -37.157 1.00 73.38 342 VAL A N 1
ATOM 2523 C CA . VAL A 1 342 ? -23.187 -12.609 -38.387 1.00 73.38 342 VAL A CA 1
ATOM 2524 C C . VAL A 1 342 ? -22.556 -13.575 -39.401 1.00 73.38 342 VAL A C 1
ATOM 2526 O O . VAL A 1 342 ? -21.461 -14.093 -39.155 1.00 73.38 342 VAL A O 1
ATOM 2529 N N . PRO A 1 343 ? -23.194 -13.841 -40.561 1.00 67.44 343 PRO A N 1
ATOM 2530 C CA . PRO A 1 343 ? -22.722 -14.846 -41.513 1.00 67.44 343 PRO A CA 1
ATOM 2531 C C . PRO A 1 343 ? -21.270 -14.637 -41.967 1.00 67.44 343 PRO A C 1
ATOM 2533 O O . PRO A 1 343 ? -20.903 -13.589 -42.492 1.00 67.44 343 PRO A O 1
ATOM 2536 N N . GLY A 1 344 ? -20.442 -15.669 -41.777 1.00 59.56 344 GLY A N 1
ATOM 2537 C CA . GLY A 1 344 ? -19.011 -15.651 -42.109 1.00 59.56 344 GLY A CA 1
ATOM 2538 C C . GLY A 1 344 ? -18.109 -14.942 -41.089 1.00 59.56 344 GLY A C 1
ATOM 2539 O O . GLY A 1 344 ? -16.894 -14.957 -41.267 1.00 59.56 344 GLY A O 1
ATOM 2540 N N . TRP A 1 345 ? -18.669 -14.361 -40.025 1.00 64.31 345 TRP A N 1
ATOM 2541 C CA . TRP A 1 345 ? -17.956 -13.571 -39.018 1.00 64.31 345 TRP A CA 1
ATOM 2542 C C . TRP A 1 345 ? -18.302 -14.073 -37.597 1.00 64.31 345 TRP A C 1
ATOM 2544 O O . TRP A 1 345 ? -18.359 -15.288 -37.373 1.00 64.31 345 TRP A O 1
ATOM 2554 N N . TYR A 1 346 ? -18.461 -13.197 -36.604 1.00 70.81 346 TYR A N 1
ATOM 2555 C CA . TYR A 1 346 ? -18.705 -13.597 -35.212 1.00 70.81 346 TYR A CA 1
ATOM 2556 C C . TYR A 1 346 ? -20.088 -14.213 -34.960 1.00 70.81 346 TYR A C 1
ATOM 2558 O O . TYR A 1 346 ? -21.048 -13.942 -35.679 1.00 70.81 346 TYR A O 1
ATOM 2566 N N . GLY A 1 347 ? -20.162 -15.081 -33.945 1.00 74.81 347 GLY A N 1
ATOM 2567 C CA . GLY A 1 347 ? -21.430 -15.619 -33.445 1.00 74.81 347 GLY A CA 1
ATOM 2568 C C . GLY A 1 347 ? -22.052 -14.730 -32.365 1.00 74.81 347 GLY A C 1
ATOM 2569 O O . GLY A 1 347 ? -21.373 -13.874 -31.786 1.00 74.81 347 GLY A O 1
ATOM 2570 N N . ALA A 1 348 ? -23.322 -14.965 -32.047 1.00 84.69 348 ALA A N 1
ATOM 2571 C CA . ALA A 1 348 ? -23.975 -14.359 -30.890 1.00 84.69 348 ALA A CA 1
ATOM 2572 C C . ALA A 1 348 ? -23.193 -14.650 -29.587 1.00 84.69 348 ALA A C 1
ATOM 2574 O O . ALA A 1 348 ? -22.607 -15.719 -29.422 1.00 84.69 348 ALA A O 1
ATOM 2575 N N . ARG A 1 349 ? -23.198 -13.694 -28.647 1.00 89.31 349 ARG A N 1
ATOM 2576 C CA . ARG A 1 349 ? -22.359 -13.668 -27.428 1.00 89.31 349 ARG A CA 1
ATOM 2577 C C . ARG A 1 349 ? -20.843 -13.588 -27.687 1.00 89.31 349 ARG A C 1
ATOM 2579 O O . ARG A 1 349 ? -20.059 -13.948 -26.814 1.00 89.31 349 ARG A O 1
ATOM 2586 N N . THR A 1 350 ? -20.405 -13.075 -28.838 1.00 91.00 350 THR A N 1
ATOM 2587 C CA . THR A 1 350 ? -18.983 -12.742 -29.051 1.00 91.00 350 THR A CA 1
ATOM 2588 C C . THR A 1 350 ? -18.666 -11.365 -28.473 1.00 91.00 350 THR A C 1
ATOM 2590 O O . THR A 1 350 ? -19.266 -10.372 -28.894 1.00 91.00 350 THR A O 1
ATOM 2593 N N . LEU A 1 351 ? -17.721 -11.300 -27.532 1.00 93.19 351 LEU A N 1
ATOM 2594 C CA . LEU A 1 351 ? -17.239 -10.061 -26.910 1.00 93.19 351 LEU A CA 1
ATOM 2595 C C . LEU A 1 351 ? -15.980 -9.562 -27.629 1.00 93.19 351 LEU A C 1
ATOM 2597 O O . LEU A 1 351 ? -15.097 -10.357 -27.953 1.00 93.19 351 LEU A O 1
ATOM 2601 N N . THR A 1 352 ? -15.895 -8.257 -27.883 1.00 89.88 352 THR A N 1
ATOM 2602 C CA . THR A 1 352 ? -14.862 -7.647 -28.734 1.00 89.88 352 THR A CA 1
ATOM 2603 C C . THR A 1 352 ? -14.410 -6.284 -28.217 1.00 89.88 352 THR A C 1
ATOM 2605 O O . THR A 1 352 ? -15.184 -5.560 -27.585 1.00 89.88 352 THR A O 1
ATOM 2608 N N . TRP A 1 353 ? -13.170 -5.904 -28.533 1.00 88.19 353 TRP A N 1
ATOM 2609 C CA . TRP A 1 353 ? -12.728 -4.512 -28.434 1.00 88.19 353 TRP A CA 1
ATOM 2610 C C . TRP A 1 353 ? -11.576 -4.202 -29.393 1.00 88.19 353 TRP A C 1
ATOM 2612 O O . TRP A 1 353 ? -10.670 -5.016 -29.581 1.00 88.19 353 TRP A O 1
ATOM 2622 N N . GLY A 1 354 ? -11.584 -2.993 -29.954 1.00 78.06 354 GLY A N 1
ATOM 2623 C CA . GLY A 1 354 ? -10.483 -2.415 -30.719 1.00 78.06 354 GLY A CA 1
ATOM 2624 C C . GLY A 1 354 ? -10.209 -0.996 -30.233 1.00 78.06 354 GLY A C 1
ATOM 2625 O O . GLY A 1 354 ? -11.133 -0.209 -30.029 1.00 78.06 354 GLY A O 1
ATOM 2626 N N . GLY A 1 355 ? -8.937 -0.676 -29.997 1.00 66.31 355 GLY A N 1
ATOM 2627 C CA . GLY A 1 355 ? -8.509 0.626 -29.476 1.00 66.31 355 GLY A CA 1
ATOM 2628 C C . GLY A 1 355 ? -7.645 1.409 -30.463 1.00 66.31 355 GLY A C 1
ATOM 2629 O O . GLY A 1 355 ? -7.179 0.877 -31.469 1.00 66.31 355 GLY A O 1
ATOM 2630 N N . GLY A 1 356 ? -7.376 2.680 -30.146 1.00 58.06 356 GLY A N 1
ATOM 2631 C CA . GLY A 1 356 ? -6.692 3.634 -31.038 1.00 58.06 356 GLY A CA 1
ATOM 2632 C C . GLY A 1 356 ? -5.257 3.278 -31.465 1.00 58.06 356 GLY A C 1
ATOM 2633 O O . GLY A 1 356 ? -4.678 3.983 -32.285 1.00 58.06 356 GLY A O 1
ATOM 2634 N N . LEU A 1 357 ? -4.689 2.181 -30.952 1.00 56.31 357 LEU A N 1
ATOM 2635 C CA . LEU A 1 357 ? -3.329 1.704 -31.233 1.00 56.31 357 LEU A CA 1
ATOM 2636 C C . LEU A 1 357 ? -3.265 0.468 -32.128 1.00 56.31 357 LEU A C 1
ATOM 2638 O O . LEU A 1 357 ? -2.377 -0.371 -31.967 1.00 56.31 357 LEU A O 1
ATOM 2642 N N . THR A 1 358 ? -4.179 0.384 -33.094 1.00 64.19 358 THR A N 1
ATOM 2643 C CA . THR A 1 358 ? -4.097 -0.596 -34.190 1.00 64.19 358 THR A CA 1
ATOM 2644 C C . THR A 1 358 ? -4.144 -2.059 -33.725 1.00 64.19 358 THR A C 1
ATOM 2646 O O . THR A 1 358 ? -3.715 -2.959 -34.447 1.00 64.19 358 THR A O 1
ATOM 2649 N N . PHE A 1 359 ? -4.700 -2.306 -32.534 1.00 77.38 359 PHE A N 1
ATOM 2650 C CA . PHE A 1 359 ? -4.982 -3.642 -32.014 1.00 77.38 359 PHE A CA 1
ATOM 2651 C C . PHE A 1 359 ? -6.485 -3.916 -31.957 1.00 77.38 359 PHE A C 1
ATOM 2653 O O . PHE A 1 359 ? -7.300 -2.996 -31.845 1.00 77.38 359 PHE A O 1
ATOM 2660 N N . ALA A 1 360 ? -6.824 -5.200 -31.957 1.00 83.06 360 ALA A N 1
ATOM 2661 C CA . ALA A 1 360 ? -8.157 -5.696 -31.669 1.00 83.06 360 ALA A CA 1
ATOM 2662 C C . ALA A 1 360 ? -8.098 -7.076 -31.001 1.00 83.06 360 ALA A C 1
ATOM 2664 O O . ALA A 1 360 ? -7.190 -7.867 -31.275 1.00 83.06 360 ALA A O 1
ATOM 2665 N N . TRP A 1 361 ? -9.083 -7.381 -30.157 1.00 89.94 361 TRP A N 1
ATOM 2666 C CA . TRP A 1 361 ? -9.292 -8.714 -29.595 1.00 89.94 361 TRP A CA 1
ATOM 2667 C C . TRP A 1 361 ? -10.754 -9.153 -29.658 1.00 89.94 361 TRP A C 1
ATOM 2669 O O . TRP A 1 361 ? -11.670 -8.330 -29.733 1.00 89.94 361 TRP A O 1
ATOM 2679 N N . PHE A 1 362 ? -10.957 -10.471 -29.609 1.00 90.38 362 PHE A N 1
ATOM 2680 C CA . PHE A 1 362 ? -12.272 -11.102 -29.529 1.00 90.38 362 PHE A CA 1
ATOM 2681 C C . PHE A 1 362 ? -12.257 -12.360 -28.653 1.00 90.38 362 PHE A C 1
ATOM 2683 O O . PHE A 1 362 ? -11.244 -13.062 -28.562 1.00 90.38 362 PHE A O 1
ATOM 2690 N N . ILE A 1 363 ? -13.411 -12.665 -28.059 1.00 93.38 363 ILE A N 1
ATOM 2691 C CA . ILE A 1 363 ? -13.729 -13.942 -27.416 1.00 93.38 363 ILE A CA 1
ATOM 2692 C C . ILE A 1 363 ? -15.106 -14.385 -27.931 1.00 93.38 363 ILE A C 1
ATOM 2694 O O . ILE A 1 363 ? -16.136 -13.859 -27.508 1.00 93.38 363 ILE A O 1
ATOM 2698 N N . ASP A 1 364 ? -15.121 -15.331 -28.870 1.00 90.50 364 ASP A N 1
ATOM 2699 C CA . ASP A 1 364 ? -16.322 -15.996 -29.389 1.00 90.50 364 ASP A CA 1
ATOM 2700 C C . ASP A 1 364 ? -16.522 -17.277 -28.566 1.00 90.50 364 ASP A C 1
ATOM 2702 O O . ASP A 1 364 ? -15.836 -18.280 -28.780 1.00 90.50 364 ASP A O 1
ATOM 2706 N N . VAL A 1 365 ? -17.435 -17.228 -27.587 1.00 86.56 365 VAL A N 1
ATOM 2707 C CA . VAL A 1 365 ? -17.673 -18.317 -26.611 1.00 86.56 365 VAL A CA 1
ATOM 2708 C C . VAL A 1 365 ? -18.142 -19.633 -27.244 1.00 86.56 365 VAL A C 1
ATOM 2710 O O . VAL A 1 365 ? -18.142 -20.667 -26.580 1.00 86.56 365 VAL A O 1
ATOM 2713 N N . ALA A 1 366 ? -18.530 -19.611 -28.521 1.00 81.81 366 ALA A N 1
ATOM 2714 C CA . ALA A 1 366 ? -18.917 -20.787 -29.288 1.00 81.81 366 ALA A CA 1
ATOM 2715 C C . ALA A 1 366 ? -17.769 -21.358 -30.147 1.00 81.81 366 ALA A C 1
ATOM 2717 O O . ALA A 1 366 ? -17.969 -22.379 -30.811 1.00 81.81 366 ALA A O 1
ATOM 2718 N N . SER A 1 367 ? -16.581 -20.730 -30.183 1.00 81.25 367 SER A N 1
ATOM 2719 C CA . SER A 1 367 ? -15.477 -21.213 -31.024 1.00 81.25 367 SER A CA 1
ATOM 2720 C C . SER A 1 367 ? -14.044 -20.865 -30.588 1.00 81.25 367 SER A C 1
ATOM 2722 O O . SER A 1 367 ? -13.244 -21.779 -30.382 1.00 81.25 367 SER A O 1
ATOM 2724 N N . LYS A 1 368 ? -13.657 -19.584 -30.570 1.00 89.12 368 LYS A N 1
ATOM 2725 C CA . LYS A 1 368 ? -12.247 -19.142 -30.593 1.00 89.12 368 LYS A CA 1
ATOM 2726 C C . LYS A 1 368 ? -12.064 -17.796 -29.892 1.00 89.12 368 LYS A C 1
ATOM 2728 O O . LYS A 1 368 ? -12.981 -16.983 -29.831 1.00 89.12 368 LYS A O 1
ATOM 2733 N N . CYS A 1 369 ? -10.841 -17.513 -29.461 1.00 91.44 369 CYS A N 1
ATOM 2734 C CA . CYS A 1 369 ? -10.420 -16.174 -29.057 1.00 91.44 369 CYS A CA 1
ATOM 2735 C C . CYS A 1 369 ? -9.119 -15.778 -29.761 1.00 91.44 369 CYS A C 1
ATOM 2737 O O . CYS A 1 369 ? -8.343 -16.634 -30.201 1.00 91.44 369 CYS A O 1
ATOM 2739 N N . GLY A 1 370 ? -8.854 -14.479 -29.847 1.00 89.50 370 GLY A N 1
ATOM 2740 C CA . GLY A 1 370 ? -7.641 -13.983 -30.483 1.00 89.50 370 GLY A CA 1
ATOM 2741 C C . GLY A 1 370 ? -7.375 -12.505 -30.251 1.00 89.50 370 GLY A C 1
ATOM 2742 O O . GLY A 1 370 ? -8.270 -11.739 -29.899 1.00 89.50 370 GLY A O 1
ATOM 2743 N N . PHE A 1 371 ? -6.121 -12.132 -30.475 1.00 89.56 371 PHE A N 1
ATOM 2744 C CA . PHE A 1 371 ? -5.570 -10.789 -30.384 1.00 89.56 371 PHE A CA 1
ATOM 2745 C C . PHE A 1 371 ? -4.726 -10.516 -31.633 1.00 89.56 371 PHE A C 1
ATOM 2747 O O . PHE A 1 371 ? -3.962 -11.375 -32.076 1.00 89.56 371 PHE A O 1
ATOM 2754 N N . ALA A 1 372 ? -4.820 -9.311 -32.179 1.00 83.38 372 ALA A N 1
ATOM 2755 C CA . ALA A 1 372 ? -3.925 -8.823 -33.220 1.00 83.38 372 ALA A CA 1
ATOM 2756 C C . ALA A 1 372 ? -3.530 -7.375 -32.929 1.00 83.38 372 ALA A C 1
ATOM 2758 O O . ALA A 1 372 ? -4.360 -6.616 -32.435 1.00 83.38 372 ALA A O 1
ATOM 2759 N N . ARG A 1 373 ? -2.300 -6.978 -33.269 1.00 81.50 373 ARG A N 1
ATOM 2760 C CA . ARG A 1 373 ? -1.811 -5.591 -33.211 1.00 81.50 373 ARG A CA 1
ATOM 2761 C C . ARG A 1 373 ? -0.911 -5.304 -34.402 1.00 81.50 373 ARG A C 1
ATOM 2763 O O . ARG A 1 373 ? 0.053 -6.030 -34.611 1.00 81.50 373 ARG A O 1
ATOM 2770 N N . GLY A 1 374 ? -1.207 -4.236 -35.135 1.00 72.19 374 GLY A N 1
ATOM 2771 C CA . GLY A 1 374 ? -0.265 -3.594 -36.050 1.00 72.19 374 GLY A CA 1
ATOM 2772 C C . GLY A 1 374 ? 0.527 -2.485 -35.352 1.00 72.19 374 GLY A C 1
ATOM 2773 O O . GLY A 1 374 ? 0.032 -1.826 -34.434 1.00 72.19 374 GLY A O 1
ATOM 2774 N N . GLU A 1 375 ? 1.752 -2.249 -35.797 1.00 66.44 375 GLU A N 1
ATOM 2775 C CA . GLU A 1 375 ? 2.571 -1.103 -35.397 1.00 66.44 375 GLU A CA 1
ATOM 2776 C C . GLU A 1 375 ? 2.513 -0.054 -36.503 1.00 66.44 375 GLU A C 1
ATOM 2778 O O . GLU A 1 375 ? 2.780 -0.379 -37.650 1.00 66.44 375 GLU A O 1
ATOM 2783 N N . ARG A 1 376 ? 2.132 1.195 -36.208 1.00 63.38 376 ARG A N 1
ATOM 2784 C CA . ARG A 1 376 ? 2.132 2.273 -37.220 1.00 63.38 376 ARG A CA 1
ATOM 2785 C C . ARG A 1 376 ? 3.491 2.988 -37.259 1.00 63.38 376 ARG A C 1
ATOM 2787 O O . ARG A 1 376 ? 4.109 3.094 -36.199 1.00 63.38 376 ARG A O 1
ATOM 2794 N N . PRO A 1 377 ? 3.913 3.546 -38.413 1.00 55.84 377 PRO A N 1
ATOM 2795 C CA . PRO A 1 377 ? 5.078 4.426 -38.485 1.00 55.84 377 PRO A CA 1
ATOM 2796 C C . PRO A 1 377 ? 4.985 5.596 -37.494 1.00 55.84 377 PRO A C 1
ATOM 2798 O O . PRO A 1 377 ? 3.900 6.130 -37.261 1.00 55.84 377 PRO A O 1
ATOM 2801 N N . GLY A 1 378 ? 6.127 6.010 -36.940 1.00 45.84 378 GLY A N 1
ATOM 2802 C CA . GLY A 1 378 ? 6.202 7.048 -35.902 1.00 45.84 378 GLY A CA 1
ATOM 2803 C C . GLY A 1 378 ? 5.930 8.485 -36.366 1.00 45.84 378 GLY A C 1
ATOM 2804 O O . GLY A 1 378 ? 5.803 9.374 -35.529 1.00 45.84 378 GLY A O 1
ATOM 2805 N N . GLU A 1 379 ? 5.820 8.731 -37.675 1.00 42.19 379 GLU A N 1
ATOM 2806 C CA . GLU A 1 379 ? 5.630 10.067 -38.249 1.00 42.19 379 GLU A CA 1
ATOM 2807 C C . GLU A 1 379 ? 4.419 10.097 -39.193 1.00 42.19 379 GLU A C 1
ATOM 2809 O O . GLU A 1 379 ? 4.437 9.521 -40.280 1.00 42.19 379 GLU A O 1
ATOM 2814 N N . GLY A 1 380 ? 3.351 10.789 -38.787 1.00 38.00 380 GLY A N 1
ATOM 2815 C CA . GLY A 1 380 ? 2.164 10.985 -39.619 1.00 38.00 380 GLY A CA 1
ATOM 2816 C C . GLY A 1 380 ? 1.017 11.671 -38.876 1.00 38.00 380 GLY A C 1
ATOM 2817 O O . GLY A 1 380 ? 0.709 11.336 -37.734 1.00 38.00 380 GLY A O 1
ATOM 2818 N N . ARG A 1 381 ? 0.351 12.635 -39.527 1.00 35.38 381 ARG A N 1
ATOM 2819 C CA . ARG A 1 381 ? -0.909 13.207 -39.015 1.00 35.38 381 ARG A CA 1
ATOM 2820 C C . ARG A 1 381 ? -2.030 12.167 -39.109 1.00 35.38 381 ARG A C 1
ATOM 2822 O O . ARG A 1 381 ? -2.037 11.352 -40.028 1.00 35.38 381 ARG A O 1
ATOM 2829 N N . ILE A 1 382 ? -3.021 12.248 -38.218 1.00 38.56 382 ILE A N 1
ATOM 2830 C CA . ILE A 1 382 ? -4.222 11.394 -38.259 1.00 38.56 382 ILE A CA 1
ATOM 2831 C C . ILE A 1 382 ? -5.112 11.811 -39.445 1.00 38.56 382 ILE A C 1
ATOM 2833 O O . ILE A 1 382 ? -6.045 12.599 -39.314 1.00 38.56 382 ILE A O 1
ATOM 2837 N N . GLY A 1 383 ? -4.766 11.309 -40.631 1.00 35.03 383 GLY A N 1
ATOM 2838 C CA . GLY A 1 383 ? -5.553 11.418 -41.857 1.00 35.03 383 GLY A CA 1
ATOM 2839 C C . GLY A 1 383 ? -6.595 10.295 -42.003 1.00 35.03 383 GLY A C 1
ATOM 2840 O O . GLY A 1 383 ? -6.693 9.413 -41.148 1.00 35.03 383 GLY A O 1
ATOM 2841 N N . PRO A 1 384 ? -7.354 10.264 -43.115 1.00 29.45 384 PRO A N 1
ATOM 2842 C CA . PRO A 1 384 ? -8.503 9.368 -43.324 1.00 29.45 384 PRO A CA 1
ATOM 2843 C C . PRO A 1 384 ? -8.159 7.878 -43.575 1.00 29.45 384 PRO A C 1
ATOM 2845 O O . PRO A 1 384 ? -8.966 7.147 -44.154 1.00 29.45 384 PRO A O 1
ATOM 2848 N N . HIS A 1 385 ? -6.982 7.414 -43.144 1.00 39.25 385 HIS A N 1
ATOM 2849 C CA . HIS A 1 385 ? -6.411 6.095 -43.453 1.00 39.25 385 HIS A CA 1
ATOM 2850 C C . HIS A 1 385 ? -7.081 4.922 -42.711 1.00 39.25 385 HIS A C 1
ATOM 2852 O O . HIS A 1 385 ? -6.949 3.784 -43.147 1.00 39.25 385 HIS A O 1
ATOM 2858 N N . LEU A 1 386 ? -7.875 5.182 -41.662 1.00 38.03 386 LEU A N 1
ATOM 2859 C CA . LEU A 1 386 ? -8.644 4.170 -40.905 1.00 38.03 386 LEU A CA 1
ATOM 2860 C C . LEU A 1 386 ? -9.432 3.189 -41.801 1.00 38.03 386 LEU A C 1
ATOM 2862 O O . LEU A 1 386 ? -9.539 2.001 -41.493 1.00 38.03 386 LEU A O 1
ATOM 2866 N N . ARG A 1 387 ? -9.898 3.649 -42.972 1.00 35.59 387 ARG A N 1
ATOM 2867 C CA . ARG A 1 387 ? -10.654 2.828 -43.933 1.00 35.59 387 ARG A CA 1
ATOM 2868 C C . ARG A 1 387 ? -9.890 1.602 -44.448 1.00 35.59 387 ARG A C 1
ATOM 2870 O O . ARG A 1 387 ? -10.541 0.630 -44.820 1.00 35.59 387 ARG A O 1
ATOM 2877 N N . SER A 1 388 ? -8.551 1.615 -44.484 1.00 38.88 388 SER A N 1
ATOM 2878 C CA . SER A 1 388 ? -7.777 0.421 -44.865 1.00 38.88 388 SER A CA 1
ATOM 2879 C C . SER A 1 388 ? -7.757 -0.627 -43.752 1.00 38.88 388 SER A C 1
ATOM 2881 O O . SER A 1 388 ? -7.831 -1.824 -44.025 1.00 38.88 388 SER A O 1
ATOM 2883 N N . GLU A 1 389 ? -7.730 -0.190 -42.492 1.00 47.50 389 GLU A N 1
ATOM 2884 C CA . GLU A 1 389 ? -7.703 -1.075 -41.321 1.00 47.50 389 GLU A CA 1
ATOM 2885 C C . GLU A 1 389 ? -9.024 -1.849 -41.173 1.00 47.50 389 GLU A C 1
ATOM 2887 O O . GLU A 1 389 ? -9.001 -3.024 -40.804 1.00 47.50 389 GLU A O 1
ATOM 2892 N N . ARG A 1 390 ? -10.161 -1.258 -41.585 1.00 44.62 390 ARG A N 1
ATOM 2893 C CA . ARG A 1 390 ? -11.466 -1.946 -41.694 1.00 44.62 390 ARG A CA 1
ATOM 2894 C C . ARG A 1 390 ? -11.406 -3.192 -42.589 1.00 44.62 390 ARG A C 1
ATOM 2896 O O . ARG A 1 390 ? -12.086 -4.178 -42.306 1.00 44.62 390 ARG A O 1
ATOM 2903 N N . GLY A 1 391 ? -10.606 -3.156 -43.657 1.00 45.78 391 GLY A N 1
ATOM 2904 C CA . GLY A 1 391 ? -10.365 -4.308 -44.526 1.00 45.78 391 GLY A CA 1
ATOM 2905 C C . GLY A 1 391 ? -9.544 -5.379 -43.812 1.00 45.78 391 GLY A C 1
ATOM 2906 O O . GLY A 1 391 ? -10.016 -6.503 -43.631 1.00 45.78 391 GLY A O 1
ATOM 2907 N N . SER A 1 392 ? -8.345 -5.012 -43.348 1.00 49.44 392 SER A N 1
ATOM 2908 C CA . SER A 1 392 ? -7.397 -5.961 -42.754 1.00 49.44 392 SER A CA 1
ATOM 2909 C C . SER A 1 392 ? -7.901 -6.592 -41.453 1.00 49.44 392 SER A C 1
ATOM 2911 O O . SER A 1 392 ? -7.742 -7.797 -41.296 1.00 49.44 392 SER A O 1
ATOM 2913 N N . GLN A 1 393 ? -8.563 -5.850 -40.552 1.00 53.12 393 GLN A N 1
ATOM 2914 C CA . GLN A 1 393 ? -9.137 -6.419 -39.319 1.00 53.12 393 GLN A CA 1
ATOM 2915 C C . GLN A 1 393 ? -10.284 -7.397 -39.609 1.00 53.12 393 GLN A C 1
ATOM 2917 O O . GLN A 1 393 ? -10.349 -8.475 -39.016 1.00 53.12 393 GLN A O 1
ATOM 2922 N N . ARG A 1 394 ? -11.174 -7.065 -40.554 1.00 50.31 394 ARG A N 1
ATOM 2923 C CA . ARG A 1 394 ? -12.282 -7.953 -40.930 1.00 50.31 394 ARG A CA 1
ATOM 2924 C C . ARG A 1 394 ? -11.766 -9.231 -41.589 1.00 50.31 394 ARG A C 1
ATOM 2926 O O . ARG A 1 394 ? -12.176 -10.315 -41.186 1.00 50.31 394 ARG A O 1
ATOM 2933 N N . ALA A 1 395 ? -10.853 -9.117 -42.556 1.00 51.19 395 ALA A N 1
ATOM 2934 C CA . ALA A 1 395 ? -10.244 -10.269 -43.222 1.00 51.19 395 ALA A CA 1
ATOM 2935 C C . ALA A 1 395 ? -9.513 -11.182 -42.222 1.00 51.19 395 ALA A C 1
ATOM 2937 O O . ALA A 1 395 ? -9.735 -12.391 -42.216 1.00 51.19 395 ALA A O 1
ATOM 2938 N N . LEU A 1 396 ? -8.736 -10.588 -41.310 1.00 55.88 396 LEU A N 1
ATOM 2939 C CA . LEU A 1 396 ? -8.039 -11.260 -40.212 1.00 55.88 396 LEU A CA 1
ATOM 2940 C C . LEU A 1 396 ? -8.978 -12.140 -39.370 1.00 55.88 396 LEU A C 1
ATOM 2942 O O . LEU A 1 396 ? -8.732 -13.340 -39.233 1.00 55.88 396 LEU A O 1
ATOM 2946 N N . PHE A 1 397 ? -10.077 -11.597 -38.846 1.00 60.06 397 PHE A N 1
ATOM 2947 C CA . PHE A 1 397 ? -10.971 -12.383 -37.988 1.00 60.06 397 PHE A CA 1
ATOM 2948 C C . PHE A 1 397 ? -11.851 -13.388 -38.761 1.00 60.06 397 PHE A C 1
ATOM 2950 O O . PHE A 1 397 ? -12.128 -14.475 -38.246 1.00 60.06 397 PHE A O 1
ATOM 2957 N N . VAL A 1 398 ? -12.215 -13.098 -40.018 1.00 54.44 398 VAL A N 1
ATOM 2958 C CA . VAL A 1 398 ? -12.909 -14.051 -40.912 1.00 54.44 398 VAL A CA 1
ATOM 2959 C C . VAL A 1 398 ? -12.016 -15.254 -41.259 1.00 54.44 398 VAL A C 1
ATOM 2961 O O . VAL A 1 398 ? -12.455 -16.405 -41.156 1.00 54.44 398 VAL A O 1
ATOM 2964 N N . ASP A 1 399 ? -10.751 -15.024 -41.622 1.00 55.56 399 ASP A N 1
ATOM 2965 C CA . ASP A 1 399 ? -9.788 -16.084 -41.958 1.00 55.56 399 ASP A CA 1
ATOM 2966 C C . ASP A 1 399 ? -9.450 -16.933 -40.713 1.00 55.56 399 ASP A C 1
ATOM 2968 O O . ASP A 1 399 ? -9.568 -18.161 -40.735 1.00 55.56 399 ASP A O 1
ATOM 2972 N N . LEU A 1 400 ? -9.170 -16.303 -39.561 1.00 58.69 400 LEU A N 1
ATOM 2973 C CA . LEU A 1 400 ? -8.929 -17.023 -38.299 1.00 58.69 400 LEU A CA 1
ATOM 2974 C C . LEU A 1 400 ? -10.090 -17.931 -37.891 1.00 58.69 400 LEU A C 1
ATOM 2976 O O . LEU A 1 400 ? -9.844 -19.041 -37.406 1.00 58.69 400 LEU A O 1
ATOM 2980 N N . LYS A 1 401 ? -11.346 -17.507 -38.083 1.00 51.06 401 LYS A N 1
ATOM 2981 C CA . LYS A 1 401 ? -12.506 -18.345 -37.757 1.00 51.06 401 LYS A CA 1
ATOM 2982 C C . LYS A 1 401 ? -12.661 -19.500 -38.747 1.00 51.06 401 LYS A C 1
ATOM 2984 O O . LYS A 1 401 ? -12.799 -20.645 -38.308 1.00 51.06 401 LYS A O 1
ATOM 2989 N N . THR A 1 402 ? -12.569 -19.226 -40.051 1.00 51.06 402 THR A N 1
ATOM 2990 C CA . THR A 1 402 ? -12.795 -20.214 -41.125 1.00 51.06 402 THR A CA 1
ATOM 2991 C C . THR A 1 402 ? -11.665 -21.237 -41.300 1.00 51.06 402 THR A C 1
ATOM 2993 O O . THR A 1 402 ? -11.939 -22.369 -41.714 1.00 51.06 402 THR A O 1
ATOM 2996 N N . ARG A 1 403 ? -10.418 -20.918 -40.919 1.00 55.31 403 ARG A N 1
ATOM 2997 C CA . ARG A 1 403 ? -9.296 -21.875 -40.917 1.00 55.31 403 ARG A CA 1
ATOM 2998 C C . ARG A 1 403 ? -9.583 -23.102 -40.041 1.00 55.31 403 ARG A C 1
ATOM 3000 O O . ARG A 1 403 ? -9.707 -23.015 -38.815 1.00 55.31 403 ARG A O 1
ATOM 3007 N N . ARG A 1 404 ? -9.599 -24.274 -40.690 1.00 40.59 404 ARG A N 1
ATOM 3008 C CA . ARG A 1 404 ? -9.454 -25.607 -40.076 1.00 40.59 404 ARG A CA 1
ATOM 3009 C C . ARG A 1 404 ? -8.041 -26.137 -40.325 1.00 40.59 404 ARG A C 1
ATOM 3011 O O . ARG A 1 404 ? -7.441 -25.850 -41.359 1.00 40.59 404 ARG A O 1
ATOM 3018 N N . VAL A 1 405 ? -7.522 -26.923 -39.383 1.00 30.31 405 VAL A N 1
ATOM 3019 C CA . VAL A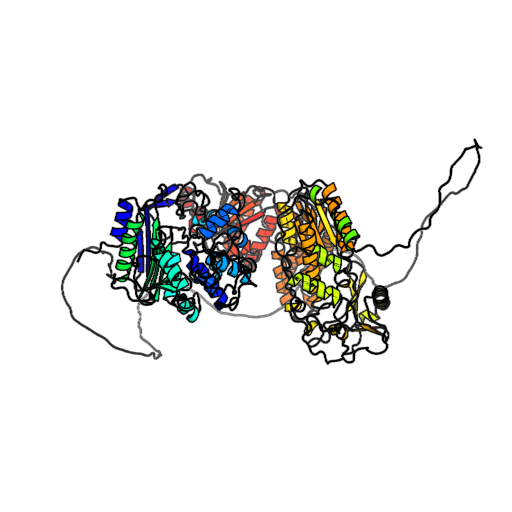 1 405 ? -6.131 -27.403 -39.378 1.00 30.31 405 VAL A CA 1
ATOM 3020 C C . VAL A 1 405 ? -5.780 -28.184 -40.655 1.00 30.31 405 VAL A C 1
ATOM 3022 O O . VAL A 1 405 ? -6.341 -29.244 -40.926 1.00 30.31 405 VAL A O 1
ATOM 3025 N N . ARG A 1 406 ? -4.770 -27.704 -41.394 1.00 26.97 406 ARG A N 1
ATOM 3026 C CA . ARG A 1 406 ? -3.921 -28.546 -42.249 1.00 26.97 406 ARG A CA 1
ATOM 3027 C C . ARG A 1 406 ? -2.621 -28.819 -41.499 1.00 26.97 406 ARG A C 1
ATOM 3029 O O . ARG A 1 406 ? -1.784 -27.929 -41.379 1.00 26.97 406 ARG A O 1
ATOM 3036 N N . THR A 1 407 ? -2.433 -30.050 -41.036 1.00 26.52 407 THR A N 1
ATOM 3037 C CA . THR A 1 407 ? -1.161 -30.518 -40.470 1.00 26.52 407 THR A CA 1
ATOM 3038 C C . THR A 1 407 ? -0.068 -30.493 -41.540 1.00 26.52 407 THR A C 1
ATOM 3040 O O . THR A 1 407 ? 0.022 -31.410 -42.360 1.00 26.52 407 THR A O 1
ATOM 3043 N N . ARG A 1 408 ? 0.779 -29.457 -41.543 1.00 25.67 408 ARG A N 1
ATOM 3044 C CA . ARG A 1 408 ? 2.060 -29.499 -42.258 1.00 25.67 408 ARG A CA 1
ATOM 3045 C C . ARG A 1 408 ? 3.046 -30.319 -41.426 1.00 25.67 408 ARG A C 1
ATOM 3047 O O . ARG A 1 408 ? 3.608 -29.817 -40.461 1.00 25.67 408 ARG A O 1
ATOM 3054 N N . LEU A 1 409 ? 3.244 -31.578 -41.808 1.00 25.59 409 LEU A N 1
ATOM 3055 C CA . LEU A 1 409 ? 4.433 -32.329 -41.405 1.00 25.59 409 LEU A CA 1
ATOM 3056 C C . LEU A 1 409 ? 5.677 -31.623 -41.968 1.00 25.59 409 LEU A C 1
ATOM 3058 O O . LEU A 1 409 ? 5.642 -31.120 -43.094 1.00 25.59 409 LEU A O 1
ATOM 3062 N N . CYS A 1 410 ? 6.769 -31.592 -41.203 1.00 23.44 410 CYS A N 1
ATOM 3063 C CA . CYS A 1 410 ? 8.046 -31.083 -41.699 1.00 23.44 410 CYS A CA 1
ATOM 3064 C C . CYS A 1 410 ? 8.548 -31.943 -42.876 1.00 23.44 410 CYS A C 1
ATOM 3066 O O . CYS A 1 410 ? 8.415 -33.168 -42.823 1.00 23.44 410 CYS A O 1
ATOM 3068 N N . PRO A 1 411 ? 9.157 -31.342 -43.914 1.00 26.45 411 PRO A N 1
ATOM 3069 C CA . PRO A 1 411 ? 9.726 -32.094 -45.024 1.00 26.45 411 PRO A CA 1
ATOM 3070 C C . PRO A 1 411 ? 11.039 -32.769 -44.601 1.00 26.45 411 PRO A C 1
ATOM 3072 O O . PRO A 1 411 ? 12.109 -32.164 -44.652 1.00 26.45 411 PRO A O 1
ATOM 3075 N N . SER A 1 412 ? 10.969 -34.042 -44.210 1.00 27.23 412 SER A N 1
ATOM 3076 C CA . SER A 1 412 ? 12.121 -34.942 -44.314 1.00 27.23 412 SER A CA 1
ATOM 3077 C C . SER A 1 412 ? 12.370 -35.301 -45.785 1.00 27.23 412 SER A C 1
ATOM 3079 O O . SER A 1 412 ? 11.457 -35.288 -46.614 1.00 27.23 412 SER A O 1
ATOM 3081 N N . SER A 1 413 ? 13.627 -35.561 -46.135 1.00 27.72 413 SER A N 1
ATOM 3082 C CA . SER A 1 413 ? 14.062 -35.751 -47.519 1.00 27.72 413 SER A CA 1
ATOM 3083 C C . SER A 1 413 ? 13.954 -37.204 -48.013 1.00 27.72 413 SER A C 1
ATOM 3085 O O . SER A 1 413 ? 13.961 -38.151 -47.231 1.00 27.72 413 SER A O 1
ATOM 3087 N N . PHE A 1 414 ? 13.950 -37.329 -49.347 1.00 25.45 414 PHE A N 1
ATOM 3088 C CA . PHE A 1 414 ? 13.932 -38.535 -50.196 1.00 25.45 414 PHE A CA 1
ATOM 3089 C C . PHE A 1 414 ? 12.566 -39.197 -50.514 1.00 25.45 414 PHE A C 1
ATOM 3091 O O . PHE A 1 414 ? 11.659 -39.172 -49.685 1.00 25.45 414 PHE A O 1
ATOM 3098 N N . PRO A 1 415 ? 12.377 -39.745 -51.745 1.00 28.41 415 PRO A N 1
ATOM 3099 C CA . PRO A 1 415 ? 11.052 -40.066 -52.291 1.00 28.41 415 PRO A CA 1
ATOM 3100 C C . PRO A 1 415 ? 10.916 -41.597 -52.605 1.00 28.41 415 PRO A C 1
ATOM 3102 O O . PRO A 1 415 ? 11.670 -42.389 -52.046 1.00 28.41 415 PRO A O 1
ATOM 3105 N N . PRO A 1 416 ? 9.923 -42.103 -53.373 1.00 35.88 416 PRO A N 1
ATOM 3106 C CA . PRO A 1 416 ? 8.766 -42.749 -52.741 1.00 35.88 416 PRO A CA 1
ATOM 3107 C C . PRO A 1 416 ? 8.443 -44.165 -53.278 1.00 35.88 416 PRO A C 1
ATOM 3109 O O . PRO A 1 416 ? 8.912 -44.553 -54.347 1.00 35.88 416 PRO A O 1
ATOM 3112 N N . ARG A 1 417 ? 7.545 -44.917 -52.610 1.00 25.77 417 ARG A N 1
ATOM 3113 C CA . ARG A 1 417 ? 6.853 -46.080 -53.220 1.00 25.77 417 ARG A CA 1
ATOM 3114 C C . ARG A 1 417 ? 5.496 -46.442 -52.577 1.00 25.77 417 ARG A C 1
ATOM 3116 O O . ARG A 1 417 ? 5.440 -47.036 -51.514 1.00 25.77 417 ARG A O 1
ATOM 3123 N N . LEU A 1 418 ? 4.437 -46.094 -53.315 1.00 26.42 418 LEU A N 1
ATOM 3124 C CA . LEU A 1 418 ? 3.206 -46.855 -53.616 1.00 26.42 418 LEU A CA 1
ATOM 3125 C C . LEU A 1 418 ? 2.329 -47.532 -52.519 1.00 26.42 418 LEU A C 1
ATOM 3127 O O . LEU A 1 418 ? 2.719 -48.484 -51.858 1.00 26.42 418 LEU A O 1
ATOM 3131 N N . THR A 1 419 ? 1.035 -47.171 -52.607 1.00 25.56 419 THR A N 1
ATOM 3132 C CA . THR A 1 419 ? -0.198 -48.007 -52.532 1.00 25.56 419 THR A CA 1
ATOM 3133 C C . THR A 1 419 ? -0.793 -48.536 -51.211 1.00 25.56 419 THR A C 1
ATOM 3135 O O . THR A 1 419 ? -0.209 -49.372 -50.542 1.00 25.56 419 THR A O 1
ATOM 3138 N N . ALA A 1 420 ? -2.083 -48.182 -51.042 1.00 27.38 420 ALA A N 1
ATOM 3139 C CA . ALA A 1 420 ? -3.193 -48.868 -50.344 1.00 27.38 420 ALA A CA 1
ATOM 3140 C C . ALA A 1 420 ? -3.120 -49.081 -48.804 1.00 27.38 420 ALA A C 1
ATOM 3142 O O . ALA A 1 420 ? -2.063 -49.302 -48.240 1.00 27.38 420 ALA A O 1
ATOM 3143 N N . GLY A 1 421 ? -4.238 -49.048 -48.061 1.00 26.00 421 GLY A N 1
ATOM 3144 C CA . GLY A 1 421 ? -5.608 -48.695 -48.460 1.00 26.00 421 GLY A CA 1
ATOM 3145 C C . GLY A 1 421 ? -6.659 -48.839 -47.338 1.00 26.00 421 GLY A C 1
ATOM 3146 O O . GLY A 1 421 ? -6.420 -49.487 -46.331 1.00 26.00 421 GLY A O 1
ATOM 3147 N N . SER A 1 422 ? -7.839 -48.246 -47.570 1.00 26.11 422 SER A N 1
ATOM 3148 C CA . SER A 1 422 ? -9.157 -48.542 -46.958 1.00 26.11 422 SER A CA 1
ATOM 3149 C C . SER A 1 422 ? -9.374 -48.559 -45.422 1.00 26.11 422 SER A C 1
ATOM 3151 O O . SER A 1 422 ? -8.983 -49.489 -44.736 1.00 26.11 422 SER A O 1
ATOM 3153 N N . GLN A 1 423 ? -10.286 -47.666 -44.992 1.00 27.17 423 GLN A N 1
ATOM 3154 C CA . GLN A 1 423 ? -11.438 -47.936 -44.092 1.00 27.17 423 GLN A CA 1
ATOM 3155 C C . GLN A 1 423 ? -11.196 -48.144 -42.568 1.00 27.17 423 GLN A C 1
ATOM 3157 O O . GLN A 1 423 ? -10.490 -49.033 -42.129 1.00 27.17 423 GLN A O 1
ATOM 3162 N N . ARG A 1 424 ? -11.700 -47.221 -41.724 1.00 24.91 424 ARG A N 1
ATOM 3163 C CA . ARG A 1 424 ? -13.011 -47.241 -41.001 1.00 24.91 424 ARG A CA 1
ATOM 3164 C C . ARG A 1 424 ? -13.041 -48.190 -39.779 1.00 24.91 424 ARG A C 1
ATOM 3166 O O . ARG A 1 424 ? -13.264 -49.376 -39.935 1.00 24.91 424 ARG A O 1
ATOM 3173 N N . ARG A 1 425 ? -12.921 -47.636 -38.560 1.00 24.81 425 ARG A N 1
ATOM 3174 C CA . ARG A 1 425 ? -14.035 -47.274 -37.623 1.00 24.81 425 ARG A CA 1
ATOM 3175 C C . ARG A 1 425 ? -14.257 -48.389 -36.552 1.00 24.81 425 ARG A C 1
ATOM 3177 O O . ARG A 1 425 ? -13.571 -49.394 -36.647 1.00 24.81 425 ARG A O 1
ATOM 3184 N N . PRO A 1 426 ? -14.987 -48.153 -35.437 1.00 42.00 426 PRO A N 1
ATOM 3185 C CA . PRO A 1 426 ? -14.354 -47.716 -34.183 1.00 42.00 426 PRO A CA 1
ATOM 3186 C C . PRO A 1 426 ? -14.769 -48.614 -32.983 1.00 42.00 426 PRO A C 1
ATOM 3188 O O . PRO A 1 426 ? -15.075 -49.779 -33.195 1.00 42.00 426 PRO A O 1
ATOM 3191 N N . ALA A 1 427 ? -14.896 -48.027 -31.776 1.00 23.42 427 ALA A N 1
ATOM 3192 C CA . ALA A 1 427 ? -15.584 -48.567 -30.583 1.00 23.42 427 ALA A CA 1
ATOM 3193 C C . ALA A 1 427 ? -14.795 -49.596 -29.731 1.00 23.42 427 ALA A C 1
ATOM 3195 O O . ALA A 1 427 ? -13.956 -50.312 -30.258 1.00 23.42 427 ALA A O 1
ATOM 3196 N N . PHE A 1 428 ? -15.009 -49.736 -28.410 1.00 23.02 428 PHE A N 1
ATOM 3197 C CA . PHE A 1 428 ? -15.473 -48.795 -27.359 1.00 23.02 428 PHE A CA 1
ATOM 3198 C C . PHE A 1 428 ? -15.045 -49.354 -25.968 1.00 23.02 428 PHE A C 1
ATOM 3200 O O . PHE A 1 428 ? -14.870 -50.555 -25.824 1.00 23.02 428 PHE A O 1
ATOM 3207 N N . HIS A 1 429 ? -14.976 -48.492 -24.945 1.00 23.05 429 HIS A N 1
ATOM 3208 C CA . HIS A 1 429 ? -15.108 -48.789 -23.495 1.00 23.05 429 HIS A CA 1
ATOM 3209 C C . HIS A 1 429 ? -14.196 -49.789 -22.715 1.00 23.05 429 HIS A C 1
ATOM 3211 O O . HIS A 1 429 ? -14.321 -51.001 -22.794 1.00 23.05 429 HIS A O 1
ATOM 3217 N N . PHE A 1 430 ? -13.523 -49.191 -21.715 1.00 22.41 430 PHE A N 1
ATOM 3218 C CA . PHE A 1 430 ? -13.502 -49.531 -20.272 1.00 22.41 430 PHE A CA 1
ATOM 3219 C C . PHE A 1 430 ? -12.685 -50.684 -19.632 1.00 22.41 430 PHE A C 1
ATOM 3221 O O . PHE A 1 430 ? -12.874 -51.865 -19.885 1.00 22.41 430 PHE A O 1
ATOM 3228 N N . ARG A 1 431 ? -12.053 -50.238 -18.526 1.00 21.75 431 ARG A N 1
ATOM 3229 C CA . ARG A 1 431 ? -11.817 -50.860 -17.201 1.00 21.75 431 ARG A CA 1
ATOM 3230 C C . ARG A 1 431 ? -10.532 -51.656 -16.943 1.00 21.75 431 ARG A C 1
ATOM 3232 O O . ARG A 1 431 ? -10.107 -52.518 -17.695 1.00 21.75 431 ARG A O 1
ATOM 3239 N N . CYS A 1 432 ? -9.959 -51.338 -15.781 1.00 25.48 432 CYS A N 1
ATOM 3240 C CA . CYS A 1 432 ? -8.762 -51.932 -15.200 1.00 25.48 432 CYS A CA 1
ATOM 3241 C C . CYS A 1 432 ? -9.077 -53.240 -14.460 1.00 25.48 432 CYS A C 1
ATOM 3243 O O . CYS A 1 432 ? -10.094 -53.316 -13.771 1.00 25.48 432 CYS A O 1
ATOM 3245 N N . VAL A 1 433 ? -8.122 -54.173 -14.459 1.00 22.38 433 VAL A N 1
ATOM 3246 C CA . VAL A 1 433 ? -7.918 -55.169 -13.390 1.00 22.38 433 VAL A CA 1
ATOM 3247 C C . VAL A 1 433 ? -6.406 -55.304 -13.148 1.00 22.38 433 VAL A C 1
ATOM 3249 O O . VAL A 1 433 ? -5.620 -55.203 -14.087 1.00 22.38 433 VAL A O 1
ATOM 3252 N N . LEU A 1 434 ? -5.998 -55.504 -11.891 1.00 27.41 434 LEU A N 1
ATOM 3253 C CA . LEU A 1 434 ? -4.619 -55.798 -11.475 1.00 27.41 434 LEU A CA 1
ATOM 3254 C C . LEU A 1 434 ? -4.425 -57.314 -11.299 1.00 27.41 434 LEU A C 1
ATOM 3256 O O . LEU A 1 434 ? -5.260 -57.952 -10.661 1.00 27.41 434 LEU A O 1
ATOM 3260 N N . ALA A 1 435 ? -3.304 -57.868 -11.772 1.00 23.70 435 ALA A N 1
ATOM 3261 C CA . ALA A 1 435 ? -2.824 -59.211 -11.415 1.00 23.70 435 ALA A CA 1
ATOM 3262 C C . ALA A 1 435 ? -1.289 -59.323 -11.589 1.00 23.70 435 ALA A C 1
ATOM 3264 O O . ALA A 1 435 ? -0.676 -58.498 -12.265 1.00 23.70 435 ALA A O 1
ATOM 3265 N N . HIS A 1 436 ? -0.669 -60.324 -10.954 1.00 26.64 436 HIS A N 1
ATOM 3266 C CA . HIS A 1 436 ? 0.789 -60.506 -10.834 1.00 26.64 436 HIS A CA 1
ATOM 3267 C C . HIS A 1 436 ? 1.323 -61.751 -11.584 1.00 26.64 436 HIS A C 1
ATOM 3269 O O . HIS A 1 436 ? 0.562 -62.669 -11.874 1.00 26.64 436 HIS A O 1
ATOM 3275 N N . SER A 1 437 ? 2.664 -61.836 -11.688 1.00 25.23 437 SER A N 1
ATOM 3276 C CA . SER A 1 437 ? 3.502 -63.067 -11.743 1.00 25.23 437 SER A CA 1
ATOM 3277 C C . SER A 1 437 ? 3.540 -63.903 -13.048 1.00 25.23 437 SER A C 1
ATOM 3279 O O . SER A 1 437 ? 2.569 -63.900 -13.789 1.00 25.23 437 SER A O 1
ATOM 3281 N N . SER A 1 438 ? 4.601 -64.669 -13.383 1.00 26.11 438 SER A N 1
ATOM 3282 C CA . SER A 1 438 ? 6.056 -64.628 -13.053 1.00 26.11 438 SER A CA 1
ATOM 3283 C C . SER A 1 438 ? 6.847 -65.693 -13.878 1.00 26.11 438 SER A C 1
ATOM 3285 O O . SER A 1 438 ? 6.235 -66.512 -14.551 1.00 26.11 438 SER A O 1
ATOM 3287 N N . VAL A 1 439 ? 8.193 -65.727 -13.742 1.00 27.34 439 VAL A N 1
ATOM 3288 C CA . VAL A 1 439 ? 9.153 -66.810 -14.137 1.00 27.34 439 VAL A CA 1
ATOM 3289 C C . VAL A 1 439 ? 9.580 -66.924 -15.623 1.00 27.34 439 VAL A C 1
ATOM 3291 O O . VAL A 1 439 ? 8.755 -66.943 -16.525 1.00 27.34 439 VAL A O 1
ATOM 3294 N N . GLY A 1 440 ? 10.898 -67.101 -15.856 1.00 23.70 440 GLY A N 1
ATOM 3295 C CA . GLY A 1 440 ? 11.488 -67.589 -17.123 1.00 23.70 440 GLY A CA 1
ATOM 3296 C C . GLY A 1 440 ? 12.965 -67.191 -17.356 1.00 23.70 440 GLY A C 1
ATOM 3297 O O . GLY A 1 440 ? 13.238 -66.029 -17.630 1.00 23.70 440 GLY A O 1
ATOM 3298 N N . GLY A 1 441 ? 13.911 -68.141 -17.255 1.00 21.55 441 GLY A N 1
ATOM 3299 C CA . GLY A 1 441 ? 15.333 -68.005 -17.674 1.00 21.55 441 GLY A CA 1
ATOM 3300 C C . GLY A 1 441 ? 15.632 -68.767 -18.987 1.00 21.55 441 GLY A C 1
ATOM 3301 O O . GLY A 1 441 ? 14.655 -69.137 -19.641 1.00 21.55 441 GLY A O 1
ATOM 3302 N N . PRO A 1 442 ? 16.900 -69.076 -19.381 1.00 40.97 442 PRO A N 1
ATOM 3303 C CA . PRO A 1 442 ? 18.138 -69.155 -18.574 1.00 40.97 442 PRO A CA 1
ATOM 3304 C C . PRO A 1 442 ? 19.389 -68.436 -19.180 1.00 40.97 442 PRO A C 1
ATOM 3306 O O . PRO A 1 442 ? 19.269 -67.682 -20.139 1.00 40.97 442 PRO A O 1
ATOM 3309 N N . ILE A 1 443 ? 20.591 -68.648 -18.600 1.00 31.30 443 ILE A N 1
ATOM 3310 C CA . ILE A 1 443 ? 21.859 -67.925 -18.898 1.00 31.30 443 ILE A CA 1
ATOM 3311 C C . ILE A 1 443 ? 23.084 -68.872 -18.960 1.00 31.30 443 ILE A C 1
ATOM 3313 O O . ILE A 1 443 ? 23.308 -69.629 -18.014 1.00 31.30 443 ILE A O 1
ATOM 3317 N N . PRO A 1 444 ? 23.908 -68.787 -20.025 1.00 47.62 444 PRO A N 1
ATOM 3318 C CA . PRO A 1 444 ? 25.387 -68.856 -19.944 1.00 47.62 444 PRO A CA 1
ATOM 3319 C C . PRO A 1 444 ? 26.061 -67.784 -20.865 1.00 47.62 444 PRO A C 1
ATOM 3321 O O . PRO A 1 444 ? 25.347 -67.071 -21.563 1.00 47.62 444 PRO A O 1
ATOM 3324 N N . ALA A 1 445 ? 27.385 -67.567 -20.962 1.00 24.61 445 ALA A N 1
ATOM 3325 C CA . ALA A 1 445 ? 28.577 -68.151 -20.320 1.00 24.61 445 ALA A CA 1
ATOM 3326 C C . ALA A 1 445 ? 29.647 -67.061 -20.009 1.00 24.61 445 ALA A C 1
ATOM 3328 O O . ALA A 1 445 ? 29.599 -65.968 -20.569 1.00 24.61 445 ALA A O 1
ATOM 3329 N N . GLU A 1 446 ? 30.622 -67.387 -19.151 1.00 26.55 446 GLU A N 1
ATOM 3330 C CA . GLU A 1 446 ? 31.754 -66.537 -18.697 1.00 26.55 446 GLU A CA 1
ATOM 3331 C C . GLU A 1 446 ? 33.098 -66.991 -19.345 1.00 26.55 446 GLU A C 1
ATOM 3333 O O . GLU A 1 446 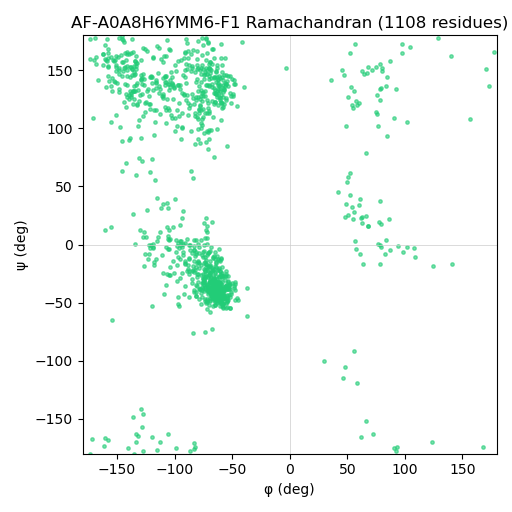? 33.047 -67.963 -20.110 1.00 26.55 446 GLU A O 1
ATOM 3338 N N . PRO A 1 447 ? 34.277 -66.332 -19.160 1.00 48.75 447 PRO A N 1
ATOM 3339 C CA . PRO A 1 447 ? 35.033 -66.154 -17.882 1.00 48.75 447 PRO A CA 1
ATOM 3340 C C . PRO A 1 447 ? 35.662 -64.729 -17.726 1.00 48.75 447 PRO A C 1
ATOM 3342 O O . PRO A 1 447 ? 35.500 -63.915 -18.630 1.00 48.75 447 PRO A O 1
ATOM 3345 N N . LEU A 1 448 ? 36.471 -64.293 -16.736 1.00 31.95 448 LEU A N 1
ATOM 3346 C CA . LEU A 1 448 ? 36.749 -64.509 -15.282 1.00 31.95 448 LEU A CA 1
ATOM 3347 C C . LEU A 1 448 ? 37.523 -63.203 -14.820 1.00 31.95 448 LEU A C 1
ATOM 3349 O O . LEU A 1 448 ? 37.515 -62.235 -15.577 1.00 31.95 448 LEU A O 1
ATOM 3353 N N . ALA A 1 449 ? 38.212 -62.975 -13.681 1.00 26.17 449 ALA A N 1
ATOM 3354 C CA . ALA A 1 449 ? 38.754 -63.803 -12.594 1.00 26.17 449 ALA A CA 1
ATOM 3355 C C . ALA A 1 449 ? 38.992 -63.030 -11.257 1.00 26.17 449 ALA A C 1
ATOM 3357 O O . ALA A 1 449 ? 39.051 -61.806 -11.214 1.00 26.17 449 ALA A O 1
ATOM 3358 N N . HIS A 1 450 ? 39.176 -63.827 -10.198 1.00 31.67 450 HIS A N 1
ATOM 3359 C CA . HIS A 1 450 ? 39.867 -63.718 -8.885 1.00 31.67 450 HIS A CA 1
ATOM 3360 C C . HIS A 1 450 ? 40.688 -62.466 -8.458 1.00 31.67 450 HIS A C 1
ATOM 3362 O O . HIS A 1 450 ? 41.310 -61.811 -9.283 1.00 31.67 450 HIS A O 1
ATOM 3368 N N . SER A 1 451 ? 40.831 -62.124 -7.157 1.00 26.95 451 SER A N 1
ATOM 3369 C CA . SER A 1 451 ? 40.446 -62.759 -5.853 1.00 26.95 451 SER A CA 1
ATOM 3370 C C . SER A 1 451 ? 40.275 -61.684 -4.743 1.00 26.95 451 SER A C 1
ATOM 3372 O O . SER A 1 451 ? 41.085 -60.765 -4.711 1.00 26.95 451 SER A O 1
ATOM 3374 N N . ALA A 1 452 ? 39.203 -61.649 -3.922 1.00 26.58 452 ALA A N 1
ATOM 3375 C CA . ALA A 1 452 ? 38.969 -62.326 -2.607 1.00 26.58 452 ALA A CA 1
ATOM 3376 C C . ALA A 1 452 ? 39.802 -61.740 -1.409 1.00 26.58 452 ALA A C 1
ATOM 3378 O O . ALA A 1 452 ? 40.857 -61.178 -1.661 1.00 26.58 452 ALA A O 1
ATOM 3379 N N . VAL A 1 453 ? 39.432 -61.728 -0.103 1.00 24.83 453 VAL A N 1
ATOM 3380 C CA . VAL A 1 453 ? 38.691 -62.667 0.795 1.00 24.83 453 VAL A CA 1
ATOM 3381 C C . VAL A 1 453 ? 38.106 -61.955 2.074 1.00 24.83 453 VAL A C 1
ATOM 3383 O O . VAL A 1 453 ? 38.857 -61.246 2.728 1.00 24.83 453 VAL A O 1
ATOM 3386 N N . ASN A 1 454 ? 36.837 -62.236 2.470 1.00 23.38 454 ASN A N 1
ATOM 3387 C CA . ASN A 1 454 ? 36.189 -62.266 3.837 1.00 23.38 454 ASN A CA 1
ATOM 3388 C C . ASN A 1 454 ? 36.237 -61.088 4.877 1.00 23.38 454 ASN A C 1
ATOM 3390 O O . ASN A 1 454 ? 37.117 -60.245 4.815 1.00 23.38 454 ASN A O 1
ATOM 3394 N N . VAL A 1 455 ? 35.415 -61.016 5.964 1.00 21.64 455 VAL A N 1
ATOM 3395 C CA . VAL A 1 455 ? 33.964 -61.306 6.250 1.00 21.64 455 VAL A CA 1
ATOM 3396 C C . VAL A 1 455 ? 33.554 -60.756 7.671 1.00 21.64 455 VAL A C 1
ATOM 3398 O O . VAL A 1 455 ? 34.416 -60.270 8.396 1.00 21.64 455 VAL A O 1
ATOM 3401 N N . ILE A 1 456 ? 32.272 -60.873 8.088 1.00 22.00 456 ILE A N 1
ATOM 3402 C CA . ILE A 1 456 ? 31.629 -60.572 9.418 1.00 22.00 456 ILE A CA 1
ATOM 3403 C C . ILE A 1 456 ? 31.185 -59.109 9.738 1.00 22.00 456 ILE A C 1
ATOM 3405 O O . ILE A 1 456 ? 31.881 -58.127 9.507 1.00 22.00 456 ILE A O 1
ATOM 3409 N N . THR A 1 457 ? 29.980 -58.999 10.322 1.00 24.47 457 THR A N 1
ATOM 3410 C CA . THR A 1 457 ? 29.278 -57.827 10.906 1.00 24.47 457 THR A CA 1
ATOM 3411 C C . THR A 1 457 ? 29.528 -57.626 12.412 1.00 24.47 457 THR A C 1
ATOM 3413 O O . THR A 1 457 ? 29.709 -58.628 13.085 1.00 24.47 457 THR A O 1
ATOM 3416 N N . PHE A 1 458 ? 29.304 -56.433 12.995 1.00 22.97 458 PHE A N 1
ATOM 3417 C CA . PHE A 1 458 ? 28.637 -56.290 14.321 1.00 22.97 458 PHE A CA 1
ATOM 3418 C C . PHE A 1 458 ? 28.240 -54.830 14.659 1.00 22.97 458 PHE A C 1
ATOM 3420 O O . PHE A 1 458 ? 28.852 -53.881 14.176 1.00 22.97 458 PHE A O 1
ATOM 3427 N N . ARG A 1 459 ? 27.231 -54.654 15.533 1.00 28.25 459 ARG A N 1
ATOM 3428 C CA . ARG A 1 459 ? 27.058 -53.469 16.412 1.00 28.25 459 ARG A CA 1
ATOM 3429 C C . ARG A 1 459 ? 27.632 -53.796 17.801 1.00 28.25 459 ARG A C 1
ATOM 3431 O O . ARG A 1 459 ? 27.649 -54.973 18.156 1.00 28.25 459 ARG A O 1
ATOM 3438 N N . PRO A 1 460 ? 28.000 -52.794 18.617 1.00 28.38 460 PRO A N 1
ATOM 3439 C CA . PRO A 1 460 ? 27.238 -52.635 19.867 1.00 28.38 460 PRO A CA 1
ATOM 3440 C C . PRO A 1 460 ? 27.047 -51.176 20.342 1.00 28.38 460 PRO A C 1
ATOM 3442 O O . PRO A 1 460 ? 27.546 -50.222 19.749 1.00 28.38 460 PRO A O 1
ATOM 3445 N N . ASP A 1 461 ? 26.294 -51.039 21.435 1.00 23.64 461 ASP A N 1
ATOM 3446 C CA . ASP A 1 461 ? 26.045 -49.818 22.214 1.00 23.64 461 ASP A CA 1
ATOM 3447 C C . ASP A 1 461 ? 27.159 -49.507 23.256 1.00 23.64 461 ASP A C 1
ATOM 3449 O O . ASP A 1 461 ? 28.166 -50.203 23.338 1.00 23.64 461 ASP A O 1
ATOM 3453 N N . TYR A 1 462 ? 26.879 -48.515 24.121 1.00 23.23 462 TYR A N 1
ATOM 3454 C CA . TYR A 1 462 ? 27.451 -48.213 25.456 1.00 23.23 462 TYR A CA 1
ATOM 3455 C C . TYR A 1 462 ? 28.507 -47.094 25.636 1.00 23.23 462 TYR A C 1
ATOM 3457 O O . TYR A 1 462 ? 29.694 -47.251 25.403 1.00 23.23 462 TYR A O 1
ATOM 3465 N N . ARG A 1 463 ? 28.000 -45.988 26.215 1.00 21.69 463 ARG A N 1
ATOM 3466 C CA . ARG A 1 463 ? 28.396 -45.295 27.473 1.00 21.69 463 ARG A CA 1
ATOM 3467 C C . ARG A 1 463 ? 29.879 -45.002 27.836 1.00 21.69 463 ARG A C 1
ATOM 3469 O O . ARG A 1 463 ? 30.771 -45.817 27.705 1.00 21.69 463 ARG A O 1
ATOM 3476 N N . CYS A 1 464 ? 29.999 -43.895 28.588 1.00 20.33 464 CYS A N 1
ATOM 3477 C CA . CYS A 1 464 ? 31.012 -43.557 29.614 1.00 20.33 464 CYS A CA 1
ATOM 3478 C C . CYS A 1 464 ? 32.318 -42.807 29.238 1.00 20.33 464 CYS A C 1
ATOM 3480 O O . CYS A 1 464 ? 33.279 -43.335 28.702 1.00 20.33 464 CYS A O 1
ATOM 3482 N N . ARG A 1 465 ? 32.324 -41.542 29.692 1.00 22.09 465 ARG A N 1
ATOM 3483 C CA . ARG A 1 465 ? 33.401 -40.757 30.351 1.00 22.09 465 ARG A CA 1
ATOM 3484 C C . ARG A 1 465 ? 34.227 -41.535 31.413 1.00 22.09 465 ARG A C 1
ATOM 3486 O O . ARG A 1 465 ? 33.684 -42.526 31.899 1.00 22.09 465 ARG A O 1
ATOM 3493 N N . PRO A 1 466 ? 35.312 -40.958 32.005 1.00 41.53 466 PRO A N 1
ATOM 3494 C CA . PRO A 1 466 ? 36.176 -39.813 31.619 1.00 41.53 466 PRO A CA 1
ATOM 3495 C C . PRO A 1 466 ? 37.696 -40.128 31.831 1.00 41.53 466 PRO A C 1
ATOM 3497 O O . PRO A 1 466 ? 38.063 -41.291 31.796 1.00 41.53 466 PRO A O 1
ATOM 3500 N N . SER A 1 467 ? 38.500 -39.092 32.155 1.00 25.84 467 SER A N 1
ATOM 3501 C CA . SER A 1 467 ? 39.887 -39.076 32.690 1.00 25.84 467 SER A CA 1
ATOM 3502 C C . SER A 1 467 ? 41.025 -39.285 31.668 1.00 25.84 467 SER A C 1
ATOM 3504 O O . SER A 1 467 ? 40.825 -39.922 30.642 1.00 25.84 467 SER A O 1
ATOM 3506 N N . ALA A 1 468 ? 42.231 -38.724 31.850 1.00 25.89 468 ALA A N 1
ATOM 3507 C CA . ALA A 1 468 ? 42.655 -37.520 32.596 1.00 25.89 468 ALA A CA 1
ATOM 3508 C C . ALA A 1 468 ? 44.061 -37.077 32.125 1.00 25.89 468 ALA A C 1
ATOM 3510 O O . ALA A 1 468 ? 44.792 -37.883 31.556 1.00 25.89 468 ALA A O 1
ATOM 3511 N N . LEU A 1 469 ? 44.464 -35.839 32.441 1.00 25.42 469 LEU A N 1
ATOM 3512 C CA . LEU A 1 469 ? 45.849 -35.547 32.830 1.00 25.42 469 LEU A CA 1
ATOM 3513 C C . LEU A 1 469 ? 45.902 -34.313 33.750 1.00 25.42 469 LEU A C 1
ATOM 3515 O O . LEU A 1 469 ? 45.160 -33.351 33.551 1.00 25.42 469 LEU A O 1
ATOM 3519 N N . GLU A 1 470 ? 46.763 -34.377 34.760 1.00 25.95 470 GLU A N 1
ATOM 3520 C CA . GLU A 1 470 ? 47.106 -33.297 35.699 1.00 25.95 470 GLU A CA 1
ATOM 3521 C C . GLU A 1 470 ? 48.447 -32.649 35.230 1.00 25.95 470 GLU A C 1
ATOM 3523 O O . GLU A 1 470 ? 48.937 -33.004 34.160 1.00 25.95 470 GLU A O 1
ATOM 3528 N N . ALA A 1 471 ? 49.122 -31.696 35.887 1.00 25.48 471 ALA A N 1
ATOM 3529 C CA . ALA A 1 471 ? 49.008 -31.097 37.222 1.00 25.48 471 ALA A CA 1
ATOM 3530 C C . ALA A 1 471 ? 49.674 -29.688 37.246 1.00 25.48 471 ALA A C 1
ATOM 3532 O O . ALA A 1 471 ? 50.108 -29.194 36.210 1.00 25.48 471 ALA A O 1
ATOM 3533 N N . LEU A 1 472 ? 49.857 -29.132 38.458 1.00 24.31 472 LEU A N 1
ATOM 3534 C CA . LEU A 1 472 ? 50.689 -27.961 38.825 1.00 24.31 472 LEU A CA 1
ATOM 3535 C C . LEU A 1 472 ? 50.115 -26.562 38.459 1.00 24.31 472 LEU A C 1
ATOM 3537 O O . LEU A 1 472 ? 49.762 -26.305 37.318 1.00 24.31 472 LEU A O 1
ATOM 3541 N N . CYS A 1 473 ? 50.038 -25.582 39.374 1.00 23.48 473 CYS A N 1
ATOM 3542 C CA . CYS A 1 473 ? 50.199 -25.654 40.835 1.00 23.48 473 CYS A CA 1
ATOM 3543 C C . CYS A 1 473 ? 49.515 -24.475 41.575 1.00 23.48 473 CYS A C 1
ATOM 3545 O O . CYS A 1 473 ? 49.533 -23.361 41.072 1.00 23.48 473 CYS A O 1
ATOM 3547 N N . THR A 1 474 ? 48.969 -24.748 42.776 1.00 24.78 474 THR A N 1
ATOM 3548 C CA . THR A 1 474 ? 48.861 -23.899 44.007 1.00 24.78 474 THR A CA 1
ATOM 3549 C C . THR A 1 474 ? 48.635 -22.363 43.939 1.00 24.78 474 THR A C 1
ATOM 3551 O O . THR A 1 474 ? 49.332 -21.665 43.224 1.00 24.78 474 THR A O 1
ATOM 3554 N N . ALA A 1 475 ? 47.827 -21.720 44.807 1.00 25.06 475 ALA A N 1
ATOM 3555 C CA . ALA A 1 475 ? 47.179 -22.183 46.051 1.00 25.06 475 ALA A CA 1
ATOM 3556 C C . ALA A 1 475 ? 46.120 -21.203 46.638 1.00 25.06 475 ALA A C 1
ATOM 3558 O O . ALA A 1 475 ? 46.252 -20.000 46.471 1.00 25.06 475 ALA A O 1
ATOM 3559 N N . ARG A 1 476 ? 45.219 -21.757 47.486 1.00 25.95 476 ARG A N 1
ATOM 3560 C CA . ARG A 1 476 ? 44.493 -21.141 48.644 1.00 25.95 476 ARG A CA 1
ATOM 3561 C C . ARG A 1 476 ? 43.508 -19.959 48.389 1.00 25.95 476 ARG A C 1
ATOM 3563 O O . ARG A 1 476 ? 43.727 -19.142 47.517 1.00 25.95 476 ARG A O 1
ATOM 3570 N N . ALA A 1 477 ? 42.425 -19.761 49.165 1.00 26.09 477 ALA A N 1
ATOM 3571 C CA . ALA A 1 477 ? 41.685 -20.654 50.081 1.00 26.09 477 ALA A CA 1
ATOM 3572 C C . ALA A 1 477 ? 40.295 -20.091 50.511 1.00 26.09 477 ALA A C 1
ATOM 3574 O O . ALA A 1 477 ? 40.184 -18.923 50.839 1.00 26.09 477 ALA A O 1
ATOM 3575 N N . ASN A 1 478 ? 39.298 -20.985 50.621 1.00 23.97 478 ASN A N 1
ATOM 3576 C CA . ASN A 1 478 ? 38.228 -21.108 51.647 1.00 23.97 478 ASN A CA 1
ATOM 3577 C C . ASN A 1 478 ? 37.337 -19.941 52.187 1.00 23.97 478 ASN A C 1
ATOM 3579 O O . ASN A 1 478 ? 37.800 -18.886 52.587 1.00 23.97 478 ASN A O 1
ATOM 3583 N N . ARG A 1 479 ? 36.079 -20.347 52.489 1.00 26.69 479 ARG A N 1
ATOM 3584 C CA . ARG A 1 479 ? 35.172 -19.937 53.608 1.00 26.69 479 ARG A CA 1
ATOM 3585 C C . ARG A 1 479 ? 34.270 -18.673 53.543 1.00 26.69 479 ARG A C 1
ATOM 3587 O O . ARG A 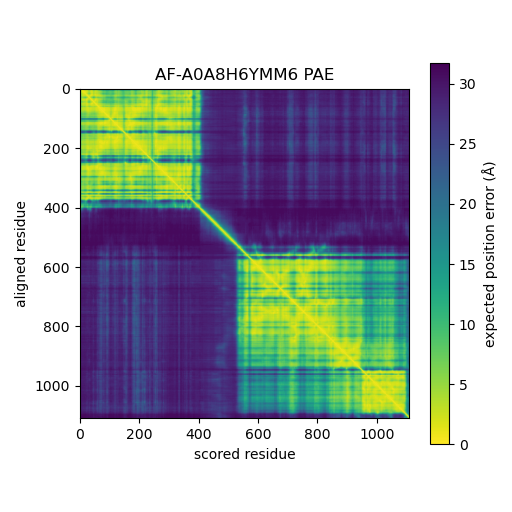1 479 ? 34.570 -17.625 54.085 1.00 26.69 479 ARG A O 1
ATOM 3594 N N . SER A 1 480 ? 33.026 -18.917 53.107 1.00 22.81 480 SER A N 1
ATOM 3595 C CA . SER A 1 480 ? 31.777 -18.908 53.924 1.00 22.81 480 SER A CA 1
ATOM 3596 C C . SER A 1 480 ? 31.303 -17.704 54.787 1.00 22.81 480 SER A C 1
ATOM 3598 O O . SER A 1 480 ? 31.942 -17.354 55.770 1.00 22.81 480 SER A O 1
ATOM 3600 N N . LYS A 1 481 ? 30.001 -17.384 54.605 1.00 24.53 481 LYS A N 1
ATOM 3601 C CA . LYS A 1 481 ? 28.978 -16.894 55.582 1.00 24.53 481 LYS A CA 1
ATOM 3602 C C . LYS A 1 481 ? 28.981 -15.423 56.086 1.00 24.53 481 LYS A C 1
ATOM 3604 O O . LYS A 1 481 ? 29.711 -15.071 56.994 1.00 24.53 481 LYS A O 1
ATOM 3609 N N . ARG A 1 482 ? 27.921 -14.707 55.660 1.00 22.39 482 ARG A N 1
ATOM 3610 C CA . ARG A 1 482 ? 26.930 -13.918 56.452 1.00 22.39 482 ARG A CA 1
ATOM 3611 C C . ARG A 1 482 ? 27.372 -12.800 57.445 1.00 22.39 482 ARG A C 1
ATOM 3613 O O . ARG A 1 482 ? 27.742 -13.101 58.569 1.00 22.39 482 ARG A O 1
ATOM 3620 N N . PHE A 1 483 ? 26.927 -11.577 57.101 1.00 23.50 483 PHE A N 1
ATOM 3621 C CA . PHE A 1 483 ? 26.312 -10.523 57.953 1.00 23.50 483 PHE A CA 1
ATOM 3622 C C . PHE A 1 483 ? 27.148 -9.597 58.877 1.00 23.50 483 PHE A C 1
ATOM 3624 O O . PHE A 1 483 ? 28.167 -9.973 59.444 1.00 23.50 483 PHE A O 1
ATOM 3631 N N . THR A 1 484 ? 26.528 -8.428 59.141 1.00 22.36 484 THR A N 1
ATOM 3632 C CA . THR A 1 484 ? 26.755 -7.392 60.192 1.00 22.36 484 THR A CA 1
ATOM 3633 C C . THR A 1 484 ? 27.597 -6.147 59.810 1.00 22.36 484 THR A C 1
ATOM 3635 O O . THR A 1 484 ? 28.007 -6.022 58.661 1.00 22.36 484 THR A O 1
ATOM 3638 N N . TYR A 1 485 ? 27.663 -5.144 60.704 1.00 22.91 485 TYR A N 1
ATOM 3639 C CA . TYR A 1 485 ? 27.546 -3.690 60.416 1.00 22.91 485 TYR A CA 1
ATOM 3640 C C . TYR A 1 485 ? 28.744 -2.822 60.899 1.00 22.91 485 TYR A C 1
ATOM 3642 O O . TYR A 1 485 ? 29.464 -3.244 61.799 1.00 22.91 485 TYR A O 1
ATOM 3650 N N . CYS A 1 486 ? 28.818 -1.564 60.412 1.00 21.69 486 CYS A N 1
ATOM 3651 C CA . CYS A 1 486 ? 29.675 -0.430 60.869 1.00 21.69 486 CYS A CA 1
ATOM 3652 C C . CYS A 1 486 ? 31.210 -0.573 60.634 1.00 21.69 486 CYS A C 1
ATOM 3654 O O . CYS A 1 486 ? 31.711 -1.684 60.548 1.00 21.69 486 CYS A O 1
ATOM 3656 N N . ALA A 1 487 ? 32.032 0.486 60.486 1.00 22.38 487 ALA A N 1
ATOM 3657 C CA . ALA A 1 487 ? 31.878 1.940 60.719 1.00 22.38 487 ALA A CA 1
ATOM 3658 C C . ALA A 1 487 ? 32.725 2.809 59.729 1.00 22.38 487 ALA A C 1
ATOM 3660 O O . ALA A 1 487 ? 33.463 2.260 58.915 1.00 22.38 487 ALA A O 1
ATOM 3661 N N . GLU A 1 488 ? 32.641 4.154 59.805 1.00 30.56 488 GLU A N 1
ATOM 3662 C CA . GLU A 1 488 ? 33.559 5.101 59.112 1.00 30.56 488 GLU A CA 1
ATOM 3663 C C . GLU A 1 488 ? 34.987 5.097 59.742 1.00 30.56 488 GLU A C 1
ATOM 3665 O O . GLU A 1 488 ? 35.192 4.483 60.792 1.00 30.56 488 GLU A O 1
ATOM 3670 N N . PRO A 1 489 ? 35.981 5.799 59.148 1.00 26.28 489 PRO A N 1
ATOM 3671 C CA . PRO A 1 489 ? 36.179 7.197 59.569 1.00 26.28 489 PRO A CA 1
ATOM 3672 C C . PRO A 1 489 ? 36.443 8.196 58.422 1.00 26.28 489 PRO A C 1
ATOM 3674 O O . PRO A 1 489 ? 37.052 7.876 57.403 1.00 26.28 489 PRO A O 1
ATOM 3677 N N . ARG A 1 490 ? 36.044 9.456 58.637 1.00 26.67 490 ARG A N 1
ATOM 3678 C CA . ARG A 1 490 ? 36.439 10.624 57.821 1.00 26.67 490 ARG A CA 1
ATOM 3679 C C . ARG A 1 490 ? 37.705 11.281 58.377 1.00 26.67 490 ARG A C 1
ATOM 3681 O O . ARG A 1 490 ? 37.990 11.141 59.565 1.00 26.67 490 ARG A O 1
ATOM 3688 N N . PRO A 1 491 ? 38.334 12.159 57.580 1.00 24.23 491 PRO A N 1
ATOM 3689 C CA . PRO A 1 491 ? 38.620 13.494 58.109 1.00 24.23 491 PRO A CA 1
ATOM 3690 C C . PRO A 1 491 ? 37.985 14.633 57.285 1.00 24.23 491 PRO A C 1
ATOM 3692 O O . PRO A 1 491 ? 38.258 14.836 56.106 1.00 24.23 491 PRO A O 1
ATOM 3695 N N . ARG A 1 492 ? 37.150 15.417 57.974 1.00 23.08 492 ARG A N 1
ATOM 3696 C CA . ARG A 1 492 ? 37.029 16.891 57.845 1.00 23.08 492 ARG A CA 1
ATOM 3697 C C . ARG A 1 492 ? 38.260 17.526 58.572 1.00 23.08 492 ARG A C 1
ATOM 3699 O O . ARG A 1 492 ? 38.912 16.737 59.261 1.00 23.08 492 ARG A O 1
ATOM 3706 N N . PRO A 1 493 ? 38.584 18.854 58.539 1.00 33.38 493 PRO A N 1
ATOM 3707 C CA . PRO A 1 493 ? 37.599 19.947 58.728 1.00 33.38 493 PRO A CA 1
ATOM 3708 C C . PRO A 1 493 ? 37.913 21.406 58.252 1.00 33.38 493 PRO A C 1
ATOM 3710 O O . PRO A 1 493 ? 39.058 21.742 57.998 1.00 33.38 493 PRO A O 1
ATOM 3713 N N . LEU A 1 494 ? 36.873 22.273 58.316 1.00 22.62 494 LEU A N 1
ATOM 3714 C CA . LEU A 1 494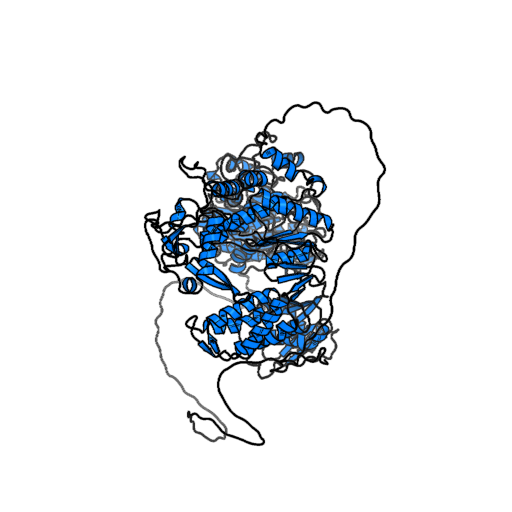 ? 36.863 23.707 58.760 1.00 22.62 494 LEU A CA 1
ATOM 3715 C C . LEU A 1 494 ? 37.806 24.727 58.055 1.00 22.62 494 LEU A C 1
ATOM 3717 O O . LEU A 1 494 ? 38.583 24.340 57.199 1.00 22.62 494 LEU A O 1
ATOM 3721 N N . LEU A 1 495 ? 37.791 26.060 58.259 1.00 23.64 495 LEU A N 1
ATOM 3722 C CA . LEU A 1 495 ? 37.034 27.119 59.005 1.00 23.64 495 LEU A CA 1
ATOM 3723 C C . LEU A 1 495 ? 37.032 28.359 58.024 1.00 23.64 495 LEU A C 1
ATOM 3725 O O . LEU A 1 495 ? 37.687 28.256 56.991 1.00 23.64 495 LEU A O 1
ATOM 3729 N N . ILE A 1 496 ? 36.417 29.553 58.121 1.00 23.72 496 ILE A N 1
ATOM 3730 C CA . ILE A 1 496 ? 35.652 30.428 59.061 1.00 23.72 496 ILE A CA 1
ATOM 3731 C C . ILE A 1 496 ? 34.329 30.815 58.263 1.00 23.72 496 ILE A C 1
ATOM 3733 O O . ILE A 1 496 ? 34.109 30.202 57.220 1.00 23.72 496 ILE A O 1
ATOM 3737 N N . ARG A 1 497 ? 33.281 31.614 58.579 1.00 21.12 497 ARG A N 1
ATOM 3738 C CA . ARG A 1 497 ? 32.955 32.762 59.471 1.00 21.12 497 ARG A CA 1
ATOM 3739 C C . ARG A 1 497 ? 33.694 34.079 59.080 1.00 21.12 497 ARG A C 1
ATOM 3741 O O . ARG A 1 497 ? 34.778 33.987 58.525 1.00 21.12 497 ARG A O 1
ATOM 3748 N N . GLU A 1 498 ? 33.183 35.311 59.247 1.00 23.31 498 GLU A N 1
ATOM 3749 C CA . GLU A 1 498 ? 31.905 35.829 59.787 1.00 23.31 498 GLU A CA 1
ATOM 3750 C C . GLU A 1 498 ? 31.584 37.272 59.271 1.00 23.31 498 GLU A C 1
ATOM 3752 O O . GLU A 1 498 ? 32.495 37.974 58.845 1.00 23.31 498 GLU A O 1
ATOM 3757 N N . SER A 1 499 ? 30.297 37.666 59.354 1.00 22.80 499 SER A N 1
ATOM 3758 C CA . SER A 1 499 ? 29.706 38.986 59.737 1.00 22.80 499 SER A CA 1
ATOM 3759 C C . SER A 1 499 ? 29.952 40.334 59.002 1.00 22.80 499 SER A C 1
ATOM 3761 O O . SER A 1 499 ? 31.053 40.869 59.018 1.00 22.80 499 SER A O 1
ATOM 3763 N N . ASP A 1 500 ? 28.830 40.925 58.552 1.00 25.48 500 ASP A N 1
ATOM 3764 C CA . ASP A 1 500 ? 28.250 42.266 58.852 1.00 25.48 500 ASP A CA 1
ATOM 3765 C C . ASP A 1 500 ? 29.016 43.610 58.712 1.00 25.48 500 ASP A C 1
ATOM 3767 O O . ASP A 1 500 ? 30.105 43.778 59.252 1.00 25.48 500 ASP A O 1
ATOM 3771 N N . ALA A 1 501 ? 28.311 44.604 58.115 1.00 23.95 501 ALA A N 1
ATOM 3772 C CA . ALA A 1 501 ? 28.307 46.085 58.315 1.00 23.95 501 ALA A CA 1
ATOM 3773 C C . ALA A 1 501 ? 28.204 46.882 56.973 1.00 23.95 501 ALA A C 1
ATOM 3775 O O . ALA A 1 501 ? 28.533 46.332 55.924 1.00 23.95 501 ALA A O 1
ATOM 3776 N N . PRO A 1 502 ? 27.830 48.186 56.963 1.00 30.81 502 PRO A N 1
ATOM 3777 C CA . PRO A 1 502 ? 26.559 48.744 57.452 1.00 30.81 502 PRO A CA 1
ATOM 3778 C C . PRO A 1 502 ? 25.898 49.730 56.434 1.00 30.81 502 PRO A C 1
ATOM 3780 O O . PRO A 1 502 ? 26.252 49.770 55.260 1.00 30.81 502 PRO A O 1
ATOM 3783 N N . GLU A 1 503 ? 24.916 50.524 56.882 1.00 25.48 503 GLU A N 1
ATOM 3784 C CA . GLU A 1 503 ? 24.109 51.476 56.087 1.00 25.48 503 GLU A CA 1
ATOM 3785 C C . GLU A 1 503 ? 24.754 52.876 55.836 1.00 25.48 503 GLU A C 1
ATOM 3787 O O . GLU A 1 503 ? 25.824 53.192 56.357 1.00 25.48 503 GLU A O 1
ATOM 3792 N N . THR A 1 504 ? 23.969 53.765 55.186 1.00 24.84 504 THR A N 1
ATOM 3793 C CA . THR A 1 504 ? 23.936 55.262 55.257 1.00 24.84 504 THR A CA 1
ATOM 3794 C C . THR A 1 504 ? 24.568 56.065 54.072 1.00 24.84 504 THR A C 1
ATOM 3796 O O . THR A 1 504 ? 25.038 55.444 53.122 1.00 24.84 504 THR A O 1
ATOM 3799 N N . PRO A 1 505 ? 24.405 57.415 53.960 1.00 37.72 505 PRO A N 1
ATOM 3800 C CA . PRO A 1 505 ? 23.176 58.027 53.404 1.00 37.72 505 PRO A CA 1
ATOM 3801 C C . PRO A 1 505 ? 23.386 59.230 52.429 1.00 37.72 505 PRO A C 1
ATOM 3803 O O . PRO A 1 505 ? 24.426 59.879 52.448 1.00 37.72 505 PRO A O 1
ATOM 3806 N N . SER A 1 506 ? 22.351 59.631 51.662 1.00 26.28 506 SER A N 1
ATOM 3807 C CA . SER A 1 506 ? 22.170 61.003 51.098 1.00 26.28 506 SER A CA 1
ATOM 3808 C C . SER A 1 506 ? 20.757 61.145 50.477 1.00 26.28 506 SER A C 1
ATOM 3810 O O . SER A 1 506 ? 20.412 60.371 49.594 1.00 26.28 506 SER A O 1
ATOM 3812 N N . THR A 1 507 ? 19.778 61.887 51.017 1.00 26.09 507 THR A N 1
ATOM 3813 C CA . THR A 1 507 ? 19.556 63.360 51.092 1.00 26.09 507 THR A CA 1
ATOM 3814 C C . THR A 1 507 ? 19.285 64.120 49.773 1.00 26.09 507 THR A C 1
ATOM 3816 O O . THR A 1 507 ? 20.128 64.866 49.296 1.00 26.09 507 THR A O 1
ATOM 3819 N N . ALA A 1 508 ? 18.034 64.007 49.300 1.00 26.03 508 ALA A N 1
ATOM 3820 C CA . ALA A 1 508 ? 17.102 65.097 48.925 1.00 26.03 508 ALA A CA 1
ATOM 3821 C C . ALA A 1 508 ? 17.440 66.182 47.862 1.00 26.03 508 ALA A C 1
ATOM 3823 O O . ALA A 1 508 ? 18.274 67.052 48.091 1.00 26.03 508 ALA A O 1
ATOM 3824 N N . ILE A 1 509 ? 16.566 66.287 46.839 1.00 26.97 509 ILE A N 1
ATOM 3825 C CA . ILE A 1 509 ? 16.096 67.559 46.232 1.00 26.97 509 ILE A CA 1
ATOM 3826 C C . ILE A 1 509 ? 14.559 67.479 45.970 1.00 26.97 509 ILE A C 1
ATOM 3828 O O . ILE A 1 509 ? 14.116 66.503 45.365 1.00 26.97 509 ILE A O 1
ATOM 3832 N N . PRO A 1 510 ? 13.738 68.463 46.409 1.00 32.28 510 PRO A N 1
ATOM 3833 C CA . PRO A 1 510 ? 12.286 68.599 46.124 1.00 32.28 510 PRO A CA 1
ATOM 3834 C C . PRO A 1 510 ? 11.965 69.845 45.227 1.00 32.28 510 PRO A C 1
ATOM 3836 O O . PRO A 1 510 ? 12.909 70.536 44.851 1.00 32.28 510 PRO A O 1
ATOM 3839 N N . PRO A 1 511 ? 10.699 70.297 44.996 1.00 49.09 511 PRO A N 1
ATOM 3840 C CA . PRO A 1 511 ? 9.433 69.589 44.679 1.00 49.09 511 PRO A CA 1
ATOM 3841 C C . PRO A 1 511 ? 8.532 70.232 43.561 1.00 49.09 511 PRO A C 1
ATOM 3843 O O . PRO A 1 511 ? 8.380 71.448 43.503 1.00 49.09 511 PRO A O 1
ATOM 3846 N N . GLY A 1 512 ? 7.750 69.410 42.831 1.00 27.42 512 GLY A N 1
ATOM 3847 C CA . GLY A 1 512 ? 6.474 69.782 42.144 1.00 27.42 512 GLY A CA 1
ATOM 3848 C C . GLY A 1 512 ? 6.528 70.856 41.030 1.00 27.42 512 GLY A C 1
ATOM 3849 O O . GLY A 1 512 ? 7.621 71.201 40.587 1.00 27.42 512 GLY A O 1
ATOM 3850 N N . PRO A 1 513 ? 5.384 71.437 40.581 1.00 35.94 513 PRO A N 1
ATOM 3851 C CA . PRO A 1 513 ? 3.958 71.029 40.658 1.00 35.94 513 PRO A CA 1
ATOM 3852 C C . PRO A 1 513 ? 3.279 71.056 39.239 1.00 35.94 513 PRO A C 1
ATOM 3854 O O . PRO A 1 513 ? 4.000 71.118 38.248 1.00 35.94 513 PRO A O 1
ATOM 3857 N N . PRO A 1 514 ? 1.937 71.170 39.059 1.00 35.78 514 PRO A N 1
ATOM 3858 C CA . PRO A 1 514 ? 0.780 70.461 39.631 1.00 35.78 514 PRO A CA 1
ATOM 3859 C C . PRO A 1 514 ? -0.015 69.640 38.564 1.00 35.78 514 PRO A C 1
ATOM 3861 O O . PRO A 1 514 ? 0.328 69.608 37.387 1.00 35.78 514 PRO A O 1
ATOM 3864 N N . ALA A 1 515 ? -1.126 68.999 38.961 1.00 35.00 515 ALA A N 1
ATOM 3865 C CA . ALA A 1 515 ? -2.076 68.328 38.050 1.00 35.00 515 ALA A CA 1
ATOM 3866 C C . ALA A 1 515 ? -3.065 69.305 37.359 1.00 35.00 515 ALA A C 1
ATOM 3868 O O . ALA A 1 515 ? -3.162 70.468 37.759 1.00 35.00 515 ALA A O 1
ATOM 3869 N N . PRO A 1 516 ? -3.911 68.813 36.426 1.00 31.22 516 PRO A N 1
ATOM 3870 C CA . PRO A 1 516 ? -5.316 68.698 36.842 1.00 31.22 516 PRO A CA 1
ATOM 3871 C C . PRO A 1 516 ? -6.071 67.425 36.395 1.00 31.22 516 PRO A C 1
ATOM 3873 O O . PRO A 1 516 ? -6.208 67.127 35.216 1.00 31.22 516 PRO A O 1
ATOM 3876 N N . ARG A 1 517 ? -6.692 66.786 37.396 1.00 25.02 517 ARG A N 1
ATOM 3877 C CA . ARG A 1 517 ? -8.062 66.224 37.401 1.00 25.02 517 ARG A CA 1
ATOM 3878 C C . ARG A 1 517 ? -8.505 65.324 36.236 1.00 25.02 517 ARG A C 1
ATOM 3880 O O . ARG A 1 517 ? -9.046 65.780 35.234 1.00 25.02 517 ARG A O 1
ATOM 3887 N N . SER A 1 518 ? -8.498 64.023 36.514 1.00 27.17 518 SER A N 1
ATOM 3888 C CA . SER A 1 518 ? -9.510 63.103 35.992 1.00 27.17 518 SER A CA 1
ATOM 3889 C C . SER A 1 518 ? -10.928 63.518 36.425 1.00 27.17 518 SER A C 1
ATOM 3891 O O . SER A 1 518 ? -11.133 64.030 37.527 1.00 27.17 518 SER A O 1
ATOM 3893 N N . VAL A 1 519 ? -11.916 63.238 35.571 1.00 28.39 519 VAL A N 1
ATOM 3894 C CA . VAL A 1 519 ? -13.338 63.156 35.943 1.00 28.39 519 VAL A CA 1
ATOM 3895 C C . VAL A 1 519 ? -13.720 61.678 35.951 1.00 28.39 519 VAL A C 1
ATOM 3897 O O . VAL A 1 519 ? -13.286 60.920 35.085 1.00 28.39 519 VAL A O 1
ATOM 3900 N N . SER A 1 520 ? -14.486 61.253 36.951 1.00 34.50 520 SER A N 1
ATOM 3901 C CA . SER A 1 520 ? -14.858 59.855 37.163 1.00 34.50 520 SER A CA 1
ATOM 3902 C C . SER A 1 520 ? -16.189 59.485 36.503 1.00 34.50 520 SER A C 1
ATOM 3904 O O . SER A 1 520 ? -17.144 60.256 36.497 1.00 34.50 520 SER A O 1
ATOM 3906 N N . THR A 1 521 ? -16.278 58.249 36.020 1.00 25.67 521 THR A N 1
ATOM 3907 C CA . THR A 1 521 ? -17.531 57.490 35.867 1.00 25.67 521 THR A CA 1
ATOM 3908 C C . THR A 1 521 ? -17.210 55.997 36.055 1.00 25.67 521 THR A C 1
ATOM 3910 O O . THR A 1 521 ? -16.075 55.592 35.790 1.00 25.67 521 THR A O 1
ATOM 3913 N N . PRO A 1 522 ? -18.127 55.187 36.616 1.00 29.61 522 PRO A N 1
ATOM 3914 C CA . PRO A 1 522 ? -17.806 53.842 37.092 1.00 29.61 522 PRO A CA 1
ATOM 3915 C C . PRO A 1 522 ? -17.758 52.798 35.968 1.00 29.61 522 PRO A C 1
ATOM 3917 O O . PRO A 1 522 ? -18.349 52.971 34.904 1.00 29.61 522 PRO A O 1
ATOM 3920 N N . ALA A 1 523 ? -17.078 51.682 36.236 1.00 34.12 523 ALA A N 1
ATOM 3921 C CA . ALA A 1 523 ? -16.987 50.562 35.306 1.00 34.12 523 ALA A CA 1
ATOM 3922 C C . ALA A 1 523 ? -18.332 49.815 35.160 1.00 34.12 523 ALA A C 1
ATOM 3924 O O . ALA A 1 523 ? -18.965 49.512 36.176 1.00 34.12 523 ALA A O 1
ATOM 3925 N N . PRO A 1 524 ? -18.743 49.433 33.936 1.00 24.14 524 PRO A N 1
ATOM 3926 C CA . PRO A 1 524 ? -19.724 48.374 33.739 1.00 24.14 524 PRO A CA 1
ATOM 3927 C C . PRO A 1 524 ? -19.086 47.004 34.022 1.00 24.14 524 PRO A C 1
ATOM 3929 O O . PRO A 1 524 ? -17.900 46.786 33.763 1.00 24.14 524 PRO A O 1
ATOM 3932 N N . SER A 1 525 ? -19.873 46.063 34.543 1.00 26.66 525 SER A N 1
ATOM 3933 C CA . SER A 1 525 ? -19.430 44.681 34.772 1.00 26.66 525 SER A CA 1
ATOM 3934 C C . SER A 1 525 ? -19.091 43.964 33.452 1.00 26.66 525 SER A C 1
ATOM 3936 O O . SER A 1 525 ? -19.721 44.251 32.431 1.00 26.66 525 SER A O 1
ATOM 3938 N N . PRO A 1 526 ? -18.144 43.004 33.445 1.00 29.20 526 PRO A N 1
ATOM 3939 C CA . PRO A 1 526 ? -17.800 42.253 32.242 1.00 29.20 526 PRO A CA 1
ATOM 3940 C C . PRO A 1 526 ? -18.936 41.295 31.850 1.00 29.20 526 PRO A C 1
ATOM 3942 O O . PRO A 1 526 ? -19.061 40.197 32.392 1.00 29.20 526 PRO A O 1
ATOM 3945 N N . LEU A 1 527 ? -19.764 41.716 30.893 1.00 27.08 527 LEU A N 1
ATOM 3946 C CA . LEU A 1 527 ? -20.675 40.826 30.172 1.00 27.08 527 LEU A CA 1
ATOM 3947 C C . LEU A 1 527 ? -19.891 39.872 29.258 1.00 27.08 527 LEU A C 1
ATOM 3949 O O . LEU A 1 527 ? -18.752 40.148 28.875 1.00 27.08 527 LEU A O 1
ATOM 3953 N N . LEU A 1 528 ? -20.514 38.741 28.918 1.00 33.88 528 LEU A N 1
ATOM 3954 C CA . LEU A 1 528 ? -19.890 37.678 28.134 1.00 33.88 528 LEU A CA 1
ATOM 3955 C C . LEU A 1 528 ? -19.429 38.200 26.763 1.00 33.88 528 LEU A C 1
ATOM 3957 O O . LEU A 1 528 ? -20.240 38.641 25.949 1.00 33.88 528 LEU A O 1
ATOM 3961 N N . LEU A 1 529 ? -18.131 38.072 26.482 1.00 27.16 529 LEU A N 1
ATOM 3962 C CA . LEU A 1 529 ? -17.615 38.099 25.115 1.00 27.16 529 LEU A CA 1
ATOM 3963 C C . LEU A 1 529 ? -17.987 36.778 24.430 1.00 27.16 529 LEU A C 1
ATOM 3965 O O . LEU A 1 529 ? -17.756 35.709 24.994 1.00 27.16 529 LEU A O 1
ATOM 3969 N N . SER A 1 530 ? -18.536 36.842 23.216 1.00 37.16 530 SER A N 1
ATOM 3970 C CA . SER A 1 530 ? -18.832 35.649 22.417 1.00 37.16 530 SER A CA 1
ATOM 3971 C C . SER A 1 530 ? -17.548 34.895 22.042 1.00 37.16 530 SER A C 1
ATOM 3973 O O . SER A 1 530 ? -16.534 35.511 21.694 1.00 37.16 530 SER A O 1
ATOM 3975 N N . ASN A 1 531 ? -17.593 33.554 22.094 1.00 42.69 531 ASN A N 1
ATOM 3976 C CA . ASN A 1 531 ? -16.433 32.678 21.847 1.00 42.69 531 ASN A CA 1
ATOM 3977 C C . ASN A 1 531 ? -15.743 32.973 20.500 1.00 42.69 531 ASN A C 1
ATOM 3979 O O . ASN A 1 531 ? -14.511 32.969 20.427 1.00 42.69 531 ASN A O 1
ATOM 3983 N N . GLU A 1 532 ? -16.520 33.313 19.466 1.00 38.59 532 GLU A N 1
ATOM 3984 C CA . GLU A 1 532 ? -16.025 33.709 18.141 1.00 38.59 532 GLU A CA 1
ATOM 3985 C C . GLU A 1 532 ? -14.969 34.821 18.214 1.00 38.59 532 GLU A C 1
ATOM 3987 O O . GLU A 1 532 ? -13.910 34.707 17.603 1.00 38.59 532 GLU A O 1
ATOM 3992 N N . SER A 1 533 ? -15.198 35.872 19.013 1.00 44.06 533 SER A N 1
ATOM 3993 C CA . SER A 1 533 ? -14.309 37.043 19.083 1.00 44.06 533 SER A CA 1
ATOM 3994 C C . SER A 1 533 ? -12.925 36.725 19.669 1.00 44.06 533 SER A C 1
ATOM 3996 O O . SER A 1 533 ? -11.961 37.462 19.430 1.00 44.06 533 SER A O 1
ATOM 3998 N N . ALA A 1 534 ? -12.814 35.637 20.437 1.00 46.78 534 ALA A N 1
ATOM 3999 C CA . ALA A 1 534 ? -11.550 35.123 20.951 1.00 46.78 534 ALA A CA 1
ATOM 4000 C C . ALA A 1 534 ? -10.884 34.162 19.951 1.00 46.78 534 ALA A C 1
ATOM 4002 O O . ALA A 1 534 ? -9.694 34.311 19.672 1.00 46.78 534 ALA A O 1
ATOM 4003 N N . ALA A 1 535 ? -11.652 33.235 19.364 1.00 45.25 535 ALA A N 1
ATOM 4004 C CA . ALA A 1 535 ? -11.163 32.292 18.354 1.00 45.25 535 ALA A CA 1
ATOM 4005 C C . ALA A 1 535 ? -10.584 33.015 17.124 1.00 45.25 535 ALA A C 1
ATOM 4007 O O . ALA A 1 535 ? -9.444 32.758 16.731 1.00 45.25 535 ALA A O 1
ATOM 4008 N N . HIS A 1 536 ? -11.316 34.002 16.590 1.00 47.31 536 HIS A N 1
ATOM 4009 C CA . HIS A 1 536 ? -10.886 34.800 15.438 1.00 47.31 536 HIS A CA 1
ATOM 4010 C C . HIS A 1 536 ? -9.558 35.524 15.694 1.00 47.31 536 HIS A C 1
ATOM 4012 O O . HIS A 1 536 ? -8.712 35.583 14.809 1.00 47.31 536 HIS A O 1
ATOM 4018 N N . ARG A 1 537 ? -9.342 36.038 16.914 1.00 50.69 537 ARG A N 1
ATOM 4019 C CA . ARG A 1 537 ? -8.093 36.723 17.287 1.00 50.69 537 ARG A CA 1
ATOM 4020 C C . ARG A 1 537 ? -6.921 35.768 17.501 1.00 50.69 537 ARG A C 1
ATOM 4022 O O . ARG A 1 537 ? -5.790 36.150 17.221 1.00 50.69 537 ARG A O 1
ATOM 4029 N N . PHE A 1 538 ? -7.168 34.544 17.967 1.00 48.91 538 PHE A N 1
ATOM 4030 C CA . PHE A 1 538 ? -6.102 33.568 18.207 1.00 48.91 538 PHE A CA 1
ATOM 4031 C C . PHE A 1 538 ? -5.492 33.034 16.901 1.00 48.91 538 PHE A C 1
ATOM 4033 O O . PHE A 1 538 ? -4.282 32.832 16.813 1.00 48.91 538 PHE A O 1
ATOM 4040 N N . LEU A 1 539 ? -6.323 32.858 15.870 1.00 53.78 539 LEU A N 1
ATOM 4041 C CA . LEU A 1 539 ? -5.920 32.335 14.559 1.00 53.78 539 LEU A CA 1
ATOM 4042 C C . LEU A 1 539 ? -5.573 33.434 13.531 1.00 53.78 539 LEU A C 1
ATOM 4044 O O . LEU A 1 539 ? -5.135 33.123 12.428 1.00 53.78 539 LEU A O 1
ATOM 4048 N N . GLN A 1 540 ? -5.703 34.717 13.896 1.00 42.66 540 GLN A N 1
ATOM 4049 C CA . GLN A 1 540 ? -5.280 35.867 13.078 1.00 42.66 540 GLN A CA 1
ATOM 4050 C C . GLN A 1 540 ? -3.814 36.296 13.276 1.00 42.66 540 GLN A C 1
ATOM 4052 O O . GLN A 1 540 ? -3.355 37.208 12.588 1.00 42.66 540 GLN A O 1
ATOM 4057 N N . ILE A 1 541 ? -3.044 35.631 14.150 1.00 40.34 541 ILE A N 1
ATOM 4058 C CA . ILE A 1 541 ? -1.573 35.694 14.072 1.00 40.34 541 ILE A CA 1
ATOM 4059 C C . ILE A 1 541 ? -1.196 35.157 12.679 1.00 40.34 541 ILE A C 1
ATOM 4061 O O . ILE A 1 541 ? -1.650 34.067 12.332 1.00 40.34 541 ILE A O 1
ATOM 4065 N N . PRO A 1 542 ? -0.481 35.920 11.830 1.00 41.84 542 PRO A N 1
ATOM 4066 C CA . PRO A 1 542 ? -0.831 35.965 10.412 1.00 41.84 542 PRO A CA 1
ATOM 4067 C C . PRO A 1 542 ? -0.348 34.745 9.619 1.00 41.84 542 PRO A C 1
ATOM 4069 O O . PRO A 1 542 ? 0.702 34.761 8.976 1.00 41.84 542 PRO A O 1
ATOM 4072 N N . HIS A 1 543 ? -1.192 33.714 9.607 1.00 44.81 543 HIS A N 1
ATOM 4073 C CA . HIS A 1 543 ? -1.091 32.513 8.781 1.00 44.81 543 HIS A CA 1
ATOM 4074 C C . HIS A 1 543 ? -0.741 32.862 7.325 1.00 44.81 543 HIS A C 1
ATOM 4076 O O . HIS A 1 543 ? 0.238 32.365 6.786 1.00 44.81 543 HIS A O 1
ATOM 4082 N N . SER A 1 544 ? -1.446 33.833 6.737 1.00 41.00 544 SER A N 1
ATOM 4083 C CA . SER A 1 544 ? -1.245 34.320 5.364 1.00 41.00 544 SER A CA 1
ATOM 4084 C C . SER A 1 544 ? 0.046 35.117 5.109 1.00 41.00 544 SER A C 1
ATOM 4086 O O . SER A 1 544 ? 0.308 35.470 3.964 1.00 41.00 544 SER A O 1
ATOM 4088 N N . VAL A 1 545 ? 0.838 35.436 6.141 1.00 40.59 545 VAL A N 1
ATOM 4089 C CA . VAL A 1 545 ? 2.143 36.126 6.016 1.00 40.59 545 VAL A CA 1
ATOM 4090 C C . VAL A 1 545 ? 3.308 35.186 6.340 1.00 40.59 545 VAL A C 1
ATOM 4092 O O . VAL A 1 545 ? 4.418 35.399 5.860 1.00 40.59 545 VAL A O 1
ATOM 4095 N N . LEU A 1 546 ? 3.068 34.139 7.136 1.00 39.97 546 LEU A N 1
ATOM 4096 C CA . LEU A 1 546 ? 4.085 33.158 7.530 1.00 39.97 546 LEU A CA 1
ATOM 4097 C C . LEU A 1 546 ? 4.057 31.880 6.682 1.00 39.97 546 LEU A C 1
ATOM 4099 O O . LEU A 1 546 ? 5.103 31.266 6.477 1.00 39.97 546 LEU A O 1
ATOM 4103 N N . PHE A 1 547 ? 2.878 31.482 6.199 1.00 50.94 547 PHE A N 1
ATOM 4104 C CA . PHE A 1 547 ? 2.618 30.177 5.599 1.00 50.94 547 PHE A CA 1
ATOM 4105 C C . PHE A 1 547 ? 1.719 30.325 4.352 1.00 50.94 547 PHE A C 1
ATOM 4107 O O . PHE A 1 547 ? 0.490 30.326 4.473 1.00 50.94 547 PHE A O 1
ATOM 4114 N N . PRO A 1 548 ? 2.292 30.482 3.140 1.00 35.31 548 PRO A N 1
ATOM 4115 C CA . PRO A 1 548 ? 1.510 30.390 1.909 1.00 35.31 548 PRO A CA 1
ATOM 4116 C C . PRO A 1 548 ? 0.886 28.991 1.788 1.00 35.31 548 PRO A C 1
ATOM 4118 O O . PRO A 1 548 ? 1.479 28.003 2.222 1.00 35.31 548 PRO A O 1
ATOM 4121 N N . GLY A 1 549 ? -0.326 28.926 1.230 1.00 37.38 549 GLY A N 1
ATOM 4122 C CA . GLY A 1 549 ? -1.152 27.717 1.242 1.00 37.38 549 GLY A CA 1
ATOM 4123 C C . GLY A 1 549 ? -0.473 26.513 0.589 1.00 37.38 549 GLY A C 1
ATOM 4124 O O . GLY A 1 549 ? -0.032 26.592 -0.556 1.00 37.38 549 GLY A O 1
ATOM 4125 N N . PHE A 1 550 ? -0.419 25.407 1.328 1.00 38.47 550 PHE A N 1
ATOM 4126 C CA . PHE A 1 550 ? -0.022 24.100 0.813 1.00 38.47 550 PHE A CA 1
ATOM 4127 C C . PHE A 1 550 ? -1.227 23.393 0.170 1.00 38.47 550 PHE A C 1
ATOM 4129 O O . PHE A 1 550 ? -2.373 23.806 0.363 1.00 38.47 550 PHE A O 1
ATOM 4136 N N . GLU A 1 551 ? -0.982 22.310 -0.567 1.00 41.41 551 GLU A N 1
ATOM 4137 C CA . GLU A 1 551 ? -2.050 21.412 -1.021 1.00 41.41 551 GLU A CA 1
ATOM 4138 C C . GLU A 1 551 ? -2.855 20.878 0.176 1.00 41.41 551 GLU A C 1
ATOM 4140 O O . GLU A 1 551 ? -2.305 20.658 1.261 1.00 41.41 551 GLU A O 1
ATOM 4145 N N . LEU A 1 552 ? -4.167 20.678 -0.009 1.00 45.06 552 LEU A N 1
ATOM 4146 C CA . LEU A 1 552 ? -5.031 20.170 1.057 1.00 45.06 552 LEU A CA 1
ATOM 4147 C C . LEU A 1 552 ? -4.505 18.811 1.553 1.00 45.06 552 LEU A C 1
ATOM 4149 O O . LEU A 1 552 ? -4.233 17.930 0.734 1.00 45.06 552 LEU A O 1
ATOM 4153 N N . PRO A 1 553 ? -4.357 18.611 2.876 1.00 51.62 553 PRO A N 1
ATOM 4154 C CA . PRO A 1 553 ? -3.808 17.371 3.402 1.00 51.62 553 PRO A CA 1
ATOM 4155 C C . PRO A 1 553 ? -4.689 16.180 3.010 1.00 51.62 553 PRO A C 1
ATOM 4157 O O . PRO A 1 553 ? -5.915 16.250 3.124 1.00 51.62 553 PRO A O 1
ATOM 4160 N N . ASN A 1 554 ? -4.040 15.089 2.578 1.00 56.44 554 ASN A N 1
ATOM 4161 C CA . ASN A 1 554 ? -4.673 13.801 2.267 1.00 56.44 554 ASN A CA 1
ATOM 4162 C C . ASN A 1 554 ? -5.774 13.463 3.279 1.00 56.44 554 ASN A C 1
ATOM 4164 O O . ASN A 1 554 ? -5.541 13.586 4.487 1.00 56.44 554 ASN A O 1
ATOM 4168 N N . LEU A 1 555 ? -6.931 12.999 2.789 1.00 56.19 555 LEU A N 1
ATOM 4169 C CA . LEU A 1 555 ? -8.057 12.651 3.651 1.00 56.19 555 LEU A CA 1
ATOM 4170 C C . LEU A 1 555 ? -7.610 11.712 4.779 1.00 56.19 555 LEU A C 1
ATOM 4172 O O . LEU A 1 555 ? -7.090 10.618 4.563 1.00 56.19 555 LEU A O 1
ATOM 4176 N N . ARG A 1 556 ? -7.845 12.203 5.989 1.00 64.75 556 ARG A N 1
ATOM 4177 C CA . ARG A 1 556 ? -7.920 11.453 7.236 1.00 64.75 556 ARG A CA 1
ATOM 4178 C C . ARG A 1 556 ? -9.419 11.342 7.591 1.00 64.75 556 ARG A C 1
ATOM 4180 O O . ARG A 1 556 ? -10.218 12.057 6.980 1.00 64.75 556 ARG A O 1
ATOM 4187 N N . PRO A 1 557 ? -9.808 10.487 8.547 1.00 57.06 557 PRO A N 1
ATOM 4188 C CA . PRO A 1 557 ? -8.982 9.518 9.272 1.00 57.06 557 PRO A CA 1
ATOM 4189 C C . PRO A 1 557 ? -8.573 8.321 8.393 1.00 57.06 557 PRO A C 1
ATOM 4191 O O . PRO A 1 557 ? -9.245 7.990 7.423 1.00 57.06 557 PRO A O 1
ATOM 4194 N N . ASN A 1 558 ? -7.502 7.616 8.767 1.00 65.25 558 ASN A N 1
ATOM 4195 C CA . ASN A 1 558 ? -7.301 6.222 8.343 1.00 65.25 558 ASN A CA 1
ATOM 4196 C C . ASN A 1 558 ? -8.115 5.246 9.227 1.00 65.25 558 ASN A C 1
ATOM 4198 O O . ASN A 1 558 ? -8.152 4.043 8.967 1.00 65.25 558 ASN A O 1
ATOM 4202 N N . THR A 1 559 ? -8.711 5.760 10.305 1.00 71.00 559 THR A N 1
ATOM 4203 C CA . THR A 1 559 ? -9.472 5.048 11.332 1.00 71.00 559 THR A CA 1
ATOM 4204 C C . THR A 1 559 ? -10.974 5.334 11.199 1.00 71.00 559 THR A C 1
ATOM 4206 O O . THR A 1 559 ? -11.451 6.389 11.606 1.00 71.00 559 THR A O 1
ATOM 4209 N N . ASP A 1 560 ? -11.722 4.367 10.671 1.00 79.44 560 ASP A N 1
ATOM 4210 C CA . ASP A 1 560 ? -13.193 4.301 10.733 1.00 79.44 560 ASP A CA 1
ATOM 4211 C C . ASP A 1 560 ? -13.697 4.451 12.195 1.00 79.44 560 ASP A C 1
ATOM 4213 O O . ASP A 1 560 ? -13.172 3.735 13.053 1.00 79.44 560 ASP A O 1
ATOM 4217 N N . PRO A 1 561 ? -14.676 5.335 12.509 1.00 83.31 561 PRO A N 1
ATOM 4218 C CA . PRO A 1 561 ? -15.246 5.498 13.857 1.00 83.31 561 PRO A CA 1
ATOM 4219 C C . PRO A 1 561 ? -16.108 4.332 14.379 1.00 83.31 561 PRO A C 1
ATOM 4221 O O . PRO A 1 561 ? -16.368 4.275 15.589 1.00 83.31 561 PRO A O 1
ATOM 4224 N N . ARG A 1 562 ? -16.538 3.391 13.523 1.00 87.25 562 ARG A N 1
ATOM 4225 C CA . ARG A 1 562 ? -17.228 2.126 13.871 1.00 87.25 562 ARG A CA 1
ATOM 4226 C C . ARG A 1 562 ? -18.359 2.319 14.886 1.00 87.25 562 ARG A C 1
ATOM 4228 O O . ARG A 1 562 ? -19.321 3.019 14.576 1.00 87.25 562 ARG A O 1
ATOM 4235 N N . ALA A 1 563 ? -18.243 1.769 16.103 1.00 83.12 563 ALA A N 1
ATOM 4236 C CA . ALA A 1 563 ? -19.229 1.906 17.182 1.00 83.12 563 ALA A CA 1
ATOM 4237 C C . ALA A 1 563 ? -19.504 3.357 17.646 1.00 83.12 563 ALA A C 1
ATOM 4239 O O . ALA A 1 563 ? -20.461 3.589 18.379 1.00 83.12 563 ALA A O 1
ATOM 4240 N N . ASN A 1 564 ? -18.684 4.330 17.235 1.00 88.25 564 ASN A N 1
ATOM 4241 C CA . ASN A 1 564 ? -18.858 5.756 17.527 1.00 88.25 564 ASN A CA 1
ATOM 4242 C C . ASN A 1 564 ? -19.341 6.570 16.307 1.00 88.25 564 ASN A C 1
ATOM 4244 O O . ASN A 1 564 ? -19.433 7.791 16.403 1.00 88.25 564 ASN A O 1
ATOM 4248 N N . SER A 1 565 ? -19.643 5.926 15.172 1.00 84.31 565 SER A N 1
ATOM 4249 C CA . SER A 1 565 ? -20.132 6.610 13.967 1.00 84.31 565 SER A CA 1
ATOM 4250 C C . SER A 1 565 ? -21.506 7.240 14.204 1.00 84.31 565 SER A C 1
ATOM 4252 O O . SER A 1 565 ? -22.467 6.546 14.545 1.00 84.31 565 SER A O 1
ATOM 4254 N N . ALA A 1 566 ? -21.614 8.552 13.999 1.00 65.56 566 ALA A N 1
ATOM 4255 C CA . ALA A 1 566 ? -22.853 9.297 14.187 1.00 65.56 566 ALA A CA 1
ATOM 4256 C C . ALA A 1 566 ? -23.928 8.885 13.162 1.00 65.56 566 ALA A C 1
ATOM 4258 O O . ALA A 1 566 ? -23.848 9.208 11.977 1.00 65.56 566 ALA A O 1
ATOM 4259 N N . LEU A 1 567 ? -24.977 8.201 13.629 1.00 52.94 567 LEU A N 1
ATOM 4260 C CA . LEU A 1 567 ? -26.192 7.983 12.841 1.00 52.94 567 LEU A CA 1
ATOM 4261 C C . LEU A 1 567 ? -27.015 9.283 12.750 1.00 52.94 567 LEU A C 1
ATOM 4263 O O . LEU A 1 567 ? -27.083 10.023 13.730 1.00 52.94 567 LEU A O 1
ATOM 4267 N N . PRO A 1 568 ? -27.749 9.529 11.645 1.00 43.09 568 PRO A N 1
ATOM 4268 C CA . PRO A 1 568 ? -28.583 10.725 11.459 1.00 43.09 568 PRO A CA 1
ATOM 4269 C C . PRO A 1 568 ? -29.866 10.743 12.320 1.00 43.09 568 PRO A C 1
ATOM 4271 O O . PRO A 1 568 ? -30.796 11.502 12.050 1.00 43.09 568 PRO A O 1
ATOM 4274 N N . VAL A 1 569 ? -29.943 9.902 13.353 1.00 40.81 569 VAL A N 1
ATOM 4275 C CA . VAL A 1 569 ? -31.014 9.922 14.350 1.00 40.81 569 VAL A CA 1
ATOM 4276 C C . VAL A 1 569 ? -30.583 10.881 15.451 1.00 40.81 569 VAL A C 1
ATOM 4278 O O . VAL A 1 569 ? -29.650 10.582 16.195 1.00 40.81 569 VAL A O 1
ATOM 4281 N N . SER A 1 570 ? -31.265 12.024 15.572 1.00 43.75 570 SER A N 1
ATOM 4282 C CA . SER A 1 570 ? -31.065 12.936 16.703 1.00 43.75 570 SER A CA 1
ATOM 4283 C C . SER A 1 570 ? -31.139 12.141 18.014 1.00 43.75 570 SER A C 1
ATOM 4285 O O . SER A 1 570 ? -32.102 11.383 18.183 1.00 43.75 570 SER A O 1
ATOM 4287 N N . PRO A 1 571 ? -30.159 12.268 18.931 1.00 47.31 571 PRO A N 1
ATOM 4288 C CA . PRO A 1 571 ? -30.169 11.493 20.163 1.00 47.31 571 PRO A CA 1
ATOM 4289 C C . PRO A 1 571 ? -31.488 11.744 20.906 1.00 47.31 571 PRO A C 1
ATOM 4291 O O . PRO A 1 571 ? -31.957 12.889 20.933 1.00 47.31 571 PRO A O 1
ATOM 4294 N N . PRO A 1 572 ? -32.120 10.709 21.496 1.00 50.59 572 PRO A N 1
ATOM 4295 C CA . PRO A 1 572 ? -33.368 10.899 22.221 1.00 50.59 572 PRO A CA 1
ATOM 4296 C C . PRO A 1 572 ? -33.163 11.974 23.288 1.00 50.59 572 PRO A C 1
ATOM 4298 O O . PRO A 1 572 ? -32.105 12.021 23.925 1.00 50.59 572 PRO A O 1
ATOM 4301 N N . SER A 1 573 ? -34.167 12.833 23.488 1.00 50.47 573 SER A N 1
ATOM 4302 C CA . SER A 1 573 ? -34.091 14.097 24.250 1.00 50.47 573 SER A CA 1
ATOM 4303 C C . SER A 1 573 ? -33.872 13.942 25.767 1.00 50.47 573 SER A C 1
ATOM 4305 O O . SER A 1 573 ? -34.161 14.846 26.547 1.00 50.47 573 SER A O 1
ATOM 4307 N N . SER A 1 574 ? -33.393 12.774 26.183 1.00 56.25 574 SER A N 1
ATOM 4308 C CA . SER A 1 574 ? -33.019 12.351 27.528 1.00 56.25 574 SER A CA 1
ATOM 4309 C C . SER A 1 574 ? -31.576 11.823 27.596 1.00 56.25 574 SER A C 1
ATOM 4311 O O . SER A 1 574 ? -31.192 11.259 28.618 1.00 56.25 574 SER A O 1
ATOM 4313 N N . THR A 1 575 ? -30.790 11.928 26.517 1.00 61.72 575 THR A N 1
ATOM 4314 C CA . THR A 1 575 ? -29.393 11.464 26.483 1.00 61.72 575 THR A CA 1
ATOM 4315 C C . THR A 1 575 ? -28.526 12.438 27.289 1.00 61.72 575 THR A C 1
ATOM 4317 O O . THR A 1 575 ? -28.407 13.596 26.885 1.00 61.72 575 THR A O 1
ATOM 4320 N N . PRO A 1 576 ? -27.951 12.029 28.437 1.00 74.56 576 PRO A N 1
ATOM 4321 C CA . PRO A 1 576 ? -27.211 12.942 29.303 1.00 74.56 576 PRO A CA 1
ATOM 4322 C C . PRO A 1 576 ? -25.941 13.459 28.619 1.00 74.56 576 PRO A C 1
ATOM 4324 O O . PRO A 1 576 ? -25.278 12.729 27.878 1.00 74.56 576 PRO A O 1
ATOM 4327 N N . SER A 1 577 ? -25.603 14.719 28.887 1.00 80.12 577 SER A N 1
ATOM 4328 C CA . SER A 1 577 ? -24.328 15.308 28.490 1.00 80.12 577 SER A CA 1
ATOM 4329 C C . SER A 1 577 ? -23.219 14.919 29.466 1.00 80.12 577 SER A C 1
ATOM 4331 O O . SER A 1 577 ? -23.434 14.846 30.679 1.00 80.12 577 SER A O 1
ATOM 4333 N N . VAL A 1 578 ? -22.018 14.685 28.941 1.00 87.31 578 VAL A N 1
ATOM 4334 C CA . VAL A 1 578 ? -20.829 14.382 29.751 1.00 87.31 578 VAL A CA 1
ATOM 4335 C C . VAL A 1 578 ? -20.016 15.646 30.041 1.00 87.31 578 VAL A C 1
ATOM 4337 O O . VAL A 1 578 ? -20.115 16.653 29.346 1.00 87.31 578 VAL A O 1
ATOM 4340 N N . SER A 1 579 ? -19.188 15.598 31.086 1.00 88.00 579 SER A N 1
ATOM 4341 C CA . SER A 1 579 ? -18.194 16.640 31.362 1.00 88.00 579 SER A CA 1
ATOM 4342 C C . SER A 1 579 ? -16.846 16.230 30.776 1.00 88.00 579 SER A C 1
ATOM 4344 O O . SER A 1 579 ? -16.416 15.092 30.956 1.00 88.00 579 SER A O 1
ATOM 4346 N N . THR A 1 580 ? -16.166 17.146 30.087 1.00 91.38 580 THR A N 1
ATOM 4347 C CA . THR A 1 580 ? -14.857 16.908 29.466 1.00 91.38 580 THR A CA 1
ATOM 4348 C C . THR A 1 580 ? -14.033 18.200 29.403 1.00 91.38 580 THR A C 1
ATOM 4350 O O . THR A 1 580 ? -14.611 19.282 29.301 1.00 91.38 580 THR A O 1
ATOM 4353 N N . PRO A 1 581 ? -12.686 18.136 29.469 1.00 91.25 581 PRO A N 1
ATOM 4354 C CA . PRO A 1 581 ? -11.838 19.290 29.170 1.00 91.25 581 PRO A CA 1
ATOM 4355 C C . PRO A 1 581 ? -11.882 19.709 27.688 1.00 91.25 581 PRO A C 1
ATOM 4357 O O . PRO A 1 581 ? -11.532 20.850 27.386 1.00 91.25 581 PRO A O 1
ATOM 4360 N N . LEU A 1 582 ? -12.295 18.818 26.774 1.00 94.12 582 LEU A N 1
ATOM 4361 C CA . LEU A 1 582 ? -12.375 19.091 25.334 1.00 94.12 582 LEU A CA 1
ATOM 4362 C C . LEU A 1 582 ? -13.417 20.176 25.038 1.00 94.12 582 LEU A C 1
ATOM 4364 O O . LEU A 1 582 ? -14.546 20.121 25.518 1.00 94.12 582 LEU A O 1
ATOM 4368 N N . ARG A 1 583 ? -13.054 21.165 24.217 1.00 94.56 583 ARG A N 1
ATOM 4369 C CA . ARG A 1 583 ? -13.915 22.327 23.949 1.00 94.56 583 ARG A CA 1
ATOM 4370 C C . ARG A 1 583 ? -14.652 22.153 22.623 1.00 94.56 583 ARG A C 1
ATOM 4372 O O . ARG A 1 583 ? -14.079 22.453 21.580 1.00 94.56 583 ARG A O 1
ATOM 4379 N N . ARG A 1 584 ? -15.907 21.686 22.677 1.00 92.88 584 ARG A N 1
ATOM 4380 C CA . ARG A 1 584 ? -16.798 21.423 21.525 1.00 92.88 584 ARG A CA 1
ATOM 4381 C C . ARG A 1 584 ? -16.652 22.457 20.397 1.00 92.88 584 ARG A C 1
ATOM 4383 O O . ARG A 1 584 ? -16.180 22.112 19.318 1.00 92.88 584 ARG A O 1
ATOM 4390 N N . ASP A 1 585 ? -16.943 23.727 20.686 1.00 92.50 585 ASP A N 1
ATOM 4391 C CA . ASP A 1 585 ? -16.881 24.855 19.742 1.00 92.50 585 ASP A CA 1
ATOM 4392 C C . ASP A 1 585 ? -15.513 24.997 19.047 1.00 92.50 585 ASP A C 1
ATOM 4394 O O . ASP A 1 585 ? -15.431 25.417 17.896 1.00 92.50 585 ASP A O 1
ATOM 4398 N N . ALA A 1 586 ? -14.419 24.671 19.744 1.00 92.19 586 ALA A N 1
ATOM 4399 C CA . ALA A 1 586 ? -13.062 24.790 19.216 1.00 92.19 586 ALA A CA 1
ATOM 4400 C C . ALA A 1 586 ? -12.736 23.665 18.223 1.00 92.19 586 ALA A C 1
ATOM 4402 O O . ALA A 1 586 ? -12.107 23.924 17.198 1.00 92.19 586 ALA A O 1
ATOM 4403 N N . TRP A 1 587 ? -13.191 22.437 18.497 1.00 94.62 587 TRP A N 1
ATOM 4404 C CA . TRP A 1 587 ? -13.085 21.322 17.551 1.00 94.62 587 TRP A CA 1
ATOM 4405 C C . TRP A 1 587 ? -13.987 21.542 16.335 1.00 94.62 587 TRP A C 1
ATOM 4407 O O . TRP A 1 587 ? -13.530 21.375 15.209 1.00 94.62 587 TRP A O 1
ATOM 4417 N N . GLU A 1 588 ? -15.228 21.987 16.546 1.00 93.31 588 GLU A N 1
ATOM 4418 C CA . GLU A 1 588 ? -16.171 22.310 15.469 1.00 93.31 588 GLU A CA 1
ATOM 4419 C C . GLU A 1 588 ? -15.637 23.429 14.561 1.00 93.31 588 GLU A C 1
ATOM 4421 O O . GLU A 1 588 ? -15.698 23.303 13.340 1.00 93.31 588 GLU A O 1
ATOM 4426 N N . PHE A 1 589 ? -15.027 24.474 15.138 1.00 89.38 589 PHE A N 1
ATOM 4427 C CA . PHE A 1 589 ? -14.362 25.536 14.382 1.00 89.38 589 PHE A CA 1
ATOM 4428 C C . PHE A 1 589 ? -13.147 25.018 13.597 1.00 89.38 589 PHE A C 1
ATOM 4430 O O . PHE A 1 589 ? -13.042 25.265 12.397 1.00 89.38 589 PHE A O 1
ATOM 4437 N N . CYS A 1 590 ? -12.217 24.304 14.243 1.00 89.00 590 CYS A N 1
ATOM 4438 C CA . CYS A 1 590 ? -10.985 23.844 13.590 1.00 89.00 590 CYS A CA 1
ATOM 4439 C C . CYS A 1 590 ? -11.209 22.716 12.567 1.00 89.00 590 CYS A C 1
ATOM 4441 O O . CYS A 1 590 ? -10.362 22.518 11.702 1.00 89.00 590 CYS A O 1
ATOM 4443 N N . LEU A 1 591 ? -12.337 22.003 12.637 1.00 89.94 591 LEU A N 1
ATOM 4444 C CA . LEU A 1 591 ? -12.748 20.969 11.678 1.00 89.94 591 LEU A CA 1
ATOM 4445 C C . LEU A 1 591 ? -13.893 21.436 10.756 1.00 89.94 591 LEU A C 1
ATOM 4447 O O . LEU A 1 591 ? -14.537 20.618 10.097 1.00 89.94 591 LEU A O 1
ATOM 4451 N N . ARG A 1 592 ? -14.180 22.743 10.691 1.00 87.31 592 ARG A N 1
ATOM 4452 C CA . ARG A 1 592 ? -15.282 23.282 9.872 1.00 87.31 592 ARG A CA 1
ATOM 4453 C C . ARG A 1 592 ? -15.108 22.968 8.376 1.00 87.31 592 ARG A C 1
ATOM 4455 O O . ARG A 1 592 ? -16.074 22.591 7.725 1.00 87.31 592 ARG A O 1
ATOM 4462 N N . ASP A 1 593 ? -13.870 23.057 7.882 1.00 82.31 593 ASP A N 1
ATOM 4463 C CA . ASP A 1 593 ? -13.474 22.846 6.482 1.00 82.31 593 ASP A CA 1
ATOM 4464 C C . ASP A 1 593 ? -12.980 21.395 6.225 1.00 82.31 593 ASP A C 1
ATOM 4466 O O . ASP A 1 593 ? -12.312 21.118 5.230 1.00 82.31 593 ASP A O 1
ATOM 4470 N N . TYR A 1 594 ? -13.275 20.458 7.138 1.00 84.06 594 TYR A N 1
ATOM 4471 C CA . TYR A 1 594 ? -12.905 19.043 7.017 1.00 84.06 594 TYR A CA 1
ATOM 4472 C C . TYR A 1 594 ? -13.812 18.320 5.999 1.00 84.06 594 TYR A C 1
ATOM 4474 O O . TYR A 1 594 ? -15.035 18.441 6.117 1.00 84.06 594 TYR A O 1
ATOM 4482 N N . PRO A 1 595 ? -13.274 17.541 5.034 1.00 82.56 595 PRO A N 1
ATOM 4483 C CA . PRO A 1 595 ? -14.092 16.955 3.966 1.00 82.56 595 PRO A CA 1
ATOM 4484 C C . PRO A 1 595 ? -15.140 15.937 4.439 1.00 82.56 595 PRO A C 1
ATOM 4486 O O . PRO A 1 595 ? -16.293 16.001 4.013 1.00 82.56 595 PRO A O 1
ATOM 4489 N N . ASP A 1 596 ? -14.768 15.007 5.326 1.00 85.69 596 ASP A N 1
ATOM 4490 C CA . ASP A 1 596 ? -15.716 14.053 5.912 1.00 85.69 596 ASP A CA 1
ATOM 4491 C C . ASP A 1 596 ? -16.408 14.649 7.143 1.00 85.69 596 ASP A C 1
ATOM 4493 O O . ASP A 1 596 ? -15.894 14.620 8.264 1.00 85.69 596 ASP A O 1
ATOM 4497 N N . ARG A 1 597 ? -17.618 15.169 6.932 1.00 88.50 597 ARG A N 1
ATOM 4498 C CA . ARG A 1 597 ? -18.462 15.664 8.021 1.00 88.50 597 ARG A CA 1
ATOM 4499 C C . ARG A 1 597 ? -18.926 14.569 8.980 1.00 88.50 597 ARG A C 1
ATOM 4501 O O . ARG A 1 597 ? -19.052 14.864 10.162 1.00 88.50 597 ARG A O 1
ATOM 4508 N N . SER A 1 598 ? -19.107 13.326 8.531 1.00 87.00 598 SER A N 1
ATOM 4509 C CA . SER A 1 598 ? -19.583 12.242 9.402 1.00 87.00 598 SER A CA 1
ATOM 4510 C C . SER A 1 598 ? -18.566 11.899 10.495 1.00 87.00 598 SER A C 1
ATOM 4512 O O . SER A 1 598 ? -18.943 11.707 11.653 1.00 87.00 598 SER A O 1
ATOM 4514 N N . PHE A 1 599 ? -17.270 11.943 10.174 1.00 90.25 599 PHE A N 1
ATOM 4515 C CA . PHE A 1 599 ? -16.187 11.850 11.151 1.00 90.25 599 PHE A CA 1
ATOM 4516 C C . PHE A 1 599 ? -16.192 13.013 12.155 1.00 90.25 599 PHE A C 1
ATOM 4518 O O . PHE A 1 599 ? -16.113 12.776 13.362 1.00 90.25 599 PHE A O 1
ATOM 4525 N N . VAL A 1 600 ? -16.326 14.262 11.690 1.00 91.06 600 VAL A N 1
ATOM 4526 C CA . VAL A 1 600 ? -16.374 15.436 12.585 1.00 91.06 600 VAL A CA 1
ATOM 4527 C C . VAL A 1 600 ? -17.573 15.360 13.527 1.00 91.06 600 VAL A C 1
ATOM 4529 O O . VAL A 1 600 ? -17.422 15.539 14.734 1.00 91.06 600 VAL A O 1
ATOM 4532 N N . ASP A 1 601 ? -18.748 15.040 12.996 1.00 90.94 601 ASP A N 1
ATOM 4533 C CA . ASP A 1 601 ? -19.987 14.957 13.765 1.00 90.94 601 ASP A CA 1
ATOM 4534 C C . ASP A 1 601 ? -19.923 13.794 14.783 1.00 90.94 601 ASP A C 1
ATOM 4536 O O . ASP A 1 601 ? -20.418 13.924 15.903 1.00 90.94 601 ASP A O 1
ATOM 4540 N N . SER A 1 602 ? -19.204 12.708 14.460 1.00 92.19 602 SER A N 1
ATOM 4541 C CA . SER A 1 602 ? -18.876 11.617 15.396 1.00 92.19 602 SER A CA 1
ATOM 4542 C C . SER A 1 602 ? -17.955 12.071 16.539 1.00 92.19 602 SER A C 1
ATOM 4544 O O . SER A 1 602 ? -18.203 11.744 17.699 1.00 92.19 602 SER A O 1
ATOM 4546 N N . LEU A 1 603 ? -16.917 12.868 16.257 1.00 94.00 603 LEU A N 1
ATOM 4547 C CA . LEU A 1 603 ? -16.040 13.432 17.296 1.00 94.00 603 LEU A CA 1
ATOM 4548 C C . LEU A 1 603 ? -16.787 14.398 18.223 1.00 94.00 603 LEU A C 1
ATOM 4550 O O . LEU A 1 603 ? -16.596 14.353 19.439 1.00 94.00 603 LEU A O 1
ATOM 4554 N N . LEU A 1 604 ? -17.652 15.249 17.663 1.00 93.88 604 LEU A N 1
ATOM 4555 C CA . LEU A 1 604 ? -18.492 16.163 18.439 1.00 93.88 604 LEU A CA 1
ATOM 4556 C C . LEU A 1 604 ? -19.499 15.386 19.303 1.00 93.88 604 LEU A C 1
ATOM 4558 O O . LEU A 1 604 ? -19.647 15.698 20.482 1.00 93.88 604 LEU A O 1
ATOM 4562 N N . HIS A 1 605 ? -20.091 14.305 18.784 1.00 91.94 605 HIS A N 1
ATOM 4563 C CA . HIS A 1 605 ? -20.944 13.410 19.572 1.00 91.94 605 HIS A CA 1
ATOM 4564 C C . HIS A 1 605 ? -20.197 12.771 20.758 1.00 91.94 605 HIS A C 1
ATOM 4566 O O . HIS A 1 605 ? -20.735 12.722 21.865 1.00 91.94 605 HIS A O 1
ATOM 4572 N N . ILE A 1 606 ? -18.942 12.337 20.572 1.00 93.81 606 ILE A N 1
ATOM 4573 C CA . ILE A 1 606 ? -18.104 11.824 21.672 1.00 93.81 606 ILE A CA 1
ATOM 4574 C C . ILE A 1 606 ? -17.808 12.919 22.713 1.00 93.81 606 ILE A C 1
ATOM 4576 O O . ILE A 1 606 ? -17.785 12.622 23.907 1.00 93.81 606 ILE A O 1
ATOM 4580 N N . ILE A 1 607 ? -17.582 14.171 22.295 1.00 94.56 607 ILE A N 1
ATOM 4581 C CA . ILE A 1 607 ? -17.377 15.303 23.217 1.00 94.56 607 ILE A CA 1
ATOM 4582 C C . ILE A 1 607 ? -18.642 15.559 24.050 1.00 94.56 607 ILE A C 1
ATOM 4584 O O . ILE A 1 607 ? -18.537 15.708 25.267 1.00 94.56 607 ILE A O 1
ATOM 4588 N N . ASP A 1 608 ? -19.816 15.567 23.414 1.00 91.69 608 ASP A N 1
ATOM 4589 C CA . ASP A 1 608 ? -21.079 15.966 24.044 1.00 91.69 608 ASP A CA 1
ATOM 4590 C C . ASP A 1 608 ? -21.721 14.844 24.890 1.00 91.69 608 ASP A C 1
ATOM 4592 O O . ASP A 1 608 ? -22.300 15.123 25.944 1.00 91.69 608 ASP A O 1
ATOM 4596 N N . HIS A 1 609 ? -21.589 13.572 24.485 1.00 91.44 609 HIS A N 1
ATOM 4597 C CA . HIS A 1 609 ? -22.280 12.421 25.103 1.00 91.44 609 HIS A CA 1
ATOM 4598 C C . HIS A 1 609 ? -21.371 11.268 25.570 1.00 91.44 609 HIS A C 1
ATOM 4600 O O . HIS A 1 609 ? -21.841 10.356 26.259 1.00 91.44 609 HIS A O 1
ATOM 4606 N N . GLY A 1 610 ? -20.076 11.312 25.250 1.00 93.56 610 GLY A N 1
ATOM 4607 C CA . GLY A 1 610 ? -19.110 10.262 25.572 1.00 93.56 610 GLY A CA 1
ATOM 4608 C C . GLY A 1 610 ? -19.032 9.149 24.528 1.00 93.56 610 GLY A C 1
ATOM 4609 O O . GLY A 1 610 ? -19.955 8.921 23.751 1.00 93.56 610 GLY A O 1
ATOM 4610 N N . CYS A 1 611 ? -17.905 8.438 24.510 1.00 94.44 611 CYS A N 1
ATOM 4611 C CA . CYS A 1 611 ? -17.656 7.366 23.544 1.00 94.44 611 CYS A CA 1
ATOM 4612 C C . CYS A 1 611 ? -18.374 6.047 23.881 1.00 94.44 611 CYS A C 1
ATOM 4614 O O . CYS A 1 611 ? -18.564 5.707 25.053 1.00 94.44 611 CYS A O 1
ATOM 4616 N N . ASP A 1 612 ? -18.709 5.285 22.835 1.00 94.12 612 ASP A N 1
ATOM 4617 C CA . ASP A 1 612 ? -18.996 3.849 22.898 1.00 94.12 612 ASP A CA 1
ATOM 4618 C C . ASP A 1 612 ? -17.671 3.080 22.995 1.00 94.12 612 ASP A C 1
ATOM 4620 O O . ASP A 1 612 ? -16.789 3.235 22.145 1.00 94.12 612 ASP A O 1
ATOM 4624 N N . ILE A 1 613 ? -17.526 2.228 24.015 1.00 95.25 613 ILE A N 1
ATOM 4625 C CA . ILE A 1 613 ? -16.312 1.416 24.200 1.00 95.25 613 ILE A CA 1
ATOM 4626 C C . ILE A 1 613 ? -16.260 0.156 23.313 1.00 95.25 613 ILE A C 1
ATOM 4628 O O . ILE A 1 613 ? -15.306 -0.616 23.421 1.00 95.25 613 ILE A O 1
ATOM 4632 N N . GLY A 1 614 ? -17.267 -0.089 22.473 1.00 93.88 614 GLY A N 1
ATOM 4633 C CA . GLY A 1 614 ? -17.387 -1.258 21.597 1.00 93.88 614 GLY A CA 1
ATOM 4634 C C . GLY A 1 614 ? -17.875 -2.530 22.303 1.00 93.88 614 GLY A C 1
ATOM 4635 O O . GLY A 1 614 ? -17.657 -3.631 21.801 1.00 93.88 614 GLY A O 1
ATOM 4636 N N . PHE A 1 615 ? -18.481 -2.425 23.494 1.00 94.50 615 PHE A N 1
ATOM 4637 C CA . PHE A 1 615 ? -18.859 -3.604 24.285 1.00 94.50 615 PHE A CA 1
ATOM 4638 C C . PHE A 1 615 ? -20.193 -4.218 23.832 1.00 94.50 615 PHE A C 1
ATOM 4640 O O . PHE A 1 615 ? -21.269 -3.643 24.030 1.00 94.50 615 PHE A O 1
ATOM 4647 N N . THR A 1 616 ? -20.102 -5.434 23.295 1.00 93.94 616 THR A N 1
ATOM 4648 C CA . THR A 1 616 ? -21.204 -6.237 22.730 1.00 93.94 616 THR A CA 1
ATOM 4649 C C . THR A 1 616 ? -21.644 -7.402 23.628 1.00 93.94 616 THR A C 1
ATOM 4651 O O . THR A 1 616 ? -22.598 -8.107 23.306 1.00 93.94 616 THR A O 1
ATOM 4654 N N . GLY A 1 617 ? -20.964 -7.621 24.760 1.00 90.56 617 GLY A N 1
ATOM 4655 C CA . GLY A 1 617 ? -21.275 -8.705 25.698 1.00 90.56 617 GLY A CA 1
ATOM 4656 C C . GLY A 1 617 ? -22.517 -8.460 26.580 1.00 90.56 617 GLY A C 1
ATOM 4657 O O . GLY A 1 617 ? -23.118 -7.385 26.537 1.00 90.56 617 GLY A O 1
ATOM 4658 N N . PRO A 1 618 ? -22.895 -9.432 27.437 1.00 90.44 618 PRO A N 1
ATOM 4659 C CA . PRO A 1 618 ? -24.058 -9.319 28.324 1.00 90.44 618 PRO A CA 1
ATOM 4660 C C . PRO A 1 618 ? -23.948 -8.147 29.315 1.00 90.44 618 PRO A C 1
ATOM 4662 O O . PRO A 1 618 ? -22.980 -8.055 30.079 1.00 90.44 618 PRO A O 1
ATOM 4665 N N . ARG A 1 619 ? -24.943 -7.251 29.304 1.00 91.12 619 ARG A N 1
ATOM 4666 C CA . ARG A 1 619 ? -24.987 -6.006 30.105 1.00 91.12 619 ARG A CA 1
ATOM 4667 C C . ARG A 1 619 ? -25.826 -6.104 31.381 1.00 91.12 619 ARG A C 1
ATOM 4669 O O . ARG A 1 619 ? -25.832 -5.170 32.170 1.00 91.12 619 ARG A O 1
ATOM 4676 N N . ASP A 1 620 ? -26.519 -7.213 31.580 1.00 87.25 620 ASP A N 1
ATOM 4677 C CA . ASP A 1 620 ? -27.309 -7.586 32.757 1.00 87.25 620 ASP A CA 1
ATOM 4678 C C . ASP A 1 620 ? -26.460 -8.221 33.879 1.00 87.25 620 ASP A C 1
ATOM 4680 O O . ASP A 1 620 ? -26.835 -8.189 35.050 1.00 87.25 620 ASP A O 1
ATOM 4684 N N . VAL A 1 621 ? -25.286 -8.761 33.535 1.00 84.31 621 VAL A N 1
ATOM 4685 C CA . VAL A 1 621 ? -24.388 -9.459 34.467 1.00 84.31 621 VAL A CA 1
ATOM 4686 C C . VAL A 1 621 ? -23.620 -8.487 35.373 1.00 84.31 621 VAL A C 1
ATOM 4688 O O . VAL A 1 621 ? -22.657 -7.845 34.947 1.00 84.31 621 VAL A O 1
ATOM 4691 N N . SER A 1 622 ? -24.007 -8.464 36.650 1.00 90.38 622 SER A N 1
ATOM 4692 C CA . SER A 1 622 ? -23.252 -7.866 37.762 1.00 90.38 622 SER A CA 1
ATOM 4693 C C . SER A 1 622 ? -22.051 -8.742 38.159 1.00 90.38 622 SER A C 1
ATOM 4695 O O . SER A 1 622 ? -22.128 -9.971 38.092 1.00 90.38 622 SER A O 1
ATOM 4697 N N . GLN A 1 623 ? -20.934 -8.141 38.578 1.00 89.88 623 GLN A N 1
ATOM 4698 C CA . GLN A 1 623 ? -19.688 -8.859 38.889 1.00 89.88 623 GLN A CA 1
ATOM 4699 C C . GLN A 1 623 ? -18.894 -8.175 40.007 1.00 89.88 623 GLN A C 1
ATOM 4701 O O . GLN A 1 623 ? -18.629 -6.977 39.941 1.00 89.88 623 GLN A O 1
ATOM 4706 N N . THR A 1 624 ? -18.405 -8.950 40.979 1.00 89.75 624 THR A N 1
ATOM 4707 C CA . THR A 1 624 ? -17.445 -8.491 42.001 1.00 89.75 624 THR A CA 1
ATOM 4708 C C . THR A 1 624 ? -16.131 -9.274 41.944 1.00 89.75 624 THR A C 1
ATOM 4710 O O . THR A 1 624 ? -16.053 -10.352 41.354 1.00 89.75 624 THR A O 1
ATOM 4713 N N . CYS A 1 625 ? -15.060 -8.714 42.516 1.00 91.06 625 CYS A N 1
ATOM 4714 C CA . CYS A 1 625 ? -13.714 -9.281 42.435 1.00 91.06 625 CYS A CA 1
ATOM 4715 C C . CYS A 1 625 ? -12.874 -9.020 43.694 1.00 91.06 625 CYS A C 1
ATOM 4717 O O . CYS A 1 625 ? -13.138 -8.082 44.448 1.00 91.06 625 CYS A O 1
ATOM 4719 N N . ILE A 1 626 ? -11.788 -9.781 43.856 1.00 93.12 626 ILE A N 1
ATOM 4720 C CA . ILE A 1 626 ? -10.697 -9.461 44.788 1.00 93.12 626 ILE A CA 1
ATOM 4721 C C . ILE A 1 626 ? -9.543 -8.853 43.982 1.00 93.12 626 ILE A C 1
ATOM 4723 O O . ILE A 1 626 ? -9.171 -9.376 42.930 1.00 93.12 626 ILE A O 1
ATOM 4727 N N . ASN A 1 627 ? -8.965 -7.755 44.476 1.00 96.88 627 ASN A N 1
ATOM 4728 C CA . ASN A 1 627 ? -7.818 -7.104 43.841 1.00 96.88 627 ASN A CA 1
ATOM 4729 C C . ASN A 1 627 ? -6.575 -8.005 43.806 1.00 96.88 627 ASN A C 1
ATOM 4731 O O . ASN A 1 627 ? -6.372 -8.876 44.653 1.00 96.88 627 ASN A O 1
ATOM 4735 N N . LEU A 1 628 ? -5.702 -7.755 42.833 1.00 94.56 628 LEU A N 1
ATOM 4736 C CA . LEU A 1 628 ? -4.435 -8.459 42.696 1.00 94.56 628 LEU A CA 1
ATOM 4737 C C . LEU A 1 628 ? -3.525 -8.148 43.888 1.00 94.56 628 LEU A C 1
ATOM 4739 O O . LEU A 1 628 ? -3.453 -7.014 44.361 1.00 94.56 628 LEU A O 1
ATOM 4743 N N . ARG A 1 629 ? -2.752 -9.149 44.317 1.00 94.75 629 ARG A N 1
ATOM 4744 C CA . ARG A 1 629 ? -1.824 -9.049 45.455 1.00 94.75 629 ARG A CA 1
ATOM 4745 C C . ARG A 1 629 ? -0.918 -7.806 45.405 1.00 94.75 629 ARG A C 1
ATOM 4747 O O . ARG A 1 629 ? -0.722 -7.177 46.440 1.00 94.75 629 ARG A O 1
ATOM 4754 N N . SER A 1 630 ? -0.446 -7.398 44.222 1.00 94.62 630 SER A N 1
ATOM 4755 C CA . SER A 1 630 ? 0.441 -6.235 44.090 1.00 94.62 630 SER A CA 1
ATOM 4756 C C . SER A 1 630 ? -0.225 -4.883 44.381 1.00 94.62 630 SER A C 1
ATOM 4758 O O . SER A 1 630 ? 0.486 -3.928 44.676 1.00 94.62 630 SER A O 1
ATOM 4760 N N . ALA A 1 631 ? -1.562 -4.786 44.370 1.00 94.56 631 ALA A N 1
ATOM 4761 C CA . ALA A 1 631 ? -2.262 -3.603 44.879 1.00 94.56 631 ALA A CA 1
ATOM 4762 C C . ALA A 1 631 ? -2.078 -3.467 46.401 1.00 94.56 631 ALA A C 1
ATOM 4764 O O . ALA A 1 631 ? -1.802 -2.382 46.902 1.00 94.56 631 ALA A O 1
ATOM 4765 N N . PHE A 1 632 ? -2.170 -4.581 47.134 1.00 94.88 632 PHE A N 1
ATOM 4766 C CA . PHE A 1 632 ? -1.981 -4.611 48.587 1.00 94.88 632 PHE A CA 1
ATOM 4767 C C . PHE A 1 632 ? -0.508 -4.503 49.009 1.00 94.88 632 PHE A C 1
ATOM 4769 O O . PHE A 1 632 ? -0.228 -4.018 50.099 1.00 94.88 632 PHE A O 1
ATOM 4776 N N . GLU A 1 633 ? 0.433 -4.907 48.148 1.00 95.06 633 GLU A N 1
ATOM 4777 C CA . GLU A 1 633 ? 1.880 -4.709 48.357 1.00 95.06 633 GLU A CA 1
ATOM 4778 C C . GLU A 1 633 ? 2.335 -3.262 48.069 1.00 95.06 633 GLU A C 1
ATOM 4780 O O . GLU A 1 633 ? 3.394 -2.848 48.539 1.00 95.06 633 GLU A O 1
ATOM 4785 N N . HIS A 1 634 ? 1.529 -2.474 47.346 1.00 93.94 634 HIS A N 1
ATOM 4786 C CA . HIS A 1 634 ? 1.790 -1.064 47.027 1.00 93.94 634 HIS A CA 1
ATOM 4787 C C . HIS A 1 634 ? 0.545 -0.176 47.257 1.00 93.94 634 HIS A C 1
ATOM 4789 O O . HIS A 1 634 ? 0.056 0.466 46.322 1.00 93.94 634 HIS A O 1
ATOM 4795 N N . PRO A 1 635 ? 0.005 -0.122 48.492 1.00 94.44 635 PRO A N 1
ATOM 4796 C CA . PRO A 1 635 ? -1.323 0.431 48.749 1.00 94.44 635 PRO A CA 1
ATOM 4797 C C . PRO A 1 635 ? -1.390 1.960 48.625 1.00 94.44 635 PRO A C 1
ATOM 4799 O O . PRO A 1 635 ? -2.452 2.500 48.315 1.00 94.44 635 PRO A O 1
ATOM 4802 N N . GLU A 1 636 ? -0.278 2.659 48.850 1.00 94.38 636 GLU A N 1
ATOM 4803 C CA . GLU A 1 636 ? -0.154 4.113 48.666 1.00 94.38 636 GLU A CA 1
ATOM 4804 C C . GLU A 1 636 ? -0.322 4.470 47.186 1.00 94.38 636 GLU A C 1
ATOM 4806 O O . GLU A 1 636 ? -1.253 5.181 46.834 1.00 94.38 636 GLU A O 1
ATOM 4811 N N . ALA A 1 637 ? 0.433 3.824 46.291 1.00 92.81 637 ALA A N 1
ATOM 4812 C CA . ALA A 1 637 ? 0.371 4.072 44.847 1.00 92.81 637 ALA A CA 1
ATOM 4813 C C . ALA A 1 637 ? -1.016 3.847 44.208 1.00 92.81 637 ALA A C 1
ATOM 4815 O O . ALA A 1 637 ? -1.300 4.428 43.161 1.00 92.81 637 ALA A O 1
ATOM 4816 N N . VAL A 1 638 ? -1.878 3.019 44.812 1.00 94.75 638 VAL A N 1
ATOM 4817 C CA . VAL A 1 638 ? -3.293 2.887 44.414 1.00 94.75 638 VAL A CA 1
ATOM 4818 C C . VAL A 1 638 ? -4.144 4.006 45.021 1.00 94.75 638 VAL A C 1
ATOM 4820 O O . VAL A 1 638 ? -4.958 4.608 44.326 1.00 94.75 638 VAL A O 1
ATOM 4823 N N . THR A 1 639 ? -3.940 4.317 46.303 1.00 95.38 639 THR A N 1
ATOM 4824 C CA . THR A 1 639 ? -4.695 5.353 47.027 1.00 95.38 639 THR A CA 1
ATOM 4825 C C . THR A 1 639 ? -4.445 6.746 46.438 1.00 95.38 639 THR A C 1
ATOM 4827 O O . THR A 1 639 ? -5.402 7.458 46.142 1.00 95.38 639 THR A O 1
ATOM 4830 N N . ASP A 1 640 ? -3.185 7.099 46.179 1.00 94.56 640 ASP A N 1
ATOM 4831 C CA . ASP A 1 640 ? -2.769 8.388 45.613 1.00 94.56 640 ASP A CA 1
ATOM 4832 C C . ASP A 1 640 ? -3.263 8.556 44.170 1.00 94.56 640 ASP A C 1
ATOM 4834 O O . ASP A 1 640 ? -3.693 9.633 43.762 1.00 94.56 640 ASP A O 1
ATOM 4838 N N . SER A 1 641 ? -3.243 7.467 43.394 1.00 92.88 641 SER A N 1
ATOM 4839 C CA . SER A 1 641 ? -3.743 7.427 42.016 1.00 92.88 641 SER A CA 1
ATOM 4840 C C . SER A 1 641 ? -5.257 7.672 41.959 1.00 92.88 641 SER A C 1
ATOM 4842 O O . SER A 1 641 ? -5.717 8.499 41.166 1.00 92.88 641 SER A O 1
ATOM 4844 N N . ILE A 1 642 ? -6.023 7.031 42.853 1.00 94.81 642 ILE A N 1
ATOM 4845 C CA . ILE A 1 642 ? -7.467 7.257 43.025 1.00 94.81 642 ILE A CA 1
ATOM 4846 C C . ILE A 1 642 ? -7.744 8.695 43.480 1.00 94.81 642 ILE A C 1
ATOM 4848 O O . ILE A 1 642 ? -8.569 9.368 42.864 1.00 94.81 642 ILE A O 1
ATOM 4852 N N . ALA A 1 643 ? -7.028 9.199 44.490 1.00 95.31 643 ALA A N 1
ATOM 4853 C CA . ALA A 1 643 ? -7.164 10.579 44.960 1.00 95.31 643 ALA A CA 1
ATOM 4854 C C . ALA A 1 643 ? -6.885 11.601 43.841 1.00 95.31 643 ALA A C 1
ATOM 4856 O O . ALA A 1 643 ? -7.630 12.568 43.686 1.00 95.31 643 ALA A O 1
ATOM 4857 N N . ALA A 1 644 ? -5.876 11.348 43.002 1.00 92.62 644 ALA A N 1
ATOM 4858 C CA . ALA A 1 644 ? -5.567 12.181 41.845 1.00 92.62 644 ALA A CA 1
ATOM 4859 C C . ALA A 1 644 ? -6.646 12.124 40.745 1.00 92.62 644 ALA A C 1
ATOM 4861 O O . ALA A 1 644 ? -6.906 13.149 40.119 1.00 92.62 644 ALA A O 1
ATOM 4862 N N . GLN A 1 645 ? -7.302 10.977 40.502 1.00 92.19 645 GLN A N 1
ATOM 4863 C CA . GLN A 1 645 ? -8.408 10.924 39.529 1.00 92.19 645 GLN A CA 1
ATOM 4864 C C . GLN A 1 645 ? -9.679 11.598 40.068 1.00 92.19 645 GLN A C 1
ATOM 4866 O O . GLN A 1 645 ? -10.340 12.309 39.313 1.00 92.19 645 GLN A O 1
ATOM 4871 N N . LEU A 1 646 ? -9.985 11.444 41.364 1.00 93.88 646 LEU A N 1
ATOM 4872 C CA . LEU A 1 646 ? -11.083 12.157 42.034 1.00 93.88 646 LEU A CA 1
ATOM 4873 C C . LEU A 1 646 ? -10.868 13.676 41.981 1.00 93.88 646 LEU A C 1
ATOM 4875 O O . LEU A 1 646 ? -11.743 14.406 41.525 1.00 93.88 646 LEU A O 1
ATOM 4879 N N . SER A 1 647 ? -9.676 14.153 42.356 1.00 93.44 647 SER A N 1
ATOM 4880 C CA . SER A 1 647 ? -9.325 15.581 42.308 1.00 93.44 647 SER A CA 1
ATOM 4881 C C . SER A 1 647 ? -9.288 16.160 40.888 1.00 93.44 647 SER A C 1
ATOM 4883 O O . SER A 1 647 ? -9.326 17.379 40.738 1.00 93.44 647 SER A O 1
ATOM 4885 N N . ALA A 1 648 ? -9.199 15.314 39.857 1.00 89.50 648 ALA A N 1
ATOM 4886 C CA . ALA A 1 648 ? -9.280 15.706 38.452 1.00 89.50 648 ALA A CA 1
ATOM 4887 C C . ALA A 1 648 ? -10.701 15.577 37.862 1.00 89.50 648 ALA A C 1
ATOM 4889 O O . ALA A 1 648 ? -10.866 15.780 36.662 1.00 89.50 648 ALA A O 1
ATOM 4890 N N . GLY A 1 649 ? -11.709 15.190 38.657 1.00 91.62 649 GLY A N 1
ATOM 4891 C CA . GLY A 1 649 ? -13.083 14.965 38.187 1.00 91.62 649 GLY A CA 1
ATOM 4892 C C . GLY A 1 649 ? -13.248 13.760 37.250 1.00 91.62 649 GLY A C 1
ATOM 4893 O O . GLY A 1 649 ? -14.253 13.658 36.555 1.00 91.62 649 GLY A O 1
ATOM 4894 N N . ARG A 1 650 ? -12.267 12.848 37.201 1.00 92.44 650 ARG A N 1
ATOM 4895 C CA . ARG A 1 650 ? -12.205 11.731 36.235 1.00 92.44 650 ARG A CA 1
ATOM 4896 C C . ARG A 1 650 ? -12.816 10.421 36.734 1.00 92.44 650 ARG A C 1
ATOM 4898 O O . ARG A 1 650 ? -12.906 9.461 35.971 1.00 92.44 650 ARG A O 1
ATOM 4905 N N . LEU A 1 651 ? -13.207 10.376 38.004 1.00 93.69 651 LEU A N 1
ATOM 4906 C CA . LEU A 1 651 ? -13.653 9.174 38.697 1.00 93.69 651 LEU A CA 1
ATOM 4907 C C . LEU A 1 651 ? -14.907 9.482 39.519 1.00 93.69 651 LEU A C 1
ATOM 4909 O O . LEU A 1 651 ? -14.924 10.451 40.273 1.00 93.69 651 LEU A O 1
ATOM 4913 N N . ALA A 1 652 ? -15.929 8.640 39.402 1.00 93.44 652 ALA A N 1
ATOM 4914 C CA . ALA A 1 652 ? -17.121 8.688 40.237 1.00 93.44 652 ALA A CA 1
ATOM 4915 C C . ALA A 1 652 ? -16.941 7.821 41.494 1.00 93.44 652 ALA A C 1
ATOM 4917 O O . ALA A 1 652 ? -16.401 6.714 41.416 1.00 93.44 652 ALA A O 1
ATOM 4918 N N . GLY A 1 653 ? -17.407 8.315 42.643 1.00 92.69 653 GLY A N 1
ATOM 4919 C CA . GLY A 1 653 ? -17.275 7.684 43.962 1.00 92.69 653 GLY A CA 1
ATOM 4920 C C . GLY A 1 653 ? -16.579 8.602 44.982 1.00 92.69 653 GLY A C 1
ATOM 4921 O O . GLY A 1 653 ? -16.356 9.776 44.688 1.00 92.69 653 GLY A O 1
ATOM 4922 N N . PRO A 1 654 ? -16.208 8.099 46.176 1.00 95.00 654 PRO A N 1
ATOM 4923 C CA . PRO A 1 654 ? -16.420 6.733 46.657 1.00 95.00 654 PRO A CA 1
ATOM 4924 C C . PRO A 1 654 ? -17.898 6.409 46.901 1.00 95.00 654 PRO A C 1
ATOM 4926 O O . PRO A 1 654 ? -18.617 7.199 47.506 1.00 95.00 654 PRO A O 1
ATOM 4929 N N . TYR A 1 655 ? -18.323 5.214 46.496 1.00 95.50 655 TYR A N 1
ATOM 4930 C CA . TYR A 1 655 ? -19.619 4.642 46.865 1.00 95.50 655 TYR A CA 1
ATOM 4931 C C . TYR A 1 655 ? -19.443 3.485 47.855 1.00 95.50 655 TYR A C 1
ATOM 4933 O O . TYR A 1 655 ? -18.479 2.726 47.750 1.00 95.50 655 TYR A O 1
ATOM 4941 N N . THR A 1 656 ? -20.376 3.327 48.796 1.00 92.06 656 THR A N 1
ATOM 4942 C CA . THR A 1 656 ? -20.435 2.169 49.712 1.00 92.06 656 THR A CA 1
ATOM 4943 C C . THR A 1 656 ? -21.052 0.935 49.052 1.00 92.06 656 THR A C 1
ATOM 4945 O O . THR A 1 656 ? -20.656 -0.186 49.349 1.00 92.06 656 THR A O 1
ATOM 4948 N N . GLU A 1 657 ? -21.988 1.146 48.127 1.00 88.94 657 GLU A N 1
ATOM 4949 C CA . GLU A 1 657 ? -22.659 0.121 47.322 1.00 88.94 657 GLU A CA 1
ATOM 4950 C C . GLU A 1 657 ? -22.673 0.566 45.846 1.00 88.94 657 GLU A C 1
ATOM 4952 O O . GLU A 1 657 ? -22.554 1.765 45.579 1.00 88.94 657 GLU A O 1
ATOM 4957 N N . PRO A 1 658 ? -22.780 -0.342 44.858 1.00 88.06 658 PRO A N 1
ATOM 4958 C CA . PRO A 1 658 ? -22.771 0.056 43.454 1.00 88.06 658 PRO A CA 1
ATOM 4959 C C . PRO A 1 658 ? -24.000 0.916 43.092 1.00 88.06 658 PRO A C 1
ATOM 4961 O O . PRO A 1 658 ? -25.124 0.479 43.327 1.00 88.06 658 PRO A O 1
ATOM 4964 N N . PRO A 1 659 ? -23.837 2.082 42.433 1.00 89.56 659 PRO A N 1
ATOM 4965 C CA . PRO A 1 659 ? -24.955 2.900 41.951 1.00 89.56 659 PRO A CA 1
ATOM 4966 C C . PRO A 1 659 ? -25.649 2.304 40.708 1.00 89.56 659 PRO A C 1
ATOM 4968 O O . PRO A 1 659 ? -26.608 2.879 40.201 1.00 89.56 659 PRO A O 1
ATOM 4971 N N . PHE A 1 660 ? -25.168 1.159 40.210 1.00 89.56 660 PHE A N 1
ATOM 4972 C CA . PHE A 1 660 ? -25.723 0.424 39.075 1.00 89.56 660 PHE A CA 1
ATOM 4973 C C . PHE A 1 660 ? -25.946 -1.044 39.482 1.00 89.56 660 PHE A C 1
ATOM 4975 O O . PHE A 1 660 ? -25.002 -1.671 39.972 1.00 89.56 660 PHE A O 1
ATOM 4982 N N . PRO A 1 661 ? -27.133 -1.642 39.258 1.00 86.94 661 PRO A N 1
ATOM 4983 C CA . PRO A 1 661 ? -27.400 -3.032 39.654 1.00 86.94 661 PRO A CA 1
ATOM 4984 C C . PRO A 1 661 ? -26.526 -4.040 38.885 1.00 86.94 661 PRO A C 1
ATOM 4986 O O . PRO A 1 661 ? -26.122 -5.072 39.418 1.00 86.94 661 PRO A O 1
ATOM 4989 N N . ASN A 1 662 ? -26.179 -3.700 37.644 1.00 92.00 662 ASN A N 1
ATOM 4990 C CA . ASN A 1 662 ? -25.349 -4.460 36.713 1.00 92.00 662 ASN A CA 1
ATOM 4991 C C . ASN A 1 662 ? -23.855 -4.065 36.750 1.00 92.00 662 ASN A C 1
ATOM 4993 O O . ASN A 1 662 ? -23.140 -4.251 35.766 1.00 92.00 662 ASN A O 1
ATOM 4997 N N . ALA A 1 663 ? -23.376 -3.483 37.853 1.00 93.25 663 ALA A N 1
ATOM 4998 C CA . ALA A 1 663 ? -21.984 -3.060 37.976 1.00 93.25 663 ALA A CA 1
ATOM 4999 C C . ALA A 1 663 ? -20.992 -4.229 37.824 1.00 93.25 663 ALA A C 1
ATOM 5001 O O . ALA A 1 663 ? -21.065 -5.231 38.538 1.00 93.25 663 ALA A O 1
ATOM 5002 N N . ARG A 1 664 ? -20.000 -4.063 36.945 1.00 94.50 664 ARG A N 1
ATOM 5003 C CA . ARG A 1 664 ? -18.852 -4.960 36.804 1.00 94.50 664 ARG A CA 1
ATOM 5004 C C . ARG A 1 664 ? -17.623 -4.347 37.461 1.00 94.50 664 ARG A C 1
ATOM 5006 O O . ARG A 1 664 ? -17.028 -3.400 36.954 1.00 94.50 664 ARG A O 1
ATOM 5013 N N . ILE A 1 665 ? -17.224 -4.924 38.588 1.00 95.12 665 ILE A N 1
ATOM 5014 C CA . ILE A 1 665 ? -16.016 -4.552 39.320 1.00 95.12 665 ILE A CA 1
ATOM 5015 C C . ILE A 1 665 ? -14.848 -5.404 38.803 1.00 95.12 665 ILE A C 1
ATOM 5017 O O . ILE A 1 665 ? -14.917 -6.639 38.789 1.00 95.12 665 ILE A O 1
ATOM 5021 N N . SER A 1 666 ? -13.782 -4.737 38.358 1.00 95.50 666 SER A N 1
ATOM 5022 C CA . SER A 1 666 ? -12.571 -5.355 37.803 1.00 95.50 666 SER A CA 1
ATOM 5023 C C . SER A 1 666 ? -11.369 -5.233 38.757 1.00 95.50 666 SER A C 1
ATOM 5025 O O . SER A 1 666 ? -11.221 -4.193 39.405 1.00 95.50 666 SER A O 1
ATOM 5027 N N . PRO A 1 667 ? -10.469 -6.239 38.839 1.00 96.44 667 PRO A N 1
ATOM 5028 C CA . PRO A 1 667 ? -9.357 -6.217 39.790 1.00 96.44 667 PRO A CA 1
ATOM 5029 C C . PRO A 1 667 ? -8.365 -5.078 39.541 1.00 96.44 667 PRO A C 1
ATOM 5031 O O . PRO A 1 667 ? -7.848 -4.918 38.432 1.00 96.44 667 PRO A O 1
ATOM 5034 N N . LEU A 1 668 ? -8.004 -4.356 40.600 1.00 96.19 668 LEU A N 1
ATOM 5035 C CA . LEU A 1 668 ? -6.837 -3.479 40.610 1.00 96.19 668 LEU A CA 1
ATOM 5036 C C . LEU A 1 668 ? -5.543 -4.260 40.851 1.00 96.19 668 LEU A C 1
ATOM 5038 O O . LEU A 1 668 ? -5.519 -5.259 41.568 1.00 96.19 668 LEU A O 1
ATOM 5042 N N . GLY A 1 669 ? -4.441 -3.751 40.310 1.00 95.38 669 GLY A N 1
ATOM 5043 C CA . GLY A 1 669 ? -3.077 -4.178 40.622 1.00 95.38 669 GLY A CA 1
ATOM 5044 C C . GLY A 1 669 ? -2.097 -3.011 40.575 1.00 95.38 669 GLY A C 1
ATOM 5045 O O . GLY A 1 669 ? -2.468 -1.892 40.232 1.00 95.38 669 GLY A O 1
ATOM 5046 N N . VAL A 1 670 ? -0.823 -3.284 40.858 1.00 94.38 670 VAL A N 1
ATOM 5047 C CA . VAL A 1 670 ? 0.285 -2.353 40.590 1.00 94.38 670 VAL A CA 1
ATOM 5048 C C . VAL A 1 670 ? 1.377 -3.049 39.776 1.00 94.38 670 VAL A C 1
ATOM 5050 O O . VAL A 1 670 ? 1.735 -4.199 40.045 1.00 94.38 670 VAL A O 1
ATOM 5053 N N . ALA A 1 671 ? 1.905 -2.340 38.778 1.00 89.50 671 ALA A N 1
ATOM 5054 C CA . ALA A 1 671 ? 3.099 -2.688 38.016 1.00 89.50 671 ALA A CA 1
ATOM 5055 C C . ALA A 1 671 ? 4.270 -1.775 38.406 1.00 89.50 671 ALA A C 1
ATOM 5057 O O . ALA A 1 671 ? 4.106 -0.561 38.517 1.00 89.50 671 ALA A O 1
ATOM 5058 N N . ILE A 1 672 ? 5.471 -2.345 38.521 1.00 86.31 672 ILE A N 1
ATOM 5059 C CA . ILE A 1 672 ? 6.717 -1.591 38.715 1.00 86.31 672 ILE A CA 1
ATOM 5060 C C . ILE A 1 672 ? 7.399 -1.401 37.352 1.00 86.31 672 ILE A C 1
ATOM 5062 O O . ILE A 1 672 ? 7.740 -2.381 36.681 1.00 86.31 672 ILE A O 1
ATOM 5066 N N . ARG A 1 673 ? 7.644 -0.154 36.921 1.00 77.38 673 ARG A N 1
ATOM 5067 C CA . ARG A 1 673 ? 8.410 0.122 35.691 1.00 77.38 673 ARG A CA 1
ATOM 5068 C C . ARG A 1 673 ? 9.887 -0.219 35.916 1.00 77.38 673 ARG A C 1
ATOM 5070 O O . ARG A 1 673 ? 10.638 0.615 36.412 1.00 77.38 673 ARG A O 1
ATOM 5077 N N . LYS A 1 674 ? 10.298 -1.429 35.503 1.00 66.06 674 LYS A N 1
ATOM 5078 C CA . LYS A 1 674 ? 11.610 -2.071 35.769 1.00 66.06 674 LYS A CA 1
ATOM 5079 C C . LYS A 1 674 ? 12.849 -1.154 35.765 1.00 66.06 674 LYS A C 1
ATOM 5081 O O . LYS A 1 674 ? 13.739 -1.389 36.566 1.00 66.06 674 LYS A O 1
ATOM 5086 N N . ARG A 1 675 ? 12.925 -0.147 34.881 1.00 64.25 675 ARG A N 1
ATOM 5087 C CA . ARG A 1 675 ? 14.083 0.769 34.773 1.00 64.25 675 ARG A CA 1
ATOM 5088 C C . ARG A 1 675 ? 14.048 1.994 35.693 1.00 64.25 675 ARG A C 1
ATOM 5090 O O . ARG A 1 675 ? 15.099 2.543 35.972 1.00 64.25 675 ARG A O 1
ATOM 5097 N N . SER A 1 676 ? 12.873 2.463 36.122 1.00 73.50 676 SER A N 1
ATOM 5098 C CA . SER A 1 676 ? 12.740 3.757 36.820 1.00 73.50 676 SER A CA 1
ATOM 5099 C C . SER A 1 676 ? 12.022 3.666 38.167 1.00 73.50 676 SER A C 1
ATOM 5101 O O . SER A 1 676 ? 11.571 4.689 38.676 1.00 73.50 676 SER A O 1
ATOM 5103 N N . GLY A 1 677 ? 11.780 2.453 38.680 1.00 80.25 677 GLY A N 1
ATOM 5104 C CA . GLY A 1 677 ? 11.032 2.183 39.918 1.00 80.25 677 GLY A CA 1
ATOM 5105 C C . GLY A 1 677 ? 9.551 2.596 39.915 1.00 80.25 677 GLY A C 1
ATOM 5106 O O . GLY A 1 677 ? 8.790 2.116 40.748 1.00 80.25 677 GLY A O 1
ATOM 5107 N N . LYS A 1 678 ? 9.119 3.456 38.979 1.00 85.12 678 LYS A N 1
ATOM 5108 C CA . LYS A 1 678 ? 7.802 4.101 38.996 1.00 85.12 678 LYS A CA 1
ATOM 5109 C C . LYS A 1 678 ? 6.684 3.064 38.992 1.00 85.12 678 LYS A C 1
ATOM 5111 O O . LYS A 1 678 ? 6.515 2.316 38.025 1.00 85.12 678 LYS A O 1
ATOM 5116 N N . LEU A 1 679 ? 5.917 3.086 40.074 1.00 89.75 679 LEU A N 1
ATOM 5117 C CA . LEU A 1 679 ? 4.687 2.333 40.241 1.00 89.75 679 LEU A CA 1
ATOM 5118 C C . LEU A 1 679 ? 3.613 2.888 39.290 1.00 89.75 679 LEU A C 1
ATOM 5120 O O . LEU A 1 679 ? 3.546 4.095 39.037 1.00 89.75 679 LEU A O 1
ATOM 5124 N N . ARG A 1 680 ? 2.790 2.000 38.737 1.00 88.69 680 ARG A N 1
ATOM 5125 C CA . ARG A 1 680 ? 1.580 2.327 37.973 1.00 88.69 680 ARG A CA 1
ATOM 5126 C C . ARG A 1 680 ? 0.449 1.405 38.410 1.00 88.69 680 ARG A C 1
ATOM 5128 O O . ARG A 1 680 ? 0.652 0.192 38.454 1.00 88.69 680 ARG A O 1
ATOM 5135 N N . GLN A 1 681 ? -0.724 1.968 38.680 1.00 91.81 681 GLN A N 1
ATOM 5136 C CA . GLN A 1 681 ? -1.958 1.200 38.840 1.00 91.81 681 GLN A CA 1
ATOM 5137 C C . GLN A 1 681 ? -2.269 0.427 37.544 1.00 91.81 681 GLN A C 1
ATOM 5139 O O . GLN A 1 681 ? -1.994 0.900 36.439 1.00 91.81 681 GLN A O 1
ATOM 5144 N N . ILE A 1 682 ? -2.807 -0.780 37.694 1.00 92.12 682 ILE A N 1
ATOM 5145 C CA . ILE A 1 682 ? -3.338 -1.633 36.628 1.00 92.12 682 ILE A CA 1
ATOM 5146 C C . ILE A 1 682 ? -4.833 -1.802 36.892 1.00 92.12 682 ILE A C 1
ATOM 5148 O O . ILE A 1 682 ? -5.215 -2.056 38.034 1.00 92.12 682 ILE A O 1
ATOM 5152 N N . HIS A 1 683 ? -5.650 -1.747 35.844 1.00 93.12 683 HIS A N 1
ATOM 5153 C CA . HIS A 1 683 ? -7.064 -2.113 35.881 1.00 93.12 683 HIS A CA 1
ATOM 5154 C C . HIS A 1 683 ? -7.222 -3.374 35.021 1.00 93.12 683 HIS A C 1
ATOM 5156 O O . HIS A 1 683 ? -6.973 -3.342 33.815 1.00 93.12 683 HIS A O 1
ATOM 5162 N N . HIS A 1 684 ? -7.543 -4.518 35.627 1.00 94.31 684 HIS A N 1
ATOM 5163 C CA . HIS A 1 684 ? -7.496 -5.815 34.946 1.00 94.31 684 HIS A CA 1
ATOM 5164 C C . HIS A 1 684 ? -8.803 -6.118 34.186 1.00 94.31 684 HIS A C 1
ATOM 5166 O O . HIS A 1 684 ? -9.491 -7.098 34.463 1.00 94.31 684 HIS A O 1
ATOM 5172 N N . LEU A 1 685 ? -9.118 -5.301 33.177 1.00 95.38 685 LEU A N 1
ATOM 5173 C CA . LEU A 1 685 ? -10.325 -5.412 32.334 1.00 95.38 685 LEU A CA 1
ATOM 5174 C C . LEU A 1 685 ? -10.394 -6.697 31.475 1.00 95.38 685 LEU A C 1
ATOM 5176 O O . LEU A 1 685 ? -11.423 -6.992 30.866 1.00 95.38 685 LEU A O 1
ATOM 5180 N N . SER A 1 686 ? -9.327 -7.504 31.472 1.00 94.44 686 SER A N 1
ATOM 5181 C CA . SER A 1 686 ? -9.273 -8.883 30.951 1.00 94.44 686 SER A CA 1
ATOM 5182 C C . SER A 1 686 ? -9.552 -9.959 32.025 1.00 94.44 686 SER A C 1
ATOM 5184 O O . SER A 1 686 ? -8.986 -11.049 31.970 1.00 94.44 686 SER A O 1
ATOM 5186 N N . TRP A 1 687 ? -10.346 -9.651 33.062 1.00 92.88 687 TRP A N 1
ATOM 5187 C CA . TRP A 1 687 ? -10.802 -10.615 34.079 1.00 92.88 687 TRP A CA 1
ATOM 5188 C C . TRP A 1 687 ? -12.330 -10.559 34.284 1.00 92.88 687 TRP A C 1
ATOM 5190 O O . TRP A 1 687 ? -12.883 -9.457 34.300 1.00 92.88 687 TRP A O 1
ATOM 5200 N N . PRO A 1 688 ? -13.004 -11.707 34.498 1.00 91.00 688 PRO A N 1
ATOM 5201 C CA . PRO A 1 688 ? -12.495 -13.073 34.363 1.00 91.00 688 PRO A CA 1
ATOM 5202 C C . PRO A 1 688 ? -12.355 -13.447 32.880 1.00 91.00 688 PRO A C 1
ATOM 5204 O O . PRO A 1 688 ? -13.168 -13.046 32.055 1.00 91.00 688 PRO A O 1
ATOM 5207 N N . HIS A 1 689 ? -11.302 -14.188 32.536 1.00 87.81 689 HIS A N 1
ATOM 5208 C CA . HIS A 1 689 ? -10.991 -14.496 31.139 1.00 87.81 689 HIS A CA 1
ATOM 5209 C C . HIS A 1 689 ? -12.068 -15.383 30.493 1.00 87.81 689 HIS A C 1
ATOM 5211 O O . HIS A 1 689 ? -12.428 -16.422 31.047 1.00 87.81 689 HIS A O 1
ATOM 5217 N N . GLY A 1 690 ? -12.543 -14.971 29.319 1.00 89.25 690 GLY A N 1
ATOM 5218 C CA . GLY A 1 690 ? -13.645 -15.579 28.574 1.00 89.25 690 GLY A CA 1
ATOM 5219 C C . GLY A 1 690 ? -14.993 -14.870 28.757 1.00 89.25 690 GLY A C 1
ATOM 5220 O O . GLY A 1 690 ? -15.952 -15.233 28.082 1.00 89.25 690 GLY A O 1
ATOM 5221 N N . SER A 1 691 ? -15.091 -13.870 29.641 1.00 91.06 691 SER A N 1
ATOM 5222 C CA . SER A 1 691 ? -16.323 -13.091 29.853 1.00 91.06 691 SER A CA 1
ATOM 5223 C C . SER A 1 691 ? -16.088 -11.680 30.418 1.00 91.06 691 SER A C 1
ATOM 5225 O O . SER A 1 691 ? -17.022 -11.050 30.927 1.00 91.06 691 SER A O 1
ATOM 5227 N N . SER A 1 692 ? -14.850 -11.181 30.367 1.00 94.19 692 SER A N 1
ATOM 5228 C CA . SER A 1 692 ? -14.469 -9.866 30.880 1.00 94.19 692 SER A CA 1
ATOM 5229 C C . SER A 1 692 ? -14.985 -8.713 30.008 1.00 94.19 692 SER A C 1
ATOM 5231 O O . SER A 1 692 ? -15.567 -8.918 28.944 1.00 94.19 692 SER A O 1
ATOM 5233 N N . VAL A 1 693 ? -14.720 -7.472 30.433 1.00 94.88 693 VAL A N 1
ATOM 5234 C CA . VAL A 1 693 ? -14.996 -6.272 29.622 1.00 94.88 693 VAL A CA 1
ATOM 5235 C C . VAL A 1 693 ? -14.255 -6.340 28.282 1.00 94.88 693 VAL A C 1
ATOM 5237 O O . VAL A 1 693 ? -14.870 -6.207 27.232 1.00 94.88 693 VAL A O 1
ATOM 5240 N N . ASN A 1 694 ? -12.949 -6.620 28.307 1.00 96.19 694 ASN A N 1
ATOM 5241 C CA . ASN A 1 694 ? -12.140 -6.749 27.092 1.00 96.19 694 ASN A CA 1
ATOM 5242 C C . ASN A 1 694 ? -12.509 -7.963 26.221 1.00 96.19 694 ASN A C 1
ATOM 5244 O O . ASN A 1 694 ? -12.350 -7.871 25.009 1.00 96.19 694 ASN A O 1
ATOM 5248 N N . ASP A 1 695 ? -12.991 -9.073 26.797 1.00 94.69 695 ASP A N 1
ATOM 5249 C CA . ASP A 1 695 ? -13.449 -10.232 26.010 1.00 94.69 695 ASP A CA 1
ATOM 5250 C C . ASP A 1 695 ? -14.760 -9.925 25.247 1.00 94.69 695 ASP A C 1
ATOM 5252 O O . ASP A 1 695 ? -15.022 -10.519 24.206 1.00 94.69 695 ASP A O 1
ATOM 5256 N N . GLY A 1 696 ? -15.576 -8.981 25.740 1.00 93.88 696 GLY A N 1
ATOM 5257 C CA . GLY A 1 696 ? -16.811 -8.519 25.088 1.00 93.88 696 GLY A CA 1
ATOM 5258 C C . GLY A 1 696 ? -16.643 -7.352 24.104 1.00 93.88 696 GLY A C 1
ATOM 5259 O O . GLY A 1 696 ? -17.650 -6.849 23.602 1.00 93.88 696 GLY A O 1
ATOM 5260 N N . ILE A 1 697 ? -15.411 -6.902 23.840 1.00 95.06 697 ILE A N 1
ATOM 5261 C CA . ILE A 1 697 ? -15.093 -5.872 22.837 1.00 95.06 697 ILE A CA 1
ATOM 5262 C C . ILE A 1 697 ? -14.444 -6.567 21.628 1.00 95.06 697 ILE A C 1
ATOM 5264 O O . ILE A 1 697 ? -13.369 -7.154 21.797 1.00 95.06 697 ILE A O 1
ATOM 5268 N N . PRO A 1 698 ? -15.050 -6.526 20.424 1.00 91.19 698 PRO A N 1
ATOM 5269 C CA . PRO A 1 698 ? -14.512 -7.183 19.234 1.00 91.19 698 PRO A CA 1
ATOM 5270 C C . PRO A 1 698 ? -13.120 -6.693 18.813 1.00 91.19 698 PRO A C 1
ATOM 5272 O O . PRO A 1 698 ? -12.686 -5.591 19.143 1.00 91.19 698 PRO A O 1
ATOM 5275 N N . ASP A 1 699 ? -12.427 -7.512 18.020 1.00 86.94 699 ASP A N 1
ATOM 5276 C CA . ASP A 1 699 ? -11.126 -7.177 17.429 1.00 86.94 699 ASP A CA 1
ATOM 5277 C C . ASP A 1 699 ? -11.202 -5.990 16.449 1.00 86.94 699 ASP A C 1
ATOM 5279 O O . ASP A 1 699 ? -10.223 -5.251 16.317 1.00 86.94 699 ASP A O 1
ATOM 5283 N N . SER A 1 700 ? -12.361 -5.762 15.813 1.00 83.75 700 SER A N 1
ATOM 5284 C CA . SER A 1 700 ? -12.615 -4.582 14.973 1.00 83.75 700 SER A CA 1
ATOM 5285 C C . SER A 1 700 ? -12.439 -3.290 15.774 1.00 83.75 700 SER A C 1
ATOM 5287 O O . SER A 1 700 ? -11.612 -2.458 15.403 1.00 83.75 700 SER A O 1
ATOM 5289 N N . GLU A 1 701 ? -13.090 -3.192 16.937 1.00 85.31 701 GLU A N 1
ATOM 5290 C CA . GLU A 1 701 ? -13.140 -2.016 17.826 1.00 85.31 701 GLU A CA 1
ATOM 5291 C C . GLU A 1 701 ? -11.823 -1.738 18.578 1.00 85.31 701 GLU A C 1
ATOM 5293 O O . GLU A 1 701 ? -11.772 -0.934 19.507 1.00 85.31 701 GLU A O 1
ATOM 5298 N N . ALA A 1 702 ? -10.739 -2.418 18.202 1.00 83.94 702 ALA A N 1
ATOM 5299 C CA . ALA A 1 702 ? -9.394 -2.219 18.735 1.00 83.94 702 ALA A CA 1
ATOM 5300 C C . ALA A 1 702 ? -8.308 -2.154 17.642 1.00 83.94 702 ALA A C 1
ATOM 5302 O O . ALA A 1 702 ? -7.123 -2.025 17.957 1.00 83.94 702 ALA A O 1
ATOM 5303 N N . SER A 1 703 ? -8.686 -2.265 16.364 1.00 80.62 703 SER A N 1
ATOM 5304 C CA . SER A 1 703 ? -7.750 -2.322 15.236 1.00 80.62 703 SER A CA 1
ATOM 5305 C C . SER A 1 703 ? -7.322 -0.924 14.763 1.00 80.62 703 SER A C 1
ATOM 5307 O O . SER A 1 703 ? -8.162 -0.052 14.522 1.00 80.62 703 SER A O 1
ATOM 5309 N N . ILE A 1 704 ? -6.005 -0.714 14.641 1.00 81.00 704 ILE A N 1
ATOM 5310 C CA . ILE A 1 704 ? -5.357 0.557 14.268 1.00 81.00 704 ILE A CA 1
ATOM 5311 C C . ILE A 1 704 ? -4.140 0.242 13.389 1.00 81.00 704 ILE A C 1
ATOM 5313 O O . ILE A 1 704 ? -3.374 -0.672 13.706 1.00 81.00 704 ILE A O 1
ATOM 5317 N N . THR A 1 705 ? -3.928 1.023 12.330 1.00 68.25 705 THR A N 1
ATOM 5318 C CA . THR A 1 705 ? -2.764 0.899 11.439 1.00 68.25 705 THR A CA 1
ATOM 5319 C C . THR A 1 705 ? -1.774 2.029 11.714 1.00 68.25 705 THR A C 1
ATOM 5321 O O . THR A 1 705 ? -2.082 3.194 11.477 1.00 68.25 705 THR A O 1
ATOM 5324 N N . TYR A 1 706 ? -0.574 1.689 12.191 1.00 67.75 706 TYR A N 1
ATOM 5325 C CA . TYR A 1 706 ? 0.497 2.657 12.445 1.00 67.75 706 TYR A CA 1
ATOM 5326 C C . TYR A 1 706 ? 1.576 2.616 11.368 1.00 67.75 706 TYR A C 1
ATOM 5328 O O . TYR A 1 706 ? 2.005 1.548 10.939 1.00 67.75 706 TYR A O 1
ATOM 5336 N N . ASP A 1 707 ? 2.073 3.799 11.021 1.00 57.31 707 ASP A N 1
ATOM 5337 C CA . ASP A 1 707 ? 2.923 4.023 9.848 1.00 57.31 707 ASP A CA 1
ATOM 5338 C C . ASP A 1 707 ? 4.304 4.624 10.187 1.00 57.31 707 ASP A C 1
ATOM 5340 O O . ASP A 1 707 ? 5.111 4.870 9.294 1.00 57.31 707 ASP A O 1
ATOM 5344 N N . MET A 1 708 ? 4.566 4.926 11.467 1.00 69.56 708 MET A N 1
ATOM 5345 C CA . MET A 1 708 ? 5.426 6.064 11.816 1.00 69.56 708 MET A CA 1
ATOM 5346 C C . MET A 1 708 ? 6.933 5.876 11.574 1.00 69.56 708 MET A C 1
ATOM 5348 O O . MET A 1 708 ? 7.434 6.458 10.625 1.00 69.56 708 MET A O 1
ATOM 5352 N N . LEU A 1 709 ? 7.679 5.117 12.395 1.00 78.19 709 LEU A N 1
ATOM 5353 C CA . LEU A 1 709 ? 9.155 5.236 12.441 1.00 78.19 709 LEU A CA 1
ATOM 5354 C C . LEU A 1 709 ? 9.850 5.108 11.071 1.00 78.19 709 LEU A C 1
ATOM 5356 O O . LEU A 1 709 ? 10.745 5.894 10.781 1.00 78.19 709 LEU A O 1
ATOM 5360 N N . ALA A 1 710 ? 9.439 4.148 10.236 1.00 76.56 710 ALA A N 1
ATOM 5361 C CA . ALA A 1 710 ? 10.010 3.984 8.899 1.00 76.56 710 ALA A CA 1
ATOM 5362 C C . ALA A 1 710 ? 9.703 5.193 8.001 1.00 76.56 710 ALA A C 1
ATOM 5364 O O . ALA A 1 710 ? 10.629 5.785 7.454 1.00 76.56 710 ALA A O 1
ATOM 5365 N N . LYS A 1 711 ? 8.436 5.629 7.935 1.00 80.50 711 LYS A N 1
ATOM 5366 C CA . LYS A 1 711 ? 8.057 6.801 7.139 1.00 80.50 711 LYS A CA 1
ATOM 5367 C C . LYS A 1 711 ? 8.678 8.086 7.682 1.00 80.50 711 LYS A C 1
ATOM 5369 O O . LYS A 1 711 ? 9.163 8.855 6.881 1.00 80.50 711 LYS A O 1
ATOM 5374 N N . SER A 1 712 ? 8.797 8.277 8.997 1.00 83.75 712 SER A N 1
ATOM 5375 C CA . SER A 1 712 ? 9.516 9.422 9.585 1.00 83.75 712 SER A CA 1
ATOM 5376 C C . SER A 1 712 ? 10.999 9.459 9.197 1.00 83.75 712 SER A C 1
ATOM 5378 O O . SER A 1 712 ? 11.559 10.535 9.015 1.00 83.75 712 SER A O 1
ATOM 5380 N N . ILE A 1 713 ? 11.647 8.296 9.067 1.00 82.50 713 ILE A N 1
ATOM 5381 C CA . ILE A 1 713 ? 13.029 8.179 8.575 1.00 82.50 713 ILE A CA 1
ATOM 5382 C C . ILE A 1 713 ? 13.095 8.504 7.075 1.00 82.50 713 ILE A C 1
ATOM 5384 O O . ILE A 1 713 ? 14.020 9.186 6.639 1.00 82.50 713 ILE A O 1
ATOM 5388 N N . ASP A 1 714 ? 12.114 8.060 6.289 1.00 80.88 714 ASP A N 1
ATOM 5389 C CA . ASP A 1 714 ? 12.037 8.347 4.855 1.00 80.88 714 ASP A CA 1
ATOM 5390 C C . ASP A 1 714 ? 11.679 9.825 4.573 1.00 80.88 714 ASP A C 1
ATOM 5392 O O . ASP A 1 714 ? 12.314 10.446 3.726 1.00 80.88 714 ASP A O 1
ATOM 5396 N N . ASP A 1 715 ? 10.762 10.428 5.335 1.00 84.56 715 ASP A N 1
ATOM 5397 C CA . ASP A 1 715 ? 10.422 11.858 5.303 1.00 84.56 715 ASP A CA 1
ATOM 5398 C C . ASP A 1 715 ? 11.645 12.713 5.659 1.00 84.56 715 ASP A C 1
ATOM 5400 O O . ASP A 1 715 ? 11.940 13.697 4.983 1.00 84.56 715 ASP A O 1
ATOM 5404 N N . LEU A 1 716 ? 12.398 12.321 6.697 1.00 86.12 716 LEU A N 1
ATOM 5405 C CA . LEU A 1 716 ? 13.629 13.008 7.085 1.00 86.12 716 LEU A CA 1
ATOM 5406 C C . LEU A 1 716 ? 14.702 12.874 5.995 1.00 86.12 716 LEU A C 1
ATOM 5408 O O . LEU A 1 716 ? 15.399 13.848 5.719 1.00 86.12 716 LEU A O 1
ATOM 5412 N N . ARG A 1 717 ? 14.802 11.715 5.323 1.00 82.00 717 ARG A N 1
ATOM 5413 C CA . ARG A 1 717 ? 15.676 11.520 4.150 1.00 82.00 717 ARG A CA 1
ATOM 5414 C C . ARG A 1 717 ? 15.291 12.446 2.993 1.00 82.00 717 ARG A C 1
ATOM 5416 O O . ARG A 1 717 ? 16.182 13.051 2.409 1.00 82.00 717 ARG A O 1
ATOM 5423 N N . VAL A 1 718 ? 13.997 12.549 2.677 1.00 79.94 718 VAL A N 1
ATOM 5424 C CA . VAL A 1 718 ? 13.461 13.402 1.598 1.00 79.94 718 VAL A CA 1
ATOM 5425 C C . VAL A 1 718 ? 13.626 14.889 1.922 1.00 79.94 718 VAL A C 1
ATOM 5427 O O . VAL A 1 718 ? 13.955 15.672 1.037 1.00 79.94 718 VAL A O 1
ATOM 5430 N N . SER A 1 719 ? 13.445 15.276 3.186 1.00 84.81 719 SER A N 1
ATOM 5431 C CA . SER A 1 719 ? 13.676 16.641 3.671 1.00 84.81 719 SER A CA 1
ATOM 5432 C C . SER A 1 719 ? 15.171 17.006 3.650 1.00 84.81 719 SER A C 1
ATOM 5434 O O . SER A 1 719 ? 15.534 18.104 3.239 1.00 84.81 719 SER A O 1
ATOM 5436 N N . GLY A 1 720 ? 16.054 16.070 4.011 1.00 83.75 720 GLY A N 1
ATOM 5437 C CA . GLY A 1 720 ? 17.504 16.178 3.821 1.00 83.75 720 GLY A CA 1
ATOM 5438 C C . GLY A 1 720 ? 18.293 16.775 5.001 1.00 83.75 720 GLY A C 1
ATOM 5439 O O . GLY A 1 720 ? 17.723 17.070 6.061 1.00 83.75 720 GLY A O 1
ATOM 5440 N N . PRO A 1 721 ? 19.624 16.940 4.849 1.00 89.25 721 PRO A N 1
ATOM 5441 C CA . PRO A 1 721 ? 20.514 17.359 5.931 1.00 89.25 721 PRO A CA 1
ATOM 5442 C C . PRO A 1 721 ? 20.187 18.754 6.474 1.00 89.25 721 PRO A C 1
ATOM 5444 O O . PRO A 1 721 ? 19.953 19.687 5.712 1.00 89.25 721 PRO A O 1
ATOM 5447 N N . GLY A 1 722 ? 20.211 18.910 7.797 1.00 90.44 722 GLY A N 1
ATOM 5448 C CA . GLY A 1 722 ? 19.884 20.159 8.491 1.00 90.44 722 GLY A CA 1
ATOM 5449 C C . GLY A 1 722 ? 18.392 20.390 8.736 1.00 90.44 722 GLY A C 1
ATOM 5450 O O . GLY A 1 722 ? 18.035 21.436 9.275 1.00 90.44 722 GLY A O 1
ATOM 5451 N N . SER A 1 723 ? 17.523 19.433 8.389 1.00 92.69 723 SER A N 1
ATOM 5452 C CA . SER A 1 723 ? 16.081 19.515 8.659 1.00 92.69 723 SER A CA 1
ATOM 5453 C C . SER A 1 723 ? 15.808 19.752 10.146 1.00 92.69 723 SER A C 1
ATOM 5455 O O . SER A 1 723 ? 16.275 18.988 10.999 1.00 92.69 723 SER A O 1
ATOM 5457 N N . LEU A 1 724 ? 15.036 20.791 10.469 1.00 95.25 724 LEU A N 1
ATOM 5458 C CA . LEU A 1 724 ? 14.596 21.047 11.840 1.00 95.25 724 LEU A CA 1
ATOM 5459 C C . LEU A 1 724 ? 13.425 20.130 12.184 1.00 95.25 724 LEU A C 1
ATOM 5461 O O . LEU A 1 724 ? 12.487 19.989 11.405 1.00 95.25 724 LEU A O 1
ATOM 5465 N N . MET A 1 725 ? 13.453 19.542 13.374 1.00 95.50 725 MET A N 1
ATOM 5466 C CA . MET A 1 725 ? 12.412 18.655 13.877 1.00 95.50 725 MET A CA 1
ATOM 5467 C C . MET A 1 725 ? 11.795 19.218 15.159 1.00 95.50 725 MET A C 1
ATOM 5469 O O . MET A 1 725 ? 12.492 19.798 15.995 1.00 95.50 725 MET A O 1
ATOM 5473 N N . ILE A 1 726 ? 10.488 19.025 15.328 1.00 95.62 726 ILE A N 1
ATOM 5474 C CA . ILE A 1 726 ? 9.765 19.296 16.578 1.00 95.62 726 ILE A CA 1
ATOM 5475 C C . ILE A 1 726 ? 9.058 18.013 16.986 1.00 95.62 726 ILE A C 1
ATOM 5477 O O . ILE A 1 726 ? 8.348 17.413 16.181 1.00 95.62 726 ILE A O 1
ATOM 5481 N N . LYS A 1 727 ? 9.195 17.628 18.251 1.00 94.12 727 LYS A N 1
ATOM 5482 C CA . LYS A 1 727 ? 8.438 16.536 18.854 1.00 94.12 727 LYS A CA 1
ATOM 5483 C C . LYS A 1 727 ? 7.551 17.072 19.970 1.00 94.12 727 LYS A C 1
ATOM 5485 O O . LYS A 1 727 ? 7.980 17.910 20.761 1.00 94.12 727 LYS A O 1
ATOM 5490 N N . PHE A 1 728 ? 6.338 16.545 20.093 1.00 93.50 728 PHE A N 1
ATOM 5491 C CA . PHE A 1 728 ? 5.515 16.764 21.280 1.00 93.50 728 PHE A CA 1
ATOM 5492 C C . PHE A 1 728 ? 4.748 15.508 21.688 1.00 93.50 728 PHE A C 1
ATOM 5494 O O . PHE A 1 728 ? 4.662 14.534 20.943 1.00 93.50 728 PHE A O 1
ATOM 5501 N N . ASP A 1 729 ? 4.222 15.555 22.908 1.00 92.12 729 ASP A N 1
ATOM 5502 C CA . ASP A 1 729 ? 3.505 14.465 23.558 1.00 92.12 729 ASP A CA 1
ATOM 5503 C C . ASP A 1 729 ? 2.248 15.015 24.232 1.00 92.12 729 ASP A C 1
ATOM 5505 O O . ASP A 1 729 ? 2.326 16.027 24.939 1.00 92.12 729 ASP A O 1
ATOM 5509 N N . LEU A 1 730 ? 1.099 14.376 24.023 1.00 91.06 730 LEU A N 1
ATOM 5510 C CA . LEU A 1 730 ? -0.156 14.781 24.659 1.00 91.06 730 LEU A CA 1
ATOM 5511 C C . LEU A 1 730 ? -0.209 14.276 26.107 1.00 91.06 730 LEU A C 1
ATOM 5513 O O . LEU A 1 730 ? -0.272 13.073 26.366 1.00 91.06 730 LEU A O 1
ATOM 5517 N N . GLU A 1 731 ? -0.230 15.194 27.079 1.00 87.94 731 GLU A N 1
ATOM 5518 C CA . GLU A 1 731 ? -0.325 14.803 28.483 1.00 87.94 731 GLU A CA 1
ATOM 5519 C C . GLU A 1 731 ? -1.628 14.038 28.728 1.00 87.94 731 GLU A C 1
ATOM 5521 O O . GLU A 1 731 ? -2.703 14.468 28.332 1.00 87.94 731 GLU A O 1
ATOM 5526 N N . ALA A 1 732 ? -1.528 12.896 29.410 1.00 82.31 732 ALA A N 1
ATOM 5527 C CA . ALA A 1 732 ? -2.646 12.067 29.858 1.00 82.31 732 ALA A CA 1
ATOM 5528 C C . ALA A 1 732 ? -3.627 11.567 28.770 1.00 82.31 732 ALA A C 1
ATOM 5530 O O . ALA A 1 732 ? -4.571 10.873 29.142 1.00 82.31 732 ALA A O 1
ATOM 5531 N N . ALA A 1 733 ? -3.389 11.843 27.480 1.00 81.75 733 ALA A N 1
ATOM 5532 C CA . ALA A 1 733 ? -4.021 11.253 26.291 1.00 81.75 733 ALA A CA 1
ATOM 5533 C C . ALA A 1 733 ? -5.479 10.786 26.503 1.00 81.75 733 ALA A C 1
ATOM 5535 O O . ALA A 1 733 ? -6.392 11.610 26.560 1.00 81.75 733 ALA A O 1
ATOM 5536 N N . PHE A 1 734 ? -5.679 9.478 26.714 1.00 90.50 734 PHE A N 1
ATOM 5537 C CA . PHE A 1 734 ? -6.972 8.811 26.931 1.00 90.50 734 PHE A CA 1
ATOM 5538 C C . PHE A 1 734 ? -7.874 9.509 27.971 1.00 90.50 734 PHE A C 1
ATOM 5540 O O . PHE A 1 734 ? -9.085 9.581 27.793 1.00 90.50 734 PHE A O 1
ATOM 5547 N N . ARG A 1 735 ? -7.293 10.116 29.015 1.00 91.06 735 ARG A N 1
ATOM 5548 C CA . ARG A 1 735 ? -7.995 10.828 30.100 1.00 91.06 735 ARG A CA 1
ATOM 5549 C C . ARG A 1 735 ? -8.607 12.188 29.707 1.00 91.06 735 ARG A C 1
ATOM 5551 O O . ARG A 1 735 ? -8.973 12.961 30.597 1.00 91.06 735 ARG A O 1
ATOM 5558 N N . HIS A 1 736 ? -8.689 12.481 28.410 1.00 90.81 736 HIS A N 1
ATOM 5559 C CA . HIS A 1 736 ? -9.465 13.585 27.831 1.00 90.81 736 HIS A CA 1
ATOM 5560 C C . HIS A 1 736 ? -10.768 13.111 27.175 1.00 90.81 736 HIS A C 1
ATOM 5562 O O . HIS A 1 736 ? -11.671 13.921 27.001 1.00 90.81 736 HIS A O 1
ATOM 5568 N N . ILE A 1 737 ? -10.889 11.823 26.831 1.00 94.69 737 ILE A N 1
ATOM 5569 C CA . ILE A 1 737 ? -12.060 11.294 26.123 1.00 94.69 737 ILE A CA 1
ATOM 5570 C C . ILE A 1 737 ? -13.067 10.746 27.149 1.00 94.69 737 ILE A C 1
ATOM 5572 O O . ILE A 1 737 ? -12.735 9.774 27.840 1.00 94.69 737 ILE A O 1
ATOM 5576 N N . PRO A 1 738 ? -14.258 11.352 27.298 1.00 95.31 738 PRO A N 1
ATOM 5577 C CA . PRO A 1 738 ? -15.273 10.884 28.237 1.00 95.31 738 PRO A CA 1
ATOM 5578 C C . PRO A 1 738 ? -15.937 9.585 27.753 1.00 95.31 738 PRO A C 1
ATOM 5580 O O . PRO A 1 738 ? -16.020 9.318 26.553 1.00 95.31 738 PRO A O 1
ATOM 5583 N N . ILE A 1 739 ? -16.421 8.771 28.688 1.00 95.12 739 ILE A N 1
ATOM 5584 C CA . ILE A 1 739 ? -17.152 7.520 28.426 1.00 95.12 739 ILE A CA 1
ATOM 5585 C C . ILE A 1 739 ? -18.656 7.794 28.506 1.00 95.12 739 ILE A C 1
ATOM 5587 O O . ILE A 1 739 ? -19.107 8.468 29.434 1.00 95.12 739 ILE A O 1
ATOM 5591 N N . ARG A 1 740 ? -19.454 7.253 27.574 1.00 92.81 740 ARG A N 1
ATOM 5592 C CA . ARG A 1 740 ? -20.914 7.434 27.617 1.00 92.81 740 ARG A CA 1
ATOM 5593 C C . ARG A 1 740 ? -21.534 6.780 28.854 1.00 92.81 740 ARG A C 1
ATOM 5595 O O . ARG A 1 740 ? -21.124 5.699 29.284 1.00 92.81 740 ARG A O 1
ATOM 5602 N N . HIS A 1 741 ? -22.619 7.364 29.359 1.00 90.25 741 HIS A N 1
ATOM 5603 C CA . HIS A 1 741 ? -23.302 6.889 30.571 1.00 90.25 741 HIS A CA 1
ATOM 5604 C C . HIS A 1 741 ? -23.708 5.399 30.544 1.00 90.25 741 HIS A C 1
ATOM 5606 O O . HIS A 1 741 ? -23.687 4.746 31.586 1.00 90.25 741 HIS A O 1
ATOM 5612 N N . ALA A 1 742 ? -24.026 4.841 29.370 1.00 90.56 742 ALA A N 1
ATOM 5613 C CA . ALA A 1 742 ? -24.415 3.437 29.207 1.00 90.56 742 ALA A CA 1
ATOM 5614 C C . ALA A 1 742 ? -23.270 2.417 29.404 1.00 90.56 742 ALA A C 1
ATOM 5616 O O . ALA A 1 742 ? -23.546 1.237 29.631 1.00 90.56 742 ALA A O 1
ATOM 5617 N N . ASP A 1 743 ? -22.003 2.844 29.324 1.00 94.25 743 ASP A N 1
ATOM 5618 C CA . ASP A 1 743 ? -20.826 1.978 29.499 1.00 94.25 743 ASP A CA 1
ATOM 5619 C C . ASP A 1 743 ? -20.168 2.110 30.882 1.00 94.25 743 ASP A C 1
ATOM 5621 O O . ASP A 1 743 ? -19.412 1.222 31.280 1.00 94.25 743 ASP A O 1
ATOM 5625 N N . LEU A 1 744 ? -20.509 3.145 31.662 1.00 93.56 744 LEU A N 1
ATOM 5626 C CA . LEU A 1 744 ? -19.994 3.339 33.026 1.00 93.56 744 LEU A CA 1
ATOM 5627 C C . LEU A 1 744 ? -20.140 2.103 33.940 1.00 93.56 744 LEU A C 1
ATOM 5629 O O . LEU A 1 744 ? -19.168 1.794 34.632 1.00 93.56 744 LEU A O 1
ATOM 5633 N N . PRO A 1 745 ? -21.256 1.332 33.937 1.00 95.50 745 PRO A N 1
ATOM 5634 C CA . PRO A 1 745 ? -21.378 0.138 34.780 1.00 95.50 745 PRO A CA 1
ATOM 5635 C C . PRO A 1 745 ? -20.319 -0.936 34.499 1.00 95.50 745 PRO A C 1
ATOM 5637 O O . PRO A 1 745 ? -20.041 -1.752 35.374 1.00 95.50 745 PRO A O 1
ATOM 5640 N N . LEU A 1 746 ? -19.714 -0.946 33.306 1.00 95.56 746 LEU A N 1
ATOM 5641 C CA . LEU A 1 746 ? -18.712 -1.934 32.899 1.00 95.56 746 LEU A CA 1
ATOM 5642 C C . LEU A 1 746 ? -17.318 -1.641 33.481 1.00 95.56 746 LEU A C 1
ATOM 5644 O O . LEU A 1 746 ? -16.481 -2.539 33.534 1.00 95.56 746 LEU A O 1
ATOM 5648 N N . LEU A 1 747 ? -17.054 -0.398 33.895 1.00 95.81 747 LEU A N 1
ATOM 5649 C CA . LEU A 1 747 ? -15.711 0.121 34.187 1.00 95.81 747 LEU A CA 1
ATOM 5650 C C . LEU A 1 747 ? -15.535 0.479 35.672 1.00 95.81 747 LEU A C 1
ATOM 5652 O O . LEU A 1 747 ? -14.923 1.488 36.033 1.00 95.81 747 LEU A O 1
ATOM 5656 N N . GLY A 1 748 ? -16.089 -0.372 36.539 1.00 95.19 748 GLY A N 1
ATOM 5657 C CA . GLY A 1 748 ? -15.981 -0.257 37.988 1.00 95.19 748 GLY A CA 1
ATOM 5658 C C . GLY A 1 748 ? -14.739 -0.934 38.572 1.00 95.19 748 GLY A C 1
ATOM 5659 O O . GLY A 1 748 ? -14.215 -1.915 38.037 1.00 95.19 748 GLY A O 1
ATOM 5660 N N . TYR A 1 749 ? -14.291 -0.455 39.730 1.00 95.81 749 TYR A N 1
ATOM 5661 C CA . TYR A 1 749 ? -13.311 -1.133 40.582 1.00 95.81 749 TYR A CA 1
ATOM 5662 C C . TYR A 1 749 ? -13.518 -0.786 42.065 1.00 95.81 749 TYR A C 1
ATOM 5664 O O . TYR A 1 749 ? -14.176 0.197 42.400 1.00 95.81 749 TYR A O 1
ATOM 5672 N N . SER A 1 750 ? -12.950 -1.584 42.975 1.00 95.19 750 SER A N 1
ATOM 5673 C CA . SER A 1 750 ? -13.064 -1.366 44.423 1.00 95.19 750 SER A CA 1
ATOM 5674 C C . SER A 1 750 ? -11.703 -1.171 45.095 1.00 95.19 750 SER A C 1
ATOM 5676 O O . SER A 1 750 ? -10.704 -1.789 44.724 1.00 95.19 750 SER A O 1
ATOM 5678 N N . TRP A 1 751 ? -11.647 -0.311 46.112 1.00 96.50 751 TRP A N 1
ATOM 5679 C CA . TRP A 1 751 ? -10.457 -0.097 46.935 1.00 96.50 751 TRP A CA 1
ATOM 5680 C C . TRP A 1 751 ? -10.844 0.269 48.371 1.00 96.50 751 TRP A C 1
ATOM 5682 O O . TRP A 1 751 ? -11.684 1.136 48.588 1.00 96.50 751 TRP A O 1
ATOM 5692 N N . ARG A 1 752 ? -10.232 -0.401 49.360 1.00 93.62 752 ARG A N 1
ATOM 5693 C CA . ARG A 1 752 ? -10.447 -0.174 50.810 1.00 93.62 752 ARG A CA 1
ATOM 5694 C C . ARG A 1 752 ? -11.926 -0.118 51.258 1.00 93.62 752 ARG A C 1
ATOM 5696 O O . ARG A 1 752 ? -12.259 0.612 52.180 1.00 93.62 752 ARG A O 1
ATOM 5703 N N . GLY A 1 753 ? -12.798 -0.911 50.630 1.00 90.88 753 GLY A N 1
ATOM 5704 C CA . GLY A 1 753 ? -14.234 -0.962 50.948 1.00 90.88 753 GLY A CA 1
ATOM 5705 C C . GLY A 1 753 ? -15.100 0.071 50.216 1.00 90.88 753 GLY A C 1
ATOM 5706 O O . GLY A 1 753 ? -16.317 -0.006 50.313 1.00 90.88 753 GLY A O 1
ATOM 5707 N N . SER A 1 754 ? -14.494 0.973 49.440 1.00 95.69 754 SER A N 1
ATOM 5708 C CA . SER A 1 754 ? -15.193 1.898 48.544 1.00 95.69 754 SER A CA 1
ATOM 5709 C C . SER A 1 754 ? -15.191 1.386 47.104 1.00 95.69 754 SER A C 1
ATOM 5711 O O . SER A 1 754 ? -14.239 0.733 46.664 1.00 95.69 754 SER A O 1
ATOM 5713 N N . ILE A 1 755 ? -16.235 1.723 46.352 1.00 95.88 755 ILE A N 1
ATOM 5714 C CA . ILE A 1 755 ? -16.407 1.408 44.930 1.00 95.88 755 ILE A CA 1
ATOM 5715 C C . ILE A 1 755 ? -16.292 2.697 44.106 1.00 95.88 755 ILE A C 1
ATOM 5717 O O . ILE A 1 755 ? -16.737 3.762 44.539 1.00 95.88 755 ILE A O 1
ATOM 5721 N N . TYR A 1 756 ? -15.683 2.592 42.925 1.00 96.44 756 TYR A N 1
ATOM 5722 C CA . TYR A 1 756 ? -15.415 3.697 42.009 1.00 96.44 756 TYR A CA 1
ATOM 5723 C C . TYR A 1 756 ? -15.691 3.297 40.556 1.00 96.44 756 TYR A C 1
ATOM 5725 O O . TYR A 1 756 ? -15.545 2.124 40.212 1.00 96.44 756 TYR A O 1
ATOM 5733 N N . PHE A 1 757 ? -16.029 4.270 39.704 1.00 95.94 757 PHE A N 1
ATOM 5734 C CA . PHE A 1 757 ? -16.267 4.072 38.267 1.00 95.94 757 PHE A CA 1
ATOM 5735 C C . PHE A 1 757 ? -15.549 5.137 37.435 1.00 95.94 757 PHE A C 1
ATOM 5737 O O . PHE A 1 757 ? -15.545 6.317 37.789 1.00 95.94 757 PHE A O 1
ATOM 5744 N N . GLU A 1 758 ? -14.928 4.713 36.339 1.00 94.75 758 GLU A N 1
ATOM 5745 C CA . GLU A 1 758 ? -14.112 5.563 35.463 1.00 94.75 758 GLU A CA 1
ATOM 5746 C C . GLU A 1 758 ? -14.982 6.361 34.485 1.00 94.75 758 GLU A C 1
ATOM 5748 O O . GLU A 1 758 ? -15.789 5.782 33.763 1.00 94.75 758 GLU A O 1
ATOM 5753 N N . LEU A 1 759 ? -14.805 7.687 34.448 1.00 95.38 759 LEU A N 1
ATOM 5754 C CA . LEU A 1 759 ? -15.585 8.594 33.589 1.00 95.38 759 LEU A CA 1
ATOM 5755 C C . LEU A 1 759 ? -14.891 8.908 32.250 1.00 95.38 759 LEU A C 1
ATOM 5757 O O . LEU A 1 759 ? -15.518 9.451 31.345 1.00 95.38 759 LEU A O 1
ATOM 5761 N N . PHE A 1 760 ? -13.606 8.562 32.114 1.00 95.56 760 PHE A N 1
ATOM 5762 C CA . PHE A 1 760 ? -12.779 8.805 30.924 1.00 95.56 760 PHE A CA 1
ATOM 5763 C C . PHE A 1 760 ? -11.980 7.561 30.528 1.00 95.56 760 PHE A C 1
ATOM 5765 O O . PHE A 1 760 ? -11.580 6.790 31.408 1.00 95.56 760 PHE A O 1
ATOM 5772 N N . LEU A 1 761 ? -11.671 7.406 29.233 1.00 94.25 761 LEU A N 1
ATOM 5773 C CA . LEU A 1 761 ? -10.932 6.252 28.700 1.00 94.25 761 LEU A CA 1
ATOM 5774 C C . LEU A 1 761 ? -9.663 5.940 29.508 1.00 94.25 761 LEU A C 1
ATOM 5776 O O . LEU A 1 761 ? -8.902 6.821 29.914 1.00 94.25 761 LEU A O 1
ATOM 5780 N N . MET A 1 762 ? -9.433 4.649 29.737 1.00 90.50 762 MET A N 1
ATOM 5781 C CA . MET A 1 762 ? -8.507 4.154 30.756 1.00 90.50 762 MET A CA 1
ATOM 5782 C C . MET A 1 762 ? -7.488 3.154 30.200 1.00 90.50 762 MET A C 1
ATOM 5784 O O . MET A 1 762 ? -7.779 2.353 29.310 1.00 90.50 762 MET A O 1
ATOM 5788 N N . PHE A 1 763 ? -6.278 3.161 30.763 1.00 88.94 763 PHE A N 1
ATOM 5789 C CA . PHE A 1 763 ? -5.230 2.212 30.385 1.00 88.94 763 PHE A CA 1
ATOM 5790 C C . PHE A 1 763 ? -5.632 0.775 30.746 1.00 88.94 763 PHE A C 1
ATOM 5792 O O . PHE A 1 763 ? -5.858 0.458 31.914 1.00 88.94 763 PHE A O 1
ATOM 5799 N N . GLY A 1 764 ? -5.656 -0.099 29.738 1.00 89.81 764 GLY A N 1
ATOM 5800 C CA . GLY A 1 764 ? -6.049 -1.506 29.866 1.00 89.81 764 GLY A CA 1
ATOM 5801 C C . GLY A 1 764 ? -7.398 -1.843 29.226 1.00 89.81 764 GLY A C 1
ATOM 5802 O O . GLY A 1 764 ? -7.693 -3.026 29.082 1.00 89.81 764 GLY A O 1
ATOM 5803 N N . LEU A 1 765 ? -8.187 -0.844 28.813 1.00 94.75 765 LEU A N 1
ATOM 5804 C CA . LEU A 1 765 ? -9.404 -1.035 28.020 1.00 94.75 765 LEU A CA 1
ATOM 5805 C C . LEU A 1 765 ? -9.037 -1.312 26.553 1.00 94.75 765 LEU A C 1
ATOM 5807 O O . LEU A 1 765 ? -8.207 -0.598 25.988 1.00 94.75 765 LEU A O 1
ATOM 5811 N N . ARG A 1 766 ? -9.650 -2.336 25.944 1.00 94.12 766 ARG A N 1
ATOM 5812 C CA . ARG A 1 766 ? -9.286 -2.839 24.606 1.00 94.12 766 ARG A CA 1
ATOM 5813 C C . ARG A 1 766 ? -9.341 -1.766 23.510 1.00 94.12 766 ARG A C 1
ATOM 5815 O O . ARG A 1 766 ? -8.405 -1.650 22.725 1.00 94.12 766 ARG A O 1
ATOM 5822 N N . SER A 1 767 ? -10.413 -0.981 23.496 1.00 94.25 767 SER A N 1
ATOM 5823 C CA . SER A 1 767 ? -10.736 0.035 22.486 1.00 94.25 767 SER A CA 1
ATOM 5824 C C . SER A 1 767 ? -10.133 1.418 22.759 1.00 94.25 767 SER A C 1
ATOM 5826 O O . SER A 1 767 ? -10.121 2.267 21.870 1.00 94.25 767 SER A O 1
ATOM 5828 N N . ALA A 1 768 ? -9.583 1.668 23.955 1.00 94.19 768 ALA A N 1
ATOM 5829 C CA . ALA A 1 768 ? -9.125 3.004 24.350 1.00 94.19 768 ALA A CA 1
ATOM 5830 C C . ALA A 1 768 ? -8.043 3.626 23.436 1.00 94.19 768 ALA A C 1
ATOM 5832 O O . ALA A 1 768 ? -8.160 4.817 23.141 1.00 94.19 768 ALA A O 1
ATOM 5833 N N . PRO A 1 769 ? -7.029 2.882 22.938 1.00 92.31 769 PRO A N 1
ATOM 5834 C CA . PRO A 1 769 ? -6.074 3.435 21.978 1.00 92.31 769 PRO A CA 1
ATOM 5835 C C . PRO A 1 769 ? -6.737 3.814 20.649 1.00 92.31 769 PRO A C 1
ATOM 5837 O O . PRO A 1 769 ? -6.354 4.802 20.038 1.00 92.31 769 PRO A O 1
ATOM 5840 N N . TYR A 1 770 ? -7.744 3.048 20.226 1.00 91.50 770 TYR A N 1
ATOM 5841 C CA . TYR A 1 770 ? -8.434 3.210 18.948 1.00 91.50 770 TYR A CA 1
ATOM 5842 C C . TYR A 1 770 ? -9.341 4.449 18.958 1.00 91.50 770 TYR A C 1
ATOM 5844 O O . TYR A 1 770 ? -9.193 5.317 18.102 1.00 91.50 770 TYR A O 1
ATOM 5852 N N . ILE A 1 771 ? -10.186 4.597 19.984 1.00 93.69 771 ILE A N 1
ATOM 5853 C CA . ILE A 1 771 ? -11.080 5.758 20.129 1.00 93.69 771 ILE A CA 1
ATOM 5854 C C . ILE A 1 771 ? -10.264 7.052 20.286 1.00 93.69 771 ILE A C 1
ATOM 5856 O O . ILE A 1 771 ? -10.612 8.084 19.719 1.00 93.69 771 ILE A O 1
ATOM 5860 N N . PHE A 1 772 ? -9.137 7.007 21.007 1.00 93.62 772 PHE A N 1
ATOM 5861 C CA . PHE A 1 772 ? -8.228 8.153 21.094 1.00 93.62 772 PHE A CA 1
ATOM 5862 C C . PHE A 1 772 ? -7.540 8.477 19.758 1.00 93.62 772 PHE A C 1
ATOM 5864 O O . PHE A 1 772 ? -7.304 9.650 19.471 1.00 93.62 772 PHE A O 1
ATOM 5871 N N . ASN A 1 773 ? -7.254 7.471 18.922 1.00 92.38 773 ASN A N 1
ATOM 5872 C CA . ASN A 1 773 ? -6.639 7.689 17.614 1.00 92.38 773 ASN A CA 1
ATOM 5873 C C . ASN A 1 773 ? -7.524 8.559 16.705 1.00 92.38 773 ASN A C 1
ATOM 5875 O O . ASN A 1 773 ? -6.983 9.378 15.975 1.00 92.38 773 ASN A O 1
ATOM 5879 N N . LEU A 1 774 ? -8.858 8.485 16.821 1.00 92.50 774 LEU A N 1
ATOM 5880 C CA . LEU A 1 774 ? -9.786 9.383 16.112 1.00 92.50 774 LEU A CA 1
ATOM 5881 C C . LEU A 1 774 ? -9.455 10.867 16.390 1.00 92.50 774 LEU A C 1
ATOM 5883 O O . LEU A 1 774 ? -9.272 11.661 15.469 1.00 92.50 774 LEU A O 1
ATOM 5887 N N . PHE A 1 775 ? -9.273 11.236 17.662 1.00 94.06 775 PHE A N 1
ATOM 5888 C CA . PHE A 1 775 ? -8.888 12.597 18.060 1.00 94.06 775 PHE A CA 1
ATOM 5889 C C . PHE A 1 775 ? -7.445 12.948 17.663 1.00 94.06 775 PHE A C 1
ATOM 5891 O O . PHE A 1 775 ? -7.160 14.105 17.349 1.00 94.06 775 PHE A O 1
ATOM 5898 N N . ALA A 1 776 ? -6.535 11.967 17.642 1.00 92.50 776 ALA A N 1
ATOM 5899 C CA . ALA A 1 776 ? -5.161 12.162 17.181 1.00 92.50 776 ALA A CA 1
ATOM 5900 C C . ALA A 1 776 ? -5.081 12.415 15.662 1.00 92.50 776 ALA A C 1
ATOM 5902 O O . ALA A 1 776 ? -4.334 13.294 15.236 1.00 92.50 776 ALA A O 1
ATOM 5903 N N . GLU A 1 777 ? -5.886 11.722 14.847 1.00 90.88 777 GLU A N 1
ATOM 5904 C CA . GLU A 1 777 ? -5.973 11.948 13.398 1.00 90.88 777 GLU A CA 1
ATOM 5905 C C . GLU A 1 777 ? -6.642 13.285 13.055 1.00 90.88 777 GLU A C 1
ATOM 5907 O O . GLU A 1 777 ? -6.195 13.974 12.136 1.00 90.88 777 GLU A O 1
ATOM 5912 N N . ALA A 1 778 ? -7.647 13.705 13.828 1.00 92.62 778 ALA A N 1
ATOM 5913 C CA . ALA A 1 778 ? -8.234 15.038 13.709 1.00 92.62 778 ALA A CA 1
ATOM 5914 C C . ALA A 1 778 ? -7.228 16.147 14.061 1.00 92.62 778 ALA A C 1
ATOM 5916 O O . ALA A 1 778 ? -7.042 17.079 13.279 1.00 92.62 778 ALA A O 1
ATOM 5917 N N . LEU A 1 779 ? -6.513 16.025 15.188 1.00 93.25 779 LEU A N 1
ATOM 5918 C CA . LEU A 1 779 ? -5.445 16.964 15.552 1.00 93.25 779 LEU A CA 1
ATOM 5919 C C . LEU A 1 779 ? -4.328 16.985 14.496 1.00 93.25 779 LEU A C 1
ATOM 5921 O O . LEU A 1 779 ? -3.828 18.052 14.154 1.00 93.25 779 LEU A O 1
ATOM 5925 N N . HIS A 1 780 ? -3.957 15.824 13.954 1.00 91.06 780 HIS A N 1
ATOM 5926 C CA . HIS A 1 780 ? -2.975 15.709 12.879 1.00 91.06 780 HIS A CA 1
ATOM 5927 C C . HIS A 1 780 ? -3.407 16.484 11.626 1.00 91.06 780 HIS A C 1
ATOM 5929 O O . HIS A 1 780 ? -2.614 17.256 11.097 1.00 91.06 780 HIS A O 1
ATOM 5935 N N . TRP A 1 781 ? -4.663 16.354 11.193 1.00 88.38 781 TRP A N 1
ATOM 5936 C CA . TRP A 1 781 ? -5.189 17.119 10.059 1.00 88.38 781 TRP A CA 1
ATOM 5937 C C . TRP A 1 781 ? -5.159 18.634 10.318 1.00 88.38 781 TRP A C 1
ATOM 5939 O O . TRP A 1 781 ? -4.645 19.373 9.482 1.00 88.38 781 TRP A O 1
ATOM 5949 N N . ILE A 1 782 ? -5.610 19.095 11.496 1.00 89.62 782 ILE A N 1
ATOM 5950 C CA . ILE A 1 782 ? -5.592 20.527 11.863 1.00 89.62 782 ILE A CA 1
ATOM 5951 C C . ILE A 1 782 ? -4.154 21.074 11.843 1.00 89.62 782 ILE A C 1
ATOM 5953 O O . ILE A 1 782 ? -3.902 22.165 11.337 1.00 89.62 782 ILE A O 1
ATOM 5957 N N . LEU A 1 783 ? -3.190 20.315 12.372 1.00 89.12 783 LEU A N 1
ATOM 5958 C CA . LEU A 1 783 ? -1.780 20.708 12.375 1.00 89.12 783 LEU A CA 1
ATOM 5959 C C . LEU A 1 783 ? -1.177 20.723 10.965 1.00 89.12 783 LEU A C 1
ATOM 5961 O O . LEU A 1 783 ? -0.452 21.658 10.638 1.00 89.12 783 LEU A O 1
ATOM 5965 N N . GLN A 1 784 ? -1.485 19.731 10.125 1.00 85.00 784 GLN A N 1
ATOM 5966 C CA . GLN A 1 784 ? -0.976 19.659 8.753 1.00 85.00 784 GLN A CA 1
ATOM 5967 C C . GLN A 1 784 ? -1.580 20.750 7.852 1.00 85.00 784 GLN A C 1
ATOM 5969 O O . GLN A 1 784 ? -0.891 21.265 6.978 1.00 85.00 784 GLN A O 1
ATOM 5974 N N . HIS A 1 785 ? -2.833 21.147 8.093 1.00 79.88 785 HIS A N 1
ATOM 5975 C CA . HIS A 1 785 ? -3.490 22.253 7.392 1.00 79.88 785 HIS A CA 1
ATOM 5976 C C . HIS A 1 785 ? -2.882 23.632 7.732 1.00 79.88 785 HIS A C 1
ATOM 5978 O O . HIS A 1 785 ? -2.990 24.563 6.936 1.00 79.88 785 HIS A O 1
ATOM 5984 N N . HIS A 1 786 ? -2.226 23.769 8.893 1.00 78.19 786 HIS A N 1
ATOM 5985 C CA . HIS A 1 786 ? -1.728 25.053 9.407 1.00 78.19 786 HIS A CA 1
ATOM 5986 C C . HIS A 1 786 ? -0.200 25.180 9.547 1.00 78.19 786 HIS A C 1
ATOM 5988 O O . HIS A 1 786 ? 0.295 26.285 9.775 1.00 78.19 786 HIS A O 1
ATOM 5994 N N . ILE A 1 787 ? 0.564 24.087 9.441 1.00 83.88 787 ILE A N 1
ATOM 5995 C CA . ILE A 1 787 ? 2.025 24.094 9.608 1.00 83.88 787 ILE A CA 1
ATOM 5996 C C . ILE A 1 787 ? 2.690 23.349 8.434 1.00 83.88 787 ILE A C 1
ATOM 5998 O O . ILE A 1 787 ? 2.661 22.115 8.420 1.00 83.88 787 ILE A O 1
ATOM 6002 N N . PRO A 1 788 ? 3.345 24.048 7.481 1.00 75.19 788 PRO A N 1
ATOM 6003 C CA . PRO A 1 788 ? 4.007 23.421 6.336 1.00 75.19 788 PRO A CA 1
ATOM 6004 C C . PRO A 1 788 ? 5.260 22.657 6.785 1.00 75.19 788 PRO A C 1
ATOM 6006 O O . PRO A 1 788 ? 6.364 23.193 6.892 1.00 75.19 788 PRO A O 1
ATOM 6009 N N . SER A 1 789 ? 5.048 21.383 7.099 1.00 84.69 789 SER A N 1
ATOM 6010 C CA . SER A 1 789 ? 6.030 20.429 7.609 1.00 84.69 789 SER A CA 1
ATOM 6011 C C . SER A 1 789 ? 5.539 19.008 7.327 1.00 84.69 789 SER A C 1
ATOM 6013 O O . SER A 1 789 ? 4.331 18.769 7.253 1.00 84.69 789 SER A O 1
ATOM 6015 N N . TRP A 1 790 ? 6.450 18.043 7.208 1.00 87.12 790 TRP A N 1
ATOM 6016 C CA . TRP A 1 790 ? 6.064 16.634 7.223 1.00 87.12 790 TRP A CA 1
ATOM 6017 C C . TRP A 1 790 ? 5.611 16.275 8.635 1.00 87.12 790 TRP A C 1
ATOM 6019 O O . TRP A 1 790 ? 6.406 16.316 9.575 1.00 87.12 790 TRP A O 1
ATOM 6029 N N . LEU A 1 791 ? 4.334 15.936 8.787 1.00 89.06 791 LEU A N 1
ATOM 6030 C CA . LEU A 1 791 ? 3.744 15.569 10.067 1.00 89.06 791 LEU A CA 1
ATOM 6031 C C . LEU A 1 791 ? 3.554 14.050 10.154 1.00 89.06 791 LEU A C 1
ATOM 6033 O O . LEU A 1 791 ? 3.037 13.416 9.232 1.00 89.06 791 LEU A O 1
ATOM 6037 N N . ARG A 1 792 ? 3.906 13.463 11.301 1.00 88.81 792 ARG A N 1
ATOM 6038 C CA . ARG A 1 792 ? 3.620 12.066 11.668 1.00 88.81 792 ARG A CA 1
ATOM 6039 C C . ARG A 1 792 ? 3.180 11.986 13.130 1.00 88.81 792 ARG A C 1
ATOM 6041 O O . ARG A 1 792 ? 3.575 12.813 13.946 1.00 88.81 792 ARG A O 1
ATOM 6048 N N . HIS A 1 793 ? 2.375 10.983 13.473 1.00 90.06 793 HIS A N 1
ATOM 6049 C CA . HIS A 1 793 ? 2.009 10.694 14.861 1.00 90.06 793 HIS A CA 1
ATOM 6050 C C . HIS A 1 793 ? 1.912 9.183 15.118 1.00 90.06 793 HIS A C 1
ATOM 6052 O O . HIS A 1 793 ? 1.864 8.377 14.185 1.00 90.06 793 HIS A O 1
ATOM 6058 N N . TYR A 1 794 ? 1.903 8.813 16.394 1.00 87.56 794 TYR A N 1
ATOM 6059 C CA . TYR A 1 794 ? 1.619 7.477 16.909 1.00 87.56 794 TYR A CA 1
ATOM 6060 C C . TYR A 1 794 ? 0.932 7.660 18.265 1.00 87.56 794 TYR A C 1
ATOM 6062 O O . TYR A 1 794 ? 1.601 7.972 19.248 1.00 87.56 794 TYR A O 1
ATOM 6070 N N . LEU A 1 795 ? -0.398 7.516 18.307 1.00 87.19 795 LEU A N 1
ATOM 6071 C CA . LEU A 1 795 ? -1.222 7.871 19.470 1.00 87.19 795 LEU A CA 1
ATOM 6072 C C . LEU A 1 795 ? -0.891 9.275 20.015 1.00 87.19 795 LEU A C 1
ATOM 6074 O O . LEU A 1 795 ? -1.291 10.271 19.419 1.00 87.19 795 LEU A O 1
ATOM 6078 N N . ASP A 1 796 ? -0.198 9.350 21.152 1.00 89.06 796 ASP A N 1
ATOM 6079 C CA . ASP A 1 796 ? 0.154 10.562 21.886 1.00 89.06 796 ASP A CA 1
ATOM 6080 C C . ASP A 1 796 ? 1.513 11.184 21.504 1.00 89.06 796 ASP A C 1
ATOM 6082 O O . ASP A 1 796 ? 1.702 12.366 21.787 1.00 89.06 796 ASP A O 1
ATOM 6086 N N . ASP A 1 797 ? 2.411 10.457 20.821 1.00 89.81 797 ASP A N 1
ATOM 6087 C CA . ASP A 1 797 ? 3.708 10.943 20.302 1.00 89.81 797 ASP A CA 1
ATOM 6088 C C . ASP A 1 797 ? 3.542 11.550 18.881 1.00 89.81 797 ASP A C 1
ATOM 6090 O O . ASP A 1 797 ? 3.161 10.848 17.939 1.00 89.81 797 ASP A O 1
ATOM 6094 N N . PHE A 1 798 ? 3.898 12.828 18.683 1.00 92.81 798 PHE A N 1
ATOM 6095 C CA . PHE A 1 798 ? 3.842 13.542 17.389 1.00 92.81 798 PHE A CA 1
ATOM 6096 C C . PHE A 1 798 ? 5.217 14.084 16.951 1.00 92.81 798 PHE A C 1
ATOM 6098 O O . PHE A 1 798 ? 5.998 14.543 17.785 1.00 92.81 798 PHE A O 1
ATOM 6105 N N . LEU A 1 799 ? 5.496 14.072 15.639 1.00 93.38 799 LEU A N 1
ATOM 6106 C CA . LEU A 1 799 ? 6.720 14.584 15.000 1.00 93.38 799 LEU A CA 1
ATOM 6107 C C . LEU A 1 799 ? 6.377 15.514 13.826 1.00 93.38 799 LEU A C 1
ATOM 6109 O O . LEU A 1 799 ? 5.640 15.109 12.928 1.00 93.38 799 LEU A O 1
ATOM 6113 N N . LEU A 1 800 ? 6.967 16.710 13.805 1.00 93.25 800 LEU A N 1
ATOM 6114 C CA . LEU A 1 800 ? 7.048 17.594 12.640 1.00 93.25 800 LEU A CA 1
ATOM 6115 C C . LEU A 1 800 ? 8.488 17.605 12.118 1.00 93.25 800 LEU A C 1
ATOM 6117 O O . LEU A 1 800 ? 9.423 17.703 12.917 1.00 93.25 800 LEU A O 1
ATOM 6121 N N . ILE A 1 801 ? 8.661 17.588 10.797 1.00 92.25 801 ILE A N 1
ATOM 6122 C CA . ILE A 1 801 ? 9.951 17.754 10.113 1.00 92.25 801 ILE A CA 1
ATOM 6123 C C . ILE A 1 801 ? 9.824 18.902 9.106 1.00 92.25 801 ILE A C 1
ATOM 6125 O O . ILE A 1 801 ? 8.976 18.873 8.214 1.00 92.25 801 ILE A O 1
ATOM 6129 N N . PHE A 1 802 ? 10.668 19.916 9.250 1.00 91.38 802 PHE A N 1
ATOM 6130 C CA . PHE A 1 802 ? 10.722 21.092 8.388 1.00 91.38 802 PHE A CA 1
ATOM 6131 C C . PHE A 1 802 ? 11.889 20.975 7.405 1.00 91.38 802 PHE A C 1
ATOM 6133 O O . PHE A 1 802 ? 12.970 20.516 7.781 1.00 91.38 802 PHE A O 1
ATOM 6140 N N . SER A 1 803 ? 11.688 21.472 6.179 1.00 85.69 803 SER A N 1
ATOM 6141 C CA . SER A 1 803 ? 12.750 21.598 5.170 1.00 85.69 803 SER A CA 1
ATOM 6142 C C . SER A 1 803 ? 13.990 22.298 5.755 1.00 85.69 803 SER A C 1
ATOM 6144 O O . SER A 1 803 ? 13.815 23.283 6.482 1.00 85.69 803 SER A O 1
ATOM 6146 N N . PRO A 1 804 ? 15.228 21.904 5.396 1.00 86.81 804 PRO A N 1
ATOM 6147 C CA . PRO A 1 804 ? 16.455 22.618 5.763 1.00 86.81 804 PRO A CA 1
ATOM 6148 C C . PRO A 1 804 ? 16.468 24.093 5.336 1.00 86.81 804 PRO A C 1
ATOM 6150 O O . PRO A 1 804 ? 17.175 24.903 5.929 1.00 86.81 804 PRO A O 1
ATOM 6153 N N . SER A 1 805 ? 15.666 24.469 4.332 1.00 84.25 805 SER A N 1
ATOM 6154 C CA . SER A 1 805 ? 15.486 25.864 3.910 1.00 84.25 805 SER A CA 1
ATOM 6155 C C . SER A 1 805 ? 14.612 26.697 4.861 1.00 84.25 805 SER A C 1
ATOM 6157 O O . SER A 1 805 ? 14.470 27.900 4.653 1.00 84.25 805 SER A O 1
ATOM 6159 N N . THR A 1 806 ? 13.998 26.086 5.880 1.00 82.69 806 THR A N 1
ATOM 6160 C CA . THR A 1 806 ? 13.076 26.754 6.812 1.00 82.69 806 THR A CA 1
ATOM 6161 C C . THR A 1 806 ? 13.854 27.577 7.844 1.00 82.69 806 THR A C 1
ATOM 6163 O O . THR A 1 806 ? 14.593 27.000 8.644 1.00 82.69 806 THR A O 1
ATOM 6166 N N . PRO A 1 807 ? 13.670 28.910 7.917 1.00 85.31 807 PRO A N 1
ATOM 6167 C CA . PRO A 1 807 ? 14.313 29.727 8.941 1.00 85.31 807 PRO A CA 1
ATOM 6168 C C . PRO A 1 807 ? 13.955 29.247 10.362 1.00 85.31 807 PRO A C 1
ATOM 6170 O O . PRO A 1 807 ? 12.768 29.072 10.653 1.00 85.31 807 PRO A O 1
ATOM 6173 N N . PRO A 1 808 ? 14.921 29.100 11.294 1.00 88.31 808 PRO A N 1
ATOM 6174 C CA . PRO A 1 808 ? 14.654 28.527 12.618 1.00 88.31 808 PRO A CA 1
ATOM 6175 C C . PRO A 1 808 ? 13.557 29.233 13.421 1.00 88.31 808 PRO A C 1
ATOM 6177 O O . PRO A 1 808 ? 12.849 28.590 14.198 1.00 88.31 808 PRO A O 1
ATOM 6180 N N . TRP A 1 809 ? 13.376 30.542 13.225 1.00 83.88 809 TRP A N 1
ATOM 6181 C CA . TRP A 1 809 ? 12.329 31.318 13.891 1.00 83.88 809 TRP A CA 1
ATOM 6182 C C . TRP A 1 809 ? 10.909 30.901 13.466 1.00 83.88 809 TRP A C 1
ATOM 6184 O O . TRP A 1 809 ? 9.998 30.976 14.287 1.00 83.88 809 TRP A O 1
ATOM 6194 N N . ILE A 1 810 ? 10.721 30.390 12.241 1.00 84.31 810 ILE A N 1
ATOM 6195 C CA . ILE A 1 810 ? 9.429 29.870 11.766 1.00 84.31 810 ILE A CA 1
ATOM 6196 C C . ILE A 1 810 ? 9.061 28.593 12.527 1.00 84.31 810 ILE A C 1
ATOM 6198 O O . ILE A 1 810 ? 7.943 28.475 13.024 1.00 84.31 810 ILE A O 1
ATOM 6202 N N . ALA A 1 811 ? 10.009 27.671 12.714 1.00 87.81 811 ALA A N 1
ATOM 6203 C CA . ALA A 1 811 ? 9.776 26.466 13.509 1.00 87.81 811 ALA A CA 1
ATOM 6204 C C . ALA A 1 811 ? 9.485 26.801 14.993 1.00 87.81 811 ALA A C 1
ATOM 6206 O O . ALA A 1 811 ? 8.630 26.176 15.622 1.00 87.81 811 ALA A O 1
ATOM 6207 N N . HIS A 1 812 ? 10.127 27.835 15.555 1.00 89.19 812 HIS A N 1
ATOM 6208 C CA . HIS A 1 812 ? 9.830 28.310 16.917 1.00 89.19 812 HIS A CA 1
ATOM 6209 C C . HIS A 1 812 ? 8.434 28.953 17.018 1.00 89.19 812 HIS A C 1
ATOM 6211 O O . HIS A 1 812 ? 7.723 28.740 18.006 1.00 89.19 812 HIS A O 1
ATOM 6217 N N . ALA A 1 813 ? 8.011 29.699 15.992 1.00 85.25 813 ALA A N 1
ATOM 6218 C CA . ALA A 1 813 ? 6.653 30.227 15.892 1.00 85.25 813 ALA A CA 1
ATOM 6219 C C . ALA A 1 813 ? 5.619 29.091 15.787 1.00 85.25 813 ALA A C 1
ATOM 6221 O O . ALA A 1 813 ? 4.629 29.114 16.516 1.00 85.25 813 ALA A O 1
ATOM 6222 N N . ALA A 1 814 ? 5.891 28.057 14.983 1.00 87.50 814 ALA A N 1
ATOM 6223 C CA . ALA A 1 814 ? 5.042 26.873 14.855 1.00 87.50 814 ALA A CA 1
ATOM 6224 C C . ALA A 1 814 ? 4.870 26.128 16.193 1.00 87.50 814 ALA A C 1
ATOM 6226 O O . ALA A 1 814 ? 3.739 25.841 16.578 1.00 87.50 814 ALA A O 1
ATOM 6227 N N . LEU A 1 815 ? 5.946 25.896 16.963 1.00 90.19 815 LEU A N 1
ATOM 6228 C CA . LEU A 1 815 ? 5.841 25.315 18.314 1.00 90.19 815 LEU A CA 1
ATOM 6229 C C . LEU A 1 815 ? 4.999 26.187 19.258 1.00 90.19 815 LEU A C 1
ATOM 6231 O O . LEU A 1 815 ? 4.195 25.677 20.040 1.00 90.19 815 LEU A O 1
ATOM 6235 N N . THR A 1 816 ? 5.182 27.506 19.197 1.00 88.38 816 THR A N 1
ATOM 6236 C CA . THR A 1 816 ? 4.462 28.462 20.052 1.00 88.38 816 THR A CA 1
ATOM 6237 C C . THR A 1 816 ? 2.967 28.481 19.725 1.00 88.38 816 THR A C 1
ATOM 6239 O O . THR A 1 816 ? 2.135 28.419 20.632 1.00 88.38 816 THR A O 1
ATOM 6242 N N . TRP A 1 817 ? 2.623 28.491 18.436 1.00 87.56 817 TRP A N 1
ATOM 6243 C CA . TRP A 1 817 ? 1.249 28.404 17.945 1.00 87.56 817 TRP A CA 1
ATOM 6244 C C . TRP A 1 817 ? 0.605 27.054 18.292 1.00 87.56 817 TRP A C 1
ATOM 6246 O O . TRP A 1 817 ? -0.510 27.030 18.808 1.00 87.56 817 TRP A O 1
ATOM 6256 N N . LEU A 1 818 ? 1.335 25.943 18.142 1.00 90.88 818 LEU A N 1
ATOM 6257 C CA . LEU A 1 818 ? 0.886 24.592 18.497 1.00 90.88 818 LEU A CA 1
ATOM 6258 C C . LEU A 1 818 ? 0.553 24.470 19.991 1.00 90.88 818 LEU A C 1
ATOM 6260 O O . LEU A 1 818 ? -0.511 23.962 20.349 1.00 90.88 818 LEU A O 1
ATOM 6264 N N . LYS A 1 819 ? 1.406 25.010 20.876 1.00 89.81 819 LYS A N 1
ATOM 6265 C CA . LYS A 1 819 ? 1.115 25.118 22.321 1.00 89.81 819 LYS A CA 1
ATOM 6266 C C . LYS A 1 819 ? -0.148 25.937 22.611 1.00 89.81 819 LYS A C 1
ATOM 6268 O O . LYS A 1 819 ? -0.810 25.697 23.620 1.00 89.81 819 LYS A O 1
ATOM 6273 N N . GLY A 1 820 ? -0.482 26.883 21.736 1.00 88.62 820 GLY A N 1
ATOM 6274 C CA . GLY A 1 820 ? -1.736 27.626 21.746 1.00 88.62 820 GLY A CA 1
ATOM 6275 C C . GLY A 1 820 ? -2.940 26.788 21.310 1.00 88.62 820 GLY A C 1
ATOM 6276 O O . GLY A 1 820 ? -3.891 26.651 22.079 1.00 88.62 820 GLY A O 1
ATOM 6277 N N . LEU A 1 821 ? -2.880 26.188 20.116 1.00 90.81 821 LEU A N 1
ATOM 6278 C CA . LEU A 1 821 ? -3.941 25.358 19.533 1.00 90.81 821 LEU A CA 1
ATOM 6279 C C . LEU A 1 821 ? -4.364 24.222 20.473 1.00 90.81 821 LEU A C 1
ATOM 6281 O O . LEU A 1 821 ? -5.548 24.054 20.748 1.00 90.81 821 LEU A O 1
ATOM 6285 N N . VAL A 1 822 ? -3.397 23.470 21.006 1.00 91.88 822 VAL A N 1
ATOM 6286 C CA . VAL A 1 822 ? -3.659 22.334 21.905 1.00 91.88 822 VAL A CA 1
ATOM 6287 C C . VAL A 1 822 ? -4.472 22.788 23.127 1.00 91.88 822 VAL A C 1
ATOM 6289 O O . VAL A 1 822 ? -5.474 22.162 23.465 1.00 91.88 822 VAL A O 1
ATOM 6292 N N . ARG A 1 823 ? -4.128 23.938 23.725 1.00 90.94 823 ARG A N 1
ATOM 6293 C CA . ARG A 1 823 ? -4.895 24.535 24.834 1.00 90.94 823 ARG A CA 1
ATOM 6294 C C . ARG A 1 823 ? -6.273 25.043 24.396 1.00 90.94 823 ARG A C 1
ATOM 6296 O O . ARG A 1 823 ? -7.232 24.904 25.150 1.00 90.94 823 ARG A O 1
ATOM 6303 N N . PHE A 1 824 ? -6.391 25.612 23.195 1.00 91.56 824 PHE A N 1
ATOM 6304 C CA . PHE A 1 824 ? -7.663 26.093 22.642 1.00 91.56 824 PHE A CA 1
ATOM 6305 C C . PHE A 1 824 ? -8.679 24.954 22.438 1.00 91.56 824 PHE A C 1
ATOM 6307 O O . PHE A 1 824 ? -9.849 25.130 22.779 1.00 91.56 824 PHE A O 1
ATOM 6314 N N . LEU A 1 825 ? -8.214 23.781 21.990 1.00 94.12 825 LEU A N 1
ATOM 6315 C CA . LEU A 1 825 ? -8.998 22.547 21.817 1.00 94.12 825 LEU A CA 1
ATOM 6316 C C . LEU A 1 825 ? -9.366 21.839 23.141 1.00 94.12 825 LEU A C 1
ATOM 6318 O O . LEU A 1 825 ? -10.186 20.917 23.140 1.00 94.12 825 LEU A O 1
ATOM 6322 N N . GLY A 1 826 ? -8.788 22.248 24.277 1.00 92.81 826 GLY A N 1
ATOM 6323 C CA . GLY A 1 826 ? -9.004 21.591 25.574 1.00 92.81 826 GLY A CA 1
ATOM 6324 C C . GLY A 1 826 ? -8.074 20.404 25.861 1.00 92.81 826 GLY A C 1
ATOM 6325 O O . GLY A 1 826 ? -8.402 19.537 26.669 1.00 92.81 826 GLY A O 1
ATOM 6326 N N . LEU A 1 827 ? -6.917 20.351 25.197 1.00 92.00 827 LEU A N 1
ATOM 6327 C CA . LEU A 1 827 ? -5.853 19.369 25.416 1.00 92.00 827 LEU A CA 1
ATOM 6328 C C . LEU A 1 827 ? -4.666 20.001 26.172 1.00 92.00 827 LEU A C 1
ATOM 6330 O O . LEU A 1 827 ? -4.559 21.220 26.314 1.00 92.00 827 LEU A O 1
ATOM 6334 N N . SER A 1 828 ? -3.735 19.166 26.643 1.00 88.50 828 SER A N 1
ATOM 6335 C CA . SER A 1 828 ? -2.473 19.591 27.273 1.00 88.50 828 SER A CA 1
ATOM 6336 C C . SER A 1 828 ? -1.265 18.891 26.649 1.00 88.50 828 SER A C 1
ATOM 6338 O O . SER A 1 828 ? -1.346 17.719 26.285 1.00 88.50 828 SER A O 1
ATOM 6340 N N . LEU A 1 829 ? -0.128 19.590 26.558 1.00 90.44 829 LEU A N 1
ATOM 6341 C CA . LEU A 1 829 ? 1.160 18.977 26.216 1.00 90.44 829 LEU A CA 1
ATOM 6342 C C . LEU A 1 829 ? 1.910 18.541 27.472 1.00 90.44 829 LEU A C 1
ATOM 6344 O O . LEU A 1 829 ? 1.943 19.262 28.468 1.00 90.44 829 LEU A O 1
ATOM 6348 N N . GLN A 1 830 ? 2.627 17.426 27.380 1.00 90.19 830 GLN A N 1
ATOM 6349 C CA . GLN A 1 830 ? 3.651 17.072 28.349 1.00 90.19 830 GLN A CA 1
ATOM 6350 C C . GLN A 1 830 ? 4.931 17.862 28.041 1.00 90.19 830 GLN A C 1
ATOM 6352 O O . GLN A 1 830 ? 5.795 17.406 27.288 1.00 90.19 830 GLN A O 1
ATOM 6357 N N . ASP A 1 831 ? 5.079 19.049 28.641 1.00 85.06 831 ASP A N 1
ATOM 6358 C CA . ASP A 1 831 ? 6.230 19.939 28.406 1.00 85.06 831 ASP A CA 1
ATOM 6359 C C . ASP A 1 831 ? 7.587 19.224 28.593 1.00 85.06 831 ASP A C 1
ATOM 6361 O O . ASP A 1 831 ? 8.515 19.466 27.831 1.00 85.06 831 ASP A O 1
ATOM 6365 N N . LYS A 1 832 ? 7.696 18.261 29.525 1.00 86.00 832 LYS A N 1
ATOM 6366 C CA . LYS A 1 832 ? 8.931 17.477 29.773 1.00 86.00 832 LYS A CA 1
ATOM 6367 C C . LYS A 1 832 ? 9.304 16.457 28.685 1.00 86.00 832 LYS A C 1
ATOM 6369 O O . LYS A 1 832 ? 10.351 15.827 28.795 1.00 86.00 832 LYS A O 1
ATOM 6374 N N . LYS A 1 833 ? 8.442 16.245 27.689 1.00 86.56 833 LYS A N 1
ATOM 6375 C CA . LYS A 1 833 ? 8.686 15.413 26.495 1.00 86.56 833 LYS A CA 1
ATOM 6376 C C . LYS A 1 833 ? 8.600 16.226 25.192 1.00 86.56 833 LYS A C 1
ATOM 6378 O O . LYS A 1 833 ? 8.756 15.658 24.116 1.00 86.56 833 LYS A O 1
ATOM 6383 N N . THR A 1 834 ? 8.284 17.517 25.286 1.00 91.25 834 THR A N 1
ATOM 6384 C CA . THR A 1 834 ? 8.151 18.406 24.130 1.00 91.25 834 THR A CA 1
ATOM 6385 C C . THR A 1 834 ? 9.527 18.972 23.800 1.00 91.25 834 THR A C 1
ATOM 6387 O O . THR A 1 834 ? 10.151 19.601 24.651 1.00 91.25 834 THR A O 1
ATOM 6390 N N . GLU A 1 835 ? 10.009 18.718 22.589 1.00 92.50 835 GLU A N 1
ATOM 6391 C CA . GLU A 1 835 ? 11.409 18.880 22.197 1.00 92.50 835 GLU A CA 1
ATOM 6392 C C . GLU A 1 835 ? 11.527 19.580 20.834 1.00 92.50 835 GLU A C 1
ATOM 6394 O O . GLU A 1 835 ? 10.699 19.398 19.939 1.00 92.50 835 GLU A O 1
ATOM 6399 N N . GLY A 1 836 ? 12.580 20.383 20.680 1.00 89.62 836 GLY A N 1
ATOM 6400 C CA . GLY A 1 836 ? 12.856 21.168 19.481 1.00 89.62 836 GLY A CA 1
ATOM 6401 C C . GLY A 1 836 ? 12.250 22.584 19.481 1.00 89.62 836 GLY A C 1
ATOM 6402 O O . GLY A 1 836 ? 11.691 23.012 20.493 1.00 89.62 836 GLY A O 1
ATOM 6403 N N . PRO A 1 837 ? 12.374 23.335 18.367 1.00 93.81 837 PRO A N 1
ATOM 6404 C CA . PRO A 1 837 ? 12.995 22.925 17.103 1.00 93.81 837 PRO A CA 1
ATOM 6405 C C . PRO A 1 837 ? 14.469 22.541 17.253 1.00 93.81 837 PRO A C 1
ATOM 6407 O O . PRO A 1 837 ? 15.265 23.310 17.783 1.00 93.81 837 PRO A O 1
ATOM 6410 N N . SER A 1 838 ? 14.826 21.340 16.805 1.00 95.00 838 SER A N 1
ATOM 6411 C CA . SER A 1 838 ? 16.176 20.785 16.925 1.00 95.00 838 SER A CA 1
ATOM 6412 C C . SER A 1 838 ? 16.521 19.948 15.699 1.00 95.00 838 SER A C 1
ATOM 6414 O O . SER A 1 838 ? 15.649 19.321 15.105 1.00 95.00 838 SER A O 1
ATOM 6416 N N . THR A 1 839 ? 17.798 19.897 15.336 1.00 93.62 839 THR A N 1
ATOM 6417 C CA . THR A 1 839 ? 18.321 18.942 14.347 1.00 93.62 839 THR A CA 1
ATOM 6418 C C . THR A 1 839 ? 18.588 17.553 14.945 1.00 93.62 839 THR A C 1
ATOM 6420 O O . THR A 1 839 ? 18.902 16.623 14.215 1.00 93.62 839 THR A O 1
ATOM 6423 N N . HIS A 1 840 ? 18.456 17.391 16.266 1.00 93.38 840 HIS A N 1
ATOM 6424 C CA . HIS A 1 840 ? 18.676 16.131 16.987 1.00 93.38 840 HIS A CA 1
ATOM 6425 C C . HIS A 1 840 ? 17.570 15.936 18.048 1.00 93.38 840 HIS A C 1
ATOM 6427 O O . HIS A 1 840 ? 17.363 16.856 18.841 1.00 93.38 840 HIS A O 1
ATOM 6433 N N . LEU A 1 841 ? 16.855 14.799 18.080 1.00 93.00 841 LEU A N 1
ATOM 6434 C CA . LEU A 1 841 ? 15.835 14.491 19.115 1.00 93.00 841 LEU A CA 1
ATOM 6435 C C . LEU A 1 841 ? 15.540 12.983 19.285 1.00 93.00 841 LEU A C 1
ATOM 6437 O O . LEU A 1 841 ? 15.934 12.179 18.441 1.00 93.00 841 LEU A O 1
ATOM 6441 N N . GLU A 1 842 ? 14.819 12.571 20.343 1.00 90.38 842 GLU A N 1
ATOM 6442 C CA . GLU A 1 842 ? 14.405 11.161 20.543 1.00 90.38 842 GLU A CA 1
ATOM 6443 C C . GLU A 1 842 ? 12.921 10.906 20.195 1.00 90.38 842 GLU A C 1
ATOM 6445 O O . GLU A 1 842 ? 12.018 11.260 20.961 1.00 90.38 842 GLU A O 1
ATOM 6450 N N . MET A 1 843 ? 12.642 10.161 19.116 1.00 87.56 843 MET A N 1
ATOM 6451 C CA . MET A 1 843 ? 11.285 9.756 18.712 1.00 87.56 843 MET A CA 1
ATOM 6452 C C . MET A 1 843 ? 11.071 8.231 18.746 1.00 87.56 843 MET A C 1
ATOM 6454 O O . MET A 1 843 ? 11.920 7.454 18.319 1.00 87.56 843 MET A O 1
ATOM 6458 N N . LEU A 1 844 ? 9.941 7.781 19.315 1.00 86.12 844 LEU A N 1
ATOM 6459 C CA . LEU A 1 844 ? 9.602 6.369 19.597 1.00 86.12 844 LEU A CA 1
ATOM 6460 C C . LEU A 1 844 ? 10.712 5.547 20.292 1.00 86.12 844 LEU A C 1
ATOM 6462 O O . LEU A 1 844 ? 10.738 4.317 20.232 1.00 86.12 844 LEU A O 1
ATOM 6466 N N . GLY A 1 845 ? 11.629 6.215 20.994 1.00 87.81 845 GLY A N 1
ATOM 6467 C CA . GLY A 1 845 ? 12.767 5.587 21.662 1.00 87.81 845 GLY A CA 1
ATOM 6468 C C . GLY A 1 845 ? 14.065 5.542 20.848 1.00 87.81 845 GLY A C 1
ATOM 6469 O O . GLY A 1 845 ? 15.061 5.051 21.386 1.00 87.81 845 GLY A O 1
ATOM 6470 N N . ILE A 1 846 ? 14.062 6.036 19.611 1.00 89.75 846 ILE A N 1
ATOM 6471 C CA . ILE A 1 846 ? 15.202 6.131 18.692 1.00 89.75 846 ILE A CA 1
ATOM 6472 C C . ILE A 1 846 ? 15.685 7.584 18.621 1.00 89.75 846 ILE A C 1
ATOM 6474 O O . ILE A 1 846 ? 14.874 8.503 18.572 1.00 89.75 846 ILE A O 1
ATOM 6478 N N . GLU A 1 847 ? 16.999 7.788 18.621 1.00 91.62 847 GLU A N 1
ATOM 6479 C CA . GLU A 1 847 ? 17.622 9.094 18.394 1.00 91.62 847 GLU A CA 1
ATOM 6480 C C . GLU A 1 847 ? 17.636 9.378 16.890 1.00 91.62 847 GLU A C 1
ATOM 6482 O O . GLU A 1 847 ? 18.114 8.536 16.130 1.00 91.62 847 GLU A O 1
ATOM 6487 N N . LEU A 1 848 ? 17.111 10.527 16.466 1.00 91.75 848 LEU A N 1
ATOM 6488 C CA . LEU A 1 848 ? 17.165 11.021 15.091 1.00 91.75 848 LEU A CA 1
ATOM 6489 C C . LEU A 1 848 ? 18.105 12.225 15.040 1.00 91.75 848 LEU A C 1
ATOM 6491 O O . LEU A 1 848 ? 17.934 13.170 15.806 1.00 91.75 848 LEU A O 1
ATOM 6495 N N . ASP A 1 849 ? 19.067 12.184 14.128 1.00 91.88 849 ASP A N 1
ATOM 6496 C CA . ASP A 1 849 ? 20.092 13.199 13.900 1.00 91.88 849 ASP A CA 1
ATOM 6497 C C . ASP A 1 849 ? 20.037 13.607 12.426 1.00 91.88 849 ASP A C 1
ATOM 6499 O O . ASP A 1 849 ? 20.312 12.792 11.545 1.00 91.88 849 ASP A O 1
ATOM 6503 N N . SER A 1 850 ? 19.656 14.854 12.145 1.00 91.81 850 SER A N 1
ATOM 6504 C CA . SER A 1 850 ? 19.540 15.384 10.785 1.00 91.81 850 SER A CA 1
ATOM 6505 C C . SER A 1 850 ? 20.819 16.045 10.258 1.00 91.81 850 SER A C 1
ATOM 6507 O O . SER A 1 850 ? 20.818 16.535 9.132 1.00 91.81 850 SER A O 1
ATOM 6509 N N . ILE A 1 851 ? 21.917 16.073 11.021 1.00 89.62 851 ILE A N 1
ATOM 6510 C CA . ILE A 1 851 ? 23.215 16.598 10.562 1.00 89.62 851 ILE A CA 1
ATOM 6511 C C . ILE A 1 851 ? 24.104 15.453 10.082 1.00 89.62 851 ILE A C 1
ATOM 6513 O O . ILE A 1 851 ? 24.592 15.489 8.955 1.00 89.62 851 ILE A O 1
ATOM 6517 N N . ALA A 1 852 ? 24.259 14.408 10.898 1.00 84.62 852 ALA A N 1
ATOM 6518 C CA . ALA A 1 852 ? 24.872 13.150 10.477 1.00 84.62 852 ALA A CA 1
ATOM 6519 C C . ALA A 1 852 ? 23.947 12.339 9.549 1.00 84.62 852 ALA A C 1
ATOM 6521 O O . ALA A 1 852 ? 24.404 11.420 8.869 1.00 84.62 852 ALA A O 1
ATOM 6522 N N . MET A 1 853 ? 22.649 12.677 9.529 1.00 84.56 853 MET A N 1
ATOM 6523 C CA . MET A 1 853 ? 21.585 11.903 8.890 1.00 84.56 853 MET A CA 1
ATOM 6524 C C . MET A 1 853 ? 21.623 10.451 9.372 1.00 84.56 853 MET A C 1
ATOM 6526 O O . MET A 1 853 ? 21.813 9.519 8.595 1.00 84.56 853 MET A O 1
ATOM 6530 N N . GLU A 1 854 ? 21.435 10.272 10.679 1.00 85.81 854 GLU A N 1
ATOM 6531 C CA . GLU A 1 854 ? 21.489 8.999 11.401 1.00 85.81 854 GLU A CA 1
ATOM 6532 C C . GLU A 1 854 ? 20.237 8.771 12.257 1.00 85.81 854 GLU A C 1
ATOM 6534 O O . GLU A 1 854 ? 19.714 9.689 12.885 1.00 85.81 854 GLU A O 1
ATOM 6539 N N . ALA A 1 855 ? 19.784 7.518 12.332 1.00 87.31 855 ALA A N 1
ATOM 6540 C CA . ALA A 1 855 ? 18.844 7.052 13.345 1.00 87.31 855 ALA A CA 1
ATOM 6541 C C . ALA A 1 855 ? 19.553 5.996 14.198 1.00 87.31 855 ALA A C 1
ATOM 6543 O O . ALA A 1 855 ? 19.938 4.946 13.683 1.00 87.31 855 ALA A O 1
ATOM 6544 N N . ARG A 1 856 ? 19.756 6.255 15.492 1.00 88.06 856 ARG A N 1
ATOM 6545 C CA . ARG A 1 856 ? 20.607 5.427 16.368 1.00 88.06 856 ARG A CA 1
ATOM 6546 C C . ARG A 1 856 ? 19.950 5.103 17.704 1.00 88.06 856 ARG A C 1
ATOM 6548 O O . ARG A 1 856 ? 18.964 5.718 18.103 1.00 88.06 856 ARG A O 1
ATOM 6555 N N . LEU A 1 857 ? 20.462 4.085 18.398 1.00 88.31 857 LEU A N 1
ATOM 6556 C CA . LEU A 1 857 ? 20.059 3.823 19.781 1.00 88.31 857 LEU A CA 1
ATOM 6557 C C . LEU A 1 857 ? 20.637 4.906 20.710 1.00 88.31 857 LEU A C 1
ATOM 6559 O O . LEU A 1 857 ? 21.865 4.979 20.804 1.00 88.31 857 LEU A O 1
ATOM 6563 N N . PRO A 1 858 ? 19.795 5.644 21.465 1.00 89.56 858 PRO A N 1
ATOM 6564 C CA . PRO A 1 858 ? 20.251 6.570 22.499 1.00 89.56 858 PRO A CA 1
ATOM 6565 C C . PRO A 1 858 ? 21.215 5.903 23.481 1.00 89.56 858 PRO A C 1
ATOM 6567 O O . PRO A 1 858 ? 21.030 4.731 23.836 1.00 89.56 858 PRO A O 1
ATOM 6570 N N . ALA A 1 859 ? 22.206 6.650 23.970 1.00 87.81 859 ALA A N 1
ATOM 6571 C CA . ALA A 1 859 ? 23.322 6.117 24.759 1.00 87.81 859 ALA A CA 1
ATOM 6572 C C . ALA A 1 859 ? 22.893 5.230 25.951 1.00 87.81 859 ALA A C 1
ATOM 6574 O O . ALA A 1 859 ? 23.444 4.145 26.141 1.00 87.81 859 ALA A O 1
ATOM 6575 N N . GLU A 1 860 ? 21.855 5.613 26.706 1.00 88.31 860 GLU A N 1
ATOM 6576 C CA . GLU A 1 860 ? 21.307 4.788 27.800 1.00 88.31 860 GLU A CA 1
ATOM 6577 C C . GLU A 1 860 ? 20.780 3.423 27.323 1.00 88.31 860 GLU A C 1
ATOM 6579 O O . GLU A 1 860 ? 20.917 2.402 28.001 1.00 88.31 860 GLU A O 1
ATOM 6584 N N . LYS A 1 861 ? 20.150 3.394 26.143 1.00 89.38 861 LYS A N 1
ATOM 6585 C CA . LYS A 1 861 ? 19.567 2.185 25.550 1.00 89.38 861 LYS A CA 1
ATOM 6586 C C . LYS A 1 861 ? 20.653 1.282 24.970 1.00 89.38 861 LYS A C 1
ATOM 6588 O O . LYS A 1 861 ? 20.527 0.066 25.080 1.00 89.38 861 LYS A O 1
ATOM 6593 N N . LEU A 1 862 ? 21.735 1.855 24.441 1.00 87.81 862 LEU A N 1
ATOM 6594 C CA . LEU A 1 862 ? 22.940 1.121 24.047 1.00 87.81 862 LEU A CA 1
ATOM 6595 C C . LEU A 1 862 ? 23.662 0.502 25.258 1.00 87.81 862 LEU A C 1
ATOM 6597 O O . LEU A 1 862 ? 24.022 -0.679 25.230 1.00 87.81 862 LEU A O 1
ATOM 6601 N N . ALA A 1 863 ? 23.827 1.265 26.342 1.00 88.88 863 ALA A N 1
ATOM 6602 C CA . ALA A 1 863 ? 24.428 0.778 27.582 1.00 88.88 863 ALA A CA 1
ATOM 6603 C C . ALA A 1 863 ? 23.614 -0.384 28.179 1.00 88.88 863 ALA A C 1
ATOM 6605 O O . ALA A 1 863 ? 24.167 -1.446 28.465 1.00 88.88 863 ALA A O 1
ATOM 6606 N N . TYR A 1 864 ? 22.288 -0.238 28.266 1.00 89.38 864 TYR A N 1
ATOM 6607 C CA . TYR A 1 864 ? 21.396 -1.306 28.728 1.00 89.38 864 TYR A CA 1
ATOM 6608 C C . TYR A 1 864 ? 21.372 -2.524 27.786 1.00 89.38 864 TYR A C 1
ATOM 6610 O O . TYR A 1 864 ? 21.334 -3.662 28.251 1.00 89.38 864 TYR A O 1
ATOM 6618 N N . LEU A 1 865 ? 21.423 -2.325 26.462 1.00 90.81 865 LEU A N 1
ATOM 6619 C CA . LEU A 1 865 ? 21.562 -3.425 25.502 1.00 90.81 865 LEU A CA 1
ATOM 6620 C C . LEU A 1 865 ? 22.850 -4.220 25.770 1.00 90.81 865 LEU A C 1
ATOM 6622 O O . LEU A 1 865 ? 22.813 -5.449 25.813 1.00 90.81 865 LEU A O 1
ATOM 6626 N N . SER A 1 866 ? 23.956 -3.521 26.028 1.00 89.81 866 SER A N 1
ATOM 6627 C CA . SER A 1 866 ? 25.261 -4.112 26.345 1.00 89.81 866 SER A CA 1
ATOM 6628 C C . SER A 1 866 ? 25.250 -4.873 27.678 1.00 89.81 866 SER A C 1
ATOM 6630 O O . SER A 1 866 ? 25.715 -6.012 27.738 1.00 89.81 866 SER A O 1
ATOM 6632 N N . GLU A 1 867 ? 24.651 -4.300 28.729 1.00 91.19 867 GLU A N 1
ATOM 6633 C CA . GLU A 1 867 ? 24.451 -4.947 30.036 1.00 91.19 867 GLU A CA 1
ATOM 6634 C C . GLU A 1 867 ? 23.643 -6.248 29.897 1.00 91.19 867 GLU A C 1
ATOM 6636 O O . GLU A 1 867 ? 24.066 -7.320 30.341 1.00 91.19 867 GLU A O 1
ATOM 6641 N N . VAL A 1 868 ? 22.490 -6.184 29.223 1.00 91.88 868 VAL A N 1
ATOM 6642 C CA . VAL A 1 868 ? 21.620 -7.346 29.018 1.00 91.88 868 VAL A CA 1
ATOM 6643 C C . VAL A 1 868 ? 22.325 -8.411 28.180 1.00 91.88 868 VAL A C 1
ATOM 6645 O O . VAL A 1 868 ? 22.255 -9.591 28.523 1.00 91.88 868 VAL A O 1
ATOM 6648 N N . LEU A 1 869 ? 23.047 -8.036 27.124 1.00 93.00 869 LEU A N 1
ATOM 6649 C CA . LEU A 1 869 ? 23.806 -8.986 26.309 1.00 93.00 869 LEU A CA 1
ATOM 6650 C C . LEU A 1 869 ? 24.944 -9.654 27.095 1.00 93.00 869 LEU A C 1
ATOM 6652 O O . LEU A 1 869 ? 25.128 -10.865 26.965 1.00 93.00 869 LEU A O 1
ATOM 6656 N N . HIS A 1 870 ? 25.632 -8.927 27.979 1.00 92.19 870 HIS A N 1
ATOM 6657 C CA . HIS A 1 870 ? 26.612 -9.502 28.905 1.00 92.19 870 HIS A CA 1
ATOM 6658 C C . HIS A 1 870 ? 25.962 -10.532 29.851 1.00 92.19 870 HIS A C 1
ATOM 6660 O O . HIS A 1 870 ? 26.426 -11.673 29.950 1.00 92.19 870 HIS A O 1
ATOM 6666 N N . ILE A 1 871 ? 24.829 -10.182 30.473 1.00 92.81 871 ILE A N 1
ATOM 6667 C CA . ILE A 1 871 ? 24.049 -11.092 31.331 1.00 92.81 871 ILE A CA 1
ATOM 6668 C C . ILE A 1 871 ? 23.612 -12.346 30.555 1.00 92.81 871 ILE A C 1
ATOM 6670 O O . ILE A 1 871 ? 23.703 -13.461 31.074 1.00 92.81 871 ILE A O 1
ATOM 6674 N N . TRP A 1 872 ? 23.157 -12.198 29.306 1.00 94.81 872 TRP A N 1
ATOM 6675 C CA . TRP A 1 872 ? 22.713 -13.321 28.475 1.00 94.81 872 TRP A CA 1
ATOM 6676 C C . TRP A 1 872 ? 23.862 -14.179 27.929 1.00 94.81 872 TRP A C 1
ATOM 6678 O O . TRP A 1 872 ? 23.675 -15.392 27.811 1.00 94.81 872 TRP A O 1
ATOM 6688 N N . ARG A 1 873 ? 25.061 -13.624 27.692 1.00 91.50 873 ARG A N 1
ATOM 6689 C CA . ARG A 1 873 ? 26.275 -14.409 27.384 1.00 91.50 873 ARG A CA 1
ATOM 6690 C C . ARG A 1 873 ? 26.647 -15.362 28.525 1.00 91.50 873 ARG A C 1
ATOM 6692 O O . ARG A 1 873 ? 26.997 -16.510 28.261 1.00 91.50 873 ARG A O 1
ATOM 6699 N N . GLY A 1 874 ? 26.513 -14.931 29.782 1.00 90.56 874 GLY A N 1
ATOM 6700 C CA . GLY A 1 874 ? 26.747 -15.780 30.960 1.00 90.56 874 GLY A CA 1
ATOM 6701 C C . GLY A 1 874 ? 25.633 -16.798 31.263 1.00 90.56 874 GLY A C 1
ATOM 6702 O O . GLY A 1 874 ? 25.797 -17.679 32.112 1.00 90.56 874 GLY A O 1
ATOM 6703 N N . LYS A 1 875 ? 24.474 -16.703 30.598 1.00 93.50 875 LYS A N 1
ATOM 6704 C CA . LYS A 1 875 ? 23.253 -17.414 30.994 1.00 93.50 875 LYS A CA 1
ATOM 6705 C C . LYS A 1 875 ? 23.170 -18.815 30.388 1.00 93.50 875 LYS A C 1
ATOM 6707 O O . LYS A 1 875 ? 23.045 -18.990 29.183 1.00 93.50 875 LYS A O 1
ATOM 6712 N N . THR A 1 876 ? 23.158 -19.849 31.230 1.00 93.25 876 THR A N 1
ATOM 6713 C CA . THR A 1 876 ? 23.034 -21.244 30.755 1.00 93.25 876 THR A CA 1
ATOM 6714 C C . THR A 1 876 ? 21.586 -21.692 30.530 1.00 93.25 876 THR A C 1
ATOM 6716 O O . THR A 1 876 ? 21.337 -22.543 29.674 1.00 93.25 876 THR A O 1
ATOM 6719 N N . HIS A 1 877 ? 20.633 -21.133 31.283 1.00 95.31 877 HIS A N 1
ATOM 6720 C CA . HIS A 1 877 ? 19.212 -21.493 31.263 1.00 95.31 877 HIS A CA 1
ATOM 6721 C C . HIS A 1 877 ? 18.327 -20.246 31.403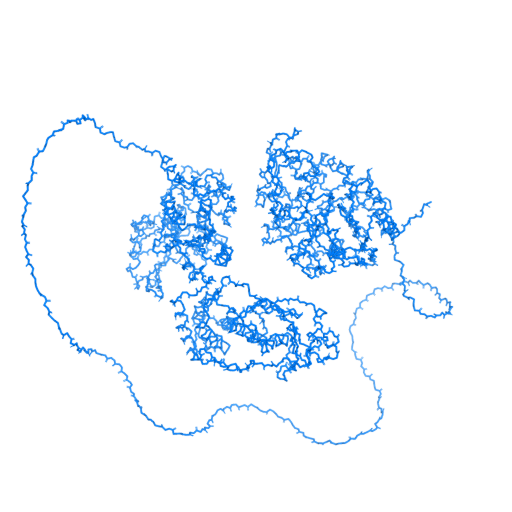 1.00 95.31 877 HIS A C 1
ATOM 6723 O O . HIS A 1 877 ? 18.657 -19.329 32.156 1.00 95.31 877 HIS A O 1
ATOM 6729 N N . CYS A 1 878 ? 17.171 -20.238 30.742 1.00 95.25 878 CYS A N 1
ATOM 6730 C CA . CYS A 1 878 ? 16.140 -19.208 30.891 1.00 95.25 878 CYS A CA 1
ATOM 6731 C C . CYS A 1 878 ? 14.737 -19.830 30.891 1.00 95.25 878 CYS A C 1
ATOM 6733 O O . CYS A 1 878 ? 14.561 -20.987 30.500 1.00 95.25 878 CYS A O 1
ATOM 6735 N N . SER A 1 879 ? 13.743 -19.067 31.341 1.00 95.44 879 SER A N 1
ATOM 6736 C CA . SER A 1 879 ? 12.328 -19.322 31.054 1.00 95.44 879 SER A CA 1
ATOM 6737 C C . SER A 1 879 ? 11.895 -18.706 29.721 1.00 95.44 879 SER A C 1
ATOM 6739 O O . SER A 1 879 ? 12.570 -17.816 29.195 1.00 95.44 879 SER A O 1
ATOM 6741 N N . LEU A 1 880 ? 10.748 -19.147 29.193 1.00 93.88 880 LEU A N 1
ATOM 6742 C CA . LEU A 1 880 ? 10.151 -18.556 27.992 1.00 93.88 880 LEU A CA 1
ATOM 6743 C C . LEU A 1 880 ? 9.877 -17.057 28.184 1.00 93.88 880 LEU A C 1
ATOM 6745 O O . LEU A 1 880 ? 10.223 -16.270 27.311 1.00 93.88 880 LEU A O 1
ATOM 6749 N N . ARG A 1 881 ? 9.341 -16.650 29.342 1.00 90.38 881 ARG A N 1
ATOM 6750 C CA . ARG A 1 881 ? 9.075 -15.239 29.655 1.00 90.38 881 ARG A CA 1
ATOM 6751 C C . ARG A 1 881 ? 10.347 -14.390 29.630 1.00 90.38 881 ARG A C 1
ATOM 6753 O O . ARG A 1 881 ? 10.354 -13.335 29.009 1.00 90.38 881 ARG A O 1
ATOM 6760 N N . GLU A 1 882 ? 11.434 -14.858 30.249 1.00 93.56 882 GLU A N 1
ATOM 6761 C CA . GLU A 1 882 ? 12.731 -14.163 30.192 1.00 93.56 882 GLU A CA 1
ATOM 6762 C C . GLU A 1 882 ? 13.226 -14.019 28.741 1.00 93.56 882 GLU A C 1
ATOM 6764 O O . GLU A 1 882 ? 13.727 -12.964 28.359 1.00 93.56 882 GLU A O 1
ATOM 6769 N N . LEU A 1 883 ? 13.068 -15.065 27.923 1.00 94.50 883 LEU A N 1
ATOM 6770 C CA . LEU A 1 883 ? 13.464 -15.065 26.512 1.00 94.50 883 LEU A CA 1
ATOM 6771 C C . LEU A 1 883 ? 12.596 -14.135 25.652 1.00 94.50 883 LEU A C 1
ATOM 6773 O O . LEU A 1 883 ? 13.131 -13.465 24.774 1.00 94.50 883 LEU A O 1
ATOM 6777 N N . GLN A 1 884 ? 11.290 -14.062 25.907 1.00 92.88 884 GLN A N 1
ATOM 6778 C CA . GLN A 1 884 ? 10.363 -13.149 25.230 1.00 92.88 884 GLN A CA 1
ATOM 6779 C C . GLN A 1 884 ? 10.645 -11.686 25.594 1.00 92.88 884 GLN A C 1
ATOM 6781 O O . GLN A 1 884 ? 10.693 -10.840 24.707 1.00 92.88 884 GLN A O 1
ATOM 6786 N N . GLU A 1 885 ? 10.911 -11.384 26.869 1.00 90.56 885 GLU A N 1
ATOM 6787 C CA . GLU A 1 885 ? 11.308 -10.036 27.303 1.00 90.56 885 GLU A CA 1
ATOM 6788 C C . GLU A 1 885 ? 12.637 -9.592 26.656 1.00 90.56 885 GLU A C 1
ATOM 6790 O O . GLU A 1 885 ? 12.759 -8.451 26.212 1.00 90.56 885 GLU A O 1
ATOM 6795 N N . PHE A 1 886 ? 13.618 -10.496 26.550 1.00 93.56 886 PHE A N 1
ATOM 6796 C CA . PHE A 1 886 ? 14.904 -10.228 25.896 1.00 93.56 886 PHE A CA 1
ATOM 6797 C C . PHE A 1 886 ? 14.779 -10.074 24.373 1.00 93.56 886 PHE A C 1
ATOM 6799 O O . PHE A 1 886 ? 15.222 -9.071 23.819 1.00 93.56 886 PHE A O 1
ATOM 6806 N N . THR A 1 887 ? 14.144 -11.032 23.691 1.00 93.31 887 THR A N 1
ATOM 6807 C CA . THR A 1 887 ? 13.949 -10.970 22.230 1.00 93.31 887 THR A CA 1
ATOM 6808 C C . THR A 1 887 ? 13.079 -9.790 21.817 1.00 93.31 887 THR A C 1
ATOM 6810 O O . THR A 1 887 ? 13.409 -9.142 20.833 1.00 93.31 887 THR A O 1
ATOM 6813 N N . GLY A 1 888 ? 12.049 -9.436 22.593 1.00 90.81 888 GLY A N 1
ATOM 6814 C CA . GLY A 1 888 ? 11.257 -8.222 22.383 1.00 90.81 888 GLY A CA 1
ATOM 6815 C C . GLY A 1 888 ? 12.105 -6.948 22.376 1.00 90.81 888 GLY A C 1
ATOM 6816 O O . GLY A 1 888 ? 11.910 -6.080 21.526 1.00 90.81 888 GLY A O 1
ATOM 6817 N N . TYR A 1 889 ? 13.108 -6.859 23.256 1.00 91.75 889 TYR A N 1
ATOM 6818 C CA . TYR A 1 889 ? 14.036 -5.730 23.245 1.00 91.75 889 TYR A CA 1
ATOM 6819 C C . TYR A 1 889 ? 14.994 -5.757 22.043 1.00 91.75 889 TYR A C 1
ATOM 6821 O O . TYR A 1 889 ? 15.234 -4.716 21.436 1.00 91.75 889 TYR A O 1
ATOM 6829 N N . LEU A 1 890 ? 15.468 -6.936 21.624 1.00 92.19 890 LEU A N 1
ATOM 6830 C CA . LEU A 1 890 ? 16.264 -7.057 20.396 1.00 92.19 890 LEU A CA 1
ATOM 6831 C C . LEU A 1 890 ? 15.457 -6.727 19.124 1.00 92.19 890 LEU A C 1
ATOM 6833 O O . LEU A 1 890 ? 16.017 -6.154 18.195 1.00 92.19 890 LEU A O 1
ATOM 6837 N N . ILE A 1 891 ? 14.148 -7.021 19.076 1.00 90.75 891 ILE A N 1
ATOM 6838 C CA . ILE A 1 891 ? 13.260 -6.585 17.980 1.00 90.75 891 ILE A CA 1
ATOM 6839 C C . ILE A 1 891 ? 13.233 -5.054 17.910 1.00 90.75 891 ILE A C 1
ATOM 6841 O O . ILE A 1 891 ? 13.459 -4.501 16.834 1.00 90.75 891 ILE A O 1
ATOM 6845 N N . PHE A 1 892 ? 13.029 -4.373 19.044 1.00 89.06 892 PHE A N 1
ATOM 6846 C CA . PHE A 1 892 ? 13.080 -2.909 19.125 1.00 89.06 892 PHE A CA 1
ATOM 6847 C C . PHE A 1 892 ? 14.432 -2.354 18.636 1.00 89.06 892 PHE A C 1
ATOM 6849 O O . PHE A 1 892 ? 14.459 -1.436 17.816 1.00 89.06 892 PHE A O 1
ATOM 6856 N N . CYS A 1 893 ? 15.551 -2.944 19.066 1.00 89.25 893 CYS A N 1
ATOM 6857 C CA . CYS A 1 893 ? 16.883 -2.544 18.607 1.00 89.25 893 CYS A CA 1
ATOM 6858 C C . CYS A 1 893 ? 17.117 -2.834 17.111 1.00 89.25 893 CYS A C 1
ATOM 6860 O O . CYS A 1 893 ? 17.819 -2.078 16.445 1.00 89.25 893 CYS A O 1
ATOM 6862 N N . SER A 1 894 ? 16.480 -3.866 16.545 1.00 87.06 894 SER A N 1
ATOM 6863 C CA . SER A 1 894 ? 16.594 -4.221 15.120 1.00 87.06 894 SER A CA 1
ATOM 6864 C C . SER A 1 894 ? 15.962 -3.216 14.145 1.00 87.06 894 SER A C 1
ATOM 6866 O O . SER A 1 894 ? 16.028 -3.422 12.935 1.00 87.06 894 SER A O 1
ATOM 6868 N N . GLN A 1 895 ? 15.341 -2.146 14.652 1.00 82.81 895 GLN A N 1
ATOM 6869 C CA . GLN A 1 895 ? 14.856 -1.022 13.845 1.00 82.81 895 GLN A CA 1
ATOM 6870 C C . GLN A 1 895 ? 16.001 -0.134 13.335 1.00 82.81 895 GLN A C 1
ATOM 6872 O O . GLN A 1 895 ? 15.872 0.446 12.265 1.00 82.81 895 GLN A O 1
ATOM 6877 N N . VAL A 1 896 ? 17.117 -0.063 14.073 1.00 80.31 896 VAL A N 1
ATOM 6878 C CA . VAL A 1 896 ? 18.280 0.791 13.752 1.00 80.31 896 VAL A CA 1
ATOM 6879 C C . VAL A 1 896 ? 19.615 0.044 13.778 1.00 80.31 896 VAL A C 1
ATOM 6881 O O . VAL A 1 896 ? 20.668 0.659 13.759 1.00 80.31 896 VAL A O 1
ATOM 6884 N N . ILE A 1 897 ? 19.610 -1.288 13.824 1.00 80.94 897 ILE A N 1
ATOM 6885 C CA . ILE A 1 897 ? 20.837 -2.095 13.760 1.00 80.94 897 ILE A CA 1
ATOM 6886 C C . ILE A 1 897 ? 20.776 -2.952 12.484 1.00 80.94 897 ILE A C 1
ATOM 6888 O O . ILE A 1 897 ? 20.001 -3.921 12.460 1.00 80.94 897 ILE A O 1
ATOM 6892 N N . PRO A 1 898 ? 21.545 -2.617 11.422 1.00 70.44 898 PRO A N 1
ATOM 6893 C CA . PRO A 1 898 ? 21.510 -3.289 10.124 1.00 70.44 898 PRO A CA 1
ATOM 6894 C C . PRO A 1 898 ? 21.558 -4.808 10.210 1.00 70.44 898 PRO A C 1
ATOM 6896 O O . PRO A 1 898 ? 22.315 -5.387 10.987 1.00 70.44 898 PRO A O 1
ATOM 6899 N N . HIS A 1 899 ? 20.735 -5.458 9.385 1.00 76.75 899 HIS A N 1
ATOM 6900 C CA . HIS A 1 899 ? 20.686 -6.911 9.165 1.00 76.75 899 HIS A CA 1
ATOM 6901 C C . HIS A 1 899 ? 20.430 -7.798 10.409 1.00 76.75 899 HIS A C 1
ATOM 6903 O O . HIS A 1 899 ? 20.227 -9.007 10.278 1.00 76.75 899 HIS A O 1
ATOM 6909 N N . SER A 1 900 ? 20.354 -7.214 11.606 1.00 80.94 900 SER A N 1
ATOM 6910 C CA . SER A 1 900 ? 20.263 -7.894 12.905 1.00 80.94 900 SER A CA 1
ATOM 6911 C C . SER A 1 900 ? 19.041 -8.804 13.064 1.00 80.94 900 SER A C 1
ATOM 6913 O O . SER A 1 900 ? 19.103 -9.808 13.776 1.00 80.94 900 SER A O 1
ATOM 6915 N N . ARG A 1 901 ? 17.957 -8.539 12.319 1.00 83.19 901 ARG A N 1
ATOM 6916 C CA . ARG A 1 901 ? 16.773 -9.414 12.224 1.00 83.19 901 ARG A CA 1
ATOM 6917 C C . ARG A 1 901 ? 17.130 -10.859 11.845 1.00 83.19 901 ARG A C 1
ATOM 6919 O O . ARG A 1 901 ? 16.545 -11.792 12.395 1.00 83.19 901 ARG A O 1
ATOM 6926 N N . ALA A 1 902 ? 18.149 -11.069 11.003 1.00 83.75 902 ALA A N 1
ATOM 6927 C CA . ALA A 1 902 ? 18.634 -12.404 10.634 1.00 83.75 902 ALA A CA 1
ATOM 6928 C C . ALA A 1 902 ? 19.151 -13.217 11.843 1.00 83.75 902 ALA A C 1
ATOM 6930 O O . ALA A 1 902 ? 19.166 -14.453 11.807 1.00 83.75 902 ALA A O 1
ATOM 6931 N N . PHE A 1 903 ? 19.539 -12.538 12.927 1.00 85.94 903 PHE A N 1
ATOM 6932 C CA . PHE A 1 903 ? 20.073 -13.082 14.180 1.00 85.94 903 PHE A CA 1
ATOM 6933 C C . PHE A 1 903 ? 19.023 -13.119 15.308 1.00 85.94 903 PHE A C 1
ATOM 6935 O O . PHE A 1 903 ? 19.365 -13.294 16.475 1.00 85.94 903 PHE A O 1
ATOM 6942 N N . LEU A 1 904 ? 17.733 -12.974 14.979 1.00 88.56 904 LEU A N 1
ATOM 6943 C CA . LEU A 1 904 ? 16.623 -13.241 15.903 1.00 88.56 904 LEU A CA 1
ATOM 6944 C C . LEU A 1 904 ? 16.052 -14.658 15.735 1.00 88.56 904 LEU A C 1
ATOM 6946 O O . LEU A 1 904 ? 15.578 -15.250 16.705 1.00 88.56 904 LEU A O 1
ATOM 6950 N N . GLN A 1 905 ? 16.135 -15.238 14.529 1.00 84.69 905 GLN A N 1
ATOM 6951 C CA . GLN A 1 905 ? 15.452 -16.496 14.195 1.00 84.69 905 GLN A CA 1
ATOM 6952 C C . GLN A 1 905 ? 15.775 -17.644 15.164 1.00 84.69 905 GLN A C 1
ATOM 6954 O O . GLN A 1 905 ? 14.858 -18.300 15.643 1.00 84.69 905 GLN A O 1
ATOM 6959 N N . SER A 1 906 ? 17.043 -17.852 15.547 1.00 86.00 906 SER A N 1
ATOM 6960 C CA . SER A 1 906 ? 17.389 -18.982 16.434 1.00 86.00 906 SER A CA 1
ATOM 6961 C C . SER A 1 906 ? 16.944 -18.776 17.886 1.00 86.00 906 SER A C 1
ATOM 6963 O O . SER A 1 906 ? 16.976 -19.723 18.677 1.00 86.00 906 SER A O 1
ATOM 6965 N N . LEU A 1 907 ? 16.560 -17.548 18.250 1.00 91.31 907 LEU A N 1
ATOM 6966 C CA . LEU A 1 907 ? 15.944 -17.217 19.531 1.00 91.31 907 LEU A CA 1
ATOM 6967 C C . LEU A 1 907 ? 14.436 -17.500 19.478 1.00 91.31 907 LEU A C 1
ATOM 6969 O O . LEU A 1 907 ? 13.909 -18.076 20.427 1.00 91.31 907 LEU A O 1
ATOM 6973 N N . PHE A 1 908 ? 13.766 -17.209 18.354 1.00 90.81 908 PHE A N 1
ATOM 6974 C CA . PHE A 1 908 ? 12.368 -17.595 18.118 1.00 90.81 908 PHE A CA 1
ATOM 6975 C C . PHE A 1 908 ? 12.187 -19.114 17.982 1.00 90.81 908 PHE A C 1
ATOM 6977 O O . PHE A 1 908 ? 11.333 -19.677 18.663 1.00 90.81 908 PHE A O 1
ATOM 6984 N N . ASP A 1 909 ? 13.035 -19.801 17.208 1.00 88.12 909 ASP A N 1
ATOM 6985 C CA . ASP A 1 909 ? 13.046 -21.271 17.099 1.00 88.12 909 ASP A CA 1
ATOM 6986 C C . ASP A 1 909 ? 13.219 -21.928 18.480 1.00 88.12 909 ASP A C 1
ATOM 6988 O O . ASP A 1 909 ? 12.636 -22.969 18.792 1.00 88.12 909 ASP A O 1
ATOM 6992 N N . PHE A 1 910 ? 14.031 -21.305 19.340 1.00 91.88 910 PHE A N 1
ATOM 6993 C CA . PHE A 1 910 ? 14.234 -21.757 20.708 1.00 91.88 910 PHE A CA 1
ATOM 6994 C C . PHE A 1 910 ? 13.028 -21.435 21.606 1.00 91.88 910 PHE A C 1
ATOM 6996 O O . PHE A 1 910 ? 12.630 -22.303 22.384 1.00 91.88 910 PHE A O 1
ATOM 7003 N N . ALA A 1 911 ? 12.399 -20.263 21.467 1.00 92.31 911 ALA A N 1
ATOM 7004 C CA . ALA A 1 911 ? 11.176 -19.881 22.181 1.00 92.31 911 ALA A CA 1
ATOM 7005 C C . ALA A 1 911 ? 9.991 -20.809 21.854 1.00 92.31 911 ALA A C 1
ATOM 7007 O O . ALA A 1 911 ? 9.318 -21.286 22.767 1.00 92.31 911 ALA A O 1
ATOM 7008 N N . ALA A 1 912 ? 9.811 -21.169 20.580 1.00 90.94 912 ALA A N 1
ATOM 7009 C CA . ALA A 1 912 ? 8.795 -22.120 20.122 1.00 90.94 912 ALA A CA 1
ATOM 7010 C C . ALA A 1 912 ? 8.949 -23.535 20.723 1.00 90.94 912 ALA A C 1
ATOM 7012 O O . ALA A 1 912 ? 8.027 -24.342 20.662 1.00 90.94 912 ALA A O 1
ATOM 7013 N N . SER A 1 913 ? 10.098 -23.853 21.337 1.00 91.31 913 SER A N 1
ATOM 7014 C CA . SER A 1 913 ? 10.329 -25.144 21.998 1.00 91.31 913 SER A CA 1
ATOM 7015 C C . SER A 1 913 ? 9.824 -25.223 23.452 1.00 91.31 913 SER A C 1
ATOM 7017 O O . SER A 1 913 ? 9.892 -26.290 24.072 1.00 91.31 913 SER A O 1
ATOM 7019 N N . PHE A 1 914 ? 9.359 -24.123 24.047 1.00 92.62 914 PHE A N 1
ATOM 7020 C CA . PHE A 1 914 ? 8.870 -24.098 25.431 1.00 92.62 914 PHE A CA 1
ATOM 7021 C C . PHE A 1 914 ? 7.390 -24.503 25.527 1.00 92.62 914 PHE A C 1
ATOM 7023 O O . PHE A 1 914 ? 6.610 -24.249 24.618 1.00 92.62 914 PHE A O 1
ATOM 7030 N N . LYS A 1 915 ? 6.993 -25.118 26.653 1.00 89.06 915 LYS A N 1
ATOM 7031 C CA . LYS A 1 915 ? 5.599 -25.556 26.891 1.00 89.06 915 LYS A CA 1
ATOM 7032 C C . LYS A 1 915 ? 4.764 -24.579 27.727 1.00 89.06 915 LYS A C 1
ATOM 7034 O O . LYS A 1 915 ? 3.547 -24.695 27.746 1.00 89.06 915 LYS A O 1
ATOM 7039 N N . SER A 1 916 ? 5.394 -23.655 28.453 1.00 89.81 916 SER A N 1
ATOM 7040 C CA . SER A 1 916 ? 4.699 -22.617 29.228 1.00 89.81 916 SER A CA 1
ATOM 7041 C C . SER A 1 916 ? 5.614 -21.415 29.518 1.00 89.81 916 SER A C 1
ATOM 7043 O O . SER A 1 916 ? 6.840 -21.596 29.540 1.00 89.81 916 SER A O 1
ATOM 7045 N N . PRO A 1 917 ? 5.065 -20.214 29.810 1.00 84.00 917 PRO A N 1
ATOM 7046 C CA . PRO A 1 917 ? 5.844 -18.996 30.079 1.00 84.00 917 PRO A CA 1
ATOM 7047 C C . PRO A 1 917 ? 6.923 -19.149 31.160 1.00 84.00 917 PRO A C 1
ATOM 7049 O O . PRO A 1 917 ? 8.001 -18.566 31.054 1.00 84.00 917 PRO A O 1
ATOM 7052 N N . TYR A 1 918 ? 6.651 -19.965 32.181 1.00 88.12 918 TYR A N 1
ATOM 7053 C CA . TYR A 1 918 ? 7.526 -20.163 33.341 1.00 88.12 918 TYR A CA 1
ATOM 7054 C C . TYR A 1 918 ? 8.419 -21.409 33.240 1.00 88.12 918 TYR A C 1
ATOM 7056 O O . TYR A 1 918 ? 9.352 -21.557 34.030 1.00 88.12 918 TYR A O 1
ATOM 7064 N N . SER A 1 919 ? 8.181 -22.298 32.266 1.00 90.25 919 SER A N 1
ATOM 7065 C CA . SER A 1 919 ? 9.042 -23.465 32.039 1.00 90.25 919 SER A CA 1
ATOM 7066 C C . SER A 1 919 ? 10.472 -23.027 31.700 1.00 90.25 919 SER A C 1
ATOM 7068 O O . SER A 1 919 ? 10.665 -22.120 30.894 1.00 90.25 919 SER A O 1
ATOM 7070 N N . ARG A 1 920 ? 11.483 -23.648 32.327 1.00 93.38 920 ARG A N 1
ATOM 7071 C CA . ARG A 1 920 ? 12.907 -23.331 32.114 1.00 93.38 920 ARG A CA 1
ATOM 7072 C C . ARG A 1 920 ? 13.587 -24.352 31.205 1.00 93.38 920 ARG A C 1
ATOM 7074 O O . ARG A 1 920 ? 13.385 -25.553 31.361 1.00 93.38 920 ARG A O 1
ATOM 7081 N N . ARG A 1 921 ? 14.434 -23.880 30.284 1.00 94.25 921 ARG A N 1
ATOM 7082 C CA . ARG A 1 921 ? 15.243 -24.711 29.373 1.00 94.25 921 ARG A CA 1
ATOM 7083 C C . ARG A 1 921 ? 16.681 -24.197 29.291 1.00 94.25 921 ARG A C 1
ATOM 7085 O O . ARG A 1 921 ? 16.942 -23.010 29.478 1.00 94.25 921 ARG A O 1
ATOM 7092 N N . ARG A 1 922 ? 17.619 -25.099 28.982 1.00 95.50 922 ARG A N 1
ATOM 7093 C CA . ARG A 1 922 ? 19.011 -24.757 28.647 1.00 95.50 922 ARG A CA 1
ATOM 7094 C C . ARG A 1 922 ? 19.062 -24.074 27.279 1.00 95.50 922 ARG A C 1
ATOM 7096 O O . ARG A 1 922 ? 18.413 -24.569 26.359 1.00 95.50 922 ARG A O 1
ATOM 7103 N N . LEU A 1 923 ? 19.844 -23.000 27.134 1.00 93.81 923 LEU A N 1
ATOM 7104 C CA . LEU A 1 923 ? 20.006 -22.313 25.846 1.00 93.81 923 LEU A CA 1
ATOM 7105 C C . LEU A 1 923 ? 20.533 -23.263 24.757 1.00 93.81 923 LEU A C 1
ATOM 7107 O O . LEU A 1 923 ? 21.394 -24.114 25.008 1.00 93.81 923 LEU A O 1
ATOM 7111 N N . SER A 1 924 ? 20.023 -23.108 23.533 1.00 90.81 924 SER A N 1
ATOM 7112 C CA . SER A 1 924 ? 20.525 -23.849 22.373 1.00 90.81 924 SER A CA 1
ATOM 7113 C C . SER A 1 924 ? 21.872 -23.282 21.905 1.00 90.81 924 SER A C 1
ATOM 7115 O O . SER A 1 924 ? 22.127 -22.083 22.010 1.00 90.81 924 SER A O 1
ATOM 7117 N N . ARG A 1 925 ? 22.734 -24.121 21.308 1.00 87.75 925 ARG A N 1
ATOM 7118 C CA . ARG A 1 925 ? 24.003 -23.648 20.714 1.00 87.75 925 ARG A CA 1
ATOM 7119 C C . ARG A 1 925 ? 23.784 -22.586 19.628 1.00 87.75 925 ARG A C 1
ATOM 7121 O O . ARG A 1 925 ? 24.673 -21.777 19.397 1.00 87.75 925 ARG A O 1
ATOM 7128 N N . ALA A 1 926 ? 22.631 -22.592 18.956 1.00 84.88 926 ALA A N 1
ATOM 7129 C CA . ALA A 1 926 ? 22.289 -21.578 17.965 1.00 84.88 926 ALA A CA 1
ATOM 7130 C C . ALA A 1 926 ? 21.936 -20.239 18.634 1.00 84.88 926 ALA A C 1
ATOM 7132 O O . ALA A 1 926 ? 22.515 -19.225 18.264 1.00 84.88 926 ALA A O 1
ATOM 7133 N N . ALA A 1 927 ? 21.099 -20.261 19.678 1.00 89.19 927 ALA A N 1
ATOM 7134 C CA . ALA A 1 927 ? 20.765 -19.085 20.480 1.00 89.19 927 ALA A CA 1
ATOM 7135 C C . ALA A 1 927 ? 22.012 -18.428 21.099 1.00 89.19 927 ALA A C 1
ATOM 7137 O O . ALA A 1 927 ? 22.171 -17.216 21.008 1.00 89.19 927 ALA A O 1
ATOM 7138 N N . CYS A 1 928 ? 22.943 -19.214 21.656 1.00 90.25 928 CYS A N 1
ATOM 7139 C CA . CYS A 1 928 ? 24.191 -18.679 22.215 1.00 90.25 928 CYS A CA 1
ATOM 7140 C C . CYS A 1 928 ? 25.083 -17.980 21.171 1.00 90.25 928 CYS A C 1
ATOM 7142 O O . CYS A 1 928 ? 25.746 -17.003 21.507 1.00 90.25 928 CYS A O 1
ATOM 7144 N N . ARG A 1 929 ? 25.110 -18.452 19.913 1.00 85.81 929 ARG A N 1
ATOM 7145 C CA . ARG A 1 929 ? 25.862 -17.781 18.833 1.00 85.81 929 ARG A CA 1
ATOM 7146 C C . ARG A 1 929 ? 25.214 -16.466 18.426 1.00 85.81 929 ARG A C 1
ATOM 7148 O O . ARG A 1 929 ? 25.931 -15.498 18.224 1.00 85.81 929 ARG A O 1
ATOM 7155 N N . ASP A 1 930 ? 23.888 -16.434 18.335 1.00 88.12 930 ASP A N 1
ATOM 7156 C CA . ASP A 1 930 ? 23.162 -15.213 17.988 1.00 88.12 930 ASP A CA 1
ATOM 7157 C C . ASP A 1 930 ? 23.321 -14.162 19.105 1.00 88.12 930 ASP A C 1
ATOM 7159 O O . ASP A 1 930 ? 23.642 -13.016 18.814 1.00 88.12 930 ASP A O 1
ATOM 7163 N N . ILE A 1 931 ? 23.246 -14.561 20.384 1.00 90.69 931 ILE A N 1
ATOM 7164 C CA . ILE A 1 931 ? 23.571 -13.697 21.541 1.00 90.69 931 ILE A CA 1
ATOM 7165 C C . ILE A 1 931 ? 25.020 -13.185 21.483 1.00 90.69 931 ILE A C 1
ATOM 7167 O O . ILE A 1 931 ? 25.260 -12.017 21.781 1.00 90.69 931 ILE A O 1
ATOM 7171 N N . SER A 1 932 ? 25.985 -14.031 21.090 1.00 86.81 932 SER A N 1
ATOM 7172 C CA . SER A 1 932 ? 27.371 -13.589 20.879 1.00 86.81 932 SER A CA 1
ATOM 7173 C C . SER A 1 932 ? 27.439 -12.525 19.792 1.00 86.81 932 SER A C 1
ATOM 7175 O O . SER A 1 932 ? 27.936 -11.443 20.064 1.00 86.81 932 SER A O 1
ATOM 7177 N N . TRP A 1 933 ? 26.872 -12.798 18.611 1.00 85.00 933 TRP A N 1
ATOM 7178 C CA . TRP A 1 933 ? 26.862 -11.857 17.491 1.00 85.00 933 TRP A CA 1
ATOM 7179 C C . TRP A 1 933 ? 26.270 -10.506 17.892 1.00 85.00 933 TRP A C 1
ATOM 7181 O O . TRP A 1 933 ? 26.903 -9.485 17.664 1.00 85.00 933 TRP A O 1
ATOM 7191 N N . TRP A 1 934 ? 25.119 -10.493 18.572 1.00 87.69 934 TRP A N 1
ATOM 7192 C CA . TRP A 1 934 ? 24.524 -9.253 19.076 1.00 87.69 934 TRP A CA 1
ATOM 7193 C C . TRP A 1 934 ? 25.467 -8.508 20.031 1.00 87.69 934 TRP A C 1
ATOM 7195 O O . TRP A 1 934 ? 25.592 -7.293 19.929 1.00 87.69 934 TRP A O 1
ATOM 7205 N N . SER A 1 935 ? 26.158 -9.216 20.928 1.00 84.44 935 SER A N 1
ATOM 7206 C CA . SER A 1 935 ? 27.108 -8.613 21.875 1.00 84.44 935 SER A CA 1
ATOM 7207 C C . SER A 1 935 ? 28.438 -8.174 21.257 1.00 84.44 935 SER A C 1
ATOM 7209 O O . SER A 1 935 ? 29.130 -7.375 21.882 1.00 84.44 935 SER A O 1
ATOM 7211 N N . ASP A 1 936 ? 28.812 -8.725 20.104 1.00 76.69 936 ASP A N 1
ATOM 7212 C CA . ASP A 1 936 ? 30.037 -8.386 19.371 1.00 76.69 936 ASP A CA 1
ATOM 7213 C C . ASP A 1 936 ? 29.776 -7.294 18.315 1.00 76.69 936 ASP A C 1
ATOM 7215 O O . ASP A 1 936 ? 30.694 -6.574 17.933 1.00 76.69 936 ASP A O 1
ATOM 7219 N N . PHE A 1 937 ? 28.530 -7.170 17.841 1.00 77.25 937 PHE A N 1
ATOM 7220 C CA . PHE A 1 937 ? 28.123 -6.224 16.802 1.00 77.25 937 PHE A CA 1
ATOM 7221 C C . PHE A 1 937 ? 27.510 -4.935 17.362 1.00 77.25 937 PHE A C 1
ATOM 7223 O O . PHE A 1 937 ? 27.892 -3.855 16.927 1.00 77.25 937 PHE A O 1
ATOM 7230 N N . ALA A 1 938 ? 26.604 -5.009 18.345 1.00 77.31 938 ALA A N 1
ATOM 7231 C CA . ALA A 1 938 ? 25.859 -3.830 18.808 1.00 77.31 938 ALA A CA 1
ATOM 7232 C C . ALA A 1 938 ? 26.735 -2.757 19.483 1.00 77.31 938 ALA A C 1
ATOM 7234 O O . ALA A 1 938 ? 26.330 -1.602 19.550 1.00 77.31 938 ALA A O 1
ATOM 7235 N N . SER A 1 939 ? 27.925 -3.121 19.970 1.00 69.25 939 SER A N 1
ATOM 7236 C CA . SER A 1 939 ? 28.936 -2.195 20.501 1.00 69.25 939 SER A CA 1
ATOM 7237 C C . SER A 1 939 ? 29.787 -1.518 19.420 1.00 69.25 939 SER A C 1
ATOM 7239 O O . SER A 1 939 ? 30.402 -0.494 19.698 1.00 69.25 939 SER A O 1
ATOM 7241 N N . ALA A 1 940 ? 29.834 -2.085 18.211 1.00 67.56 940 ALA A N 1
ATOM 7242 C CA . ALA A 1 940 ? 30.556 -1.543 17.061 1.00 67.56 940 ALA A CA 1
ATOM 7243 C C . ALA A 1 940 ? 29.631 -0.807 16.077 1.00 67.56 940 ALA A C 1
ATOM 7245 O O . ALA A 1 940 ? 30.097 0.049 15.333 1.00 67.56 940 ALA A O 1
ATOM 7246 N N . TRP A 1 941 ? 28.338 -1.150 16.057 1.00 69.06 941 TRP A N 1
ATOM 7247 C CA . TRP A 1 941 ? 27.352 -0.581 15.144 1.00 69.06 941 TRP A CA 1
ATOM 7248 C C . TRP A 1 941 ? 25.945 -0.578 15.775 1.00 69.06 941 TRP A C 1
ATOM 7250 O O . TRP A 1 941 ? 25.324 -1.626 15.970 1.00 69.06 941 TRP A O 1
ATOM 7260 N N . ASN A 1 942 ? 25.427 0.614 16.087 1.00 64.81 942 ASN A N 1
ATOM 7261 C CA . ASN A 1 942 ? 24.202 0.834 16.876 1.00 64.81 942 ASN A CA 1
ATOM 7262 C C . ASN A 1 942 ? 23.154 1.756 16.209 1.00 64.81 942 ASN A C 1
ATOM 7264 O O . ASN A 1 942 ? 22.167 2.115 16.863 1.00 64.81 942 ASN A O 1
ATOM 7268 N N . GLY A 1 943 ? 23.373 2.155 14.954 1.00 61.78 943 GLY A N 1
ATOM 7269 C CA . GLY A 1 943 ? 22.490 3.040 14.192 1.00 61.78 943 GLY A CA 1
ATOM 7270 C C . GLY A 1 943 ? 22.417 2.701 12.701 1.00 61.78 943 GLY A C 1
ATOM 7271 O O . GLY A 1 943 ? 23.107 1.812 12.208 1.00 61.78 943 GLY A O 1
ATOM 7272 N N . ILE A 1 944 ? 21.569 3.416 11.974 1.00 60.56 944 ILE A N 1
ATOM 7273 C CA . ILE A 1 944 ? 21.503 3.429 10.511 1.00 60.56 944 ILE A CA 1
ATOM 7274 C C . ILE A 1 944 ? 21.773 4.847 10.024 1.00 60.56 944 ILE A C 1
ATOM 7276 O O . ILE A 1 944 ? 21.228 5.797 10.581 1.00 60.56 944 ILE A O 1
ATOM 7280 N N . HIS A 1 945 ? 22.547 4.995 8.952 1.00 63.97 945 HIS A N 1
ATOM 7281 C CA . HIS A 1 945 ? 22.541 6.245 8.202 1.00 63.97 945 HIS A CA 1
ATOM 7282 C C 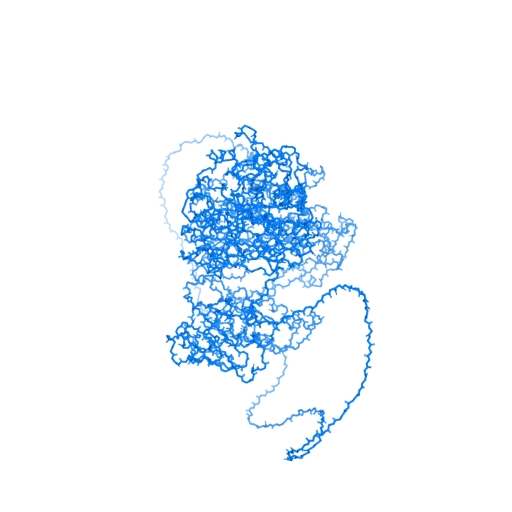. HIS A 1 945 ? 21.202 6.341 7.448 1.00 63.97 945 HIS A C 1
ATOM 7284 O O . HIS A 1 945 ? 20.866 5.474 6.639 1.00 63.97 945 HIS A O 1
ATOM 7290 N N . ILE A 1 946 ? 20.411 7.362 7.777 1.00 57.28 946 ILE A N 1
ATOM 7291 C CA . ILE A 1 946 ? 19.108 7.697 7.188 1.00 57.28 946 ILE A CA 1
ATOM 7292 C C . ILE A 1 946 ? 19.291 8.041 5.716 1.00 57.28 946 ILE A C 1
ATOM 7294 O O . ILE A 1 946 ? 18.619 7.466 4.860 1.00 57.28 946 ILE A O 1
ATOM 7298 N N . ILE A 1 947 ? 20.239 8.934 5.428 1.00 51.00 947 ILE A N 1
ATOM 7299 C CA . ILE A 1 947 ? 20.830 9.063 4.101 1.00 51.00 947 ILE A CA 1
ATOM 7300 C C . ILE A 1 947 ? 21.915 7.996 4.013 1.00 51.00 947 ILE A C 1
ATOM 7302 O O . ILE A 1 947 ? 22.966 8.113 4.635 1.00 51.00 947 ILE A O 1
ATOM 7306 N N . SER A 1 948 ? 21.692 6.969 3.192 1.00 52.56 948 SER A N 1
ATOM 7307 C CA . SER A 1 948 ? 22.845 6.427 2.475 1.00 52.56 948 SER A CA 1
ATOM 7308 C C . SER A 1 948 ? 23.341 7.572 1.591 1.00 52.56 948 SER A C 1
ATOM 7310 O O . SER A 1 948 ? 22.531 8.056 0.801 1.00 52.56 948 SER A O 1
ATOM 7312 N N . PRO A 1 949 ? 24.594 8.052 1.727 1.00 49.19 949 PRO A N 1
ATOM 7313 C CA . PRO A 1 949 ? 25.136 9.004 0.758 1.00 49.19 949 PRO A CA 1
ATOM 7314 C C . PRO A 1 949 ? 25.121 8.361 -0.636 1.00 49.19 949 PRO A C 1
ATOM 7316 O O . PRO A 1 949 ? 24.869 7.157 -0.743 1.00 49.19 949 PRO A O 1
ATOM 7319 N N . ASP A 1 950 ? 25.441 9.116 -1.689 1.00 54.50 950 ASP A N 1
ATOM 7320 C CA . ASP A 1 950 ? 25.635 8.563 -3.038 1.00 54.50 950 ASP A CA 1
ATOM 7321 C C . ASP A 1 950 ? 26.870 7.644 -3.075 1.00 54.50 950 ASP A C 1
ATOM 7323 O O . ASP A 1 950 ? 27.963 7.985 -3.531 1.00 54.50 950 ASP A O 1
ATOM 7327 N N . ARG A 1 951 ? 26.693 6.446 -2.517 1.00 70.31 951 ARG A N 1
ATOM 7328 C CA . ARG A 1 951 ? 27.666 5.369 -2.461 1.00 70.31 951 ARG A CA 1
ATOM 7329 C C . ARG A 1 951 ? 27.809 4.838 -3.870 1.00 70.31 951 ARG A C 1
ATOM 7331 O O . ARG A 1 951 ? 26.872 4.238 -4.394 1.00 70.31 951 ARG A O 1
ATOM 7338 N N . GLN A 1 952 ? 28.986 5.041 -4.459 1.00 80.31 952 GLN A N 1
ATOM 7339 C CA . GLN A 1 952 ? 29.307 4.546 -5.793 1.00 80.31 952 GLN A CA 1
ATOM 7340 C C . GLN A 1 952 ? 28.864 3.082 -5.928 1.00 80.31 952 GLN A C 1
ATOM 7342 O O . GLN A 1 952 ? 29.299 2.212 -5.167 1.00 80.31 952 GLN A O 1
ATOM 7347 N N . MET A 1 953 ? 27.958 2.839 -6.874 1.00 87.38 953 MET A N 1
ATOM 7348 C CA . MET A 1 953 ? 27.373 1.524 -7.094 1.00 87.38 953 MET A CA 1
ATOM 7349 C C . MET A 1 953 ? 28.364 0.619 -7.830 1.00 87.38 953 MET A C 1
ATOM 7351 O O . MET A 1 953 ? 29.066 1.060 -8.742 1.00 87.38 953 MET A O 1
ATOM 7355 N N . VAL A 1 954 ? 28.422 -0.650 -7.425 1.00 93.12 954 VAL A N 1
ATOM 7356 C CA . VAL A 1 954 ? 29.274 -1.676 -8.037 1.00 93.12 954 VAL A CA 1
ATOM 7357 C C . VAL A 1 954 ? 28.466 -2.945 -8.280 1.00 93.12 954 VAL A C 1
ATOM 7359 O O . VAL A 1 954 ? 27.945 -3.553 -7.343 1.00 93.12 954 VAL A O 1
ATOM 7362 N N . ASP A 1 955 ? 28.398 -3.372 -9.538 1.00 95.62 955 ASP A N 1
ATOM 7363 C CA . ASP A 1 955 ? 27.749 -4.617 -9.936 1.00 95.62 955 ASP A CA 1
ATOM 7364 C C . ASP A 1 955 ? 28.680 -5.824 -9.786 1.00 95.62 955 ASP A C 1
ATOM 7366 O O . ASP A 1 955 ? 29.788 -5.871 -10.332 1.00 95.62 955 ASP A O 1
ATOM 7370 N N . ILE A 1 956 ? 28.195 -6.825 -9.052 1.00 97.31 956 ILE A N 1
ATOM 7371 C CA . ILE A 1 956 ? 28.859 -8.103 -8.827 1.00 97.31 956 ILE A CA 1
ATOM 7372 C C . ILE A 1 956 ? 27.953 -9.234 -9.298 1.00 97.31 956 ILE A C 1
ATOM 7374 O O . ILE A 1 956 ? 26.858 -9.439 -8.777 1.00 97.31 956 ILE A O 1
ATOM 7378 N N . TYR A 1 957 ? 28.458 -10.014 -10.245 1.00 97.38 957 TYR A N 1
ATOM 7379 C CA . TYR A 1 957 ? 27.788 -11.176 -10.821 1.00 97.38 957 TYR A CA 1
ATOM 7380 C C . TYR A 1 957 ? 28.345 -12.442 -10.176 1.00 97.38 957 TYR A C 1
ATOM 7382 O O . TYR A 1 957 ? 29.563 -12.560 -10.024 1.00 97.38 957 TYR A O 1
ATOM 7390 N N . THR A 1 958 ? 27.490 -13.393 -9.793 1.00 97.25 958 THR A N 1
ATOM 7391 C CA . THR A 1 958 ? 27.914 -14.673 -9.185 1.00 97.25 958 THR A CA 1
ATOM 7392 C C . THR A 1 958 ? 27.080 -15.856 -9.670 1.00 97.25 958 THR A C 1
ATOM 7394 O O . THR A 1 958 ? 25.909 -15.682 -9.988 1.00 97.25 958 THR A O 1
ATOM 7397 N N . ASP A 1 959 ? 27.688 -17.046 -9.703 1.00 95.88 959 ASP A N 1
ATOM 7398 C CA . ASP A 1 959 ? 27.050 -18.345 -9.996 1.00 95.88 959 ASP A CA 1
ATOM 7399 C C . ASP A 1 959 ? 27.832 -19.490 -9.309 1.00 95.88 959 ASP A C 1
ATOM 7401 O O . ASP A 1 959 ? 29.027 -19.354 -9.003 1.00 95.88 959 ASP A O 1
ATOM 7405 N N . ALA A 1 960 ? 27.188 -20.637 -9.078 1.00 94.00 960 ALA A N 1
ATOM 7406 C CA . ALA A 1 960 ? 27.828 -21.849 -8.588 1.00 94.00 960 ALA A CA 1
ATOM 7407 C C . ALA A 1 960 ? 27.344 -23.161 -9.239 1.00 94.00 960 ALA A C 1
ATOM 7409 O O . ALA A 1 960 ? 26.526 -23.897 -8.679 1.00 94.00 960 ALA A O 1
ATOM 7410 N N . SER A 1 961 ? 27.992 -23.563 -10.339 1.00 87.62 961 SER A N 1
ATOM 7411 C CA . SER A 1 961 ? 27.806 -24.847 -11.032 1.00 87.62 961 SER A CA 1
ATOM 7412 C C . SER A 1 961 ? 27.975 -26.104 -10.145 1.00 87.62 961 SER A C 1
ATOM 7414 O O . SER A 1 961 ? 28.999 -26.800 -10.184 1.00 87.62 961 SER A O 1
ATOM 7416 N N . GLY A 1 962 ? 26.902 -26.503 -9.455 1.00 71.56 962 GLY A N 1
ATOM 7417 C CA . GLY A 1 962 ? 26.562 -27.887 -9.093 1.00 71.56 962 GLY A CA 1
ATOM 7418 C C . GLY A 1 962 ? 27.629 -28.672 -8.318 1.00 71.56 962 GLY A C 1
ATOM 7419 O O . GLY A 1 962 ? 27.623 -28.696 -7.085 1.00 71.56 962 GLY A O 1
ATOM 7420 N N . THR A 1 963 ? 28.496 -29.395 -9.031 1.00 65.50 963 THR A N 1
ATOM 7421 C CA . THR A 1 963 ? 29.600 -30.211 -8.484 1.00 65.50 963 THR A CA 1
ATOM 7422 C C . THR A 1 963 ? 30.998 -29.667 -8.798 1.00 65.50 963 THR A C 1
ATOM 7424 O O . THR A 1 963 ? 31.965 -30.171 -8.229 1.00 65.50 963 THR A O 1
ATOM 7427 N N . LYS A 1 964 ? 31.116 -28.652 -9.667 1.00 78.00 964 LYS A N 1
ATOM 7428 C CA . LYS A 1 964 ? 32.386 -28.055 -10.108 1.00 78.00 964 LYS A CA 1
ATOM 7429 C C . LYS A 1 964 ? 32.880 -26.993 -9.113 1.00 78.00 964 LYS A C 1
ATOM 7431 O O . LYS A 1 964 ? 33.808 -27.238 -8.338 1.00 78.00 964 LYS A O 1
ATOM 7436 N N . GLY A 1 965 ? 32.270 -25.811 -9.126 1.00 90.56 965 GLY A N 1
ATOM 7437 C CA . GLY A 1 965 ? 32.833 -24.614 -8.508 1.00 90.56 965 GLY A CA 1
ATOM 7438 C C . GLY A 1 965 ? 31.815 -23.508 -8.248 1.00 90.56 965 GLY A C 1
ATOM 7439 O O . GLY A 1 965 ? 30.613 -23.700 -8.398 1.00 90.56 965 GLY A O 1
ATOM 7440 N N . ALA A 1 966 ? 32.346 -22.369 -7.821 1.00 94.31 966 ALA A N 1
ATOM 7441 C CA . ALA A 1 966 ? 31.689 -21.074 -7.712 1.00 94.31 966 ALA A CA 1
ATOM 7442 C C . ALA A 1 966 ? 32.531 -20.044 -8.473 1.00 94.31 966 ALA A C 1
ATOM 7444 O O . ALA A 1 966 ? 33.764 -20.109 -8.435 1.00 94.31 966 ALA A O 1
ATOM 7445 N N . GLY A 1 967 ? 31.876 -19.107 -9.148 1.00 95.25 967 GLY A N 1
ATOM 7446 C CA . GLY A 1 967 ? 32.512 -18.050 -9.924 1.00 95.25 967 GLY A CA 1
ATOM 7447 C C . GLY A 1 967 ? 31.850 -16.700 -9.687 1.00 95.25 967 GLY A C 1
ATOM 7448 O O . GLY A 1 967 ? 30.752 -16.615 -9.134 1.00 95.25 967 GLY A O 1
ATOM 7449 N N . GLY A 1 968 ? 32.529 -15.638 -10.106 1.00 96.31 968 GLY A N 1
ATOM 7450 C CA . GLY A 1 968 ? 31.949 -14.304 -10.091 1.00 96.31 968 GLY A CA 1
ATOM 7451 C C . GLY A 1 968 ? 32.820 -13.247 -10.751 1.00 96.31 968 GLY A C 1
ATOM 7452 O O . GLY A 1 968 ? 34.029 -13.439 -10.899 1.00 96.31 968 GLY A O 1
ATOM 7453 N N . ILE A 1 969 ? 32.187 -12.137 -11.134 1.00 96.56 969 ILE A N 1
ATOM 7454 C CA . ILE A 1 969 ? 32.757 -11.013 -11.891 1.00 96.56 969 ILE A CA 1
ATOM 7455 C C . ILE A 1 969 ? 32.444 -9.698 -11.162 1.00 96.56 969 ILE A C 1
ATOM 7457 O O . ILE A 1 969 ? 31.344 -9.532 -10.642 1.00 96.56 969 ILE A O 1
ATOM 7461 N N . CYS A 1 970 ? 33.396 -8.768 -11.155 1.00 94.50 970 CYS A N 1
ATOM 7462 C CA . CYS A 1 970 ? 33.294 -7.420 -10.597 1.00 94.50 970 CYS A CA 1
ATOM 7463 C C . CYS A 1 970 ? 34.140 -6.475 -11.472 1.00 94.50 970 CYS A C 1
ATOM 7465 O O . CYS A 1 970 ? 35.346 -6.322 -11.259 1.00 94.50 970 CYS A O 1
ATOM 7467 N N . GLY A 1 971 ? 33.541 -5.893 -12.516 1.00 90.19 971 GLY A N 1
ATOM 7468 C CA . GLY A 1 971 ? 34.261 -5.092 -13.515 1.00 90.19 971 GLY A CA 1
ATOM 7469 C C . GLY A 1 971 ? 35.378 -5.882 -14.218 1.00 90.19 971 GLY A C 1
ATOM 7470 O O . GLY A 1 971 ? 35.123 -6.904 -14.851 1.00 90.19 971 GLY A O 1
ATOM 7471 N N . LEU A 1 972 ? 36.630 -5.425 -14.089 1.00 90.69 972 LEU A N 1
ATOM 7472 C CA . LEU A 1 972 ? 37.824 -6.110 -14.621 1.00 90.69 972 LEU A CA 1
ATOM 7473 C C . LEU A 1 972 ? 38.361 -7.229 -13.704 1.00 90.69 972 LEU A C 1
ATOM 7475 O O . LEU A 1 972 ? 39.412 -7.814 -13.977 1.00 90.69 972 LEU A O 1
ATOM 7479 N N . HIS A 1 973 ? 37.683 -7.527 -12.597 1.00 93.69 973 HIS A N 1
ATOM 7480 C CA . HIS A 1 973 ? 38.067 -8.570 -11.650 1.00 93.69 973 HIS A CA 1
ATOM 7481 C C . HIS A 1 973 ? 37.133 -9.775 -11.749 1.00 93.69 973 HIS A C 1
ATOM 7483 O O . HIS A 1 973 ? 35.937 -9.639 -11.986 1.00 93.69 973 HIS A O 1
ATOM 7489 N N . TRP A 1 974 ? 37.679 -10.975 -11.555 1.00 96.62 974 TRP A N 1
ATOM 7490 C CA . TRP A 1 974 ? 36.918 -12.222 -11.610 1.00 96.62 974 TRP A CA 1
ATOM 7491 C C . TRP A 1 974 ? 37.538 -13.283 -10.698 1.00 96.62 974 TRP A C 1
ATOM 7493 O O . TRP A 1 974 ? 38.743 -13.249 -10.441 1.00 96.62 974 TRP A O 1
ATOM 7503 N N . PHE A 1 975 ? 36.748 -14.250 -10.232 1.00 96.44 975 PHE A N 1
ATOM 7504 C CA . PHE A 1 975 ? 37.256 -15.437 -9.539 1.00 96.44 975 PHE A CA 1
ATOM 7505 C C . PHE A 1 975 ? 36.597 -16.723 -10.043 1.00 96.44 975 PHE A C 1
ATOM 7507 O O . PHE A 1 975 ? 35.480 -16.716 -10.558 1.00 96.44 975 PHE A O 1
ATOM 7514 N N . ALA A 1 976 ? 37.290 -17.842 -9.830 1.00 94.69 976 ALA A N 1
ATOM 7515 C CA . ALA A 1 976 ? 36.757 -19.194 -9.947 1.00 94.69 976 ALA A CA 1
ATOM 7516 C C . ALA A 1 976 ? 37.362 -20.060 -8.831 1.00 94.69 976 ALA A C 1
ATOM 7518 O O . ALA A 1 976 ? 38.582 -20.072 -8.649 1.00 94.69 976 ALA A O 1
ATOM 7519 N N . ILE A 1 977 ? 36.534 -20.777 -8.067 1.00 93.50 977 ILE A N 1
ATOM 7520 C CA . ILE A 1 977 ? 36.980 -21.608 -6.940 1.00 93.50 977 ILE A CA 1
ATOM 7521 C C . ILE A 1 977 ? 36.197 -22.919 -6.841 1.00 93.50 977 ILE A C 1
ATOM 7523 O O . ILE A 1 977 ? 34.975 -22.948 -6.950 1.00 93.50 977 ILE A O 1
ATOM 7527 N N . CYS A 1 978 ? 36.894 -24.029 -6.583 1.00 92.25 978 CYS A N 1
ATOM 7528 C CA . CYS A 1 978 ? 36.254 -25.329 -6.371 1.00 92.25 978 CYS A CA 1
ATOM 7529 C C . CYS A 1 978 ? 35.421 -25.309 -5.083 1.00 92.25 978 CYS A C 1
ATOM 7531 O O . CYS A 1 978 ? 35.920 -24.893 -4.032 1.00 92.25 978 CYS A O 1
ATOM 7533 N N . ILE A 1 979 ? 34.188 -25.828 -5.122 1.00 89.69 979 ILE A N 1
ATOM 7534 C CA . ILE A 1 979 ? 33.383 -25.981 -3.902 1.00 89.69 979 ILE A CA 1
ATOM 7535 C C . ILE A 1 979 ? 34.146 -26.907 -2.932 1.00 89.69 979 ILE A C 1
ATOM 7537 O O . ILE A 1 979 ? 34.450 -28.048 -3.296 1.00 89.69 979 ILE A O 1
ATOM 7541 N N . PRO A 1 980 ? 34.473 -26.472 -1.696 1.00 88.00 980 PRO A N 1
ATOM 7542 C CA . PRO A 1 980 ? 35.233 -27.294 -0.756 1.00 88.00 980 PRO A CA 1
ATOM 7543 C C . PRO A 1 980 ? 34.565 -28.654 -0.526 1.00 88.00 980 PRO A C 1
ATOM 7545 O O . PRO A 1 980 ? 33.354 -28.702 -0.326 1.00 88.00 980 PRO A O 1
ATOM 7548 N N . ARG A 1 981 ? 35.334 -29.757 -0.467 1.00 85.19 981 ARG A N 1
ATOM 7549 C CA . ARG A 1 981 ? 34.788 -31.134 -0.350 1.00 85.19 981 ARG A CA 1
ATOM 7550 C C . ARG A 1 981 ? 33.725 -31.295 0.750 1.00 85.19 981 ARG A C 1
ATOM 7552 O O . ARG A 1 981 ? 32.746 -31.996 0.549 1.00 85.19 981 ARG A O 1
ATOM 7559 N N . ARG A 1 982 ? 33.857 -30.589 1.880 1.00 86.38 982 ARG A N 1
ATOM 7560 C CA . ARG A 1 982 ? 32.875 -30.571 2.990 1.00 86.38 982 ARG A CA 1
ATOM 7561 C C . ARG A 1 982 ? 31.504 -29.945 2.657 1.00 86.38 982 ARG A C 1
ATOM 7563 O O . ARG A 1 982 ? 30.592 -30.014 3.477 1.00 86.38 982 ARG A O 1
ATOM 7570 N N . TYR A 1 983 ? 31.375 -29.299 1.500 1.00 88.12 983 TYR A N 1
ATOM 7571 C CA . TYR A 1 983 ? 30.163 -28.666 0.975 1.00 88.12 983 TYR A CA 1
ATOM 7572 C C . TYR A 1 983 ? 29.699 -29.285 -0.362 1.00 88.12 983 TYR A C 1
ATOM 7574 O O . TYR A 1 983 ? 28.685 -28.849 -0.902 1.00 88.12 983 TYR A O 1
ATOM 7582 N N . SER A 1 984 ? 30.386 -30.302 -0.901 1.00 82.94 984 SER A N 1
ATOM 7583 C CA . SER A 1 984 ? 30.032 -30.918 -2.193 1.00 82.94 984 SER A CA 1
ATOM 7584 C C . SER A 1 984 ? 28.607 -31.485 -2.207 1.00 82.94 984 SER A C 1
ATOM 7586 O O . SER A 1 984 ? 27.883 -31.308 -3.184 1.00 82.94 984 SER A O 1
ATOM 7588 N N . THR A 1 985 ? 28.173 -32.075 -1.090 1.00 86.06 985 THR A N 1
ATOM 7589 C CA . THR A 1 985 ? 26.831 -32.640 -0.864 1.00 86.06 985 THR A CA 1
ATOM 7590 C C . THR A 1 985 ? 25.765 -31.608 -0.482 1.00 86.06 985 THR A C 1
ATOM 7592 O O . THR A 1 985 ? 24.633 -31.981 -0.177 1.00 86.06 985 THR A O 1
ATOM 7595 N N . ARG A 1 986 ? 26.092 -30.308 -0.457 1.00 88.88 986 ARG A N 1
ATOM 7596 C CA . ARG A 1 986 ? 25.095 -29.251 -0.239 1.00 88.88 986 ARG A CA 1
ATOM 7597 C C . ARG A 1 986 ? 24.272 -29.010 -1.502 1.00 88.88 986 ARG A C 1
ATOM 7599 O O . ARG A 1 986 ? 24.719 -29.287 -2.616 1.00 88.88 986 ARG A O 1
ATOM 7606 N N . ASP A 1 987 ? 23.063 -28.501 -1.302 1.00 89.94 987 ASP A N 1
ATOM 7607 C CA . ASP A 1 987 ? 22.174 -28.117 -2.393 1.00 89.94 987 ASP A CA 1
ATOM 7608 C C . ASP A 1 987 ? 22.728 -26.926 -3.193 1.00 89.94 987 ASP A C 1
ATOM 7610 O O . ASP A 1 987 ? 23.713 -26.294 -2.803 1.00 89.94 987 ASP A O 1
ATOM 7614 N N . ILE A 1 988 ? 22.106 -26.657 -4.345 1.00 91.50 988 ILE A N 1
ATOM 7615 C CA . ILE A 1 988 ? 22.531 -25.586 -5.249 1.00 91.50 988 ILE A CA 1
ATOM 7616 C C . ILE A 1 988 ? 22.516 -24.230 -4.530 1.00 91.50 988 ILE A C 1
ATOM 7618 O O . ILE A 1 988 ? 23.565 -23.622 -4.383 1.00 91.50 988 ILE A O 1
ATOM 7622 N N . LYS A 1 989 ? 21.391 -23.842 -3.913 1.00 91.75 989 LYS A N 1
ATOM 7623 C CA . LYS A 1 989 ? 21.209 -22.559 -3.206 1.00 91.75 989 LYS A CA 1
ATOM 7624 C C . LYS A 1 989 ? 22.221 -22.266 -2.084 1.00 91.75 989 LYS A C 1
ATOM 7626 O O . LYS A 1 989 ? 22.506 -21.102 -1.819 1.00 91.75 989 LYS A O 1
ATOM 7631 N N . PHE A 1 990 ? 22.797 -23.285 -1.438 1.00 92.81 990 PHE A N 1
ATOM 7632 C CA . PHE A 1 990 ? 23.933 -23.101 -0.527 1.00 92.81 990 PHE A CA 1
ATOM 7633 C C . PHE A 1 990 ? 25.219 -22.698 -1.268 1.00 92.81 990 PHE A C 1
ATOM 7635 O O . PHE A 1 990 ? 26.000 -21.903 -0.753 1.00 92.81 990 PHE A O 1
ATOM 7642 N N . LYS A 1 991 ? 25.467 -23.263 -2.452 1.00 93.94 991 LYS A N 1
ATOM 7643 C CA . LYS A 1 991 ? 26.661 -23.010 -3.271 1.00 93.94 991 LYS A CA 1
ATOM 7644 C C . LYS A 1 991 ? 26.611 -21.629 -3.933 1.00 93.94 991 LYS A C 1
ATOM 7646 O O . LYS A 1 991 ? 27.626 -20.944 -3.919 1.00 93.94 991 LYS A O 1
ATOM 7651 N N . GLU A 1 992 ? 25.433 -21.180 -4.362 1.00 94.19 992 GLU A N 1
ATOM 7652 C CA . GLU A 1 992 ? 25.203 -19.809 -4.859 1.00 94.19 992 GLU A CA 1
ATOM 7653 C C . GLU A 1 992 ? 25.552 -18.777 -3.787 1.00 94.19 992 GLU A C 1
ATOM 7655 O O . GLU A 1 992 ? 26.392 -17.902 -3.970 1.00 94.19 992 GLU A O 1
ATOM 7660 N N . LEU A 1 993 ? 24.977 -18.935 -2.590 1.00 94.00 993 LEU A N 1
ATOM 7661 C CA . LEU A 1 993 ? 25.245 -18.027 -1.481 1.00 94.00 993 LEU A CA 1
ATOM 7662 C C . LEU A 1 993 ? 26.695 -18.153 -0.975 1.00 94.00 993 LEU A C 1
ATOM 7664 O O . LEU A 1 993 ? 27.230 -17.216 -0.388 1.00 94.00 993 LEU A O 1
ATOM 7668 N N . PHE A 1 994 ? 27.365 -19.281 -1.235 1.00 94.50 994 PHE A N 1
ATOM 7669 C CA . PHE A 1 994 ? 28.809 -19.412 -1.045 1.00 94.50 994 PHE A CA 1
ATOM 7670 C C . PHE A 1 994 ? 29.607 -18.622 -2.097 1.00 94.50 994 PHE A C 1
ATOM 7672 O O . PHE A 1 994 ? 30.636 -18.068 -1.723 1.00 94.50 994 PHE A O 1
ATOM 7679 N N . ALA A 1 995 ? 29.151 -18.509 -3.351 1.00 95.19 995 ALA A N 1
ATOM 7680 C CA . ALA A 1 995 ? 29.752 -17.630 -4.363 1.00 95.19 995 ALA A CA 1
ATOM 7681 C C . ALA A 1 995 ? 29.627 -16.150 -3.960 1.00 95.19 995 ALA A C 1
ATOM 7683 O O . ALA A 1 995 ? 30.632 -15.441 -3.932 1.00 95.19 995 ALA A O 1
ATOM 7684 N N . VAL A 1 996 ? 28.436 -15.725 -3.521 1.00 96.00 996 VAL A N 1
ATOM 7685 C CA . VAL A 1 996 ? 28.176 -14.375 -2.981 1.00 96.00 996 VAL A CA 1
ATOM 7686 C C . VAL A 1 996 ? 29.066 -14.072 -1.766 1.00 96.00 996 VAL A C 1
ATOM 7688 O O . VAL A 1 996 ? 29.724 -13.034 -1.710 1.00 96.00 996 VAL A O 1
ATOM 7691 N N . VAL A 1 997 ? 29.175 -15.006 -0.810 1.00 94.62 997 VAL A N 1
ATOM 7692 C CA . VAL A 1 997 ? 30.137 -14.884 0.302 1.00 94.62 997 VAL A CA 1
ATOM 7693 C C . VAL A 1 997 ? 31.577 -14.828 -0.220 1.00 94.62 997 VAL A C 1
ATOM 7695 O O . VAL A 1 997 ? 32.376 -14.069 0.319 1.00 94.62 997 VAL A O 1
ATOM 7698 N N . HIS A 1 998 ? 31.940 -15.597 -1.252 1.00 94.19 998 HIS A N 1
ATOM 7699 C CA . HIS A 1 998 ? 33.304 -15.612 -1.786 1.00 94.19 998 HIS A CA 1
ATOM 7700 C C . HIS A 1 998 ? 33.704 -14.290 -2.446 1.00 94.19 998 HIS A C 1
ATOM 7702 O O . HIS A 1 998 ? 34.831 -13.846 -2.235 1.00 94.19 998 HIS A O 1
ATOM 7708 N N . ALA A 1 999 ? 32.781 -13.626 -3.148 1.00 95.12 999 ALA A N 1
ATOM 7709 C CA . ALA A 1 999 ? 32.989 -12.293 -3.708 1.00 95.12 999 ALA A CA 1
ATOM 7710 C C . ALA A 1 999 ? 33.456 -11.295 -2.630 1.00 95.12 999 ALA A C 1
ATOM 7712 O O . ALA A 1 999 ? 34.490 -10.647 -2.794 1.00 95.12 999 ALA A O 1
ATOM 7713 N N . LEU A 1 1000 ? 32.792 -11.262 -1.466 1.00 93.06 1000 LEU A N 1
ATOM 7714 C CA . LEU A 1 1000 ? 33.219 -10.429 -0.331 1.00 93.06 1000 LEU A CA 1
ATOM 7715 C C . LEU A 1 1000 ? 34.580 -10.836 0.260 1.00 93.06 1000 LEU A C 1
ATOM 7717 O O . LEU A 1 1000 ? 35.261 -10.005 0.854 1.00 93.06 1000 LEU A O 1
ATOM 7721 N N . LEU A 1 1001 ? 35.020 -12.086 0.104 1.00 92.38 1001 LEU A N 1
ATOM 7722 C CA . LEU A 1 1001 ? 36.342 -12.525 0.574 1.00 92.38 1001 LEU A CA 1
ATOM 7723 C C . LEU A 1 1001 ? 37.470 -12.192 -0.409 1.00 92.38 1001 LEU A C 1
ATOM 7725 O O . LEU A 1 1001 ? 38.624 -12.091 0.012 1.00 92.38 1001 LEU A O 1
ATOM 7729 N N . CYS A 1 1002 ? 37.150 -12.026 -1.692 1.00 91.44 1002 CYS A N 1
ATOM 7730 C CA . CYS A 1 1002 ? 38.061 -11.520 -2.716 1.00 91.44 1002 CYS A CA 1
ATOM 7731 C C . CYS A 1 1002 ? 38.151 -9.991 -2.704 1.00 91.44 1002 CYS A C 1
ATOM 7733 O O . CYS A 1 1002 ? 39.256 -9.463 -2.779 1.00 91.44 1002 CYS A O 1
ATOM 7735 N N . TRP A 1 1003 ? 37.015 -9.298 -2.584 1.00 93.81 1003 TRP A N 1
ATOM 7736 C CA . TRP A 1 1003 ? 36.911 -7.864 -2.878 1.00 93.81 1003 TRP A CA 1
ATOM 7737 C C . TRP A 1 1003 ? 36.407 -7.000 -1.715 1.00 93.81 1003 TRP A C 1
ATOM 7739 O O . TRP A 1 1003 ? 36.468 -5.782 -1.801 1.00 93.81 1003 TRP A O 1
ATOM 7749 N N . GLY A 1 1004 ? 35.951 -7.584 -0.602 1.00 87.75 1004 GLY A N 1
ATOM 7750 C CA . GLY A 1 1004 ? 35.320 -6.860 0.513 1.00 87.75 1004 GLY A CA 1
ATOM 7751 C C . GLY A 1 1004 ? 36.032 -5.578 0.987 1.00 87.75 1004 GLY A C 1
ATOM 7752 O O . GLY A 1 1004 ? 35.359 -4.562 1.124 1.00 87.75 1004 GLY A O 1
ATOM 7753 N N . PRO A 1 1005 ? 37.368 -5.558 1.182 1.00 86.69 1005 PRO A N 1
ATOM 7754 C CA . PRO A 1 1005 ? 38.088 -4.337 1.568 1.00 86.69 1005 PRO A CA 1
ATOM 7755 C C . PRO A 1 1005 ? 38.060 -3.220 0.512 1.00 86.69 1005 PRO A C 1
ATOM 7757 O O . PRO A 1 1005 ? 38.230 -2.058 0.854 1.00 86.69 1005 PRO A O 1
ATOM 7760 N N . GLN A 1 1006 ? 37.860 -3.571 -0.761 1.00 87.88 1006 GLN A N 1
ATOM 7761 C CA . GLN A 1 1006 ? 37.777 -2.653 -1.905 1.00 87.88 1006 GLN A CA 1
ATOM 7762 C C . GLN A 1 1006 ? 36.342 -2.145 -2.129 1.00 87.88 1006 GLN A C 1
ATOM 7764 O O . GLN A 1 1006 ? 36.147 -1.141 -2.802 1.00 87.88 1006 GLN A O 1
ATOM 7769 N N . LEU A 1 1007 ? 35.352 -2.838 -1.558 1.00 88.69 1007 LEU A N 1
ATOM 7770 C CA . LEU A 1 1007 ? 33.927 -2.495 -1.600 1.00 88.69 1007 LEU A CA 1
ATOM 7771 C C . LEU A 1 1007 ? 33.480 -1.677 -0.374 1.00 88.69 1007 LEU A C 1
ATOM 7773 O O . LEU A 1 1007 ? 32.304 -1.346 -0.251 1.00 88.69 1007 LEU A O 1
ATOM 7777 N N . SER A 1 1008 ? 34.393 -1.391 0.558 1.00 85.00 1008 SER A N 1
ATOM 7778 C CA . SER A 1 1008 ? 34.084 -0.723 1.823 1.00 85.00 1008 SER A CA 1
ATOM 7779 C C . SER A 1 1008 ? 33.568 0.701 1.592 1.00 85.00 1008 SER A C 1
ATOM 7781 O O . SER A 1 1008 ? 34.166 1.465 0.837 1.00 85.00 1008 SER A O 1
ATOM 7783 N N . GLY A 1 1009 ? 32.436 1.038 2.214 1.00 77.06 1009 GLY A N 1
ATOM 7784 C CA . GLY A 1 1009 ? 31.705 2.289 1.998 1.00 77.06 1009 GLY A CA 1
ATOM 7785 C C . GLY A 1 1009 ? 30.768 2.289 0.780 1.00 77.06 1009 GLY A C 1
ATOM 7786 O O . GLY A 1 1009 ? 29.985 3.223 0.629 1.00 77.06 1009 GLY A O 1
ATOM 7787 N N . LEU A 1 1010 ? 30.789 1.265 -0.083 1.00 85.12 1010 LEU A N 1
ATOM 7788 C CA . LEU A 1 1010 ? 30.056 1.270 -1.360 1.00 85.12 1010 LEU A CA 1
ATOM 7789 C C . LEU A 1 1010 ? 28.623 0.705 -1.261 1.00 85.12 1010 LEU A C 1
ATOM 7791 O O . LEU A 1 1010 ? 28.168 0.239 -0.204 1.00 85.12 1010 LEU A O 1
ATOM 7795 N N . HIS A 1 1011 ? 27.904 0.756 -2.388 1.00 88.31 1011 HIS A N 1
ATOM 7796 C CA . HIS A 1 1011 ? 26.669 0.004 -2.609 1.00 88.31 1011 HIS A CA 1
ATOM 7797 C C . HIS A 1 1011 ? 26.906 -1.102 -3.638 1.00 88.31 1011 HIS A C 1
ATOM 7799 O O . HIS A 1 1011 ? 27.442 -0.847 -4.715 1.00 88.31 1011 HIS A O 1
ATOM 7805 N N . VAL A 1 1012 ? 26.512 -2.334 -3.319 1.00 93.25 1012 VAL A N 1
ATOM 7806 C CA . VAL A 1 1012 ? 26.816 -3.505 -4.149 1.00 93.25 1012 VAL A CA 1
ATOM 7807 C C . VAL A 1 1012 ? 25.548 -4.168 -4.675 1.00 93.25 1012 VAL A C 1
ATOM 7809 O O . VAL A 1 1012 ? 24.758 -4.735 -3.916 1.00 93.25 1012 VAL A O 1
ATOM 7812 N N . ASN A 1 1013 ? 25.392 -4.147 -5.994 1.00 94.88 1013 ASN A N 1
ATOM 7813 C CA . ASN A 1 1013 ? 24.367 -4.899 -6.704 1.00 94.88 1013 ASN A CA 1
ATOM 7814 C C . ASN A 1 1013 ? 24.840 -6.350 -6.861 1.00 94.88 1013 ASN A C 1
ATOM 7816 O O . ASN A 1 1013 ? 25.768 -6.620 -7.621 1.00 94.88 1013 ASN A O 1
ATOM 7820 N N . PHE A 1 1014 ? 24.215 -7.296 -6.158 1.00 96.81 1014 PHE A N 1
ATOM 7821 C CA . PHE A 1 1014 ? 24.505 -8.723 -6.323 1.00 96.81 1014 PHE A CA 1
ATOM 7822 C C . PHE A 1 1014 ? 23.544 -9.348 -7.332 1.00 96.81 1014 PHE A C 1
ATOM 7824 O O . PHE A 1 1014 ? 22.410 -9.680 -6.984 1.00 96.81 1014 PHE A O 1
ATOM 7831 N N . HIS A 1 1015 ? 24.024 -9.532 -8.559 1.00 96.44 1015 HIS A N 1
ATOM 7832 C CA . HIS A 1 1015 ? 23.323 -10.212 -9.645 1.00 96.44 1015 HIS A CA 1
ATOM 7833 C C . HIS A 1 1015 ? 23.426 -11.729 -9.467 1.00 96.44 1015 HIS A C 1
ATOM 7835 O O . HIS A 1 1015 ? 24.522 -12.302 -9.445 1.00 96.44 1015 HIS A O 1
ATOM 7841 N N . ILE A 1 1016 ? 22.270 -12.367 -9.272 1.00 93.25 1016 ILE A N 1
ATOM 7842 C CA . ILE A 1 1016 ? 22.137 -13.778 -8.896 1.00 93.25 1016 ILE A CA 1
ATOM 7843 C C . ILE A 1 1016 ? 20.975 -14.393 -9.674 1.00 93.25 1016 ILE A C 1
ATOM 7845 O O . ILE A 1 1016 ? 19.840 -13.935 -9.569 1.00 93.25 1016 ILE A O 1
ATOM 7849 N N . ASP A 1 1017 ? 21.228 -15.483 -10.386 1.00 90.56 1017 ASP A N 1
ATOM 7850 C CA . ASP A 1 1017 ? 20.214 -16.212 -11.153 1.00 90.56 1017 ASP A CA 1
ATOM 7851 C C . ASP A 1 1017 ? 19.420 -17.233 -10.323 1.00 90.56 1017 ASP A C 1
ATOM 7853 O O . ASP A 1 1017 ? 18.267 -17.558 -10.619 1.00 90.56 1017 ASP A O 1
ATOM 7857 N N . ASN A 1 1018 ? 19.978 -17.704 -9.211 1.00 93.25 1018 ASN A N 1
ATOM 7858 C CA . ASN A 1 1018 ? 19.269 -18.615 -8.329 1.00 93.25 1018 ASN A CA 1
ATOM 7859 C C . ASN A 1 1018 ? 18.213 -17.909 -7.464 1.00 93.25 1018 ASN A C 1
ATOM 7861 O O . ASN A 1 1018 ? 18.510 -17.338 -6.409 1.00 93.25 1018 ASN A O 1
ATOM 7865 N N . THR A 1 1019 ? 16.943 -18.055 -7.845 1.00 90.38 1019 THR A N 1
ATOM 7866 C CA . THR A 1 1019 ? 15.768 -17.468 -7.174 1.00 90.38 1019 THR A CA 1
ATOM 7867 C C . THR A 1 1019 ? 15.726 -17.729 -5.658 1.00 90.38 1019 THR A C 1
ATOM 7869 O O . THR A 1 1019 ? 15.278 -16.880 -4.887 1.00 90.38 1019 THR A O 1
ATOM 7872 N N . ASN A 1 1020 ? 16.232 -18.879 -5.184 1.00 91.31 1020 ASN A N 1
ATOM 7873 C CA . ASN A 1 1020 ? 16.265 -19.194 -3.750 1.00 91.31 1020 ASN A CA 1
ATOM 7874 C C . ASN A 1 1020 ? 17.355 -18.420 -2.989 1.00 91.31 1020 ASN A C 1
ATOM 7876 O O . ASN A 1 1020 ? 17.158 -18.102 -1.817 1.00 91.31 1020 ASN A O 1
ATOM 7880 N N . ALA A 1 1021 ? 18.498 -18.141 -3.621 1.00 90.88 1021 ALA A N 1
ATOM 7881 C CA . ALA A 1 1021 ? 19.565 -17.335 -3.028 1.00 90.88 1021 ALA A CA 1
ATOM 7882 C C . ALA A 1 1021 ? 19.216 -15.839 -3.083 1.00 90.88 1021 ALA A C 1
ATOM 7884 O O . ALA A 1 1021 ? 19.347 -15.149 -2.071 1.00 90.88 1021 ALA A O 1
ATOM 7885 N N . PHE A 1 1022 ? 18.650 -15.378 -4.204 1.00 93.75 1022 PHE A N 1
ATOM 7886 C CA . PHE A 1 1022 ? 18.059 -14.046 -4.351 1.00 93.75 1022 PHE A CA 1
ATOM 7887 C C . PHE A 1 1022 ? 17.037 -13.745 -3.240 1.00 93.75 1022 PHE A C 1
ATOM 7889 O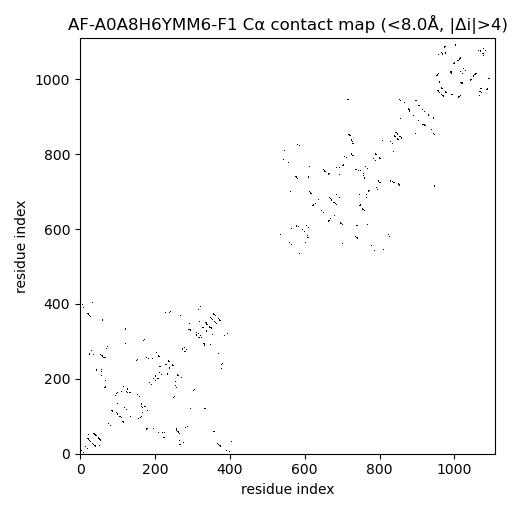 O . PHE A 1 1022 ? 17.201 -12.776 -2.498 1.00 93.75 1022 PHE A O 1
ATOM 7896 N N . HIS A 1 1023 ? 16.028 -14.604 -3.038 1.00 90.06 1023 HIS A N 1
ATOM 7897 C CA . HIS A 1 1023 ? 15.047 -14.397 -1.965 1.00 90.06 1023 HIS A CA 1
ATOM 7898 C C . HIS A 1 1023 ? 15.646 -14.505 -0.557 1.00 90.06 1023 HIS A C 1
ATOM 7900 O O . HIS A 1 1023 ? 15.172 -13.814 0.343 1.00 90.06 1023 HIS A O 1
ATOM 7906 N N . ALA A 1 1024 ? 16.683 -15.324 -0.344 1.00 89.00 1024 ALA A N 1
ATOM 7907 C CA . ALA A 1 1024 ? 17.364 -15.391 0.950 1.00 89.00 1024 ALA A CA 1
ATOM 7908 C C . ALA A 1 1024 ? 18.033 -14.056 1.311 1.00 89.00 1024 ALA A C 1
ATOM 7910 O O . ALA A 1 1024 ? 17.946 -13.620 2.457 1.00 89.00 1024 ALA A O 1
ATOM 7911 N N . LEU A 1 1025 ? 18.650 -13.393 0.329 1.00 89.06 1025 LEU A N 1
ATOM 7912 C CA . LEU A 1 1025 ? 19.252 -12.069 0.486 1.00 89.06 1025 LEU A CA 1
ATOM 7913 C C . LEU A 1 1025 ? 18.183 -10.977 0.612 1.00 89.06 1025 LEU A C 1
ATOM 7915 O O . LEU A 1 1025 ? 18.225 -10.210 1.570 1.00 89.06 1025 LEU A O 1
ATOM 7919 N N . LYS A 1 1026 ? 17.181 -10.956 -0.279 1.00 88.25 1026 LYS A N 1
ATOM 7920 C CA . LYS A 1 1026 ? 16.098 -9.952 -0.279 1.00 88.25 1026 LYS A CA 1
ATOM 7921 C C . LYS A 1 1026 ? 15.277 -9.966 1.014 1.00 88.25 1026 LYS A C 1
ATOM 7923 O O . LYS A 1 1026 ? 14.932 -8.912 1.533 1.00 88.25 1026 LYS A O 1
ATOM 7928 N N . ASN A 1 1027 ? 14.999 -11.152 1.556 1.00 84.75 1027 ASN A N 1
ATOM 7929 C CA . ASN A 1 1027 ? 14.179 -11.321 2.761 1.00 84.75 1027 ASN A CA 1
ATOM 7930 C C . ASN A 1 1027 ? 15.017 -11.478 4.048 1.00 84.75 1027 ASN A C 1
ATOM 7932 O O . ASN A 1 1027 ? 14.449 -11.715 5.116 1.00 84.75 1027 ASN A O 1
ATOM 7936 N N . LEU A 1 1028 ? 16.354 -11.412 3.957 1.00 87.00 1028 LEU A N 1
ATOM 7937 C CA . LEU A 1 1028 ? 17.311 -11.642 5.054 1.00 87.00 1028 LEU A CA 1
ATOM 7938 C C . LEU A 1 1028 ? 17.084 -12.960 5.837 1.00 87.00 1028 LEU A C 1
ATOM 7940 O O . LEU A 1 1028 ? 17.443 -13.065 7.013 1.00 87.00 1028 LEU A O 1
ATOM 7944 N N . SER A 1 1029 ? 16.474 -13.973 5.208 1.00 85.25 1029 SER A N 1
ATOM 7945 C CA . SER A 1 1029 ? 16.003 -15.192 5.879 1.00 85.25 1029 SER A CA 1
ATOM 7946 C C . SER A 1 1029 ? 15.857 -16.385 4.929 1.00 85.25 1029 SER A C 1
ATOM 7948 O O . SER A 1 1029 ? 15.368 -16.250 3.808 1.00 85.25 1029 SER A O 1
ATOM 7950 N N . ILE A 1 1030 ? 16.228 -17.586 5.392 1.00 86.75 1030 ILE A N 1
ATOM 7951 C CA . ILE A 1 1030 ? 15.986 -18.850 4.680 1.00 86.75 1030 ILE A CA 1
ATOM 7952 C C . ILE A 1 1030 ? 15.818 -20.035 5.650 1.00 86.75 1030 ILE A C 1
ATOM 7954 O O . ILE A 1 1030 ? 16.582 -20.200 6.597 1.00 86.75 1030 ILE A O 1
ATOM 7958 N N . ARG A 1 1031 ? 14.857 -20.932 5.367 1.00 81.62 1031 ARG A N 1
ATOM 7959 C CA . ARG A 1 1031 ? 14.563 -22.135 6.186 1.00 81.62 1031 ARG A CA 1
ATOM 7960 C C . ARG A 1 1031 ? 15.721 -23.148 6.279 1.00 81.62 1031 ARG A C 1
ATOM 7962 O O . ARG A 1 1031 ? 15.748 -23.978 7.182 1.00 81.62 1031 ARG A O 1
ATOM 7969 N N . SER A 1 1032 ? 16.667 -23.125 5.338 1.00 84.62 1032 SER A N 1
ATOM 7970 C CA . SER A 1 1032 ? 17.816 -24.040 5.316 1.00 84.62 1032 SER A CA 1
ATOM 7971 C C . SER A 1 1032 ? 18.885 -23.565 6.301 1.00 84.62 1032 SER A C 1
ATOM 7973 O O . SER A 1 1032 ? 19.671 -22.684 5.968 1.00 84.62 1032 SER A O 1
ATOM 7975 N N . ALA A 1 1033 ? 18.954 -24.157 7.498 1.00 80.88 1033 ALA A N 1
ATOM 7976 C CA . ALA A 1 1033 ? 19.899 -23.745 8.545 1.00 80.88 1033 ALA A CA 1
ATOM 7977 C C . ALA A 1 1033 ? 21.386 -23.660 8.101 1.00 80.88 1033 ALA A C 1
ATOM 7979 O O . ALA A 1 1033 ? 22.058 -22.710 8.509 1.00 80.88 1033 ALA A O 1
ATOM 7980 N N . PRO A 1 1034 ? 21.929 -24.557 7.243 1.00 84.94 1034 PRO A N 1
ATOM 7981 C CA . PRO A 1 1034 ? 23.274 -24.385 6.681 1.00 84.94 1034 PRO A CA 1
ATOM 7982 C C . PRO A 1 1034 ? 23.402 -23.147 5.781 1.00 84.94 1034 PRO A C 1
ATOM 7984 O O . PRO A 1 1034 ? 24.419 -22.462 5.827 1.00 84.94 1034 PRO A O 1
ATOM 7987 N N . THR A 1 1035 ? 22.372 -22.842 4.989 1.00 88.50 1035 THR A N 1
ATOM 7988 C CA . THR A 1 1035 ? 22.356 -21.681 4.081 1.00 88.50 1035 THR A CA 1
ATOM 7989 C C . THR A 1 1035 ? 22.149 -20.385 4.864 1.00 88.50 1035 THR A C 1
ATOM 7991 O O . THR A 1 1035 ? 22.829 -19.400 4.611 1.00 88.50 1035 THR A O 1
ATOM 7994 N N . MET A 1 1036 ? 21.315 -20.408 5.907 1.00 86.25 1036 MET A N 1
ATOM 7995 C CA . MET A 1 1036 ? 21.151 -19.305 6.857 1.00 86.25 1036 MET A CA 1
ATOM 7996 C C . MET A 1 1036 ? 22.463 -18.977 7.589 1.00 86.25 1036 MET A C 1
ATOM 7998 O O . MET A 1 1036 ? 22.730 -17.819 7.897 1.00 86.25 1036 MET A O 1
ATOM 8002 N N . GLN A 1 1037 ? 23.325 -19.974 7.831 1.00 84.00 1037 GLN A N 1
ATOM 8003 C CA . GLN A 1 1037 ? 24.660 -19.733 8.382 1.00 84.00 1037 GLN A CA 1
ATOM 8004 C C . GLN A 1 1037 ? 25.585 -19.007 7.386 1.00 84.00 1037 GLN A C 1
ATOM 8006 O O . GLN A 1 1037 ? 26.356 -18.156 7.822 1.00 84.00 1037 GLN A O 1
ATOM 8011 N N . LEU A 1 1038 ? 25.497 -19.286 6.077 1.00 88.06 1038 LEU A N 1
ATOM 8012 C CA . LEU A 1 1038 ? 26.193 -18.485 5.057 1.00 88.06 1038 LEU A CA 1
ATOM 8013 C C . LEU A 1 1038 ? 25.601 -17.077 4.948 1.00 88.06 1038 LEU A C 1
ATOM 8015 O O . LEU A 1 1038 ? 26.361 -16.117 4.905 1.00 88.06 1038 LEU A O 1
ATOM 8019 N N . LEU A 1 1039 ? 24.272 -16.937 4.992 1.00 89.88 1039 LEU A N 1
ATOM 8020 C CA . LEU A 1 1039 ? 23.609 -15.632 4.964 1.00 89.88 1039 LEU A CA 1
ATOM 8021 C C . LEU A 1 1039 ? 24.072 -14.750 6.129 1.00 89.88 1039 LEU A C 1
ATOM 8023 O O . LEU A 1 1039 ? 24.461 -13.608 5.926 1.00 89.88 1039 LEU A O 1
ATOM 8027 N N . ARG A 1 1040 ? 24.133 -15.296 7.348 1.00 85.19 1040 ARG A N 1
ATOM 8028 C CA . ARG A 1 1040 ? 24.683 -14.586 8.513 1.00 85.19 1040 ARG A CA 1
ATOM 8029 C C . ARG A 1 1040 ? 26.165 -14.222 8.358 1.00 85.19 1040 ARG A C 1
ATOM 8031 O O . ARG A 1 1040 ? 26.574 -13.188 8.870 1.00 85.19 1040 ARG A O 1
ATOM 8038 N N . GLN A 1 1041 ? 26.965 -15.031 7.657 1.00 84.94 1041 GLN A N 1
ATOM 8039 C CA . GLN A 1 1041 ? 28.362 -14.691 7.351 1.00 84.94 1041 GLN A CA 1
ATOM 8040 C C . GLN A 1 1041 ? 28.463 -13.557 6.325 1.00 84.94 1041 GLN A C 1
ATOM 8042 O O . GLN A 1 1041 ? 29.250 -12.641 6.535 1.00 84.94 1041 GLN A O 1
ATOM 8047 N N . PHE A 1 1042 ? 27.641 -13.581 5.274 1.00 90.50 1042 PHE A N 1
ATOM 8048 C CA . PHE A 1 1042 ? 27.515 -12.490 4.306 1.00 90.50 1042 PHE A CA 1
ATOM 8049 C C . PHE A 1 1042 ? 27.114 -11.176 4.992 1.00 90.50 1042 PHE A C 1
ATOM 8051 O O . PHE A 1 1042 ? 27.850 -10.199 4.921 1.00 90.50 1042 PHE A O 1
ATOM 8058 N N . LEU A 1 1043 ? 26.010 -11.181 5.747 1.00 87.12 1043 LEU A N 1
ATOM 8059 C CA . LEU A 1 1043 ? 25.482 -9.988 6.418 1.00 87.12 1043 LEU A CA 1
ATOM 8060 C C . LEU A 1 1043 ? 26.456 -9.414 7.461 1.00 87.12 1043 LEU A C 1
ATOM 8062 O O . LEU A 1 1043 ? 26.562 -8.198 7.591 1.00 87.12 1043 LEU A O 1
ATOM 8066 N N . PHE A 1 1044 ? 27.206 -10.266 8.170 1.00 79.94 1044 PHE A N 1
ATOM 8067 C CA . PHE A 1 1044 ? 28.270 -9.819 9.074 1.00 79.94 1044 PHE A CA 1
ATOM 8068 C C . PHE A 1 1044 ? 29.466 -9.207 8.330 1.00 79.94 1044 PHE A C 1
ATOM 8070 O O . PHE A 1 1044 ? 30.022 -8.223 8.808 1.00 79.94 1044 PHE A O 1
ATOM 8077 N N . LEU A 1 1045 ? 29.861 -9.755 7.173 1.00 82.62 1045 LEU A N 1
ATOM 8078 C CA . LEU A 1 1045 ? 30.913 -9.160 6.343 1.00 82.62 1045 LEU A CA 1
ATOM 8079 C C . LEU A 1 1045 ? 30.474 -7.800 5.794 1.00 82.62 1045 LEU A C 1
ATOM 8081 O O . LEU A 1 1045 ? 31.230 -6.847 5.940 1.00 82.62 1045 LEU A O 1
ATOM 8085 N N . CYS A 1 1046 ? 29.258 -7.695 5.246 1.00 85.06 1046 CYS A N 1
ATOM 8086 C CA . CYS A 1 1046 ? 28.698 -6.425 4.783 1.00 85.06 1046 CYS A CA 1
ATOM 8087 C C . CYS A 1 1046 ? 28.722 -5.367 5.888 1.00 85.06 1046 CYS A C 1
ATOM 8089 O O . CYS A 1 1046 ? 29.329 -4.315 5.721 1.00 85.06 1046 CYS A O 1
ATOM 8091 N N . ALA A 1 1047 ? 28.149 -5.683 7.050 1.00 75.06 1047 ALA A N 1
ATOM 8092 C CA . ALA A 1 1047 ? 28.051 -4.737 8.152 1.00 75.06 1047 ALA A CA 1
ATOM 8093 C C . ALA A 1 1047 ? 29.415 -4.350 8.756 1.00 75.06 1047 ALA A C 1
ATOM 8095 O O . ALA A 1 1047 ? 29.620 -3.204 9.134 1.00 75.06 1047 ALA A O 1
ATOM 8096 N N . ARG A 1 1048 ? 30.377 -5.283 8.827 1.00 75.12 1048 ARG A N 1
ATOM 8097 C CA . ARG A 1 1048 ? 31.739 -5.003 9.319 1.00 75.12 1048 ARG A CA 1
ATOM 8098 C C . ARG A 1 1048 ? 32.564 -4.141 8.354 1.00 75.12 1048 ARG A C 1
ATOM 8100 O O . ARG A 1 1048 ? 33.498 -3.476 8.793 1.00 75.12 1048 ARG A O 1
ATOM 8107 N N . LEU A 1 1049 ? 32.282 -4.217 7.057 1.00 78.56 1049 LEU A N 1
ATOM 8108 C CA . LEU A 1 1049 ? 33.018 -3.510 6.006 1.00 78.56 1049 LEU A CA 1
ATOM 8109 C C . LEU A 1 1049 ? 32.307 -2.223 5.557 1.00 78.56 1049 LEU A C 1
ATOM 8111 O O . LEU A 1 1049 ? 32.775 -1.589 4.618 1.00 78.56 1049 LEU A O 1
ATOM 8115 N N . ASP A 1 1050 ? 31.192 -1.852 6.191 1.00 75.62 1050 ASP A N 1
ATOM 8116 C CA . ASP A 1 1050 ? 30.288 -0.790 5.733 1.00 75.62 1050 ASP A CA 1
ATOM 8117 C C . ASP A 1 1050 ? 29.889 -0.943 4.248 1.00 75.62 1050 ASP A C 1
ATOM 8119 O O . ASP A 1 1050 ? 30.078 -0.054 3.421 1.00 75.62 1050 ASP A O 1
ATOM 8123 N N . ILE A 1 1051 ? 29.372 -2.118 3.884 1.00 83.62 1051 ILE A N 1
ATOM 8124 C CA . ILE A 1 1051 ? 28.875 -2.416 2.536 1.00 83.62 1051 ILE A CA 1
ATOM 8125 C C . ILE A 1 1051 ? 27.351 -2.474 2.581 1.00 83.62 1051 ILE A C 1
ATOM 8127 O O . ILE A 1 1051 ? 26.773 -3.380 3.187 1.00 83.62 1051 ILE A O 1
ATOM 8131 N N . THR A 1 1052 ? 26.701 -1.550 1.877 1.00 85.00 1052 THR A N 1
ATOM 8132 C CA . THR A 1 1052 ? 25.266 -1.659 1.567 1.00 85.00 1052 THR A CA 1
ATOM 8133 C C . THR A 1 1052 ? 25.078 -2.516 0.315 1.00 85.00 1052 THR A C 1
ATOM 8135 O O . THR A 1 1052 ? 25.981 -2.599 -0.517 1.00 85.00 1052 THR A O 1
ATOM 8138 N N . PHE A 1 1053 ? 23.942 -3.201 0.166 1.00 90.12 1053 PHE A N 1
ATOM 8139 C CA . PHE A 1 1053 ? 23.730 -4.087 -0.981 1.00 90.12 1053 PHE A CA 1
ATOM 8140 C C . PHE A 1 1053 ? 22.270 -4.170 -1.427 1.00 90.12 1053 PHE A C 1
ATOM 8142 O O . PHE A 1 1053 ? 21.358 -4.095 -0.602 1.00 90.12 1053 PHE A O 1
ATOM 8149 N N . THR A 1 1054 ? 22.081 -4.440 -2.718 1.00 90.62 1054 THR A N 1
ATOM 8150 C CA . THR A 1 1054 ? 20.798 -4.809 -3.324 1.00 90.62 1054 THR A CA 1
ATOM 8151 C C . THR A 1 1054 ? 20.963 -6.141 -4.059 1.00 90.62 1054 THR A C 1
ATOM 8153 O O . THR A 1 1054 ? 21.821 -6.252 -4.934 1.00 90.62 1054 THR A O 1
ATOM 8156 N N . PRO A 1 1055 ? 20.186 -7.190 -3.734 1.00 93.88 1055 PRO A N 1
ATOM 8157 C CA . PRO A 1 1055 ? 20.147 -8.396 -4.548 1.00 93.88 1055 PRO A CA 1
ATOM 8158 C C . PRO A 1 1055 ? 19.286 -8.139 -5.790 1.00 93.88 1055 PRO A C 1
ATOM 8160 O O . PRO A 1 1055 ? 18.130 -7.731 -5.669 1.00 93.88 1055 PRO A O 1
ATOM 8163 N N . LEU A 1 1056 ? 19.833 -8.425 -6.968 1.00 92.62 1056 LEU A N 1
ATOM 8164 C CA . LEU A 1 1056 ? 19.144 -8.365 -8.254 1.00 92.62 1056 LEU A CA 1
ATOM 8165 C C . LEU A 1 1056 ? 19.024 -9.782 -8.818 1.00 92.62 1056 LEU A C 1
ATOM 8167 O O . LEU A 1 1056 ? 19.967 -10.572 -8.743 1.00 92.62 1056 LEU A O 1
ATOM 8171 N N . TRP A 1 1057 ? 17.847 -10.120 -9.344 1.00 95.38 1057 TRP A N 1
ATOM 8172 C CA . TRP A 1 1057 ? 17.646 -11.390 -10.034 1.00 95.38 1057 TRP A CA 1
ATOM 8173 C C . TRP A 1 1057 ? 17.875 -11.199 -11.529 1.00 95.38 1057 TRP A C 1
ATOM 8175 O O . TRP A 1 1057 ? 17.304 -10.285 -12.119 1.00 95.38 1057 TRP A O 1
ATOM 8185 N N . ILE A 1 1058 ? 18.685 -12.073 -12.118 1.00 92.88 1058 ILE A N 1
ATOM 8186 C CA . ILE A 1 1058 ? 18.944 -12.144 -13.562 1.00 92.88 1058 ILE A CA 1
ATOM 8187 C C . ILE A 1 1058 ? 18.668 -13.566 -14.054 1.00 92.88 1058 ILE A C 1
ATOM 8189 O O . ILE A 1 1058 ? 18.509 -14.479 -13.246 1.00 92.88 1058 ILE A O 1
ATOM 8193 N N . ARG A 1 1059 ? 18.613 -13.802 -15.364 1.00 87.75 1059 ARG A N 1
ATOM 8194 C CA . ARG A 1 1059 ? 18.488 -15.170 -15.883 1.00 87.75 1059 ARG A CA 1
ATOM 8195 C C . ARG A 1 1059 ? 19.877 -15.810 -15.980 1.00 87.75 1059 ARG A C 1
ATOM 8197 O O . ARG A 1 1059 ? 20.871 -15.116 -16.174 1.00 87.75 1059 ARG A O 1
ATOM 8204 N N . SER A 1 1060 ? 19.973 -17.139 -15.904 1.00 85.81 1060 SER A N 1
ATOM 8205 C CA . SER A 1 1060 ? 21.262 -17.843 -16.073 1.00 85.81 1060 SER A CA 1
ATOM 8206 C C . SER A 1 1060 ? 21.890 -17.615 -17.457 1.00 85.81 1060 SER A C 1
ATOM 8208 O O . SER A 1 1060 ? 23.110 -17.652 -17.602 1.00 85.81 1060 SER A O 1
ATOM 8210 N N . GLU A 1 1061 ? 21.059 -17.354 -18.472 1.00 86.50 1061 GLU A N 1
ATOM 8211 C CA . GLU A 1 1061 ? 21.473 -16.953 -19.825 1.00 86.50 1061 GLU A CA 1
ATOM 8212 C C . GLU A 1 1061 ? 22.152 -15.570 -19.856 1.00 86.50 1061 GLU A C 1
ATOM 8214 O O . GLU A 1 1061 ? 23.128 -15.398 -20.588 1.00 86.50 1061 GLU A O 1
ATOM 8219 N N . ASP A 1 1062 ? 21.734 -14.648 -18.981 1.00 89.38 1062 ASP A N 1
ATOM 8220 C CA . ASP A 1 1062 ? 22.302 -13.300 -18.815 1.00 89.38 1062 ASP A CA 1
ATOM 8221 C C . ASP A 1 1062 ? 23.555 -13.279 -17.913 1.00 89.38 1062 ASP A C 1
ATOM 8223 O O . ASP A 1 1062 ? 24.226 -12.255 -17.786 1.00 89.38 1062 ASP A O 1
ATOM 8227 N N . ASN A 1 1063 ? 23.921 -14.419 -17.310 1.00 94.25 1063 ASN A N 1
ATOM 8228 C CA . ASN A 1 1063 ? 25.066 -14.568 -16.403 1.00 94.25 1063 ASN A CA 1
ATOM 8229 C C . ASN A 1 1063 ? 26.291 -15.310 -17.014 1.00 94.25 1063 ASN A C 1
ATOM 8231 O O . ASN A 1 1063 ? 27.010 -16.009 -16.287 1.00 94.25 1063 ASN A O 1
ATOM 8235 N N . PRO A 1 1064 ? 26.590 -15.231 -18.334 1.00 93.88 1064 PRO A N 1
ATOM 8236 C CA . PRO A 1 1064 ? 27.437 -16.217 -19.012 1.00 93.88 1064 PRO A CA 1
ATOM 8237 C C . PRO A 1 1064 ? 28.913 -16.164 -18.590 1.00 93.88 1064 PRO A C 1
ATOM 8239 O O . PRO A 1 1064 ? 29.645 -17.133 -18.802 1.00 93.88 1064 PRO A O 1
ATOM 8242 N N . LEU A 1 1065 ? 29.361 -15.050 -17.999 1.00 95.50 1065 LEU A N 1
ATOM 8243 C CA . LEU A 1 1065 ? 30.721 -14.880 -17.487 1.00 95.50 1065 LEU A CA 1
ATOM 8244 C C . LEU A 1 1065 ? 30.910 -15.558 -16.121 1.00 95.50 1065 LEU A C 1
ATOM 8246 O O . LEU A 1 1065 ? 31.883 -16.293 -15.945 1.00 95.50 1065 LEU A O 1
ATOM 8250 N N . ALA A 1 1066 ? 29.990 -15.366 -15.167 1.00 94.69 1066 ALA A N 1
ATOM 8251 C CA . ALA A 1 1066 ? 30.073 -16.052 -13.875 1.00 94.69 1066 ALA A CA 1
ATOM 8252 C C . ALA A 1 1066 ? 29.839 -17.563 -14.041 1.00 94.69 1066 ALA A C 1
ATOM 8254 O O . ALA A 1 1066 ? 30.570 -18.352 -13.443 1.00 94.69 1066 ALA A O 1
ATOM 8255 N N . ASP A 1 1067 ? 28.923 -17.951 -14.936 1.00 94.75 1067 ASP A N 1
ATOM 8256 C CA . ASP A 1 1067 ? 28.670 -19.341 -15.329 1.00 94.75 1067 ASP A CA 1
ATOM 8257 C C . ASP A 1 1067 ? 29.919 -20.018 -15.925 1.00 94.75 1067 ASP A C 1
ATOM 8259 O O . ASP A 1 1067 ? 30.351 -21.077 -15.460 1.00 94.75 1067 ASP A O 1
ATOM 8263 N N . ALA A 1 1068 ? 30.585 -19.383 -16.898 1.00 93.62 1068 ALA A N 1
ATOM 8264 C CA . ALA A 1 1068 ? 31.835 -19.908 -17.448 1.00 93.62 1068 ALA A CA 1
ATOM 8265 C C . ALA A 1 1068 ? 32.950 -19.998 -16.383 1.00 93.62 1068 ALA A C 1
ATOM 8267 O O . ALA A 1 1068 ? 33.733 -20.954 -16.387 1.00 93.62 1068 ALA A O 1
ATOM 8268 N N . ALA A 1 1069 ? 33.011 -19.046 -15.445 1.00 94.00 1069 ALA A N 1
ATOM 8269 C CA . ALA A 1 1069 ? 33.976 -19.055 -14.348 1.00 94.00 1069 ALA A CA 1
ATOM 8270 C C . ALA A 1 1069 ? 33.705 -20.180 -13.327 1.00 94.00 1069 ALA A C 1
ATOM 8272 O O . ALA A 1 1069 ? 34.623 -20.936 -13.002 1.00 94.00 1069 ALA A O 1
ATOM 8273 N N . SER A 1 1070 ? 32.462 -20.360 -12.863 1.00 95.06 1070 SER A N 1
ATOM 8274 C CA . SER A 1 1070 ? 32.097 -21.410 -11.893 1.00 95.06 1070 SER A CA 1
ATOM 8275 C C . SER A 1 1070 ? 32.296 -22.821 -12.463 1.00 95.06 1070 SER A C 1
ATOM 8277 O O . SER A 1 1070 ? 32.618 -23.771 -11.738 1.00 95.06 1070 SER A O 1
ATOM 8279 N N . ARG A 1 1071 ? 32.149 -22.945 -13.789 1.00 93.50 1071 ARG A N 1
ATOM 8280 C CA . ARG A 1 1071 ? 32.357 -24.174 -14.553 1.00 93.50 1071 ARG A CA 1
ATOM 8281 C C . ARG A 1 1071 ? 33.816 -24.456 -14.930 1.00 93.50 1071 ARG A C 1
ATOM 8283 O O . ARG A 1 1071 ? 34.070 -25.523 -15.499 1.00 93.50 1071 ARG A O 1
ATOM 8290 N N . PHE A 1 1072 ? 34.749 -23.550 -14.629 1.00 93.12 1072 PHE A N 1
ATOM 8291 C CA . PHE A 1 1072 ? 36.150 -23.574 -15.088 1.00 93.12 1072 PHE A CA 1
ATOM 8292 C C . PHE A 1 1072 ? 36.310 -23.632 -16.617 1.00 93.12 1072 PHE A C 1
ATOM 8294 O O . PHE A 1 1072 ? 37.303 -24.133 -17.143 1.00 93.12 1072 PHE A O 1
ATOM 8301 N N . GLU A 1 1073 ? 35.335 -23.106 -17.355 1.00 93.69 1073 GLU A N 1
ATOM 8302 C CA . GLU A 1 1073 ? 35.322 -23.071 -18.818 1.00 93.69 1073 GLU A CA 1
ATOM 8303 C C . GLU A 1 1073 ? 36.115 -21.849 -19.311 1.00 93.69 1073 GLU A C 1
ATOM 8305 O O . GLU A 1 1073 ? 35.608 -20.987 -20.023 1.00 93.69 1073 GLU A O 1
ATOM 8310 N N . PHE A 1 1074 ? 37.389 -21.756 -18.911 1.00 92.69 1074 PHE A N 1
ATOM 8311 C CA . PHE A 1 1074 ? 38.228 -20.569 -19.117 1.00 92.69 1074 PHE A CA 1
ATOM 8312 C C . PHE A 1 1074 ? 38.340 -20.145 -20.591 1.00 92.69 1074 PHE A C 1
ATOM 8314 O O . PHE A 1 1074 ? 38.328 -18.956 -20.891 1.00 92.69 1074 PHE A O 1
ATOM 8321 N N . THR A 1 1075 ? 38.375 -21.096 -21.530 1.00 93.56 1075 THR A N 1
ATOM 8322 C CA . THR A 1 1075 ? 38.371 -20.811 -22.978 1.00 93.56 1075 THR A CA 1
ATOM 8323 C C . THR A 1 1075 ? 37.083 -20.115 -23.437 1.00 93.56 1075 THR A C 1
ATOM 8325 O O . THR A 1 1075 ? 37.126 -19.292 -24.346 1.00 93.56 1075 THR A O 1
ATOM 8328 N N . ARG A 1 1076 ? 35.940 -20.406 -22.801 1.00 94.50 1076 ARG A N 1
ATOM 8329 C CA . ARG A 1 1076 ? 34.665 -19.708 -23.024 1.00 94.50 1076 ARG A CA 1
ATOM 8330 C C . ARG A 1 1076 ? 34.678 -18.344 -22.331 1.00 94.50 1076 ARG A C 1
ATOM 8332 O O . ARG A 1 1076 ? 34.345 -17.358 -22.977 1.00 94.50 1076 ARG A O 1
ATOM 8339 N N . LEU A 1 1077 ? 35.146 -18.270 -21.081 1.00 93.00 1077 LEU A N 1
ATOM 8340 C CA . LEU A 1 1077 ? 35.271 -17.017 -20.322 1.00 93.00 1077 LEU A CA 1
ATOM 8341 C C . LEU A 1 1077 ? 36.104 -15.964 -21.074 1.00 93.00 1077 LEU A C 1
ATOM 8343 O O . LEU A 1 1077 ? 35.609 -14.874 -21.339 1.00 93.00 1077 LEU A O 1
ATOM 8347 N N . PHE A 1 1078 ? 37.331 -16.299 -21.487 1.00 94.69 1078 PHE A N 1
ATOM 8348 C CA . PHE A 1 1078 ? 38.211 -15.366 -22.204 1.00 94.69 1078 PHE A CA 1
ATOM 8349 C C . PHE A 1 1078 ? 37.802 -15.124 -23.667 1.00 94.69 1078 PHE A C 1
ATOM 8351 O O . PHE A 1 1078 ? 38.245 -14.144 -24.258 1.00 94.69 1078 PHE A O 1
ATOM 8358 N N . LYS A 1 1079 ? 36.941 -15.967 -24.258 1.00 94.12 1079 LYS A N 1
ATOM 8359 C CA . LYS A 1 1079 ? 36.311 -15.672 -25.558 1.00 94.12 1079 LYS A CA 1
ATOM 8360 C C . LYS A 1 1079 ? 35.175 -14.652 -25.422 1.00 94.12 1079 LYS A C 1
ATOM 8362 O O . LYS A 1 1079 ? 34.995 -13.839 -26.320 1.00 94.12 1079 LYS A O 1
ATOM 8367 N N . LEU A 1 1080 ? 34.413 -14.707 -24.328 1.00 90.94 1080 LEU A N 1
ATOM 8368 C CA . LEU A 1 1080 ? 33.319 -13.773 -24.040 1.00 90.94 1080 LEU A CA 1
ATOM 8369 C C . LEU A 1 1080 ? 33.835 -12.424 -23.512 1.00 90.94 1080 LEU A C 1
ATOM 8371 O O . LEU A 1 1080 ? 33.311 -11.382 -23.888 1.00 90.94 1080 LEU A O 1
ATOM 8375 N N . ALA A 1 1081 ? 34.874 -12.441 -22.675 1.00 91.69 1081 ALA A N 1
ATOM 8376 C CA . ALA A 1 1081 ? 35.476 -11.255 -22.072 1.00 91.69 1081 ALA A CA 1
ATOM 8377 C C . ALA A 1 1081 ? 37.015 -11.268 -22.227 1.00 91.69 1081 ALA A C 1
ATOM 8379 O O . ALA A 1 1081 ? 37.739 -11.509 -21.255 1.00 91.69 1081 ALA A O 1
ATOM 8380 N N . PRO A 1 1082 ? 37.548 -10.999 -23.438 1.00 90.00 1082 PRO A N 1
ATOM 8381 C CA . PRO A 1 1082 ? 38.991 -11.026 -23.720 1.00 90.00 1082 PRO A CA 1
ATOM 8382 C C . PRO A 1 1082 ? 39.792 -9.925 -23.004 1.00 90.00 1082 PRO A C 1
ATOM 8384 O O . PRO A 1 1082 ? 41.019 -9.966 -22.987 1.00 90.00 1082 PRO A O 1
ATOM 8387 N N . TYR A 1 1083 ? 39.108 -8.949 -22.401 1.00 89.31 1083 TYR A N 1
ATOM 8388 C CA . TYR A 1 1083 ? 39.689 -7.890 -21.574 1.00 89.31 1083 TYR A CA 1
ATOM 8389 C C . TYR A 1 1083 ? 39.953 -8.315 -20.115 1.00 89.31 1083 TYR A C 1
ATOM 8391 O O . TYR A 1 1083 ? 40.588 -7.564 -19.373 1.00 89.31 1083 TYR A O 1
ATOM 8399 N N . LEU A 1 1084 ? 39.472 -9.485 -19.668 1.00 90.25 1084 LEU A N 1
ATOM 8400 C CA . LEU A 1 1084 ? 39.733 -9.960 -18.306 1.00 90.25 1084 LEU A CA 1
ATOM 8401 C C . LEU A 1 1084 ? 41.195 -10.416 -18.144 1.00 90.25 1084 LEU A C 1
ATOM 8403 O O . LEU A 1 1084 ? 41.720 -11.138 -18.995 1.00 90.25 1084 LEU A O 1
ATOM 8407 N N . PRO A 1 1085 ? 41.865 -10.071 -17.027 1.00 89.75 1085 PRO A N 1
ATOM 8408 C CA . PRO A 1 1085 ? 43.242 -10.480 -16.788 1.00 89.75 1085 PRO A CA 1
ATOM 8409 C C . PRO A 1 1085 ? 43.338 -12.008 -16.615 1.00 89.75 1085 PRO A C 1
ATOM 8411 O O . PRO A 1 1085 ? 42.492 -12.604 -15.948 1.00 89.75 1085 PRO A O 1
ATOM 8414 N N . PRO A 1 1086 ? 44.406 -12.671 -17.099 1.00 84.56 1086 PRO A N 1
ATOM 8415 C CA . PRO A 1 1086 ? 44.530 -14.134 -17.050 1.00 84.56 1086 PRO A CA 1
ATOM 8416 C C . PRO A 1 1086 ? 44.724 -14.712 -15.635 1.00 84.56 1086 PRO A C 1
ATOM 8418 O O . PRO A 1 1086 ? 44.763 -15.929 -15.461 1.00 84.56 1086 PRO A O 1
ATOM 8421 N N . LYS A 1 1087 ? 44.873 -13.861 -14.610 1.00 88.12 1087 LYS A N 1
ATOM 8422 C CA . LYS A 1 1087 ? 44.995 -14.254 -13.200 1.00 88.12 1087 LYS A CA 1
ATOM 8423 C C . LYS A 1 1087 ? 43.702 -13.879 -12.458 1.00 88.12 1087 LYS A C 1
ATOM 8425 O O . LYS A 1 1087 ? 43.420 -12.683 -12.380 1.00 88.12 1087 LYS A O 1
ATOM 8430 N N . PRO A 1 1088 ? 42.956 -14.840 -11.881 1.00 90.75 1088 PRO A N 1
ATOM 8431 C CA . PRO A 1 1088 ? 41.787 -14.527 -11.066 1.00 90.75 1088 PRO A CA 1
ATOM 8432 C C . PRO A 1 1088 ? 42.177 -13.821 -9.762 1.00 90.75 1088 PRO A C 1
ATOM 8434 O O . PRO A 1 1088 ? 43.280 -14.005 -9.230 1.00 90.75 1088 PRO A O 1
ATOM 8437 N N . SER A 1 1089 ? 41.234 -13.057 -9.213 1.00 89.69 1089 SER A N 1
ATOM 8438 C CA . SER A 1 1089 ? 41.313 -12.474 -7.879 1.00 89.69 1089 SER A CA 1
ATOM 8439 C C . SER A 1 1089 ? 41.540 -13.555 -6.825 1.00 89.69 1089 SER A C 1
ATOM 8441 O O . SER A 1 1089 ? 40.917 -14.617 -6.832 1.00 89.69 1089 SER A O 1
ATOM 8443 N N . ARG A 1 1090 ? 42.450 -13.275 -5.891 1.00 85.12 1090 ARG A N 1
ATOM 8444 C CA . ARG A 1 1090 ? 42.711 -14.140 -4.740 1.00 85.12 1090 ARG A CA 1
ATOM 8445 C C . ARG A 1 1090 ? 41.821 -13.731 -3.575 1.00 85.12 1090 ARG A C 1
ATOM 8447 O O . ARG A 1 1090 ? 41.403 -12.585 -3.470 1.00 85.12 1090 ARG A O 1
ATOM 8454 N N . LYS A 1 1091 ? 41.562 -14.680 -2.681 1.00 79.12 1091 LYS A N 1
ATOM 8455 C CA . LYS A 1 1091 ? 40.940 -14.415 -1.386 1.00 79.12 1091 LYS A CA 1
ATOM 8456 C C . LYS A 1 1091 ? 41.891 -13.573 -0.527 1.00 79.12 1091 LYS A C 1
ATOM 8458 O O . LYS A 1 1091 ? 43.000 -14.027 -0.257 1.00 79.12 1091 LYS A O 1
ATOM 8463 N N . ILE A 1 1092 ? 41.441 -12.392 -0.107 1.00 80.56 1092 ILE A N 1
ATOM 8464 C CA . ILE A 1 1092 ? 42.185 -11.461 0.753 1.00 80.56 1092 ILE A CA 1
ATOM 8465 C C . ILE A 1 1092 ? 41.763 -11.676 2.214 1.00 80.56 1092 ILE A C 1
ATOM 8467 O O . ILE A 1 1092 ? 42.594 -11.986 3.060 1.00 80.56 1092 ILE A O 1
ATOM 8471 N N . LEU A 1 1093 ? 40.458 -11.634 2.506 1.00 71.38 1093 LEU A N 1
ATOM 8472 C CA . LEU A 1 1093 ? 39.943 -11.819 3.868 1.00 71.38 1093 LEU A CA 1
ATOM 8473 C C . LEU A 1 1093 ? 39.888 -13.298 4.268 1.00 71.38 1093 LEU A C 1
ATOM 8475 O O . LEU A 1 1093 ? 39.320 -14.125 3.552 1.00 71.38 1093 LEU A O 1
ATOM 8479 N N . SER A 1 1094 ? 40.392 -13.655 5.452 1.00 61.06 1094 SER A N 1
ATOM 8480 C CA . SER A 1 1094 ? 40.254 -15.016 5.992 1.00 61.06 1094 SER A CA 1
ATOM 8481 C C . SER A 1 1094 ? 38.870 -15.262 6.631 1.00 61.06 1094 SER A C 1
ATOM 8483 O O . SER A 1 1094 ? 38.217 -14.347 7.120 1.00 61.06 1094 SER A O 1
ATOM 8485 N N . LEU A 1 1095 ? 38.402 -16.522 6.631 1.00 51.34 1095 LEU A N 1
ATOM 8486 C CA . LEU A 1 1095 ? 37.207 -16.939 7.390 1.00 51.34 1095 LEU A CA 1
ATOM 8487 C C . LEU A 1 1095 ? 37.599 -17.988 8.427 1.00 51.34 1095 LEU A C 1
ATOM 8489 O O . LEU A 1 1095 ? 37.617 -19.186 8.131 1.00 51.34 1095 LEU A O 1
ATOM 8493 N N . SER A 1 1096 ? 37.869 -17.533 9.644 1.00 43.88 1096 SER A N 1
ATOM 8494 C CA . SER A 1 1096 ? 38.003 -18.408 10.807 1.00 43.88 1096 SER A CA 1
ATOM 8495 C C . SER A 1 1096 ? 36.622 -18.917 11.252 1.00 43.88 1096 SER A C 1
ATOM 8497 O O . SER A 1 1096 ? 35.738 -18.099 11.509 1.00 43.88 1096 SER A O 1
ATOM 8499 N N . PRO A 1 1097 ? 36.406 -20.241 11.415 1.00 39.56 1097 PRO A N 1
ATOM 8500 C CA . PRO A 1 1097 ? 35.118 -20.801 11.858 1.00 39.56 1097 PRO A CA 1
ATOM 8501 C C . PRO A 1 1097 ? 34.653 -20.346 13.253 1.00 39.56 1097 PRO A C 1
ATOM 8503 O O . PRO A 1 1097 ? 33.503 -20.586 13.621 1.00 39.56 1097 PRO A O 1
ATOM 8506 N N . HIS A 1 1098 ? 35.556 -19.727 14.020 1.00 38.38 1098 HIS A N 1
ATOM 8507 C CA . HIS A 1 1098 ? 35.391 -19.329 15.418 1.00 38.38 1098 HIS A CA 1
ATOM 8508 C C . HIS A 1 1098 ? 35.915 -17.905 15.703 1.00 38.38 1098 HIS A C 1
ATOM 8510 O O . HIS A 1 1098 ? 36.315 -17.627 16.827 1.00 38.38 1098 HIS A O 1
ATOM 8516 N N . ALA A 1 1099 ? 35.949 -17.002 14.712 1.00 35.09 1099 ALA A N 1
ATOM 8517 C CA . ALA A 1 1099 ? 36.389 -15.621 14.943 1.00 35.09 1099 ALA A CA 1
ATOM 8518 C C . ALA A 1 1099 ? 35.361 -14.792 15.734 1.00 35.09 1099 ALA A C 1
ATOM 8520 O O . ALA A 1 1099 ? 34.546 -14.079 15.154 1.00 35.09 1099 ALA A O 1
ATOM 8521 N N . THR A 1 1100 ? 35.462 -14.840 17.060 1.00 33.03 1100 THR A N 1
ATOM 8522 C CA . THR A 1 1100 ? 35.251 -13.662 17.912 1.00 33.03 1100 THR A CA 1
ATOM 8523 C C . THR A 1 1100 ? 36.493 -12.767 17.789 1.00 33.03 1100 THR A C 1
ATOM 8525 O O . THR A 1 1100 ? 37.580 -13.241 18.130 1.00 33.03 1100 THR A O 1
ATOM 8528 N N . PRO A 1 1101 ? 36.395 -11.528 17.274 1.00 33.22 1101 PRO A N 1
ATOM 8529 C CA . PRO A 1 1101 ? 37.519 -10.592 17.264 1.00 33.22 1101 PRO A CA 1
ATOM 8530 C C . PRO A 1 1101 ? 37.845 -10.092 18.677 1.00 33.22 1101 PRO A C 1
ATOM 8532 O O . PRO A 1 1101 ? 36.957 -9.999 19.522 1.00 33.22 1101 PRO A O 1
ATOM 8535 N N . ASP A 1 1102 ? 39.104 -9.730 18.910 1.00 30.73 1102 ASP A N 1
ATOM 8536 C CA . ASP A 1 1102 ? 39.505 -8.973 20.097 1.00 30.73 1102 ASP A CA 1
ATOM 8537 C C . ASP A 1 1102 ? 39.078 -7.496 19.924 1.00 30.73 1102 ASP A C 1
ATOM 8539 O O . ASP A 1 1102 ? 39.391 -6.905 18.885 1.00 30.73 1102 ASP A O 1
ATOM 8543 N N . PRO A 1 1103 ? 38.350 -6.884 20.879 1.00 33.69 1103 PRO A N 1
ATOM 8544 C CA . PRO A 1 1103 ? 37.879 -5.504 20.756 1.00 33.69 1103 PRO A CA 1
ATOM 8545 C C . PRO A 1 1103 ? 38.976 -4.440 20.950 1.00 33.69 1103 PRO A C 1
ATOM 8547 O O . PRO A 1 1103 ? 38.696 -3.257 20.778 1.00 33.69 1103 PRO A O 1
ATOM 8550 N N . SER A 1 1104 ? 40.209 -4.813 21.314 1.00 28.55 1104 SER A N 1
ATOM 8551 C CA . SER A 1 1104 ? 41.290 -3.857 21.609 1.00 28.55 1104 SER A CA 1
ATOM 8552 C C . SER A 1 1104 ? 42.000 -3.268 20.379 1.00 28.55 1104 SER A C 1
ATOM 8554 O O . SER A 1 1104 ? 42.705 -2.267 20.509 1.00 28.55 1104 SER A O 1
ATOM 8556 N N . THR A 1 1105 ? 41.820 -3.829 19.175 1.00 27.77 1105 THR A N 1
ATOM 8557 C CA . THR A 1 1105 ? 42.492 -3.340 17.954 1.00 27.77 1105 THR A CA 1
ATOM 8558 C C . THR A 1 1105 ? 41.594 -2.421 17.121 1.00 27.77 1105 THR A C 1
ATOM 8560 O O . THR A 1 1105 ? 40.762 -2.897 16.348 1.00 27.77 1105 THR A O 1
ATOM 8563 N N . SER A 1 1106 ? 41.815 -1.105 17.206 1.00 28.25 1106 SER A N 1
ATOM 8564 C CA . SER A 1 1106 ? 41.076 -0.078 16.441 1.00 28.25 1106 SER A CA 1
ATOM 8565 C C . SER A 1 1106 ? 41.264 -0.158 14.916 1.00 28.25 1106 SER A C 1
ATOM 8567 O O . SER A 1 1106 ? 40.421 0.327 14.163 1.00 28.25 1106 SER A O 1
ATOM 8569 N N . ARG A 1 1107 ? 42.327 -0.825 14.447 1.00 26.38 1107 ARG A N 1
ATOM 8570 C CA . ARG A 1 1107 ? 42.424 -1.434 13.111 1.00 26.38 1107 ARG A CA 1
ATOM 8571 C C . ARG A 1 1107 ? 43.183 -2.763 13.218 1.00 26.38 1107 ARG A C 1
ATOM 8573 O O . ARG A 1 1107 ? 44.358 -2.729 13.582 1.00 26.38 1107 ARG A O 1
ATOM 8580 N N . PRO A 1 1108 ? 42.589 -3.921 12.884 1.00 30.95 1108 PRO A N 1
ATOM 8581 C CA . PRO A 1 1108 ? 43.378 -5.106 12.563 1.00 30.95 1108 PRO A CA 1
ATOM 8582 C C . PRO A 1 1108 ? 44.077 -4.894 11.211 1.00 30.95 1108 PRO A C 1
ATOM 8584 O O . PRO A 1 1108 ? 43.489 -4.312 10.297 1.00 30.95 1108 PRO A O 1
ATOM 8587 N N . SER A 1 1109 ? 45.315 -5.371 11.065 1.00 26.47 1109 SER A N 1
ATOM 8588 C CA . SER A 1 1109 ? 45.980 -5.429 9.757 1.00 26.47 1109 SER A CA 1
ATOM 8589 C C . SER A 1 1109 ? 45.231 -6.374 8.808 1.00 26.47 1109 SER A C 1
ATOM 8591 O O . SER A 1 1109 ? 44.694 -7.390 9.256 1.00 26.47 1109 SER A O 1
ATOM 8593 N N . LEU A 1 1110 ? 45.197 -6.003 7.522 1.00 27.69 1110 LEU A N 1
ATOM 8594 C CA . LEU A 1 1110 ? 44.519 -6.721 6.430 1.00 27.69 1110 LEU A CA 1
ATOM 8595 C C . LEU A 1 1110 ? 45.046 -8.153 6.235 1.00 27.69 1110 LEU A C 1
ATOM 8597 O O . LEU A 1 1110 ? 46.286 -8.320 6.250 1.00 27.69 1110 LEU A O 1
#

Mean predicted aligned error: 20.61 Å

Secondary structure (DSSP, 8-state):
------HHHHHHHHHHTTS-SEEEEEEEETTSS-EEEEEEEEEEBTTS-EEE--TT-EEE-TTTHHHHHHHHHHHHHHTTS--SSS--TTT-HHHHT--EE-TTSS-EE--SS---HHHHHTT-SS---GGG-HHHHHHHHHHS-SPPPTT--B-HHHHT-SPBSS-TTS-----THHHHHHHHHHHHHTS-HHHHHIIIIIHHHT--S-BS-HHHH-GGGGGGBB-S-TT-TT-SSTTTTS-TT--SSTTBSS--TTT--EEEHHHHHHHHHHHHHTSSSSS-HHHHHHHTS-SSTTT-HHHHHHHHHHHHSTTHHHHTTT--TTS-EEEETTEEEE-S--TTSPPTTEEEEEETTTEEEEEETTTEEEEEEEEPPSS----TTHHHHHHHHHHHHHHHHHPPP-------S------------------------------------------------------------------------------------------------------------PPPP-PPPPHHHHHHHHHTTTHHHH-PPPPPP-PPPSS--GGG---SSPPPTT-PPPP-SS-HHHHHHHTTT-S-HHHHHHHHHHHHH-B-----S-SS--B--PPPHHHHHSHHHHHHHHHHHHHTT-EEEEESS-SSTT-BB--EEEEE-TTT--EEEEE-TT-STTTSTGGGS-SGGG-----HHHHHHHHHHHH-TT-EEEEEEBTTGGGGSBBPTTTGGGSEEEETTEEEEESB--TT-TTHHHHHHHHHHHHHHHHHHHS-SEEEEETTEEEEEE-TTS-HHHHHHHHHHHHHHHHHTT--B-GGG-EEEESEEEETTEEEETTTTEEE--HHHHHHHHHHHHHHHT-SEEEHHHHHHHHHHHHHHTTSSTTGGGGTHHHHHHHTT-SSTT-EEEPPHHHHHHHHHHHHHTTT--EEESS-----EEEEEEE--TTTEEEEEETTEEEEEEPPGGGTTS-HHHHHHHHHHHHHHHHGGGSTT-EEEEEE--HHHHHHHHTT--S-HHHHHHHHHHHHHHHHTT-EEEEEE--GGG-HHHHHHHTT-HHHHHHH-TTS-SSPPPP-S---TT-PPPTT-SS---

Nearest PDB structures (foldseek):
  6kje-assembly2_A  TM=9.272E-01  e=3.941E-43  Penicillium rubens Wisconsin 54-1255
  6kjd-assembly2_A  TM=9.285E-01  e=5.884E-43  Penicillium rubens Wisconsin 54-1255
  5zwq-assembly1_A  TM=7.679E-01  e=1.961E-15  metagenome
  4p6b-assembly1_B  TM=7.585E-01  e=6.861E-15  metagenome
  5zwr-assembly1_A  TM=7.282E-01  e=5.340E-15  metagenome

InterPro domains:
  IPR000477 Reverse transcriptase domain [PF00078] (714-848)
  IPR000477 Reverse transcriptase domain [PS50878] (653-848)
  IPR001466 Beta-lactamase-related [PF00144] (8-364)
  IPR012338 Beta-lactamase/transpeptidase-like [G3DSA:3.40.710.10] (1-374)
  IPR012338 Beta-lactamase/transpeptidase-like [SSF56601] (5-372)
  IPR043128 Reverse transcriptase/Diguanylate cyclase domain [G3DSA:3.30.70.270] (693-845)
  IPR043502 DNA/RNA polymerase superfamily [SSF56672] (629-1034)
  IPR052055 Hepadnavirus polymerase/reverse transcriptase [PTHR33050] (676-1079)